Protein AF-0000000070704528 (afdb_homodimer)

Foldseek 3Di:
DDPCVVCVVPAPVRVVVVVVVVVVVCVVVVHDDPPPPPVPPPPVPDDPDCPVPVPPPPPPDPPPDPPDPPPDDLVPFFKAKKKWKKWFQLAQAQWADQDPPDDDSGHHVPVLLVVLQCVLSFDPPVDDCVVFVWAWADIAGRQAIAATTMIMGITGWDAWHCVCVLVVVVDHIGGRDDLLDFIDLPQQSSQVRGPLRMHTQWMWGFHNPDHSHPQFQKWKKKFKFKQFAFPLQQPDLQALAPQSTGFAQVQLFLLQLLQAFWFQLQQQADQDLLVVDDGRIWHWLDWGKAFDDDDDDPDDDDDDDDDRRDTTMIMIIIMTRDHHHLRVQSSVLVSLCRRSVVDGSCVSLLSRQQDQCRSLVRLVVVLVVLVVVVPPCPDQPDPPDVPPPPPDPPDDDPPPPPSSPPCSPDDPVSSVSSNPDDRDDNPRDHDNFHFDDDTADNNSMYRYYTDGDPVRTDIASTRNRHDVVPHPPPCVSHDCPSNVVSVVSVVVVVVVVVVVVVVVVVVQLQDQRDPQFDHDPDDDPVCVVDDDRTDRPDPPPPPSSNSQWRWRHRRPPDIDTHRDDDDRSPGDGDDHSVVSNVVCCVPVVVVVVVVVVVPPPPPD/DDPCVVCVPPFPVRVVVVVVVVVVVCVVVVHDDPPPPPVPPPPVPDDPPPPVPVPPPPPPDPPPDPPDPPPDDLVPFFKAKKKWKKWFQLAQAQWADQPPPDDDSGHHVPVLLVVLQCVLSFDPPVDDCVVFVWAWADIAGRQAIAATTMIMGITGWDAWHCVCVLVVVVDHIGGRDDLLDFIDLPQQSSQVRGPLRMHTQWMWGFDSPDHSHPQFQKWKKKFKFKQFAFPLQQPDLQALAPQSTGFAQVQLQLLQLLQAFWFQLQQQADQDLVVVDDGRIWHWLDWGKAFDDDDDDPDDDDDDDDDRRDTTMIMIIIMTRDHHHLRVQSSVLVSLCRRSVVDGSCVSLLSRQQDQCRSLVRLVVVLVVLVVVVPPCPDQQDPPDVPPPPPDPDDDDPPPPPSSDPCSPDDPVSSVSSNPDDRDDNPRDHDNFHFDDDTADNNSMYRYYTDGDPVRTDIASTRNRHDVVPHPPPCVSHDCPSNVVSVVSVVVVVVVVVVVVVVVVVVQLQDQRDPQFDHDPDDDPVCVVDDDRTDRPDPPPPPSSNSQWRWRHRRPPDIDTHRDDDDRSPGDGDDHSVVSNVVCCVPVVVVVVVVVVVPPPPPD

Radius of gyration: 34.32 Å; Cα contacts (8 Å, |Δi|>4): 2168; chains: 2; bounding box: 89×106×94 Å

Nearest PDB structures (foldseek):
  9enb-assembly1_B  TM=9.157E-01  e=6.368E-28  Homo sapiens
  9enc-assembly1_A  TM=9.397E-01  e=2.812E-25  Homo sapiens
  9enc-assembly1_B  TM=9.229E-01  e=1.360E-25  Homo sapiens
  9ene-assembly1_B  TM=8.701E-01  e=1.820E-26  Homo sapiens
  4iqm-assembly1_A  TM=8.172E-01  e=6.189E-16  Homo sapiens

Sequence (1208 aa):
MSAREKYGDWSRNQLLRRIAQLEGRAASLGVDVPPAEPADARAAGVASTNAESDTTVQPSICSPAKKQPRHYDVSAQPSRKIALRFCYDGGSYSGLAAQMGQMTPLPTVEETIWEALCTARLVDATKSMDDVDWSRCGRTDAGVSAAGQVVALWIRSRCVDERPLRYKTGEAAIPLTDTSDEELPYVATLNRLLPPTIRIQAWSPVRPTFSARFDCVYRHYKYFFTLGAPSTLVWQPESLSQFSGRLDLDRMRDAAARLVGEHDFRNMCKVDASKQITNFRRRIDGASIDPVCRGWSDRPIPAPDPHSTDEPMYVLNLRGSAFLYHQVRHIMAVLFMVGARLEDPSIVDELLNVHTGAAAADRLHVWQWLESMDSNHVQQPAIIDSADRAGALTESGSTMARVTAGSAAINAHDKNRILSLPMPPDDLPTIETKPAYEMAADRPLMLWECGFHPSHVQWRASTYAGPMSPIPQDDRLIDYSSSVRASSQLHALWTSEAIRTELMRHLVLATATGSGTSLPTCTSFEQARSPLVPQSTSEDSTAPVPARAHLVPLGNGTIRPTTRYKRLAARPRDVSADVKNEKWREGKGRRRAERRQSHTPADSMSAREKYGDWSRNQLLRRIAQLEGRAASLGVDVPPAEPADARAAGVASTNAESDTTVQPSICSPAKKQPRHYDVSAQPSRKIALRFCYDGGSYSGLAAQMGQMTPLPTVEETIWEALCTARLVDATKSMDDVDWSRCGRTDAGVSAAGQVVALWIRSRCVDERPLRYKTGEAAIPLTDTSDEELPYVATLNRLLPPTIRIQAWSPVRPTFSARFDCVYRHYKYFFTLGAPSTLVWQPESLSQFSGRLDLDRMRDAAARLVGEHDFRNMCKVDASKQITNFRRRIDGASIDPVCRGWSDRPIPAPDPHSTDEPMYVLNLRGSAFLYHQVRHIMAVLFMVGARLEDPSIVDELLNVHTGAAAADRLHVWQWLESMDSNHVQQPAIIDSADRAGALTESGSTMARVTAGSAAINAHDKNRILSLPMPPDDLPTIETKPAYEMAADRPLMLWECGFHPSHVQWRASTYAGPMSPIPQDDRLIDYSSSVRASSQLHALWTSEAIRTELMRHLVLATATGSGTSLPTCTSFEQARSPLVPQSTSEDSTAPVPARAHLVPLGNGTIRPTTRYKRLAARPRDVSADVKNEKWREGKGRRRAERRQSHTPADS

Solvent-accessible surface area (backbone atoms only — not comparable to full-atom values): 66405 Å² total; per-residue (Å²): 130,52,39,52,77,75,45,60,86,51,50,59,66,52,32,37,46,51,38,32,50,48,49,50,50,32,56,74,71,68,48,86,72,78,76,87,65,66,81,77,66,61,75,75,62,67,79,79,72,72,81,69,76,74,71,76,74,66,82,74,72,77,71,75,75,76,73,74,80,75,85,77,63,53,80,76,46,39,22,34,39,32,34,41,34,28,28,36,61,18,76,73,24,54,13,34,61,60,56,83,93,53,89,59,97,36,57,25,50,45,45,55,50,49,50,34,34,32,76,68,55,35,39,49,73,90,53,55,60,71,75,33,56,56,31,52,46,76,84,42,53,54,25,26,24,27,28,30,40,39,33,22,32,50,30,58,39,61,40,35,29,28,52,34,55,74,66,63,69,80,48,72,64,43,74,67,47,62,65,90,36,63,33,65,54,60,37,49,56,43,42,70,64,40,59,86,52,42,40,57,53,26,37,19,69,37,59,85,82,66,38,32,42,79,54,38,60,30,40,31,36,35,38,46,44,61,42,31,55,27,76,65,54,40,56,75,55,45,37,43,36,84,53,68,49,49,52,37,60,68,46,26,42,54,27,39,38,71,57,48,30,62,43,45,43,63,52,34,41,53,86,55,40,91,69,59,71,85,77,49,65,38,40,27,72,39,49,48,71,42,76,59,82,76,60,44,37,69,57,93,66,89,73,78,80,77,57,80,37,34,55,56,49,30,31,39,34,41,26,23,58,57,78,60,52,62,19,69,32,26,46,46,20,53,39,32,35,20,15,44,65,70,40,58,42,62,52,52,50,37,45,33,8,45,42,86,58,42,38,40,55,37,51,52,52,38,52,51,52,57,53,50,56,69,70,44,81,62,66,80,65,69,75,72,72,78,76,71,69,74,75,78,70,70,77,86,71,84,67,74,68,81,64,60,56,62,62,61,55,66,50,68,69,60,46,51,54,46,70,65,51,76,77,62,61,90,80,53,62,62,37,74,41,27,48,67,77,76,58,24,49,48,63,39,31,28,39,51,38,56,23,36,55,65,89,56,43,55,61,37,45,37,28,57,64,53,72,63,84,69,62,61,86,65,56,88,65,56,54,42,62,47,31,23,51,50,27,48,54,33,46,22,52,22,40,35,33,46,44,51,23,50,55,33,47,46,42,31,48,59,32,45,30,41,61,63,37,71,66,73,40,52,72,38,53,66,54,62,70,64,70,46,35,63,64,52,72,57,86,70,73,68,62,76,51,66,38,56,24,37,66,41,53,29,46,60,48,42,68,46,76,33,70,76,85,71,52,62,92,75,36,62,62,49,77,45,66,68,57,45,25,49,52,29,49,70,40,64,44,39,53,52,51,52,52,54,56,66,69,50,76,78,78,118,130,53,39,54,78,76,46,60,86,51,53,59,65,53,33,37,46,49,36,33,50,47,49,50,50,31,55,74,69,69,47,86,71,77,76,87,64,68,79,76,68,61,74,79,61,66,86,73,75,75,81,69,75,73,72,76,75,65,82,75,72,75,70,73,74,76,71,72,78,75,84,78,65,50,81,77,47,38,23,34,39,32,35,41,34,27,28,34,61,16,75,74,22,53,12,34,62,58,55,84,94,52,91,60,98,35,57,24,50,45,46,54,52,49,50,35,34,33,75,68,54,36,37,49,73,90,54,54,60,70,76,33,55,55,31,52,46,75,83,41,54,54,25,28,25,27,27,30,42,40,32,20,32,52,30,58,38,61,40,36,28,29,52,34,56,73,67,63,69,80,47,70,63,42,74,66,47,61,65,89,35,64,34,65,54,60,38,50,58,41,42,72,65,41,58,86,53,42,39,57,52,26,37,19,69,38,60,84,83,66,38,33,42,79,55,37,60,30,39,31,34,34,38,48,44,61,41,32,54,26,79,67,52,40,57,73,58,45,38,40,34,85,53,68,49,47,51,38,60,70,46,25,42,56,25,40,37,70,56,46,30,61,44,46,43,62,51,34,39,53,87,56,41,91,70,56,72,85,76,48,64,38,39,27,74,39,49,50,68,42,77,60,82,77,60,45,37,70,59,93,67,89,72,78,81,78,55,80,36,34,56,56,50,31,31,39,34,41,26,21,57,55,78,60,52,62,20,69,32,28,47,47,20,52,39,32,34,21,15,43,66,71,41,59,41,62,52,52,49,38,44,35,9,45,42,87,61,40,37,41,54,38,51,51,51,38,52,52,51,57,53,51,56,69,71,44,81,64,67,80,58,69,74,71,71,79,76,73,67,74,72,79,71,71,76,86,72,84,66,75,68,80,66,58,53,63,60,63,52,66,50,70,68,59,47,52,55,47,69,65,51,77,77,62,60,92,80,54,60,61,35,73,41,27,48,66,75,74,58,24,48,47,62,40,32,28,40,50,37,56,22,36,55,65,91,57,43,56,62,36,45,38,28,57,62,52,73,62,82,68,61,61,86,65,57,90,63,56,55,42,62,48,28,23,51,50,27,48,53,33,44,22,52,22,39,35,33,48,45,52,24,51,53,33,47,47,41,30,48,58,31,45,29,41,61,63,38,71,66,73,42,53,73,37,54,65,53,62,68,64,70,46,34,64,64,52,72,56,88,71,74,68,64,75,53,67,39,55,22,36,66,42,52,30,47,58,49,42,67,48,75,33,72,75,85,70,52,64,91,76,37,64,61,49,78,47,66,66,56,44,26,49,51,29,49,70,39,64,45,40,54,51,52,52,52,53,56,66,68,52,76,78,80,116

Organism: Malassezia globosa (strain ATCC MYA-4612 / CBS 7966) (NCBI:txid425265)

InterPro domains:
  IPR001406 Pseudouridine synthase I, TruA [MF_00171] (80-405)
  IPR001406 Pseudouridine synthase I, TruA [PTHR11142] (66-356)
  IPR020094 Pseudouridine synthase TruA/RsuA/RluB/E/F, N-terminal [G3DSA:3.30.70.580] (70-216)
  IPR020095 Pseudouridine synthase I, TruA, C-terminal [G3DSA:3.30.70.660] (218-368)
  IPR020097 Pseudouridine synthase I, TruA, alpha/beta domain [PF01416] (255-356)
  IPR020103 Pseudouridine synthase, catalytic domain superfamily [SSF55120] (79-355)

pLDDT: mean 80.84, std 22.39, range [20.8, 98.88]

Structure (mmCIF, N/CA/C/O backbone):
data_AF-0000000070704528-model_v1
#
loop_
_entity.id
_entity.type
_entity.pdbx_description
1 polymer 'Pseudouridine synthase I TruA alpha/beta domain-containing protein'
#
loop_
_atom_site.group_PDB
_atom_site.id
_atom_site.type_symbol
_atom_site.label_atom_id
_atom_site.label_alt_id
_atom_site.label_comp_id
_atom_site.label_asym_id
_atom_site.label_entity_id
_atom_site.label_seq_id
_atom_site.pdbx_PDB_ins_code
_atom_site.Cartn_x
_atom_site.Cartn_y
_atom_site.Cartn_z
_atom_site.occupancy
_atom_site.B_iso_or_equiv
_atom_site.auth_seq_id
_atom_site.auth_comp_id
_atom_site.auth_asym_id
_atom_site.auth_atom_id
_atom_site.pdbx_PDB_model_num
ATOM 1 N N . MET A 1 1 ? -20.062 20.422 -25.875 1 48.94 1 MET A N 1
ATOM 2 C CA . MET A 1 1 ? -19.531 19.422 -24.953 1 48.94 1 MET A CA 1
ATOM 3 C C . MET A 1 1 ? -18.016 19.438 -24.938 1 48.94 1 MET A C 1
ATOM 5 O O . MET A 1 1 ? -17.375 19.406 -25.984 1 48.94 1 MET A O 1
ATOM 9 N N . SER A 1 2 ? -17.484 19.828 -23.844 1 61.03 2 SER A N 1
ATOM 10 C CA . SER A 1 2 ? -16.047 20 -23.719 1 61.03 2 SER A CA 1
ATOM 11 C C . SER A 1 2 ? -15.32 18.672 -23.938 1 61.03 2 SER A C 1
ATOM 13 O O . SER A 1 2 ? -15.891 17.609 -23.734 1 61.03 2 SER A O 1
ATOM 15 N N . ALA A 1 3 ? -14.164 18.672 -24.438 1 65.88 3 ALA A N 1
ATOM 16 C CA . ALA A 1 3 ? -13.406 17.453 -24.672 1 65.88 3 ALA A CA 1
ATOM 17 C C . ALA A 1 3 ? -13.305 16.609 -23.391 1 65.88 3 ALA A C 1
ATOM 19 O O . ALA A 1 3 ? -13.312 15.383 -23.438 1 65.88 3 ALA A O 1
ATOM 20 N N . ARG A 1 4 ? -13.297 17.281 -22.312 1 64.69 4 ARG A N 1
ATOM 21 C CA . ARG A 1 4 ? -13.266 16.609 -21.016 1 64.69 4 ARG A CA 1
ATOM 22 C C . ARG A 1 4 ? -14.578 15.898 -20.734 1 64.69 4 ARG A C 1
ATOM 24 O O . ARG A 1 4 ? -14.586 14.82 -20.141 1 64.69 4 ARG A O 1
ATOM 31 N N . GLU A 1 5 ? -15.656 16.438 -20.938 1 65.06 5 GLU A N 1
ATOM 32 C CA . GLU A 1 5 ? -16.969 15.836 -20.781 1 65.06 5 GLU A CA 1
ATOM 33 C C . GLU A 1 5 ? -17.172 14.648 -21.719 1 65.06 5 GLU A C 1
ATOM 35 O O . GLU A 1 5 ? -17.781 13.648 -21.344 1 65.06 5 GLU A O 1
ATOM 40 N N . LYS A 1 6 ? -16.578 14.727 -22.891 1 70 6 LYS A N 1
ATOM 41 C CA . LYS A 1 6 ? -16.766 13.734 -23.938 1 70 6 LYS A CA 1
ATOM 42 C C . LYS A 1 6 ? -15.828 12.547 -23.766 1 70 6 LYS A C 1
ATOM 44 O O . LYS A 1 6 ? -16.203 11.406 -24.031 1 70 6 LYS A O 1
ATOM 49 N N . TYR A 1 7 ? -14.594 12.945 -23.219 1 68.69 7 TYR A N 1
ATOM 50 C CA . TYR A 1 7 ? -13.531 11.945 -23.234 1 68.69 7 TYR A CA 1
ATOM 51 C C . TYR A 1 7 ? -12.961 11.734 -21.828 1 68.69 7 TYR A C 1
ATOM 53 O O . TYR A 1 7 ? -11.922 11.094 -21.672 1 68.69 7 TYR A O 1
ATOM 61 N N . GLY A 1 8 ? -13.656 12.336 -20.812 1 64.94 8 GLY A N 1
ATOM 62 C CA . GLY A 1 8 ? -13.195 12.328 -19.422 1 64.94 8 GLY A CA 1
ATOM 63 C C . GLY A 1 8 ? -13 10.93 -18.875 1 64.94 8 GLY A C 1
ATOM 64 O O . GLY A 1 8 ? -12.125 10.703 -18.031 1 64.94 8 GLY A O 1
ATOM 65 N N . ASP A 1 9 ? -13.727 10.102 -19.391 1 59.31 9 ASP A N 1
ATOM 66 C CA . ASP A 1 9 ? -13.719 8.727 -18.891 1 59.31 9 ASP A CA 1
ATOM 67 C C . ASP A 1 9 ? -12.797 7.852 -19.734 1 59.31 9 ASP A C 1
ATOM 69 O O . ASP A 1 9 ? -12.734 6.637 -19.531 1 59.31 9 ASP A O 1
ATOM 73 N N . TRP A 1 10 ? -12.062 8.422 -20.609 1 64.31 10 TRP A N 1
ATOM 74 C CA . TRP A 1 10 ? -11.195 7.68 -21.516 1 64.31 10 TRP A CA 1
ATOM 75 C C . TRP A 1 10 ? -9.82 7.461 -20.906 1 64.31 10 TRP A C 1
ATOM 77 O O . TRP A 1 10 ? -9.336 8.297 -20.125 1 64.31 10 TRP A O 1
ATOM 87 N N . SER A 1 11 ? -9.242 6.395 -21.156 1 65.31 11 SER A N 1
ATOM 88 C CA . SER A 1 11 ? -7.863 6.105 -20.766 1 65.31 11 SER A CA 1
ATOM 89 C C . SER A 1 11 ? -6.875 6.961 -21.562 1 65.31 11 SER A C 1
ATOM 91 O O . SER A 1 11 ? -7.219 7.5 -22.609 1 65.31 11 SER A O 1
ATOM 93 N N . ARG A 1 12 ? -5.664 7.09 -21.062 1 66.75 12 ARG A N 1
ATOM 94 C CA . ARG A 1 12 ? -4.586 7.84 -21.688 1 66.75 12 ARG A CA 1
ATOM 95 C C . ARG A 1 12 ? -4.336 7.355 -23.125 1 66.75 12 ARG A C 1
ATOM 97 O O . ARG A 1 12 ? -4.141 8.156 -24.031 1 66.75 12 ARG A O 1
ATOM 104 N N . ASN A 1 13 ? -4.367 6.25 -23.25 1 65.19 13 ASN A N 1
ATOM 105 C CA . ASN A 1 13 ? -4.148 5.668 -24.562 1 65.19 13 ASN A CA 1
ATOM 106 C C . ASN A 1 13 ? -5.312 5.957 -25.516 1 65.19 13 ASN A C 1
ATOM 108 O O . ASN A 1 13 ? -5.109 6.195 -26.703 1 65.19 13 ASN A O 1
ATOM 112 N N . GLN A 1 14 ? -6.469 6.035 -24.984 1 69 14 GLN A N 1
ATOM 113 C CA . GLN A 1 14 ? -7.641 6.438 -25.766 1 69 14 GLN A CA 1
ATOM 114 C C . GLN A 1 14 ? -7.531 7.895 -26.203 1 69 14 GLN A C 1
ATOM 116 O O . GLN A 1 14 ? -7.867 8.227 -27.344 1 69 14 GLN A O 1
ATOM 121 N N . LEU A 1 15 ? -7.004 8.5 -25.328 1 74.56 15 LEU A N 1
ATOM 122 C CA . LEU A 1 15 ? -6.828 9.922 -25.625 1 74.56 15 LEU A CA 1
ATOM 123 C C . LEU A 1 15 ? -5.742 10.117 -26.672 1 74.56 15 LEU A C 1
ATOM 125 O O . LEU A 1 15 ? -5.91 10.922 -27.594 1 74.56 15 LEU A O 1
ATOM 129 N N . LEU A 1 16 ? -4.762 9.391 -26.594 1 74.56 16 LEU A N 1
ATOM 130 C CA . LEU A 1 16 ? -3.672 9.438 -27.562 1 74.56 16 LEU A CA 1
ATOM 131 C C . LEU A 1 16 ? -4.141 8.961 -28.938 1 74.56 16 LEU A C 1
ATOM 133 O O . LEU A 1 16 ? -3.773 9.539 -29.953 1 74.56 16 LEU A O 1
ATOM 137 N N . ARG A 1 17 ? -4.957 8.117 -28.922 1 73.38 17 ARG A N 1
ATOM 138 C CA . ARG A 1 17 ? -5.543 7.609 -30.156 1 73.38 17 ARG A CA 1
ATOM 139 C C . ARG A 1 17 ? -6.469 8.648 -30.781 1 73.38 17 ARG A C 1
ATOM 141 O O . ARG A 1 17 ? -6.484 8.812 -32 1 73.38 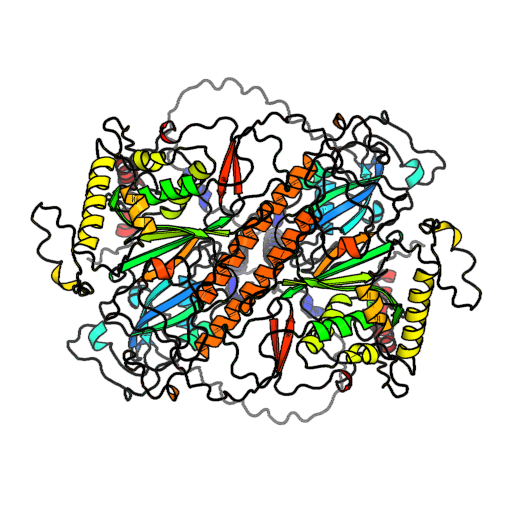17 ARG A O 1
ATOM 148 N N . ARG A 1 18 ? -7.199 9.18 -29.906 1 74.75 18 ARG A N 1
ATOM 149 C CA . ARG A 1 18 ? -8.094 10.242 -30.375 1 74.75 18 ARG A CA 1
ATOM 150 C C . ARG A 1 18 ? -7.301 11.391 -30.984 1 74.75 18 ARG A C 1
ATOM 152 O O . ARG A 1 18 ? -7.68 11.93 -32.031 1 74.75 18 ARG A O 1
ATOM 159 N N . ILE A 1 19 ? -6.215 11.57 -30.359 1 76 19 ILE A N 1
ATOM 160 C CA . ILE A 1 19 ? -5.332 12.617 -30.859 1 76 19 ILE A CA 1
ATOM 161 C C . ILE A 1 19 ? -4.742 12.203 -32.188 1 76 19 ILE A C 1
ATOM 163 O O . ILE A 1 19 ? -4.723 13 -33.156 1 76 19 ILE A O 1
ATOM 167 N N . ALA A 1 20 ? -4.355 11.031 -32.25 1 75.31 20 ALA A N 1
ATOM 168 C CA . ALA A 1 20 ? -3.811 10.492 -33.5 1 75.31 20 ALA A CA 1
ATOM 169 C C . ALA A 1 20 ? -4.852 10.523 -34.594 1 75.31 20 ALA A C 1
ATOM 171 O O . ALA A 1 20 ? -4.535 10.859 -35.75 1 75.31 20 ALA A O 1
ATOM 172 N N . GLN A 1 21 ? -6.066 10.234 -34.281 1 76.06 21 GLN A N 1
ATOM 173 C CA . GLN A 1 21 ? -7.188 10.258 -35.219 1 76.06 21 GLN A CA 1
ATOM 174 C C . GLN A 1 21 ? -7.469 11.68 -35.688 1 76.06 21 GLN A C 1
ATOM 176 O O . GLN A 1 21 ? -7.684 11.898 -36.875 1 76.06 21 GLN A O 1
ATOM 181 N N . LEU A 1 22 ? -7.402 12.492 -34.781 1 76.25 22 LEU A N 1
ATOM 182 C CA . LEU A 1 22 ? -7.703 13.891 -35.094 1 76.25 22 LEU A CA 1
ATOM 183 C C . LEU A 1 22 ? -6.594 14.523 -35.906 1 76.25 22 LEU A C 1
ATOM 185 O O . LEU A 1 22 ? -6.867 15.258 -36.875 1 76.25 22 LEU A O 1
ATOM 189 N N . GLU A 1 23 ? -5.441 14.117 -35.531 1 75.81 23 GLU A N 1
ATOM 190 C CA . GLU A 1 23 ? -4.297 14.633 -36.281 1 75.81 23 GLU A CA 1
ATOM 191 C C . GLU A 1 23 ? -4.223 14.023 -37.688 1 75.81 23 GLU A C 1
ATOM 193 O O . GLU A 1 23 ? -3.898 14.711 -38.656 1 75.81 23 GLU A O 1
ATOM 198 N N . GLY A 1 24 ? -4.457 12.82 -37.688 1 75.25 24 GLY A N 1
ATOM 199 C CA . GLY A 1 24 ? -4.516 12.133 -38.969 1 75.25 24 GLY A CA 1
ATOM 200 C C . GLY A 1 24 ? -5.566 12.703 -39.906 1 75.25 24 GLY A C 1
ATOM 201 O O . GLY A 1 24 ? -5.309 12.898 -41.094 1 75.25 24 GLY A O 1
ATOM 202 N N . ARG A 1 25 ? -6.676 12.945 -39.406 1 73.38 25 ARG A N 1
ATOM 203 C CA . ARG A 1 25 ? -7.758 13.531 -40.188 1 73.38 25 ARG A CA 1
ATOM 204 C C . ARG A 1 25 ? -7.406 14.938 -40.625 1 73.38 25 ARG A C 1
ATOM 206 O O . ARG A 1 25 ? -7.695 15.32 -41.781 1 73.38 25 ARG A O 1
ATOM 213 N N . ALA A 1 26 ? -6.844 15.625 -39.781 1 73.5 26 ALA A N 1
ATOM 214 C CA . ALA A 1 26 ? -6.402 16.969 -40.125 1 73.5 26 ALA A CA 1
ATOM 215 C C . ALA A 1 26 ? -5.379 16.953 -41.25 1 73.5 26 ALA A C 1
ATOM 217 O O . ALA A 1 26 ? -5.441 17.766 -42.188 1 73.5 26 ALA A O 1
ATOM 218 N N . ALA A 1 27 ? -4.539 16.031 -41.125 1 73.12 27 ALA A N 1
ATOM 219 C CA . ALA A 1 27 ? -3.512 15.867 -42.156 1 73.12 27 ALA A CA 1
ATOM 220 C C . ALA A 1 27 ? -4.133 15.492 -43.5 1 73.12 27 ALA A C 1
ATOM 222 O O . ALA A 1 27 ? -3.725 16 -44.562 1 73.12 27 ALA A O 1
ATOM 223 N N . SER A 1 28 ? -5.109 14.719 -43.438 1 73 28 SER A N 1
ATOM 224 C CA . SER A 1 28 ? -5.766 14.266 -44.656 1 73 28 SER A CA 1
ATOM 225 C C . SER A 1 28 ? -6.551 15.391 -45.344 1 73 28 SER A C 1
ATOM 227 O O . SER A 1 28 ? -6.727 15.398 -46.562 1 73 28 SER A O 1
ATOM 229 N N . LEU A 1 29 ? -6.984 16.297 -44.469 1 69.62 29 LEU A N 1
ATOM 230 C CA . LEU A 1 29 ? -7.777 17.406 -45 1 69.62 29 LEU A CA 1
ATOM 231 C C . LEU A 1 29 ? -6.891 18.609 -45.312 1 69.62 29 LEU A C 1
ATOM 233 O O . LEU A 1 29 ? -7.391 19.672 -45.719 1 69.62 29 LEU A O 1
ATOM 237 N N . GLY A 1 30 ? -5.535 18.438 -45.062 1 66.69 30 GLY A N 1
ATOM 238 C CA . GLY A 1 30 ? -4.559 19.453 -45.406 1 66.69 30 GLY A CA 1
ATOM 239 C C . GLY A 1 30 ? -4.586 20.641 -44.469 1 66.69 30 GLY A C 1
ATOM 240 O O . GLY A 1 30 ? -4.207 21.75 -44.844 1 66.69 30 GLY A O 1
ATOM 241 N N . VAL A 1 31 ? -5.25 20.594 -43.375 1 63.59 31 VAL A N 1
ATOM 242 C CA . VAL A 1 31 ? -5.363 21.672 -42.406 1 63.59 31 VAL A CA 1
ATOM 243 C C . VAL A 1 31 ? -4.117 21.719 -41.531 1 63.59 31 VAL A C 1
ATOM 245 O O . VAL A 1 31 ? -3.688 20.688 -41 1 63.59 31 VAL A O 1
ATOM 248 N N . ASP A 1 32 ? -3.355 22.656 -41.438 1 61.59 32 ASP A N 1
ATOM 249 C CA . ASP A 1 32 ? -2.178 22.859 -40.625 1 61.59 32 ASP A CA 1
ATOM 250 C C . ASP A 1 32 ? -2.535 22.766 -39.125 1 61.59 32 ASP A C 1
ATOM 252 O O . ASP A 1 32 ? -3.404 23.5 -38.656 1 61.59 32 ASP A O 1
ATOM 256 N N . VAL A 1 33 ? -2.256 21.672 -38.438 1 60.38 33 VAL A N 1
ATOM 257 C CA . VAL A 1 33 ? -2.432 21.547 -37 1 60.38 33 VAL A CA 1
ATOM 258 C C . VAL A 1 33 ? -1.329 22.312 -36.25 1 60.38 33 VAL A C 1
ATOM 260 O O . VAL A 1 33 ? -0.151 22.188 -36.594 1 60.38 33 VAL A O 1
ATOM 263 N N . PRO A 1 34 ? -1.562 23.344 -35.438 1 60.03 34 PRO A N 1
ATOM 264 C CA . PRO A 1 34 ? -0.495 24.078 -34.75 1 60.03 34 PRO A CA 1
ATOM 265 C C . PRO A 1 34 ? 0.474 23.156 -34.031 1 60.03 34 PRO A C 1
ATOM 267 O O . PRO A 1 34 ? 0.074 22.094 -33.531 1 60.03 34 PRO A O 1
ATOM 270 N N . PRO A 1 35 ? 1.776 23.344 -34.125 1 57.34 35 PRO A N 1
ATOM 271 C CA . PRO A 1 35 ? 2.756 22.5 -33.406 1 57.34 35 PRO A CA 1
ATOM 272 C C . PRO A 1 35 ? 2.443 22.359 -31.938 1 57.34 35 PRO A C 1
ATOM 274 O O . PRO A 1 35 ? 1.898 23.281 -31.312 1 57.34 35 PRO A O 1
ATOM 277 N N . ALA A 1 36 ? 2.371 21.078 -31.469 1 50.97 36 ALA A N 1
ATOM 278 C CA . ALA A 1 36 ? 2.178 20.797 -30.062 1 50.97 36 ALA A CA 1
ATOM 279 C C . ALA A 1 36 ? 3.182 21.562 -29.203 1 50.97 36 ALA A C 1
ATOM 281 O O . ALA A 1 36 ? 4.391 21.328 -29.297 1 50.97 36 ALA A O 1
ATOM 282 N N . GLU A 1 37 ? 3.26 22.875 -28.969 1 43.5 37 GLU A N 1
ATOM 283 C CA . GLU A 1 37 ? 4.227 23.609 -28.141 1 43.5 37 GLU A CA 1
ATOM 284 C C . GLU A 1 37 ? 4.188 23.141 -26.688 1 43.5 37 GLU A C 1
ATOM 286 O O . GLU A 1 37 ? 3.117 23.078 -26.078 1 43.5 37 GLU A O 1
ATOM 291 N N . PRO A 1 38 ? 5.094 22.422 -26.328 1 38.34 38 PRO A N 1
ATOM 292 C CA . PRO A 1 38 ? 5.145 22.297 -24.875 1 38.34 38 PRO A CA 1
ATOM 293 C C . PRO A 1 38 ? 5.051 23.641 -24.156 1 38.34 38 PRO A C 1
ATOM 295 O O . PRO A 1 38 ? 5.547 24.656 -24.672 1 38.34 38 PRO A O 1
ATOM 298 N N . ALA A 1 39 ? 4.023 24.047 -23.484 1 32.84 39 ALA A N 1
ATOM 299 C CA . ALA A 1 39 ? 3.873 25.391 -22.953 1 32.84 39 ALA A CA 1
ATOM 300 C C . ALA A 1 39 ? 5.207 25.938 -22.438 1 32.84 39 ALA A C 1
ATOM 302 O O . ALA A 1 39 ? 5.414 27.141 -22.375 1 32.84 39 ALA A O 1
ATOM 303 N N . ASP A 1 40 ? 6.145 25.156 -21.828 1 30.05 40 ASP A N 1
ATOM 304 C CA . ASP A 1 40 ? 7.148 25.906 -21.078 1 30.05 40 ASP A CA 1
ATOM 305 C C . ASP A 1 40 ? 8.211 26.469 -22.016 1 30.05 40 ASP A C 1
ATOM 307 O O . ASP A 1 40 ? 9.25 26.953 -21.578 1 30.05 40 ASP A O 1
ATOM 311 N N . ALA A 1 41 ? 8.211 26.125 -23.25 1 28.52 41 ALA A N 1
ATOM 312 C CA . ALA A 1 41 ? 9.484 26.453 -23.891 1 28.52 41 ALA A CA 1
ATOM 313 C C . ALA A 1 41 ? 9.641 27.953 -24.078 1 28.52 41 ALA A C 1
ATOM 315 O O . ALA A 1 41 ? 10.617 28.406 -24.672 1 28.52 41 ALA A O 1
ATOM 316 N N . ARG A 1 42 ? 8.531 28.688 -23.984 1 27.94 42 ARG A N 1
ATOM 317 C CA . ARG A 1 42 ? 8.758 30.031 -24.531 1 27.94 42 ARG A CA 1
ATOM 318 C C . ARG A 1 42 ? 9.695 30.828 -23.625 1 27.94 42 ARG A C 1
ATOM 320 O O . ARG A 1 42 ? 9.992 32 -23.922 1 27.94 42 ARG A O 1
ATOM 327 N N . ALA A 1 43 ? 9.68 30.516 -22.391 1 22.94 43 ALA A N 1
ATOM 328 C CA . ALA A 1 43 ? 10.133 31.719 -21.703 1 22.94 43 ALA A CA 1
ATOM 329 C C . ALA A 1 43 ? 11.602 32 -22 1 22.94 43 ALA A C 1
ATOM 331 O O . ALA A 1 43 ? 12.188 32.906 -21.406 1 22.94 43 ALA A O 1
ATOM 332 N N . ALA A 1 44 ? 12.344 30.953 -22.594 1 24.16 44 ALA A N 1
ATOM 333 C CA . ALA A 1 44 ? 13.773 31.266 -22.562 1 24.16 44 ALA A CA 1
ATOM 334 C C . ALA A 1 44 ? 14.133 32.281 -23.625 1 24.16 44 ALA A C 1
ATOM 336 O O . ALA A 1 44 ? 15.312 32.5 -23.922 1 24.16 44 ALA A O 1
ATOM 337 N N . GLY A 1 45 ? 13.148 32.812 -24.312 1 22.58 45 GLY A N 1
ATOM 338 C CA . GLY A 1 45 ? 13.617 33.469 -25.531 1 22.58 45 GLY A CA 1
ATOM 339 C C . GLY A 1 45 ? 14.57 34.625 -25.25 1 22.58 45 GLY A C 1
ATOM 340 O O . GLY A 1 45 ? 15.188 35.156 -26.172 1 22.58 45 GLY A O 1
ATOM 341 N N . VAL A 1 46 ? 14.234 35.375 -24.234 1 21.97 46 VAL A N 1
ATOM 342 C CA . VAL A 1 46 ? 14.43 36.781 -24.625 1 21.97 46 VAL A CA 1
ATOM 343 C C . VAL A 1 46 ? 15.914 37.062 -24.812 1 21.97 46 VAL A C 1
ATOM 345 O O . VAL A 1 46 ? 16.312 37.719 -25.781 1 21.97 46 VAL A O 1
ATOM 348 N N . ALA A 1 47 ? 16.703 37.062 -23.734 1 21.12 47 ALA A N 1
ATOM 349 C CA . ALA A 1 47 ? 17.594 38.219 -23.656 1 21.12 47 ALA A CA 1
ATOM 350 C C . ALA A 1 47 ? 18.844 38 -24.516 1 21.12 47 ALA A C 1
ATOM 352 O O . ALA A 1 47 ? 19.875 38.656 -24.312 1 21.12 47 ALA A O 1
ATOM 353 N N . SER A 1 48 ? 18.828 37.125 -25.562 1 21.89 48 SER A N 1
ATOM 354 C CA . SER A 1 48 ? 20.172 36.938 -26.109 1 21.89 48 SER A CA 1
ATOM 355 C C . SER A 1 48 ? 20.703 38.219 -26.734 1 21.89 48 SER A C 1
ATOM 357 O O . SER A 1 48 ? 20.078 38.781 -27.641 1 21.89 48 SER A O 1
ATOM 359 N N . THR A 1 49 ? 21.156 39.188 -25.938 1 21.8 49 THR A N 1
ATOM 360 C CA . THR A 1 49 ? 21.891 40.375 -26.406 1 21.8 49 THR A CA 1
ATOM 361 C C . THR A 1 49 ? 22.938 39.969 -27.438 1 21.8 49 THR A C 1
ATOM 363 O O . THR A 1 49 ? 23.484 38.875 -27.375 1 21.8 49 THR A O 1
ATOM 366 N N . ASN A 1 50 ? 23.031 40.719 -28.531 1 21.42 50 ASN A N 1
ATOM 367 C CA . ASN A 1 50 ? 23.672 40.781 -29.844 1 21.42 50 ASN A CA 1
ATOM 368 C C . ASN A 1 50 ? 25.188 40.812 -29.734 1 21.42 50 ASN A C 1
ATOM 370 O O . ASN A 1 50 ? 25.875 41.219 -30.672 1 21.42 50 ASN A O 1
ATOM 374 N N . ALA A 1 51 ? 25.906 40.531 -28.625 1 21.81 51 ALA A N 1
ATOM 375 C CA . ALA A 1 51 ? 27.297 40.938 -28.781 1 21.81 51 ALA A CA 1
ATOM 376 C C . ALA A 1 51 ? 27.906 40.344 -30.031 1 21.81 51 ALA A C 1
ATOM 378 O O . ALA A 1 51 ? 27.734 39.156 -30.328 1 21.81 51 ALA A O 1
ATOM 379 N N . GLU A 1 52 ? 28.141 41.094 -31.094 1 23.25 52 GLU A N 1
ATOM 380 C CA . GLU A 1 52 ? 28.703 41 -32.438 1 23.25 52 GLU A CA 1
ATOM 381 C C . GLU A 1 52 ? 30.047 40.281 -32.438 1 23.25 52 GLU A C 1
ATOM 383 O O . GLU A 1 52 ? 30.703 40.156 -33.469 1 23.25 52 GLU A O 1
ATOM 388 N N . SER A 1 53 ? 30.375 39.469 -31.359 1 23.47 53 SER A N 1
ATOM 389 C CA . SER A 1 53 ? 31.797 39.156 -31.469 1 23.47 53 SER A CA 1
ATOM 390 C C . SER A 1 53 ? 32.125 38.5 -32.812 1 23.47 53 SER A C 1
ATOM 392 O O . SER A 1 53 ? 31.312 37.75 -33.375 1 23.47 53 SER A O 1
ATOM 394 N N . ASP A 1 54 ? 32.875 39.188 -33.656 1 25.28 54 ASP A N 1
ATOM 395 C CA . ASP A 1 54 ? 33.469 39 -34.969 1 25.28 54 ASP A CA 1
ATOM 396 C C . ASP A 1 54 ? 34.094 37.625 -35.125 1 25.28 54 ASP A C 1
ATOM 398 O O . ASP A 1 54 ? 34.906 37.375 -36 1 25.28 54 ASP A O 1
ATOM 402 N N . THR A 1 55 ? 33.812 36.719 -34.125 1 26.53 55 THR A N 1
ATOM 403 C CA . THR A 1 55 ? 34.75 35.625 -34.219 1 26.53 55 THR A CA 1
ATOM 404 C C . THR A 1 55 ? 34.688 34.938 -35.562 1 26.53 55 THR A C 1
ATOM 406 O O . THR A 1 55 ? 33.594 34.625 -36.062 1 26.53 55 THR A O 1
ATOM 409 N N . THR A 1 56 ? 35.719 35.094 -36.375 1 26.25 56 THR A N 1
ATOM 410 C CA . THR A 1 56 ? 36.062 34.438 -37.656 1 26.25 56 THR A CA 1
ATOM 411 C C . THR A 1 56 ? 35.75 32.969 -37.594 1 26.25 56 THR A C 1
ATOM 413 O O . THR A 1 56 ? 36.219 32.219 -36.75 1 26.25 56 THR A O 1
ATOM 416 N N . VAL A 1 57 ? 34.531 32.625 -37.969 1 26.86 57 VAL A N 1
ATOM 417 C CA . VAL A 1 57 ? 33.906 31.312 -38.062 1 26.86 57 VAL A CA 1
ATOM 418 C C . VAL A 1 57 ? 34.781 30.391 -38.938 1 26.86 57 VAL A C 1
ATOM 420 O O . VAL A 1 57 ? 34.938 30.656 -40.125 1 26.86 57 VAL A O 1
ATOM 423 N N . GLN A 1 58 ? 35.969 30.062 -38.344 1 28.72 58 GLN A N 1
ATOM 424 C CA . GLN A 1 58 ? 36.719 29.141 -39.188 1 28.72 58 GLN A CA 1
ATOM 425 C C . GLN A 1 58 ? 35.844 28 -39.688 1 28.72 58 GLN A C 1
ATOM 427 O O . GLN A 1 58 ? 34.875 27.625 -39.031 1 28.72 58 GLN A O 1
ATOM 432 N N . PRO A 1 59 ? 35.906 27.641 -41 1 29.06 59 PRO A N 1
ATOM 433 C CA . PRO A 1 59 ? 35.031 26.672 -41.656 1 29.06 59 PRO A CA 1
ATOM 434 C C . PRO A 1 59 ? 34.844 25.391 -40.844 1 29.06 59 PRO A C 1
ATOM 436 O O . PRO A 1 59 ? 35.781 24.938 -40.188 1 29.06 59 PRO A O 1
ATOM 439 N N . SER A 1 60 ? 33.656 25.359 -40.156 1 29.86 60 SER A N 1
ATOM 440 C CA . SER A 1 60 ? 33.219 24.219 -39.375 1 29.86 60 SER A CA 1
ATOM 441 C C . SER A 1 60 ? 33.531 22.891 -40.094 1 29.86 60 SER A C 1
ATOM 443 O O . SER A 1 60 ? 33.188 22.734 -41.25 1 29.86 60 SER A O 1
ATOM 445 N N . ILE A 1 61 ? 34.688 22.328 -39.812 1 32.38 61 ILE A N 1
ATOM 446 C CA . ILE A 1 61 ? 35.062 20.984 -40.25 1 32.38 61 ILE A CA 1
ATOM 447 C C . ILE A 1 61 ? 33.812 20.078 -40.219 1 32.38 61 ILE A C 1
ATOM 449 O O . ILE A 1 61 ? 33.062 20.094 -39.25 1 32.38 61 ILE A O 1
ATOM 453 N N . CYS A 1 62 ? 33.312 19.75 -41.406 1 30.34 62 CYS A N 1
ATOM 454 C CA . CYS A 1 62 ? 32.219 18.828 -41.719 1 30.34 62 CYS A CA 1
ATOM 455 C C . CYS A 1 62 ? 32.219 17.641 -40.75 1 30.34 62 CYS A C 1
ATOM 457 O O . CYS A 1 62 ? 33.25 16.984 -40.562 1 30.34 62 CYS A O 1
ATOM 459 N N . SER A 1 63 ? 31.516 17.797 -39.594 1 34.66 63 SER A N 1
ATOM 460 C CA . SER A 1 63 ? 31.344 16.656 -38.688 1 34.66 63 SER A CA 1
ATOM 461 C C . SER A 1 63 ? 31.125 15.367 -39.469 1 34.66 63 SER A C 1
ATOM 463 O O . SER A 1 63 ? 30.422 15.352 -40.5 1 34.66 63 SER A O 1
ATOM 465 N N . PRO A 1 64 ? 32.062 14.422 -39.5 1 34.09 64 PRO A N 1
ATOM 466 C CA . PRO A 1 64 ? 31.875 13.195 -40.281 1 34.09 64 PRO A CA 1
ATOM 467 C C . PRO A 1 64 ? 30.438 12.664 -40.188 1 34.09 64 PRO A C 1
ATOM 469 O O . PRO A 1 64 ? 29.734 12.938 -39.219 1 34.09 64 PRO A O 1
ATOM 472 N N . ALA A 1 65 ? 29.797 12.367 -41.344 1 34.53 65 ALA A N 1
ATOM 473 C CA . ALA A 1 65 ? 28.5 11.742 -41.562 1 34.53 65 ALA A CA 1
ATOM 474 C C . ALA A 1 65 ? 28.219 10.688 -40.5 1 34.53 65 ALA A C 1
ATOM 476 O O . ALA A 1 65 ? 29.047 9.82 -40.219 1 34.53 65 ALA A O 1
ATOM 477 N N . LYS A 1 66 ? 27.422 11.016 -39.531 1 38.09 66 LYS A N 1
ATOM 478 C CA . LYS A 1 66 ? 26.938 10.023 -38.562 1 38.09 66 LYS A CA 1
ATOM 479 C C . LYS A 1 66 ? 26.656 8.688 -39.25 1 38.09 66 LYS A C 1
ATOM 481 O O . LYS A 1 66 ? 25.859 8.633 -40.188 1 38.09 66 LYS A O 1
ATOM 486 N N . LYS A 1 67 ? 27.594 7.773 -39.312 1 38.62 67 LYS A N 1
ATOM 487 C CA . LYS A 1 67 ? 27.453 6.449 -39.906 1 38.62 67 LYS A CA 1
ATOM 488 C C . LYS A 1 67 ? 26.078 5.863 -39.625 1 38.62 67 LYS A C 1
ATOM 490 O O . LYS A 1 67 ? 25.516 6.055 -38.531 1 38.62 67 LYS A O 1
ATOM 495 N N . GLN A 1 68 ? 25.219 5.559 -40.594 1 39.72 68 GLN A N 1
ATOM 496 C CA . GLN A 1 68 ? 23.922 4.879 -40.469 1 39.72 68 GLN A CA 1
ATOM 497 C C . GLN A 1 68 ? 24.016 3.691 -39.531 1 39.72 68 GLN A C 1
ATOM 499 O O . GLN A 1 68 ? 25 2.943 -39.531 1 39.72 68 GLN A O 1
ATOM 504 N N . PRO A 1 69 ? 23.328 3.619 -38.344 1 48.53 69 PRO A N 1
ATOM 505 C CA . PRO A 1 69 ? 23.422 2.453 -37.469 1 48.53 69 PRO A CA 1
ATOM 506 C C . PRO A 1 69 ? 23.406 1.132 -38.219 1 48.53 69 PRO A C 1
ATOM 508 O O . PRO A 1 69 ? 22.641 0.974 -39.188 1 48.53 69 PRO A O 1
ATOM 511 N N . ARG A 1 70 ? 24.469 0.407 -38.375 1 49.31 70 ARG A N 1
ATOM 512 C CA . ARG A 1 70 ? 24.531 -0.903 -39.031 1 49.31 70 ARG A CA 1
ATOM 513 C C . ARG A 1 70 ? 23.344 -1.764 -38.625 1 49.31 70 ARG A C 1
ATOM 515 O O . ARG A 1 70 ? 22.875 -1.712 -37.5 1 49.31 70 ARG A O 1
ATOM 522 N N . HIS A 1 71 ? 22.531 -2.184 -39.625 1 57.66 71 HIS A N 1
ATOM 523 C CA . HIS A 1 71 ? 21.391 -3.07 -39.469 1 57.66 71 HIS A CA 1
ATOM 524 C C . HIS A 1 71 ? 21.797 -4.352 -38.719 1 57.66 71 HIS A C 1
ATOM 526 O O . HIS A 1 71 ? 22.594 -5.133 -39.25 1 57.66 71 HIS A O 1
ATOM 532 N N . TYR A 1 72 ? 21.766 -4.426 -37.469 1 69.06 72 TYR A N 1
ATOM 533 C CA . TYR A 1 72 ? 22.031 -5.633 -36.688 1 69.06 72 TYR A CA 1
ATOM 534 C C . TYR A 1 72 ? 20.922 -6.648 -36.875 1 69.06 72 TYR A C 1
ATOM 536 O O . TYR A 1 72 ? 19.766 -6.395 -36.469 1 69.06 72 TYR A O 1
ATOM 544 N N . ASP A 1 73 ? 21.219 -7.758 -37.656 1 76.75 73 ASP A N 1
ATOM 545 C CA . ASP A 1 73 ? 20.25 -8.805 -37.906 1 76.75 73 ASP A CA 1
ATOM 546 C C . ASP A 1 73 ? 20.203 -9.82 -36.781 1 76.75 73 ASP A C 1
ATOM 548 O O . ASP A 1 73 ? 21 -10.758 -36.75 1 76.75 73 ASP A O 1
ATOM 552 N N . VAL A 1 74 ? 19.312 -9.773 -35.906 1 81.94 74 VAL A N 1
ATOM 553 C CA . VAL A 1 74 ? 19.172 -10.625 -34.75 1 81.94 74 VAL A CA 1
ATOM 554 C C . VAL A 1 74 ? 18.891 -12.062 -35.156 1 81.94 74 VAL A C 1
ATOM 556 O O . VAL A 1 74 ? 19.328 -13.016 -34.5 1 81.94 74 VAL A O 1
ATOM 559 N N . SER A 1 75 ? 18.281 -12.219 -36.25 1 79.19 75 SER A N 1
ATOM 560 C CA . SER A 1 75 ? 17.875 -13.539 -36.719 1 79.19 75 SER A CA 1
ATOM 561 C C . SER A 1 75 ? 19.062 -14.375 -37.156 1 79.19 75 SER A C 1
ATOM 563 O O . SER A 1 75 ? 19 -15.602 -37.156 1 79.19 75 SER A O 1
ATOM 565 N N . ALA A 1 76 ? 20.141 -13.695 -37.406 1 85.69 76 ALA A N 1
ATOM 566 C CA . ALA A 1 76 ? 21.344 -14.391 -37.875 1 85.69 76 ALA A CA 1
ATOM 567 C C . ALA A 1 76 ? 22.25 -14.773 -36.688 1 85.69 76 ALA A C 1
ATOM 569 O O . ALA A 1 76 ? 23.219 -15.5 -36.875 1 85.69 76 ALA A O 1
ATOM 570 N N . GLN A 1 77 ? 21.844 -14.398 -35.594 1 91.38 77 GLN A N 1
ATOM 571 C CA . GLN A 1 77 ? 22.672 -14.633 -34.438 1 91.38 77 GLN A CA 1
ATOM 572 C C . GLN A 1 77 ? 22.391 -16 -33.812 1 91.38 77 GLN A C 1
ATOM 574 O O . GLN A 1 77 ? 21.297 -16.531 -33.969 1 91.38 77 GLN A O 1
ATOM 579 N N . PRO A 1 78 ? 23.391 -16.516 -33.125 1 95.19 78 PRO A N 1
ATOM 580 C CA . PRO A 1 78 ? 23.141 -17.766 -32.406 1 95.19 78 PRO A CA 1
ATOM 581 C C . PRO A 1 78 ? 22.062 -17.641 -31.328 1 95.19 78 PRO A C 1
ATOM 583 O O . PRO A 1 78 ? 21.891 -16.562 -30.75 1 95.19 78 PRO A O 1
ATOM 586 N N . SER A 1 79 ? 21.328 -18.734 -31.203 1 96.25 79 SER A N 1
ATOM 587 C CA . SER A 1 79 ? 20.234 -18.703 -30.234 1 96.25 79 SER A CA 1
ATOM 588 C C . SER A 1 79 ? 20.188 -19.984 -29.406 1 96.25 79 SER A C 1
ATOM 590 O O . SER A 1 79 ? 20.75 -21.016 -29.812 1 96.25 79 SER A O 1
ATOM 592 N N . ARG A 1 80 ? 19.609 -19.953 -28.297 1 96.62 80 ARG A N 1
ATOM 593 C CA . ARG A 1 80 ? 19.344 -21.109 -27.438 1 96.62 80 ARG A CA 1
ATOM 594 C C . ARG A 1 80 ? 17.969 -21.016 -26.812 1 96.62 80 ARG A C 1
ATOM 596 O O . ARG A 1 80 ? 17.359 -19.938 -26.766 1 96.62 80 ARG A O 1
ATOM 603 N N . LYS A 1 81 ? 17.5 -22.156 -26.344 1 97.94 81 LYS A N 1
ATOM 604 C CA . LYS A 1 81 ? 16.25 -22.203 -25.594 1 97.94 81 LYS A CA 1
ATOM 605 C C . LYS A 1 81 ? 16.5 -21.953 -24.094 1 97.94 81 LYS A C 1
ATOM 607 O O . LYS A 1 81 ? 17.391 -22.578 -23.5 1 97.94 81 LYS A O 1
ATOM 612 N N . ILE A 1 82 ? 15.734 -20.984 -23.516 1 98.06 82 ILE A N 1
ATOM 613 C CA . ILE A 1 82 ? 15.875 -20.75 -22.078 1 98.06 82 ILE A CA 1
ATOM 614 C C . ILE A 1 82 ? 14.492 -20.609 -21.453 1 98.06 82 ILE A C 1
ATOM 616 O O . ILE A 1 82 ? 13.492 -20.422 -22.141 1 98.06 82 ILE A O 1
ATOM 620 N N . ALA A 1 83 ? 14.461 -20.797 -20.109 1 98.19 83 ALA A N 1
ATOM 621 C CA . ALA A 1 83 ? 13.352 -20.359 -19.266 1 98.19 83 ALA A CA 1
ATOM 622 C C . ALA A 1 83 ? 13.719 -19.109 -18.484 1 98.19 83 ALA A C 1
ATOM 624 O O . ALA A 1 83 ? 14.859 -18.969 -18.031 1 98.19 83 ALA A O 1
ATOM 625 N N . LEU A 1 84 ? 12.812 -18.188 -18.375 1 97.88 84 LEU A N 1
ATOM 626 C CA . LEU A 1 84 ? 12.953 -17 -17.547 1 97.88 84 LEU A CA 1
ATOM 627 C C . LEU A 1 84 ? 11.984 -17.047 -16.359 1 97.88 84 LEU A C 1
ATOM 629 O O . LEU A 1 84 ? 10.781 -17.266 -16.547 1 97.88 84 LEU A O 1
ATOM 633 N N . ARG A 1 85 ? 12.523 -16.906 -15.188 1 97.38 85 ARG A N 1
ATOM 634 C CA . ARG A 1 85 ? 11.703 -16.734 -13.992 1 97.38 85 ARG A CA 1
ATOM 635 C C . ARG A 1 85 ? 11.594 -15.266 -13.617 1 97.38 85 ARG A C 1
ATOM 637 O O . ARG A 1 85 ? 12.594 -14.547 -13.602 1 97.38 85 ARG A O 1
ATOM 644 N N . PHE A 1 86 ? 10.359 -14.82 -13.312 1 97.62 86 PHE A N 1
ATOM 645 C CA . PHE A 1 86 ? 10.195 -13.406 -13.023 1 97.62 86 PHE A CA 1
ATOM 646 C C . PHE A 1 86 ? 9.023 -13.18 -12.062 1 97.62 86 PHE A C 1
ATOM 648 O O . PHE A 1 86 ? 8.211 -14.086 -11.852 1 97.62 86 PHE A O 1
ATOM 655 N N . CYS A 1 87 ? 9.016 -12.031 -11.43 1 98 87 CYS A N 1
ATOM 656 C CA . CYS A 1 87 ? 7.922 -11.609 -10.57 1 98 87 CYS A CA 1
ATOM 657 C C . CYS A 1 87 ? 7.375 -10.25 -11 1 98 87 CYS A C 1
ATOM 659 O O . CYS A 1 87 ? 8.016 -9.539 -11.781 1 98 87 CYS A O 1
ATOM 661 N N . TYR A 1 88 ? 6.141 -9.977 -10.633 1 98.38 88 TYR A N 1
ATOM 662 C CA . TYR A 1 88 ? 5.551 -8.672 -10.93 1 98.38 88 TYR A CA 1
ATOM 663 C C . TYR A 1 88 ? 4.418 -8.359 -9.961 1 98.38 88 TYR A C 1
ATOM 665 O O . TYR A 1 88 ? 3.791 -9.266 -9.406 1 98.38 88 TYR A O 1
ATOM 673 N N . ASP A 1 89 ? 4.242 -7.094 -9.711 1 98.31 89 ASP A N 1
ATOM 674 C CA . ASP A 1 89 ? 3.027 -6.551 -9.117 1 98.31 89 ASP A CA 1
ATOM 675 C C . ASP A 1 89 ? 1.945 -6.332 -10.172 1 98.31 89 ASP A C 1
ATOM 677 O O . ASP A 1 89 ? 2.064 -5.438 -11.008 1 98.31 89 ASP A O 1
ATOM 681 N N . GLY A 1 90 ? 0.8 -7.027 -10.062 1 97.88 90 GLY A N 1
ATOM 682 C CA . GLY A 1 90 ? -0.205 -7.039 -11.109 1 97.88 90 GLY A CA 1
ATOM 683 C C . GLY A 1 90 ? -1.099 -5.816 -11.094 1 97.88 90 GLY A C 1
ATOM 684 O O . GLY A 1 90 ? -1.899 -5.613 -12.016 1 97.88 90 GLY A O 1
ATOM 685 N N . GLY A 1 91 ? -0.932 -4.961 -10.172 1 95 91 GLY A N 1
ATOM 686 C CA . GLY A 1 91 ? -1.847 -3.848 -9.977 1 95 91 GLY A CA 1
ATOM 687 C C . GLY A 1 91 ? -1.883 -2.891 -11.156 1 95 91 GLY A C 1
ATOM 688 O O . GLY A 1 91 ? -2.895 -2.227 -11.391 1 95 91 GLY A O 1
ATOM 689 N N . SER A 1 92 ? -0.847 -2.867 -11.922 1 92.81 92 SER A N 1
ATOM 690 C CA . SER A 1 92 ? -0.764 -1.888 -13 1 92.81 92 SER A CA 1
ATOM 691 C C . SER A 1 92 ? -0.814 -2.562 -14.367 1 92.81 92 SER A C 1
ATOM 693 O O . SER A 1 92 ? -0.32 -2.016 -15.352 1 92.81 92 SER A O 1
ATOM 695 N N . TYR A 1 93 ? -1.425 -3.766 -14.406 1 95.5 93 TYR A N 1
ATOM 696 C CA . TYR A 1 93 ? -1.404 -4.496 -15.672 1 95.5 93 TYR A CA 1
ATOM 697 C C . TYR A 1 93 ? -2.768 -5.109 -15.969 1 95.5 93 TYR A C 1
ATOM 699 O O . TYR A 1 93 ? -3.51 -5.461 -15.047 1 95.5 93 TYR A O 1
ATOM 707 N N . SER A 1 94 ? -3.074 -5.227 -17.25 1 94.62 94 SER A N 1
ATOM 708 C CA . SER A 1 94 ? -4.293 -5.871 -17.734 1 94.62 94 SER A CA 1
ATOM 709 C C . SER A 1 94 ? -4.125 -7.387 -17.797 1 94.62 94 SER A C 1
ATOM 711 O O . SER A 1 94 ? -4.625 -8.031 -18.719 1 94.62 94 SER A O 1
ATOM 713 N N . GLY A 1 95 ? -3.33 -7.895 -16.875 1 95.69 95 GLY A N 1
ATOM 714 C CA . GLY A 1 95 ? -3.082 -9.328 -16.844 1 95.69 95 GLY A CA 1
ATOM 715 C C . GLY A 1 95 ? -1.723 -9.711 -17.406 1 95.69 95 GLY A C 1
ATOM 716 O O . GLY A 1 95 ? -0.92 -8.844 -17.75 1 95.69 95 GLY A O 1
ATOM 717 N N . LEU A 1 96 ? -1.467 -10.969 -17.406 1 96.75 96 LEU A N 1
ATOM 718 C CA . LEU A 1 96 ? -0.184 -11.484 -17.875 1 96.75 96 LEU A CA 1
ATOM 719 C C . LEU A 1 96 ? -0.15 -11.562 -19.391 1 96.75 96 LEU A C 1
ATOM 721 O O . LEU A 1 96 ? 0.782 -11.062 -20.031 1 96.75 96 LEU A O 1
ATOM 725 N N . ALA A 1 97 ? -1.153 -12.188 -19.969 1 93.5 97 ALA A N 1
ATOM 726 C CA . ALA A 1 97 ? -1.133 -12.625 -21.359 1 93.5 97 ALA A CA 1
ATOM 727 C C . ALA A 1 97 ? -1.167 -11.422 -22.312 1 93.5 97 ALA A C 1
ATOM 729 O O . ALA A 1 97 ? -1.996 -10.523 -22.156 1 93.5 97 ALA A O 1
ATOM 730 N N . ALA A 1 98 ? -0.285 -11.523 -23.234 1 91.88 98 ALA A N 1
ATOM 731 C CA . ALA A 1 98 ? -0.24 -10.477 -24.25 1 91.88 98 ALA A CA 1
ATOM 732 C C . ALA A 1 98 ? -1.503 -10.492 -25.109 1 91.88 98 ALA A C 1
ATOM 734 O O . ALA A 1 98 ? -2.02 -11.562 -25.453 1 91.88 98 ALA A O 1
ATOM 735 N N . GLN A 1 99 ? -2.047 -9.414 -25.344 1 81.81 99 GLN A N 1
ATOM 736 C CA . GLN A 1 99 ? -3.139 -9.234 -26.297 1 81.81 99 GLN A CA 1
ATOM 737 C C . GLN A 1 99 ? -2.6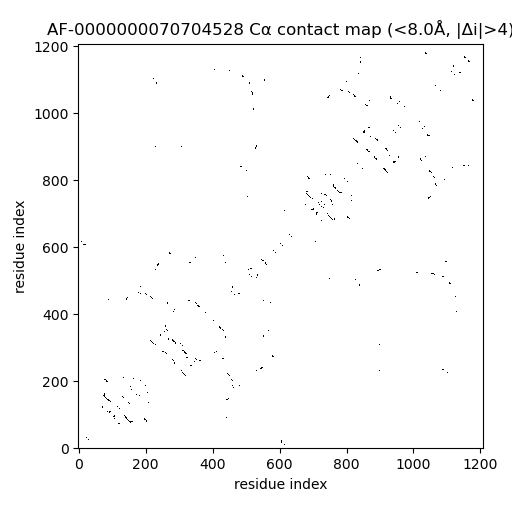84 -8.438 -27.516 1 81.81 99 GLN A C 1
ATOM 739 O O . GLN A 1 99 ? -3.025 -7.266 -27.672 1 81.81 99 GLN A O 1
ATOM 744 N N . MET A 1 100 ? -1.931 -9.164 -28.328 1 68 100 MET A N 1
ATOM 745 C CA . MET A 1 100 ? -1.289 -8.492 -29.453 1 68 100 MET A CA 1
ATOM 746 C C . MET A 1 100 ? -2.33 -7.914 -30.406 1 68 100 MET A C 1
ATOM 748 O O . MET A 1 100 ? -3.271 -8.609 -30.797 1 68 100 MET A O 1
ATOM 752 N N . GLY A 1 101 ? -2.148 -6.758 -30.656 1 63.25 101 GLY A N 1
ATOM 753 C CA . GLY A 1 101 ? -3.021 -6.098 -31.609 1 63.25 101 GLY A CA 1
ATOM 754 C C . GLY A 1 101 ? -4.281 -5.531 -30.984 1 63.25 101 GLY A C 1
ATOM 755 O O . GLY A 1 101 ? -5.039 -4.809 -31.641 1 63.25 101 GLY A O 1
ATOM 756 N N . GLN A 1 102 ? -4.504 -5.883 -29.734 1 69.62 102 GLN A N 1
ATOM 757 C CA . GLN A 1 102 ? -5.688 -5.375 -29.047 1 69.62 102 GLN A CA 1
ATOM 758 C C . GLN A 1 102 ? -5.312 -4.285 -28.047 1 69.62 102 GLN A C 1
ATOM 760 O O . GLN A 1 102 ? -4.242 -4.336 -27.438 1 69.62 102 GLN A O 1
ATOM 765 N N . MET A 1 103 ? -6.078 -3.305 -28.141 1 68.19 103 MET A N 1
ATOM 766 C CA . MET A 1 103 ? -5.852 -2.227 -27.188 1 68.19 103 MET A CA 1
ATOM 767 C C . MET A 1 103 ? -6.395 -2.6 -25.812 1 68.19 103 MET A C 1
ATOM 769 O O . MET A 1 103 ? -7.551 -2.998 -25.688 1 68.19 103 MET A O 1
ATOM 773 N N . THR A 1 104 ? -5.52 -2.664 -24.891 1 73.38 104 THR A N 1
ATOM 774 C CA . THR A 1 104 ? -5.918 -2.895 -23.5 1 73.38 104 THR A CA 1
ATOM 775 C C . THR A 1 104 ? -5.785 -1.613 -22.672 1 73.38 104 THR A C 1
ATOM 777 O O . THR A 1 104 ? -4.965 -0.749 -23 1 73.38 104 THR A O 1
ATOM 780 N N . PRO A 1 105 ? -6.629 -1.412 -21.625 1 74.94 105 PRO A N 1
ATOM 781 C CA . PRO A 1 105 ? -6.547 -0.207 -20.797 1 74.94 105 PRO A CA 1
ATOM 782 C C . PRO A 1 105 ? -5.16 0.005 -20.203 1 74.94 105 PRO A C 1
ATOM 784 O O . PRO A 1 105 ? -4.68 1.14 -20.125 1 74.94 105 PRO A O 1
ATOM 787 N N . LEU A 1 106 ? -4.547 -1.066 -19.734 1 84.19 106 LEU A N 1
ATOM 788 C CA . LEU A 1 106 ? -3.184 -1.121 -19.219 1 84.19 106 LEU A CA 1
ATOM 789 C C . LEU A 1 106 ? -2.342 -2.119 -20 1 84.19 106 LEU A C 1
ATOM 791 O O . LEU A 1 106 ? -2.885 -3.008 -20.672 1 84.19 106 LEU A O 1
ATOM 795 N N . PRO A 1 107 ? -1.087 -1.892 -19.984 1 91.81 107 PRO A N 1
ATOM 796 C CA . PRO A 1 107 ? -0.261 -2.902 -20.656 1 91.81 107 PRO A CA 1
ATOM 797 C C . PRO A 1 107 ? -0.351 -4.273 -19.984 1 91.81 107 PRO A C 1
ATOM 799 O O . PRO A 1 107 ? -0.798 -4.375 -18.844 1 91.81 107 PRO A O 1
ATOM 802 N N . THR A 1 108 ? -0.062 -5.297 -20.781 1 96.31 108 THR A N 1
ATOM 803 C CA . THR A 1 108 ? 0.059 -6.621 -20.188 1 96.31 108 THR A CA 1
ATOM 804 C C . THR A 1 108 ? 1.507 -6.91 -19.797 1 96.31 108 THR A C 1
ATOM 806 O O . THR A 1 108 ? 2.43 -6.27 -20.297 1 96.31 108 THR A O 1
ATOM 809 N N . VAL A 1 109 ? 1.755 -7.781 -18.891 1 97.75 109 VAL A N 1
ATOM 810 C CA . VAL A 1 109 ? 3.088 -8.117 -18.406 1 97.75 109 VAL A CA 1
ATOM 811 C C . VAL A 1 109 ? 3.924 -8.703 -19.531 1 97.75 109 VAL A C 1
ATOM 813 O O . VAL A 1 109 ? 5.059 -8.289 -19.766 1 97.75 109 VAL A O 1
ATOM 816 N N . GLU A 1 110 ? 3.324 -9.641 -20.297 1 97.69 110 GLU A N 1
ATOM 817 C CA . GLU A 1 110 ? 4.039 -10.297 -21.375 1 97.69 110 GLU A CA 1
ATOM 818 C C . GLU A 1 110 ? 4.465 -9.289 -22.453 1 97.69 110 GLU A C 1
ATOM 820 O O . GLU A 1 110 ? 5.582 -9.359 -22.969 1 97.69 110 GLU A O 1
ATOM 825 N N . GLU A 1 111 ? 3.617 -8.398 -22.75 1 95.75 111 GLU A N 1
ATOM 826 C CA . GLU A 1 111 ? 3.957 -7.398 -23.766 1 95.75 111 GLU A CA 1
ATOM 827 C C . GLU A 1 111 ? 5.105 -6.512 -23.281 1 95.75 111 GLU A C 1
ATOM 829 O O . GLU A 1 111 ? 5.98 -6.145 -24.078 1 95.75 111 GLU A O 1
ATOM 834 N N . THR A 1 112 ? 5.055 -6.199 -22.047 1 96.94 112 THR A N 1
ATOM 835 C CA . THR A 1 112 ? 6.105 -5.363 -21.469 1 96.94 112 THR A CA 1
ATOM 836 C C . THR A 1 112 ? 7.449 -6.086 -21.516 1 96.94 112 THR A C 1
ATOM 838 O O . THR A 1 112 ? 8.477 -5.488 -21.844 1 96.94 112 THR A O 1
ATOM 841 N N . ILE A 1 113 ? 7.449 -7.336 -21.219 1 98.19 113 ILE A N 1
ATOM 842 C CA . ILE A 1 113 ? 8.672 -8.133 -21.25 1 98.19 113 ILE A CA 1
ATOM 843 C C . ILE A 1 113 ? 9.133 -8.312 -22.703 1 98.19 113 ILE A C 1
ATOM 845 O O . ILE A 1 113 ? 10.32 -8.211 -23 1 98.19 113 ILE A O 1
ATOM 849 N N . TRP A 1 114 ? 8.211 -8.531 -23.594 1 97.19 114 TRP A N 1
ATOM 850 C CA . TRP A 1 114 ? 8.523 -8.695 -25.016 1 97.19 114 TRP A CA 1
ATOM 851 C C . TRP A 1 114 ? 9.203 -7.445 -25.562 1 97.19 114 TRP A C 1
ATOM 853 O O . TRP A 1 114 ? 10.219 -7.539 -26.266 1 97.19 114 TRP A O 1
ATOM 863 N N . GLU A 1 115 ? 8.656 -6.34 -25.203 1 96.38 115 GLU A N 1
ATOM 864 C CA . GLU A 1 115 ? 9.242 -5.078 -25.656 1 96.38 115 GLU A CA 1
ATOM 865 C C . GLU A 1 115 ? 10.672 -4.918 -25.156 1 96.38 115 GLU A C 1
ATOM 867 O O . GLU A 1 115 ? 11.547 -4.457 -25.875 1 96.38 115 GLU A O 1
ATOM 872 N N . ALA A 1 116 ? 10.898 -5.285 -23.938 1 98.31 116 ALA A N 1
ATOM 873 C CA . ALA A 1 116 ? 12.242 -5.223 -23.375 1 98.31 116 ALA A CA 1
ATOM 874 C C . ALA A 1 116 ? 13.195 -6.156 -24.109 1 98.31 116 ALA A C 1
ATOM 876 O O . ALA A 1 116 ? 14.336 -5.793 -24.391 1 98.31 116 ALA A O 1
ATOM 877 N N . LEU A 1 117 ? 12.742 -7.336 -24.453 1 98.38 117 LEU A N 1
ATOM 878 C CA . LEU A 1 117 ? 13.539 -8.312 -25.188 1 98.38 117 LEU A CA 1
ATOM 879 C C . LEU A 1 117 ? 13.93 -7.766 -26.562 1 98.38 117 LEU A C 1
ATOM 881 O O . LEU A 1 117 ? 15.078 -7.91 -26.984 1 98.38 117 LEU A O 1
ATOM 885 N N . CYS A 1 118 ? 13.016 -7.125 -27.203 1 97.12 118 CYS A N 1
ATOM 886 C CA . CYS A 1 118 ? 13.25 -6.539 -28.516 1 97.12 118 CYS A CA 1
ATOM 887 C C . CYS A 1 118 ? 14.234 -5.383 -28.422 1 97.12 118 CYS A C 1
ATOM 889 O O . CYS A 1 118 ? 15.188 -5.32 -29.203 1 97.12 118 CYS A O 1
ATOM 891 N N . THR A 1 119 ? 13.977 -4.562 -27.453 1 97.44 119 THR A N 1
ATOM 892 C CA . THR A 1 119 ? 14.844 -3.4 -27.281 1 97.44 119 THR A CA 1
ATOM 893 C C . THR A 1 119 ? 16.281 -3.832 -27 1 97.44 119 THR A C 1
ATOM 895 O O . THR A 1 119 ? 17.219 -3.213 -27.484 1 97.44 119 THR A O 1
ATOM 898 N N . ALA A 1 120 ? 16.438 -4.945 -26.297 1 97.75 120 ALA A N 1
ATOM 899 C CA . ALA A 1 120 ? 17.75 -5.469 -25.938 1 97.75 120 ALA A CA 1
ATOM 900 C C . ALA A 1 120 ? 18.328 -6.312 -27.062 1 97.75 120 ALA A C 1
ATOM 902 O O . ALA A 1 120 ? 19.438 -6.84 -26.953 1 97.75 120 ALA A O 1
ATOM 903 N N . ARG A 1 121 ? 17.594 -6.543 -28.109 1 96.94 121 ARG A N 1
ATOM 904 C CA . ARG A 1 121 ? 18 -7.332 -29.266 1 96.94 121 ARG A CA 1
ATOM 905 C C . ARG A 1 121 ? 18.297 -8.773 -28.875 1 96.94 121 ARG A C 1
ATOM 907 O O . ARG A 1 121 ? 19.25 -9.375 -29.391 1 96.94 121 ARG A O 1
ATOM 914 N N . LEU A 1 122 ? 17.562 -9.156 -27.953 1 97.88 122 LEU A N 1
ATOM 915 C CA . LEU A 1 122 ? 17.672 -10.555 -27.547 1 97.88 122 LEU A CA 1
ATOM 916 C C . LEU A 1 122 ? 16.766 -11.438 -28.406 1 97.88 122 LEU A C 1
ATOM 918 O O . LEU A 1 122 ? 16.969 -12.656 -28.469 1 97.88 122 LEU A O 1
ATOM 922 N N . VAL A 1 123 ? 15.781 -10.828 -28.922 1 97.25 123 VAL A N 1
ATOM 923 C CA . VAL A 1 123 ? 14.898 -11.445 -29.906 1 97.25 123 VAL A CA 1
ATOM 924 C C . VAL A 1 123 ? 14.688 -10.5 -31.078 1 97.25 123 VAL A C 1
ATOM 926 O O . VAL A 1 123 ? 14.953 -9.305 -30.984 1 97.25 123 VAL A O 1
ATOM 929 N N . ASP A 1 124 ? 14.258 -11.133 -32.188 1 94.06 124 ASP A N 1
ATOM 930 C CA . ASP A 1 124 ? 13.984 -10.359 -33.406 1 94.06 124 ASP A CA 1
ATOM 931 C C . ASP A 1 124 ? 12.625 -9.672 -33.312 1 94.06 124 ASP A C 1
ATOM 933 O O . ASP A 1 124 ? 11.586 -10.336 -33.281 1 94.06 124 ASP A O 1
ATOM 937 N N . ALA A 1 125 ? 12.609 -8.352 -33.375 1 91.69 125 ALA A N 1
ATOM 938 C CA . ALA A 1 125 ? 11.406 -7.547 -33.219 1 91.69 125 ALA A CA 1
ATOM 939 C C . ALA A 1 125 ? 10.438 -7.758 -34.375 1 91.69 125 ALA A C 1
ATOM 941 O O . ALA A 1 125 ? 9.25 -7.418 -34.281 1 91.69 125 ALA A O 1
ATOM 942 N N . THR A 1 126 ? 10.922 -8.266 -35.438 1 91.12 126 THR A N 1
ATOM 943 C CA . THR A 1 126 ? 10.07 -8.492 -36.594 1 91.12 126 THR A CA 1
ATOM 944 C C . THR A 1 126 ? 9.297 -9.797 -36.438 1 91.12 126 THR A C 1
ATOM 946 O O . THR A 1 126 ? 8.359 -10.055 -37.219 1 91.12 126 THR A O 1
ATOM 949 N N . LYS A 1 127 ? 9.672 -10.578 -35.5 1 90.31 127 LYS A N 1
ATOM 950 C CA . LYS A 1 127 ? 9.016 -11.859 -35.281 1 90.31 127 LYS A CA 1
ATOM 951 C C . LYS A 1 127 ? 7.98 -11.758 -34.156 1 90.31 127 LYS A C 1
ATOM 953 O O . LYS A 1 127 ? 7.938 -10.758 -33.438 1 90.31 127 LYS A O 1
ATOM 958 N N . SER A 1 128 ? 7.164 -12.734 -34.125 1 91.44 128 SER A N 1
ATOM 959 C CA . SER A 1 128 ? 6.145 -12.805 -33.062 1 91.44 128 SER A CA 1
ATOM 960 C C . SER A 1 128 ? 6.602 -13.688 -31.922 1 91.44 128 SER A C 1
ATOM 962 O O . SER A 1 128 ? 7.613 -14.383 -32.031 1 91.44 128 SER A O 1
ATOM 964 N N . MET A 1 129 ? 5.855 -13.656 -30.875 1 94.5 129 MET A N 1
ATOM 965 C CA . MET A 1 129 ? 6.105 -14.516 -29.719 1 94.5 129 MET A CA 1
ATOM 966 C C . MET A 1 129 ? 6.02 -15.992 -30.109 1 94.5 129 MET A C 1
ATOM 968 O O . MET A 1 129 ? 6.797 -16.812 -29.625 1 94.5 129 MET A O 1
ATOM 972 N N . ASP A 1 130 ? 5.141 -16.281 -31 1 93.12 130 ASP A N 1
ATOM 973 C CA . ASP A 1 130 ? 5 -17.656 -31.469 1 93.12 130 ASP A CA 1
ATOM 974 C C . ASP A 1 130 ? 6.246 -18.109 -32.25 1 93.12 130 ASP A C 1
ATOM 976 O O . ASP A 1 130 ? 6.648 -19.266 -32.156 1 93.12 130 ASP A O 1
ATOM 980 N N . ASP A 1 131 ? 6.848 -17.188 -32.938 1 93.88 131 ASP A N 1
ATOM 981 C CA . ASP A 1 131 ? 8.016 -17.5 -33.75 1 93.88 131 ASP A CA 1
ATOM 982 C C . ASP A 1 131 ? 9.195 -17.938 -32.875 1 93.88 131 ASP A C 1
ATOM 984 O O . ASP A 1 131 ? 10.094 -18.641 -33.312 1 93.88 131 ASP A O 1
ATOM 988 N N . VAL A 1 132 ? 9.148 -17.562 -31.688 1 96.25 132 VAL A N 1
ATOM 989 C CA . VAL A 1 132 ? 10.273 -17.891 -30.812 1 96.25 132 VAL A CA 1
ATOM 990 C C . VAL A 1 132 ? 9.852 -18.953 -29.797 1 96.25 132 VAL A C 1
ATOM 992 O O . VAL A 1 132 ? 10.508 -19.141 -28.781 1 96.25 132 VAL A O 1
ATOM 995 N N . ASP A 1 133 ? 8.703 -19.562 -29.953 1 96.75 133 ASP A N 1
ATOM 996 C CA . ASP A 1 133 ? 8.188 -20.641 -29.109 1 96.75 133 ASP A CA 1
ATOM 997 C C . ASP A 1 133 ? 7.922 -20.156 -27.688 1 96.75 133 ASP A C 1
ATOM 999 O O . ASP A 1 133 ? 8.312 -20.812 -26.719 1 96.75 133 ASP A O 1
ATOM 1003 N N . TRP A 1 134 ? 7.328 -18.969 -27.656 1 97.31 134 TRP A N 1
ATOM 1004 C CA . TRP A 1 134 ? 6.961 -18.406 -26.359 1 97.31 134 TRP A CA 1
ATOM 1005 C C . TRP A 1 134 ? 5.938 -19.281 -25.656 1 97.31 134 TRP A C 1
ATOM 1007 O O . TRP A 1 134 ? 4.875 -19.578 -26.203 1 97.31 134 TRP A O 1
ATOM 1017 N N . SER A 1 135 ? 6.258 -19.781 -24.453 1 97.25 135 SER A N 1
ATOM 1018 C CA . SER A 1 135 ? 5.312 -20.5 -23.609 1 97.25 135 SER A CA 1
ATOM 1019 C C . SER A 1 135 ? 5.285 -19.922 -22.203 1 97.25 135 SER A C 1
ATOM 1021 O O . SER A 1 135 ? 6.297 -19.422 -21.703 1 97.25 135 SER A O 1
ATOM 1023 N N . ARG A 1 136 ? 4.148 -19.906 -21.625 1 95.94 136 ARG A N 1
ATOM 1024 C CA . ARG A 1 136 ? 3.988 -19.406 -20.266 1 95.94 136 ARG A CA 1
ATOM 1025 C C . ARG A 1 136 ? 3.453 -20.5 -19.344 1 95.94 136 ARG A C 1
ATOM 1027 O O . ARG A 1 136 ? 2.803 -21.453 -19.812 1 95.94 136 ARG A O 1
ATOM 1034 N N . CYS A 1 137 ? 3.715 -20.375 -18.094 1 93.44 137 CYS A N 1
ATOM 1035 C CA . CYS A 1 137 ? 3.309 -21.422 -17.141 1 93.44 137 CYS A CA 1
ATOM 1036 C C . CYS A 1 137 ? 1.851 -21.234 -16.734 1 93.44 137 CYS A C 1
ATOM 1038 O O . CYS A 1 137 ? 1.131 -22.219 -16.562 1 93.44 137 CYS A O 1
ATOM 1040 N N . GLY A 1 138 ? 1.459 -20.047 -16.422 1 86.38 138 GLY A N 1
ATOM 1041 C CA . GLY A 1 138 ? 0.093 -19.75 -16.016 1 86.38 138 GLY A CA 1
ATOM 1042 C C . GLY A 1 138 ? -0.358 -18.359 -16.406 1 86.38 138 GLY A C 1
ATOM 1043 O O . GLY A 1 138 ? 0.464 -17.453 -16.562 1 86.38 138 GLY A O 1
ATOM 1044 N N . ARG A 1 139 ? -1.699 -18.266 -16.672 1 88.69 139 ARG A N 1
ATOM 1045 C CA . ARG A 1 139 ? -2.275 -16.953 -16.953 1 88.69 139 ARG A CA 1
ATOM 1046 C C . ARG A 1 139 ? -2.852 -16.312 -15.695 1 88.69 139 ARG A C 1
ATOM 1048 O O . ARG A 1 139 ? -3.506 -16.984 -14.898 1 88.69 139 ARG A O 1
ATOM 1055 N N . THR A 1 140 ? -2.424 -15.164 -15.398 1 95 140 THR A N 1
ATOM 1056 C CA . THR A 1 140 ? -3.021 -14.398 -14.305 1 95 140 THR A CA 1
ATOM 1057 C C . THR A 1 140 ? -3.895 -13.273 -14.852 1 95 140 THR A C 1
ATOM 1059 O O . THR A 1 140 ? -3.549 -12.641 -15.852 1 95 140 THR A O 1
ATOM 1062 N N . ASP A 1 141 ? -4.988 -13.055 -14.227 1 94.25 141 ASP A N 1
ATOM 1063 C CA . ASP A 1 141 ? -5.938 -12.023 -14.617 1 94.25 141 ASP A CA 1
ATOM 1064 C C . ASP A 1 141 ? -5.41 -10.633 -14.266 1 94.25 141 ASP A C 1
ATOM 1066 O O . ASP A 1 141 ? -4.375 -10.5 -13.609 1 94.25 141 ASP A O 1
ATOM 1070 N N . ALA A 1 142 ? -6.184 -9.672 -14.844 1 95.12 142 ALA A N 1
ATOM 1071 C CA . ALA A 1 142 ? -5.867 -8.281 -14.508 1 95.12 142 ALA A CA 1
ATOM 1072 C C . ALA A 1 142 ? -5.859 -8.07 -13 1 95.12 142 ALA A C 1
ATOM 1074 O O . ALA A 1 142 ? -6.754 -8.547 -12.297 1 95.12 142 ALA A O 1
ATOM 1075 N N . GLY A 1 143 ? -4.789 -7.453 -12.5 1 96.31 143 GLY A N 1
ATOM 1076 C CA . GLY A 1 143 ? -4.699 -7.129 -11.086 1 96.31 143 GLY A CA 1
ATOM 1077 C C . GLY A 1 143 ? -3.99 -8.195 -10.273 1 96.31 143 GLY A C 1
ATOM 1078 O O . GLY A 1 143 ? -3.562 -7.938 -9.141 1 96.31 143 GLY A O 1
ATOM 1079 N N . VAL A 1 144 ? -3.869 -9.422 -10.781 1 98.38 144 VAL A N 1
ATOM 1080 C CA . VAL A 1 144 ? -3.279 -10.539 -10.047 1 98.38 144 VAL A CA 1
ATOM 1081 C C . VAL A 1 144 ? -1.759 -10.5 -10.188 1 98.38 144 VAL A C 1
ATOM 1083 O O . VAL A 1 144 ? -1.236 -10.281 -11.281 1 98.38 144 VAL A O 1
ATOM 1086 N N . SER A 1 145 ? -1.046 -10.703 -9.062 1 98.62 145 SER A N 1
ATOM 1087 C CA . SER A 1 145 ? 0.412 -10.656 -9.031 1 98.62 145 SER A CA 1
ATOM 1088 C C . SER A 1 145 ? 1.015 -12.047 -9.164 1 98.62 145 SER A C 1
ATOM 1090 O O . SER A 1 145 ? 0.306 -13.055 -9.055 1 98.62 145 SER A O 1
ATOM 1092 N N . ALA A 1 146 ? 2.305 -12.039 -9.453 1 98.69 146 ALA A N 1
ATOM 1093 C CA . ALA A 1 146 ? 3.053 -13.297 -9.445 1 98.69 146 ALA A CA 1
ATOM 1094 C C . ALA A 1 146 ? 4.434 -13.109 -8.82 1 98.69 146 ALA A C 1
ATOM 1096 O O . ALA A 1 146 ? 5.137 -12.141 -9.133 1 98.69 146 ALA A O 1
ATOM 1097 N N . ALA A 1 147 ? 4.777 -14.055 -7.969 1 97.81 147 ALA A N 1
ATOM 1098 C CA . ALA A 1 147 ? 6.09 -14.039 -7.332 1 97.81 147 ALA A CA 1
ATOM 1099 C C . ALA A 1 147 ? 7.078 -14.93 -8.078 1 97.81 147 ALA A C 1
ATOM 1101 O O . ALA A 1 147 ? 8.289 -14.719 -8.016 1 97.81 147 ALA A O 1
ATOM 1102 N N . GLY A 1 148 ? 6.562 -15.914 -8.766 1 97.12 148 GLY A N 1
ATOM 1103 C CA . GLY A 1 148 ? 7.41 -16.828 -9.508 1 97.12 148 GLY A CA 1
ATOM 1104 C C . GLY A 1 148 ? 6.77 -17.328 -10.789 1 97.12 148 GLY A C 1
ATOM 1105 O O . GLY A 1 148 ? 6.516 -18.531 -10.93 1 97.12 148 GLY A O 1
ATOM 1106 N N . GLN A 1 149 ? 6.52 -16.453 -11.727 1 97.88 149 GLN A N 1
ATOM 1107 C CA . GLN A 1 149 ? 6.051 -16.828 -13.062 1 97.88 149 GLN A CA 1
ATOM 1108 C C . GLN A 1 149 ? 7.211 -17.266 -13.953 1 97.88 149 GLN A C 1
ATOM 1110 O O . GLN A 1 149 ? 8.367 -16.938 -13.68 1 97.88 149 GLN A O 1
ATOM 1115 N N . VAL A 1 150 ? 6.879 -18.109 -14.977 1 98.38 150 VAL A N 1
ATOM 1116 C CA . VAL A 1 150 ? 7.938 -18.625 -15.836 1 98.38 150 VAL A CA 1
ATOM 1117 C C . VAL A 1 150 ? 7.477 -18.578 -17.297 1 98.38 150 VAL A C 1
ATOM 1119 O O . VAL A 1 150 ? 6.336 -18.922 -17.609 1 98.38 150 VAL A O 1
ATOM 1122 N N . VAL A 1 151 ? 8.352 -18.125 -18.125 1 98.44 151 VAL A N 1
ATOM 1123 C CA . VAL A 1 151 ? 8.164 -18.25 -19.578 1 98.44 151 VAL A CA 1
ATOM 1124 C C . VAL A 1 151 ? 9.375 -18.938 -20.188 1 98.44 151 VAL A C 1
ATOM 1126 O O . VAL A 1 151 ? 10.445 -18.984 -19.578 1 98.44 151 VAL A O 1
ATOM 1129 N N . ALA A 1 152 ? 9.195 -19.516 -21.359 1 98.62 152 ALA A N 1
ATOM 1130 C CA . ALA A 1 152 ? 10.289 -20.094 -22.125 1 98.62 152 ALA A CA 1
ATOM 1131 C C . ALA A 1 152 ? 10.289 -19.578 -23.562 1 98.62 152 ALA A C 1
ATOM 1133 O O . ALA A 1 152 ? 9.234 -19.266 -24.125 1 98.62 152 ALA A O 1
ATOM 1134 N N . LEU A 1 153 ? 11.477 -19.438 -24.109 1 98.44 153 LEU A N 1
ATOM 1135 C CA . LEU A 1 153 ? 11.602 -18.906 -25.453 1 98.44 153 LEU A CA 1
ATOM 1136 C C . LEU A 1 153 ? 12.992 -19.188 -26.016 1 98.44 153 LEU A C 1
ATOM 1138 O O . LEU A 1 153 ? 13.93 -19.469 -25.266 1 98.44 153 LEU A O 1
ATOM 1142 N N . TRP A 1 154 ? 13.117 -19.172 -27.344 1 98 154 TRP A N 1
ATOM 1143 C CA . TRP A 1 154 ? 14.414 -19.094 -28 1 98 154 TRP A CA 1
ATOM 1144 C C . TRP A 1 154 ? 14.961 -17.672 -27.984 1 98 154 TRP A C 1
ATOM 1146 O O . TRP A 1 154 ? 14.25 -16.719 -28.328 1 98 154 TRP A O 1
ATOM 1156 N N . ILE A 1 155 ? 16.188 -17.547 -27.547 1 98 155 ILE A N 1
ATOM 1157 C CA . ILE A 1 155 ? 16.766 -16.219 -27.344 1 98 155 ILE A CA 1
ATOM 1158 C C . ILE A 1 155 ? 18.203 -16.188 -27.875 1 98 155 ILE A C 1
ATOM 1160 O O . ILE A 1 155 ? 18.844 -17.234 -27.984 1 98 155 ILE A O 1
ATOM 1164 N N . ARG A 1 156 ? 18.672 -15.008 -28.172 1 97.31 156 ARG A N 1
ATOM 1165 C CA . ARG A 1 156 ? 20.062 -14.852 -28.594 1 97.31 156 ARG A CA 1
ATOM 1166 C C . ARG A 1 156 ? 21.016 -15.391 -27.531 1 97.31 156 ARG A C 1
ATOM 1168 O O . ARG A 1 156 ? 20.797 -15.188 -26.328 1 97.31 156 ARG A O 1
ATOM 1175 N N . SER A 1 157 ? 22.109 -16.047 -28 1 96.06 157 SER A N 1
ATOM 1176 C CA . SER A 1 157 ? 23.062 -16.672 -27.094 1 96.06 157 SER A CA 1
ATOM 1177 C C . SER A 1 157 ? 24.5 -16.375 -27.5 1 96.06 157 SER A C 1
ATOM 1179 O O . SER A 1 157 ? 24.797 -16.281 -28.688 1 96.06 157 SER A O 1
ATOM 1181 N N . ARG A 1 158 ? 25.297 -16.203 -26.531 1 94.06 158 ARG A N 1
ATOM 1182 C CA . ARG A 1 158 ? 26.719 -16 -26.75 1 94.06 158 ARG A CA 1
ATOM 1183 C C . ARG A 1 158 ? 27.484 -17.312 -26.656 1 94.06 158 ARG A C 1
ATOM 1185 O O . ARG A 1 158 ? 28.484 -17.516 -27.344 1 94.06 158 ARG A O 1
ATOM 1192 N N . CYS A 1 159 ? 27 -18.219 -25.938 1 92.94 159 CYS A N 1
ATOM 1193 C CA . CYS A 1 159 ? 27.797 -19.375 -25.547 1 92.94 159 CYS A CA 1
ATOM 1194 C C . CYS A 1 159 ? 27.531 -20.562 -26.469 1 92.94 159 CYS A C 1
ATOM 1196 O O . CYS A 1 159 ? 28.391 -21.438 -26.625 1 92.94 159 CYS A O 1
ATOM 1198 N N . VAL A 1 160 ? 26.344 -20.625 -27.016 1 94.06 160 VAL A N 1
ATOM 1199 C CA . VAL A 1 160 ? 26 -21.812 -27.781 1 94.06 160 VAL A CA 1
ATOM 1200 C C . VAL A 1 160 ? 25 -21.438 -28.875 1 94.06 160 VAL A C 1
ATOM 1202 O O . VAL A 1 160 ? 24.188 -20.531 -28.703 1 94.06 160 VAL A O 1
ATOM 1205 N N . ASP A 1 161 ? 25.125 -22.062 -29.984 1 95.38 161 ASP A N 1
ATOM 1206 C CA . ASP A 1 161 ? 24.141 -21.969 -31.047 1 95.38 161 ASP A CA 1
ATOM 1207 C C . ASP A 1 161 ? 23.297 -23.234 -31.156 1 95.38 161 ASP A C 1
ATOM 1209 O O . ASP A 1 161 ? 23.766 -24.266 -31.641 1 95.38 161 ASP A O 1
ATOM 1213 N N . GLU A 1 162 ? 22.078 -23.141 -30.812 1 96.31 162 GLU A N 1
ATOM 1214 C CA . GLU A 1 162 ? 21.188 -24.297 -30.797 1 96.31 162 GLU A CA 1
ATOM 1215 C C . GLU A 1 162 ? 20.188 -24.25 -31.953 1 96.31 162 GLU A C 1
ATOM 1217 O O . GLU A 1 162 ? 19.203 -24.984 -31.953 1 96.31 162 GLU A O 1
ATOM 1222 N N . ARG A 1 163 ? 20.391 -23.484 -32.906 1 94.25 163 ARG A N 1
ATOM 1223 C CA . ARG A 1 163 ? 19.5 -23.359 -34.062 1 94.25 163 ARG A CA 1
ATOM 1224 C C . ARG A 1 163 ? 19.359 -24.703 -34.781 1 94.25 163 ARG A C 1
ATOM 1226 O O . ARG A 1 163 ? 18.266 -25.047 -35.25 1 94.25 163 ARG A O 1
ATOM 1233 N N . PRO A 1 164 ? 20.438 -25.438 -34.812 1 93.81 164 PRO A N 1
ATOM 1234 C CA . PRO A 1 164 ? 20.266 -26.75 -35.438 1 93.81 164 PRO A CA 1
ATOM 1235 C C . PRO A 1 164 ? 19.219 -27.609 -34.719 1 93.81 164 PRO A C 1
ATOM 1237 O O . PRO A 1 164 ? 18.516 -28.391 -35.344 1 93.81 164 PRO A O 1
ATOM 1240 N N . LEU A 1 165 ? 19.172 -27.531 -33.469 1 94.5 165 LEU A N 1
ATOM 1241 C CA . LEU A 1 165 ? 18.188 -28.266 -32.688 1 94.5 165 LEU A CA 1
ATOM 1242 C C . LEU A 1 165 ? 16.797 -27.656 -32.875 1 94.5 165 LEU A C 1
ATOM 1244 O O . LEU A 1 165 ? 15.812 -28.375 -32.969 1 94.5 165 LEU A O 1
ATOM 1248 N N . ARG A 1 166 ? 16.766 -26.344 -32.844 1 93.19 166 ARG A N 1
ATOM 1249 C CA . ARG A 1 166 ? 15.516 -25.609 -33.031 1 93.19 166 ARG A CA 1
ATOM 1250 C C . ARG A 1 166 ? 14.828 -25.984 -34.344 1 93.19 166 ARG A C 1
ATOM 1252 O O . ARG A 1 166 ? 13.617 -26.203 -34.375 1 93.19 166 ARG A O 1
ATOM 1259 N N . TYR A 1 167 ? 15.625 -26.094 -35.281 1 91.5 167 TYR A N 1
ATOM 1260 C CA . TYR A 1 167 ? 15.086 -26.328 -36.625 1 91.5 167 TYR A CA 1
ATOM 1261 C C . TYR A 1 167 ? 15.188 -27.797 -37 1 91.5 167 TYR A C 1
ATOM 1263 O O . TYR A 1 167 ? 14.922 -28.172 -38.156 1 91.5 167 TYR A O 1
ATOM 1271 N N . LYS A 1 168 ? 15.656 -28.672 -36.188 1 91.19 168 LYS A N 1
ATOM 1272 C CA . LYS A 1 168 ? 15.727 -30.125 -36.344 1 91.19 168 LYS A CA 1
ATOM 1273 C C . LYS A 1 168 ? 16.5 -30.5 -37.594 1 91.19 168 LYS A C 1
ATOM 1275 O O . LYS A 1 168 ? 16.031 -31.297 -38.406 1 91.19 168 LYS A O 1
ATOM 1280 N N . THR A 1 169 ? 17.703 -29.875 -37.75 1 89.5 169 THR A N 1
ATOM 1281 C CA . THR A 1 169 ? 18.516 -30.141 -38.938 1 89.5 169 THR A CA 1
ATOM 1282 C C . THR A 1 169 ? 19.297 -31.453 -38.75 1 89.5 169 THR A C 1
ATOM 1284 O O . THR A 1 169 ? 19.922 -31.922 -39.719 1 89.5 169 THR A O 1
ATOM 1287 N N . GLY A 1 170 ? 19.234 -32.031 -37.625 1 89.94 170 GLY A N 1
ATOM 1288 C CA . GLY A 1 170 ? 19.953 -33.281 -37.344 1 89.94 170 GLY A CA 1
ATOM 1289 C C . GLY A 1 170 ? 21.344 -33.031 -36.781 1 89.94 170 GLY A C 1
ATOM 1290 O O . GLY A 1 170 ? 22 -34 -36.375 1 89.94 170 GLY A O 1
ATOM 1291 N N . GLU A 1 171 ? 21.75 -31.812 -36.75 1 90.81 171 GLU A N 1
ATOM 1292 C CA . GLU A 1 171 ? 23.062 -31.469 -36.219 1 90.81 171 GLU A CA 1
ATOM 1293 C C . GLU A 1 171 ? 22.984 -31.141 -34.75 1 90.81 171 GLU A C 1
ATOM 1295 O O . GLU A 1 171 ? 21.922 -30.812 -34.219 1 90.81 171 GLU A O 1
ATOM 1300 N N . ALA A 1 172 ? 24.094 -31.297 -34.094 1 92.31 172 ALA A N 1
ATOM 1301 C CA . ALA A 1 172 ? 24.188 -30.969 -32.688 1 92.31 172 ALA A CA 1
ATOM 1302 C C . ALA A 1 172 ? 24.359 -29.469 -32.469 1 92.31 172 ALA A C 1
ATOM 1304 O O . ALA A 1 172 ? 24.641 -28.734 -33.406 1 92.31 172 ALA A O 1
ATOM 1305 N N . ALA A 1 173 ? 24.062 -29.062 -31.219 1 93.62 173 ALA A N 1
ATOM 1306 C CA . ALA A 1 173 ? 24.328 -27.688 -30.844 1 93.62 173 ALA A CA 1
ATOM 1307 C C . ALA A 1 173 ? 25.812 -27.344 -31.031 1 93.62 173 ALA A C 1
ATOM 1309 O O . ALA A 1 173 ? 26.688 -28.172 -30.797 1 93.62 173 ALA A O 1
ATOM 1310 N N . ILE A 1 174 ? 26.141 -26.125 -31.375 1 93.12 174 ILE A N 1
ATOM 1311 C CA . ILE A 1 174 ? 27.5 -25.672 -31.641 1 93.12 174 ILE A CA 1
ATOM 1312 C C . ILE A 1 174 ? 28 -24.828 -30.469 1 93.12 174 ILE A C 1
ATOM 1314 O O . ILE A 1 174 ? 27.531 -23.703 -30.266 1 93.12 174 ILE A O 1
ATOM 1318 N N . PRO A 1 175 ? 28.875 -25.359 -29.703 1 91.69 175 PRO A N 1
ATOM 1319 C CA . PRO A 1 175 ? 29.469 -24.5 -28.672 1 91.69 175 PRO A CA 1
ATOM 1320 C C . PRO A 1 175 ? 30.281 -23.359 -29.266 1 91.69 175 PRO A C 1
ATOM 1322 O O . PRO A 1 175 ? 31.078 -23.562 -30.188 1 91.69 175 PRO A O 1
ATOM 1325 N N . LEU A 1 176 ? 30.062 -22.219 -28.812 1 91 176 LEU A N 1
ATOM 1326 C CA . LEU A 1 176 ? 30.734 -21.047 -29.359 1 91 176 LEU A CA 1
ATOM 1327 C C . LEU A 1 176 ? 31.844 -20.578 -28.422 1 91 176 LEU A C 1
ATOM 1329 O O . LEU A 1 176 ? 32.781 -19.906 -28.859 1 91 176 LEU A O 1
ATOM 1333 N N . THR A 1 177 ? 31.625 -20.703 -27.172 1 85.88 177 THR A N 1
ATOM 1334 C CA . THR A 1 177 ? 32.625 -20.328 -26.188 1 85.88 177 THR A CA 1
ATOM 1335 C C . THR A 1 177 ? 32.938 -21.484 -25.234 1 85.88 177 THR A C 1
ATOM 1337 O O . THR A 1 177 ? 32.25 -22.531 -25.312 1 85.88 177 THR A O 1
ATOM 1340 N N . ASP A 1 178 ? 34 -21.219 -24.438 1 73.62 178 ASP A N 1
ATOM 1341 C CA . ASP A 1 178 ? 34.281 -22.219 -23.422 1 73.62 178 ASP A CA 1
ATOM 1342 C C . ASP A 1 178 ? 33.219 -22.203 -22.328 1 73.62 178 ASP A C 1
ATOM 1344 O O . ASP A 1 178 ? 32.531 -21.203 -22.141 1 73.62 178 ASP A O 1
ATOM 1348 N N . THR A 1 179 ? 33.031 -23.375 -21.828 1 58.03 179 THR A N 1
ATOM 1349 C CA . THR A 1 179 ? 31.953 -23.594 -20.875 1 58.03 179 THR A CA 1
ATOM 1350 C C . THR A 1 179 ? 32.062 -22.609 -19.703 1 58.03 179 THR A C 1
ATOM 1352 O O . THR A 1 179 ? 31.078 -22.375 -19 1 58.03 179 THR A O 1
ATOM 1355 N N . SER A 1 180 ? 33.25 -22.234 -19.438 1 58.78 180 SER A N 1
ATOM 1356 C CA . SER A 1 180 ? 33.469 -21.359 -18.297 1 58.78 180 SER A CA 1
ATOM 1357 C C . SER A 1 180 ? 33.062 -19.922 -18.625 1 58.78 180 SER A C 1
ATOM 1359 O O . SER A 1 180 ? 33.031 -19.062 -17.75 1 58.78 180 SER A O 1
ATOM 1361 N N . ASP A 1 181 ? 32.469 -19.875 -19.828 1 67.69 181 ASP A N 1
ATOM 1362 C CA . ASP A 1 181 ? 32.281 -18.516 -20.312 1 67.69 181 ASP A CA 1
ATOM 1363 C C . ASP A 1 181 ? 30.938 -17.953 -19.875 1 67.69 181 ASP A C 1
ATOM 1365 O O . ASP A 1 181 ? 30.078 -18.703 -19.406 1 67.69 181 ASP A O 1
ATOM 1369 N N . GLU A 1 182 ? 30.859 -16.688 -19.906 1 86.25 182 GLU A N 1
ATOM 1370 C CA . GLU A 1 182 ? 29.766 -15.828 -19.484 1 86.25 182 GLU A CA 1
ATOM 1371 C C . GLU A 1 182 ? 28.734 -15.648 -20.609 1 86.25 182 GLU A C 1
ATOM 1373 O O . GLU A 1 182 ? 29.109 -15.367 -21.75 1 86.25 182 GLU A O 1
ATOM 1378 N N . GLU A 1 183 ? 27.531 -16.109 -20.312 1 92.69 183 GLU A N 1
ATOM 1379 C CA . GLU A 1 183 ? 26.406 -15.789 -21.203 1 92.69 183 GLU A CA 1
ATOM 1380 C C . GLU A 1 183 ? 26.078 -14.305 -21.156 1 92.69 183 GLU A C 1
ATOM 1382 O O . GLU A 1 183 ? 26.594 -13.57 -20.328 1 92.69 183 GLU A O 1
ATOM 1387 N N . LEU A 1 184 ? 25.219 -13.93 -22.125 1 94.88 184 LEU A N 1
ATOM 1388 C CA . LEU A 1 184 ? 24.719 -12.555 -22.078 1 94.88 184 LEU A CA 1
ATOM 1389 C C . LEU A 1 184 ? 24.047 -12.258 -20.75 1 94.88 184 LEU A C 1
ATOM 1391 O O . LEU A 1 184 ? 23.422 -13.141 -20.156 1 94.88 184 LEU A O 1
ATOM 1395 N N . PRO A 1 185 ? 24.172 -11.086 -20.234 1 94.75 185 PRO A N 1
ATOM 1396 C CA . PRO A 1 185 ? 23.562 -10.734 -18.953 1 94.75 185 PRO A CA 1
ATOM 1397 C C . PRO A 1 185 ? 22.047 -10.539 -19.047 1 94.75 185 PRO A C 1
ATOM 1399 O O . PRO A 1 185 ? 21.562 -9.43 -18.844 1 94.75 185 PRO A O 1
ATOM 1402 N N . TYR A 1 186 ? 21.359 -11.594 -19.312 1 96.69 186 TYR A N 1
ATOM 1403 C CA . TYR A 1 186 ? 19.922 -11.547 -19.547 1 96.69 186 TYR A CA 1
ATOM 1404 C C . TYR A 1 186 ? 19.203 -10.797 -18.438 1 96.69 186 TYR A C 1
ATOM 1406 O O . TYR A 1 186 ? 18.453 -9.852 -18.688 1 96.69 186 TYR A O 1
ATOM 1414 N N . VAL A 1 187 ? 19.469 -11.164 -17.188 1 95.44 187 VAL A N 1
ATOM 1415 C CA . VAL A 1 187 ? 18.766 -10.648 -16.016 1 95.44 187 VAL A CA 1
ATOM 1416 C C . VAL A 1 187 ? 19.047 -9.156 -15.852 1 95.44 187 VAL A C 1
ATOM 1418 O O . VAL A 1 187 ? 18.109 -8.344 -15.781 1 95.44 187 VAL A O 1
ATOM 1421 N N . ALA A 1 188 ? 20.266 -8.797 -15.883 1 94.19 188 ALA A N 1
ATOM 1422 C CA . ALA A 1 188 ? 20.641 -7.406 -15.695 1 94.19 188 ALA A CA 1
ATOM 1423 C C . ALA A 1 188 ? 20.094 -6.527 -16.812 1 94.19 188 ALA A C 1
ATOM 1425 O O . ALA A 1 188 ? 19.562 -5.449 -16.562 1 94.19 188 ALA A O 1
ATOM 1426 N N . THR A 1 189 ? 20.234 -7.027 -18.047 1 96.94 189 THR A N 1
ATOM 1427 C CA . THR A 1 189 ? 19.828 -6.258 -19.219 1 96.94 189 THR A CA 1
ATOM 1428 C C . THR A 1 189 ? 18.328 -6.016 -19.203 1 96.94 189 THR A C 1
ATOM 1430 O O . THR A 1 189 ? 17.875 -4.883 -19.406 1 96.94 189 THR A O 1
ATOM 1433 N N . LEU A 1 190 ? 17.578 -7.027 -18.953 1 98.19 190 LEU A N 1
ATOM 1434 C CA . LEU A 1 190 ? 16.125 -6.891 -18.953 1 98.19 190 LEU A CA 1
ATOM 1435 C C . LEU A 1 190 ? 15.656 -6.023 -17.781 1 98.19 190 LEU A C 1
ATOM 1437 O O . LEU A 1 190 ? 14.773 -5.176 -17.953 1 98.19 190 LEU A O 1
ATOM 1441 N N . ASN A 1 191 ? 16.234 -6.16 -16.672 1 96.81 191 ASN A N 1
ATOM 1442 C CA . ASN A 1 191 ? 15.828 -5.402 -15.492 1 96.81 191 ASN A CA 1
ATOM 1443 C C . ASN A 1 191 ? 16.156 -3.918 -15.641 1 96.81 191 ASN A C 1
ATOM 1445 O O . ASN A 1 191 ? 15.523 -3.072 -15 1 96.81 191 ASN A O 1
ATOM 1449 N N . ARG A 1 192 ? 17.062 -3.613 -16.438 1 96.25 192 ARG A N 1
ATOM 1450 C CA . ARG A 1 192 ? 17.359 -2.213 -16.703 1 96.25 192 ARG A CA 1
ATOM 1451 C C . ARG A 1 192 ? 16.266 -1.572 -17.547 1 96.25 192 ARG A C 1
ATOM 1453 O O . ARG A 1 192 ? 15.992 -0.376 -17.422 1 96.25 192 ARG A O 1
ATOM 1460 N N . LEU A 1 193 ? 15.648 -2.377 -18.328 1 97.56 193 LEU A N 1
ATOM 1461 C CA . LEU A 1 193 ? 14.664 -1.872 -19.281 1 97.56 193 LEU A CA 1
ATOM 1462 C C . LEU A 1 193 ? 13.258 -1.956 -18.688 1 97.56 193 LEU A C 1
ATOM 1464 O O . LEU A 1 193 ? 12.367 -1.208 -19.109 1 97.56 193 LEU A O 1
ATOM 1468 N N . LEU A 1 194 ? 13.023 -2.812 -17.766 1 98 194 LEU A N 1
ATOM 1469 C CA . LEU A 1 194 ? 11.688 -3.084 -17.234 1 98 194 LEU A CA 1
ATOM 1470 C C . LEU A 1 194 ? 11.336 -2.102 -16.125 1 98 194 LEU A C 1
ATOM 1472 O O . LEU A 1 194 ? 12.219 -1.627 -15.406 1 98 194 LEU A O 1
ATOM 1476 N N . PRO A 1 195 ? 10.016 -1.777 -15.984 1 96.19 195 PRO A N 1
ATOM 1477 C CA . PRO A 1 195 ? 9.617 -1.003 -14.812 1 96.19 195 PRO A CA 1
ATOM 1478 C C . PRO A 1 195 ? 9.898 -1.733 -13.5 1 96.19 195 PRO A C 1
ATOM 1480 O O . PRO A 1 195 ? 10.031 -2.959 -13.484 1 96.19 195 PRO A O 1
ATOM 1483 N N . PRO A 1 196 ? 9.938 -1.004 -12.406 1 93.81 196 PRO A N 1
ATOM 1484 C CA . PRO A 1 196 ? 10.289 -1.62 -11.125 1 93.81 196 PRO A CA 1
ATOM 1485 C C . PRO A 1 196 ? 9.266 -2.658 -10.664 1 93.81 196 PRO A C 1
ATOM 1487 O O . PRO A 1 196 ? 9.57 -3.484 -9.805 1 93.81 196 PRO A O 1
ATOM 1490 N N . THR A 1 197 ? 8.109 -2.66 -11.234 1 96.75 197 THR A N 1
ATOM 1491 C CA . THR A 1 197 ? 7.039 -3.555 -10.812 1 96.75 197 THR A CA 1
ATOM 1492 C C . THR A 1 197 ? 7.188 -4.926 -11.461 1 96.75 197 THR A C 1
ATOM 1494 O O . THR A 1 197 ? 6.43 -5.848 -11.156 1 96.75 197 THR A O 1
ATOM 1497 N N . ILE A 1 198 ? 8.109 -5.109 -12.438 1 98.38 198 ILE A N 1
ATOM 1498 C CA . ILE A 1 198 ? 8.461 -6.387 -13.047 1 98.38 198 ILE A CA 1
ATOM 1499 C C . ILE A 1 198 ? 9.961 -6.645 -12.867 1 98.38 198 ILE A C 1
ATOM 1501 O O . ILE A 1 198 ? 10.789 -5.805 -13.219 1 98.38 198 ILE A O 1
ATOM 1505 N N . ARG A 1 199 ? 10.281 -7.781 -12.328 1 97.44 199 ARG A N 1
ATOM 1506 C CA . ARG A 1 199 ? 11.688 -8.133 -12.18 1 97.44 199 ARG A CA 1
ATOM 1507 C C . ARG A 1 199 ? 11.961 -9.547 -12.703 1 97.44 199 ARG A C 1
ATOM 1509 O O . ARG A 1 199 ? 11.234 -10.484 -12.367 1 97.44 199 ARG A O 1
ATOM 1516 N N . ILE A 1 200 ? 13.008 -9.617 -13.531 1 97.56 200 ILE A N 1
ATOM 1517 C CA . ILE A 1 200 ? 13.555 -10.93 -13.875 1 97.56 200 ILE A CA 1
ATOM 1518 C C . ILE A 1 200 ? 14.43 -11.438 -12.734 1 97.56 200 ILE A C 1
ATOM 1520 O O . ILE A 1 200 ? 15.32 -10.727 -12.266 1 97.56 200 ILE A O 1
ATOM 1524 N N . GLN A 1 201 ? 14.18 -12.633 -12.32 1 95.44 201 GLN A N 1
ATOM 1525 C CA . GLN A 1 201 ? 14.867 -13.188 -11.164 1 95.44 201 GLN A CA 1
ATOM 1526 C C . GLN A 1 201 ? 15.992 -14.117 -11.586 1 95.44 201 GLN A C 1
ATOM 1528 O O . GLN A 1 201 ? 17.047 -14.156 -10.945 1 95.44 201 GLN A O 1
ATOM 1533 N N . ALA A 1 202 ? 15.695 -14.844 -12.672 1 95.06 202 ALA A N 1
ATOM 1534 C CA . ALA A 1 202 ? 16.672 -15.859 -13.078 1 95.06 202 ALA A CA 1
ATOM 1535 C C . ALA A 1 202 ? 16.359 -16.391 -14.477 1 95.06 202 ALA A C 1
ATOM 1537 O O . ALA A 1 202 ? 15.281 -16.125 -15.023 1 95.06 202 ALA A O 1
ATOM 1538 N N . TRP A 1 203 ? 17.375 -17.062 -15.023 1 95.62 203 TRP A N 1
ATOM 1539 C CA . TRP A 1 203 ? 17.219 -17.781 -16.281 1 95.62 203 TRP A CA 1
ATOM 1540 C C . TRP A 1 203 ? 17.812 -19.188 -16.172 1 95.62 203 TRP A C 1
ATOM 1542 O O . TRP A 1 203 ? 18.547 -19.484 -15.234 1 95.62 203 TRP A O 1
ATOM 1552 N N . SER A 1 204 ? 17.422 -20.047 -17.031 1 95.94 204 SER A N 1
ATOM 1553 C CA . SER A 1 204 ? 17.922 -21.422 -17.125 1 95.94 204 SER A CA 1
ATOM 1554 C C . SER A 1 204 ? 17.922 -21.922 -18.562 1 95.94 204 SER A C 1
ATOM 1556 O O . SER A 1 204 ? 16.922 -21.766 -19.281 1 95.94 204 SER A O 1
ATOM 1558 N N . PRO A 1 205 ? 19.109 -22.484 -18.938 1 95.5 205 PRO A N 1
ATOM 1559 C CA . PRO A 1 205 ? 19 -23.266 -20.172 1 95.5 205 PRO A CA 1
ATOM 1560 C C . PRO A 1 205 ? 18.031 -24.453 -20.031 1 95.5 205 PRO A C 1
ATOM 1562 O O . PRO A 1 205 ? 17.969 -25.078 -18.984 1 95.5 205 PRO A O 1
ATOM 1565 N N . VAL A 1 206 ? 17.312 -24.688 -21.031 1 97.19 206 VAL A N 1
ATOM 1566 C CA . VAL A 1 206 ? 16.375 -25.812 -21.031 1 97.19 206 VAL A CA 1
ATOM 1567 C C . VAL A 1 206 ? 16.484 -26.562 -22.359 1 97.19 206 VAL A C 1
ATOM 1569 O O . VAL A 1 206 ? 17.078 -26.078 -23.312 1 97.19 206 VAL A O 1
ATOM 1572 N N . ARG A 1 207 ? 15.961 -27.781 -22.391 1 95.75 207 ARG A N 1
ATOM 1573 C CA . ARG A 1 2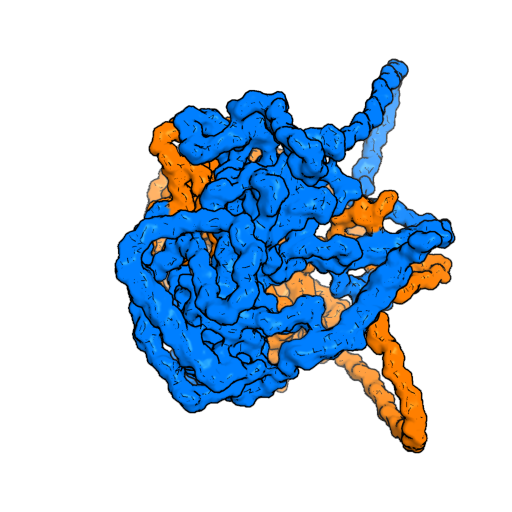07 ? 15.977 -28.562 -23.625 1 95.75 207 ARG A CA 1
ATOM 1574 C C . ARG A 1 207 ? 15.109 -27.906 -24.688 1 95.75 207 ARG A C 1
ATOM 1576 O O . ARG A 1 207 ? 14.164 -27.188 -24.375 1 95.75 207 ARG A O 1
ATOM 1583 N N . PRO A 1 208 ? 15.32 -28.188 -25.922 1 96.44 208 PRO A N 1
ATOM 1584 C CA . PRO A 1 208 ? 14.602 -27.562 -27.031 1 96.44 208 PRO A CA 1
ATOM 1585 C C . PRO A 1 208 ? 13.094 -27.781 -26.953 1 96.44 208 PRO A C 1
ATOM 1587 O O . PRO A 1 208 ? 12.32 -26.953 -27.422 1 96.44 208 PRO A O 1
ATOM 1590 N N . THR A 1 209 ? 12.617 -28.859 -26.344 1 96 209 THR A N 1
ATOM 1591 C CA . THR A 1 209 ? 11.203 -29.203 -26.328 1 96 209 THR A CA 1
ATOM 1592 C C . THR A 1 209 ? 10.539 -28.719 -25.047 1 96 209 THR A C 1
ATOM 1594 O O . THR A 1 209 ? 9.352 -28.984 -24.812 1 96 209 THR A O 1
ATOM 1597 N N . PHE A 1 210 ? 11.266 -28.078 -24.203 1 97.06 210 PHE A N 1
ATOM 1598 C CA . PHE A 1 210 ? 10.75 -27.609 -22.922 1 97.06 210 PHE A CA 1
ATOM 1599 C C . PHE A 1 210 ? 9.594 -26.641 -23.125 1 97.06 210 PHE A C 1
ATOM 1601 O O . PHE A 1 210 ? 9.672 -25.75 -23.984 1 97.06 210 PHE A O 1
ATOM 1608 N N . SER A 1 211 ? 8.523 -26.875 -22.406 1 97.31 211 SER A N 1
ATOM 1609 C CA . SER A 1 211 ? 7.383 -25.969 -22.344 1 97.31 211 SER A CA 1
ATOM 1610 C C . SER A 1 211 ? 7.113 -25.516 -20.906 1 97.31 211 SER A C 1
ATOM 1612 O O . SER A 1 211 ? 6.879 -26.344 -20.016 1 97.31 211 SER A O 1
ATOM 1614 N N . ALA A 1 212 ? 7.094 -24.188 -20.734 1 97.56 212 ALA A N 1
ATOM 1615 C CA . ALA A 1 212 ? 6.801 -23.672 -19.391 1 97.56 212 ALA A CA 1
ATOM 1616 C C . ALA A 1 212 ? 5.434 -24.156 -18.906 1 97.56 212 ALA A C 1
ATOM 1618 O O . ALA A 1 212 ? 5.215 -24.328 -17.703 1 97.56 212 ALA A O 1
ATOM 1619 N N . ARG A 1 213 ? 4.531 -24.344 -19.766 1 95.56 213 ARG A N 1
ATOM 1620 C CA . ARG A 1 213 ? 3.174 -24.75 -19.422 1 95.56 213 ARG A CA 1
ATOM 1621 C C . ARG A 1 213 ? 3.113 -26.25 -19.125 1 95.56 213 ARG A C 1
ATOM 1623 O O . ARG A 1 213 ? 2.67 -26.656 -18.047 1 95.56 213 ARG A O 1
ATOM 1630 N N . PHE A 1 214 ? 3.682 -27.078 -20.016 1 94.94 214 PHE A N 1
ATOM 1631 C CA . PHE A 1 214 ? 3.416 -28.5 -19.984 1 94.94 214 PHE A CA 1
ATOM 1632 C C . PHE A 1 214 ? 4.434 -29.219 -19.094 1 94.94 214 PHE A C 1
ATOM 1634 O O . PHE A 1 214 ? 4.184 -30.328 -18.625 1 94.94 214 PHE A O 1
ATOM 1641 N N . ASP A 1 215 ? 5.562 -28.594 -18.891 1 96.44 215 ASP A N 1
ATOM 1642 C CA . ASP A 1 215 ? 6.57 -29.203 -18.047 1 96.44 215 ASP A CA 1
ATOM 1643 C C . ASP A 1 215 ? 6.395 -28.781 -16.594 1 96.44 215 ASP A C 1
ATOM 1645 O O . ASP A 1 215 ? 7.102 -29.266 -15.703 1 96.44 215 ASP A O 1
ATOM 1649 N N . CYS A 1 216 ? 5.426 -27.859 -16.375 1 96.44 216 CYS A N 1
ATOM 1650 C CA . CYS A 1 216 ? 5.137 -27.438 -15.008 1 96.44 216 CYS A CA 1
ATOM 1651 C C . CYS A 1 216 ? 4.438 -28.562 -14.234 1 96.44 216 CYS A C 1
ATOM 1653 O O . CYS A 1 216 ? 3.451 -29.125 -14.711 1 96.44 216 CYS A O 1
ATOM 1655 N N . VAL A 1 217 ? 4.906 -28.797 -13.039 1 95.25 217 VAL A N 1
ATOM 1656 C CA . VAL A 1 217 ? 4.398 -29.938 -12.281 1 95.25 217 VAL A CA 1
ATOM 1657 C C . VAL A 1 217 ? 3.322 -29.469 -11.305 1 95.25 217 VAL A C 1
ATOM 1659 O O . VAL A 1 217 ? 2.418 -30.234 -10.953 1 95.25 217 VAL A O 1
ATOM 1662 N N . TYR A 1 218 ? 3.43 -28.344 -10.766 1 95.81 218 TYR A N 1
ATOM 1663 C CA . TYR A 1 218 ? 2.404 -27.766 -9.906 1 95.81 218 TYR A CA 1
ATOM 1664 C C . TYR A 1 218 ? 2.428 -26.234 -9.969 1 95.81 218 TYR A C 1
ATOM 1666 O O . TYR A 1 218 ? 3.426 -25.641 -10.391 1 95.81 218 TYR A O 1
ATOM 1674 N N . ARG A 1 219 ? 1.307 -25.672 -9.695 1 97 219 ARG A N 1
ATOM 1675 C CA . ARG A 1 219 ? 1.166 -24.234 -9.445 1 97 219 ARG A CA 1
ATOM 1676 C C . ARG A 1 219 ? 0.703 -23.969 -8.016 1 97 219 ARG A C 1
ATOM 1678 O O . ARG A 1 219 ? -0.186 -24.656 -7.512 1 97 219 ARG A O 1
ATOM 1685 N N . HIS A 1 220 ? 1.398 -23.125 -7.332 1 97.5 220 HIS A N 1
ATOM 1686 C CA . HIS A 1 220 ? 1.062 -22.734 -5.969 1 97.5 220 HIS A CA 1
ATOM 1687 C C . HIS A 1 220 ? 0.538 -21.297 -5.922 1 97.5 220 HIS A C 1
ATOM 1689 O O . HIS A 1 220 ? 1.24 -20.359 -6.309 1 97.5 220 HIS A O 1
ATOM 1695 N N . TYR A 1 221 ? -0.712 -21.172 -5.469 1 98.19 221 TYR A N 1
ATOM 1696 C CA . TYR A 1 221 ? -1.32 -19.859 -5.332 1 98.19 221 TYR A CA 1
ATOM 1697 C C . TYR A 1 221 ? -1.431 -19.453 -3.867 1 98.19 221 TYR A C 1
ATOM 1699 O O . TYR A 1 221 ? -1.616 -20.312 -2.994 1 98.19 221 TYR A O 1
ATOM 1707 N N . LYS A 1 222 ? -1.319 -18.188 -3.656 1 98.75 222 LYS A N 1
ATOM 1708 C CA . LYS A 1 222 ? -1.562 -17.547 -2.365 1 98.75 222 LYS A CA 1
ATOM 1709 C C . LYS A 1 222 ? -2.68 -16.516 -2.461 1 98.75 222 LYS A C 1
ATOM 1711 O O . LYS A 1 222 ? -2.756 -15.766 -3.436 1 98.75 222 LYS A O 1
ATOM 1716 N N . TYR A 1 223 ? -3.576 -16.531 -1.539 1 98.88 223 TYR A N 1
ATOM 1717 C CA . TYR A 1 223 ? -4.586 -15.484 -1.403 1 98.88 223 TYR A CA 1
ATOM 1718 C C . TYR A 1 223 ? -4.539 -14.852 -0.016 1 98.88 223 TYR A C 1
ATOM 1720 O O . TYR A 1 223 ? -4.859 -15.508 0.98 1 98.88 223 TYR A O 1
ATOM 1728 N N . PHE A 1 224 ? -4.219 -13.562 0.053 1 98.81 224 PHE A N 1
ATOM 1729 C CA . PHE A 1 224 ? -4.008 -12.875 1.322 1 98.81 224 PHE A CA 1
ATOM 1730 C C . PHE A 1 224 ? -5.289 -12.203 1.793 1 98.81 224 PHE A C 1
ATOM 1732 O O . PHE A 1 224 ? -6.027 -11.625 0.988 1 98.81 224 PHE A O 1
ATOM 1739 N N . PHE A 1 225 ? -5.535 -12.258 3.111 1 98.38 225 PHE A N 1
ATOM 1740 C CA . PHE A 1 225 ? -6.691 -11.602 3.705 1 98.38 225 PHE A CA 1
ATOM 1741 C C . PHE A 1 225 ? -6.445 -11.289 5.176 1 98.38 225 PHE A C 1
ATOM 1743 O O . PHE A 1 225 ? -5.617 -11.938 5.82 1 98.38 225 PHE A O 1
ATOM 1750 N N . THR A 1 226 ? -7.086 -10.297 5.695 1 96.44 226 THR A N 1
ATOM 1751 C CA . THR A 1 226 ? -7.008 -10.008 7.125 1 96.44 226 THR A CA 1
ATOM 1752 C C . THR A 1 226 ? -8.086 -10.766 7.891 1 96.44 226 THR A C 1
ATOM 1754 O O . THR A 1 226 ? -9.117 -11.133 7.324 1 96.44 226 THR A O 1
ATOM 1757 N N . LEU A 1 227 ? -7.859 -10.945 9.125 1 94.75 227 LEU A N 1
ATOM 1758 C CA . LEU A 1 227 ? -8.828 -11.625 9.984 1 94.75 227 LEU A CA 1
ATOM 1759 C C . LEU A 1 227 ? -10.125 -10.828 10.078 1 94.75 227 LEU A C 1
ATOM 1761 O O . LEU A 1 227 ? -11.188 -11.398 10.32 1 94.75 227 LEU A O 1
ATOM 1765 N N . GLY A 1 228 ? -10 -9.539 9.891 1 91.19 228 GLY A N 1
ATOM 1766 C CA . GLY A 1 228 ? -11.148 -8.672 10.047 1 91.19 228 GLY A CA 1
ATOM 1767 C C . GLY A 1 228 ? -11.016 -7.707 11.211 1 91.19 228 GLY A C 1
ATOM 1768 O O . GLY A 1 228 ? -10.219 -7.938 12.125 1 91.19 228 GLY A O 1
ATOM 1769 N N . ALA A 1 229 ? -11.797 -6.691 11.219 1 88.31 229 ALA A N 1
ATOM 1770 C CA . ALA A 1 229 ? -11.719 -5.625 12.211 1 88.31 229 ALA A CA 1
ATOM 1771 C C . ALA A 1 229 ? -12.07 -6.141 13.602 1 88.31 229 ALA A C 1
ATOM 1773 O O . ALA A 1 229 ? -13.016 -6.918 13.758 1 88.31 229 ALA A O 1
ATOM 1774 N N . PRO A 1 230 ? -11.328 -5.684 14.609 1 87.75 230 PRO A N 1
ATOM 1775 C CA . PRO A 1 230 ? -11.688 -6.031 15.984 1 87.75 230 PRO A CA 1
ATOM 1776 C C . PRO A 1 230 ? -12.875 -5.223 16.5 1 87.75 230 PRO A C 1
ATOM 1778 O O . PRO A 1 230 ? -13.383 -4.34 15.805 1 87.75 230 PRO A O 1
ATOM 1781 N N . SER A 1 231 ? -13.234 -5.469 17.688 1 81.44 231 SER A N 1
ATOM 1782 C CA . SER A 1 231 ? -14.422 -4.859 18.281 1 81.44 231 SER A CA 1
ATOM 1783 C C . SER A 1 231 ? -14.188 -3.385 18.594 1 81.44 231 SER A C 1
ATOM 1785 O O . SER A 1 231 ? -15.141 -2.623 18.766 1 81.44 231 SER A O 1
ATOM 1787 N N . THR A 1 232 ? -12.961 -3.002 18.672 1 82.44 232 THR A N 1
ATOM 1788 C CA . THR A 1 232 ? -12.648 -1.607 18.969 1 82.44 232 THR A CA 1
ATOM 1789 C C . THR A 1 232 ? -13.031 -0.71 17.797 1 82.44 232 THR A C 1
ATOM 1791 O O . THR A 1 232 ? -13.172 0.504 17.953 1 82.44 232 THR A O 1
ATOM 1794 N N . LEU A 1 233 ? -13.055 -1.317 16.625 1 80.44 233 LEU A N 1
ATOM 1795 C CA . LEU A 1 233 ? -13.484 -0.557 15.453 1 80.44 233 LEU A CA 1
ATOM 1796 C C . LEU A 1 233 ? -14.977 -0.764 15.188 1 80.44 233 LEU A C 1
ATOM 1798 O O . LEU A 1 233 ? -15.445 -1.901 15.117 1 80.44 233 LEU A O 1
ATOM 1802 N N . VAL A 1 234 ? -15.875 0.138 15.758 1 63.47 234 VAL A N 1
ATOM 1803 C CA . VAL A 1 234 ? -17.312 -0.024 15.617 1 63.47 234 VAL A CA 1
ATOM 1804 C C . VAL A 1 234 ? -17.719 0.14 14.148 1 63.47 234 VAL A C 1
ATOM 1806 O O . VAL A 1 234 ? -17.438 1.175 13.539 1 63.47 234 VAL A O 1
ATOM 1809 N N . TRP A 1 235 ? -17.828 -0.995 13.578 1 54.81 235 TRP A N 1
ATOM 1810 C CA . TRP A 1 235 ? -18.266 -0.984 12.18 1 54.81 235 TRP A CA 1
ATOM 1811 C C . TRP A 1 235 ? -19.766 -0.697 12.086 1 54.81 235 TRP A C 1
ATOM 1813 O O . TRP A 1 235 ? -20.438 -0.555 13.102 1 54.81 235 TRP A O 1
ATOM 1823 N N . GLN A 1 236 ? -20.359 -1.195 10.906 1 50.28 236 GLN A N 1
ATOM 1824 C CA . GLN A 1 236 ? -21.719 -0.915 10.438 1 50.28 236 GLN A CA 1
ATOM 1825 C C . GLN A 1 236 ? -22.75 -1.474 11.406 1 50.28 236 GLN A C 1
ATOM 1827 O O . GLN A 1 236 ? -22.938 -2.689 11.492 1 50.28 236 GLN A O 1
ATOM 1832 N N . PRO A 1 237 ? -23.047 -0.663 12.398 1 45.62 237 PRO A N 1
ATOM 1833 C CA . PRO A 1 237 ? -24.078 -1.074 13.352 1 45.62 237 PRO A CA 1
ATOM 1834 C C . PRO A 1 237 ? -25.25 -1.79 12.68 1 45.62 237 PRO A C 1
ATOM 1836 O O . PRO A 1 237 ? -25.969 -2.545 13.328 1 45.62 237 PRO A O 1
ATOM 1839 N N . GLU A 1 238 ? -25.594 -1.371 11.453 1 42.66 238 GLU A N 1
ATOM 1840 C CA . GLU A 1 238 ? -26.875 -1.913 11.047 1 42.66 238 GLU A CA 1
ATOM 1841 C C . GLU A 1 238 ? -26.781 -3.404 10.742 1 42.66 238 GLU A C 1
ATOM 1843 O O . GLU A 1 238 ? -27.734 -4.008 10.25 1 42.66 238 GLU A O 1
ATOM 1848 N N . SER A 1 239 ? -25.578 -3.959 10.859 1 39.34 239 SER A N 1
ATOM 1849 C CA . SER A 1 239 ? -25.578 -5.312 10.305 1 39.34 239 SER A CA 1
ATOM 1850 C C . SER A 1 239 ? -26.125 -6.32 11.312 1 39.34 239 SER A C 1
ATOM 1852 O O . SER A 1 239 ? -25.75 -6.293 12.484 1 39.34 239 SER A O 1
ATOM 1854 N N . LEU A 1 240 ? -27.328 -6.848 11.078 1 38.62 240 LEU A N 1
ATOM 1855 C CA . LEU A 1 240 ? -27.891 -8.008 11.766 1 38.62 240 LEU A CA 1
ATOM 1856 C C . LEU A 1 240 ? -26.828 -9.086 11.977 1 38.62 240 LEU A C 1
ATOM 1858 O O . LEU A 1 240 ? -27.047 -10.031 12.734 1 38.62 240 LEU A O 1
ATOM 1862 N N . SER A 1 241 ? -25.891 -9.211 11.117 1 39.62 241 SER A N 1
ATOM 1863 C CA . SER A 1 241 ? -25.172 -10.484 11.102 1 39.62 241 SER A CA 1
ATOM 1864 C C . SER A 1 241 ? -24.203 -10.586 12.281 1 39.62 241 SER A C 1
ATOM 1866 O O . SER A 1 241 ? -23.75 -9.57 12.805 1 39.62 241 SER A O 1
ATOM 1868 N N . GLN A 1 242 ? -24.312 -11.68 12.984 1 42.22 242 GLN A N 1
ATOM 1869 C CA . GLN A 1 242 ? -23.344 -12.18 13.945 1 42.22 242 GLN A CA 1
ATOM 1870 C C . GLN A 1 242 ? -21.922 -11.844 13.523 1 42.22 242 GLN A C 1
ATOM 1872 O O . GLN A 1 242 ? -20.984 -11.914 14.328 1 42.22 242 GLN A O 1
ATOM 1877 N N . PHE A 1 243 ? -21.812 -11.703 12.234 1 47 243 PHE A N 1
ATOM 1878 C CA . PHE A 1 243 ? -20.453 -11.453 11.797 1 47 243 PHE A CA 1
ATOM 1879 C C . PHE A 1 243 ? -20 -10.062 12.227 1 47 243 PHE A C 1
ATOM 1881 O O . PHE A 1 243 ? -20.516 -9.055 11.75 1 47 243 PHE A O 1
ATOM 1888 N N . SER A 1 244 ? -19.359 -10.102 13.375 1 58.31 244 SER A N 1
ATOM 1889 C CA . SER A 1 244 ? -18.859 -8.891 14.023 1 58.31 244 SER A CA 1
ATOM 1890 C C . SER A 1 244 ? -17.562 -8.414 13.383 1 58.31 244 SER A C 1
ATOM 1892 O O . SER A 1 244 ? -16.828 -7.625 13.984 1 58.31 244 SER A O 1
ATOM 1894 N N . GLY A 1 245 ? -17.312 -8.984 12.109 1 65.94 245 GLY A N 1
ATOM 1895 C CA . GLY A 1 245 ? -16.188 -8.406 11.391 1 65.94 245 GLY A CA 1
ATOM 1896 C C . GLY A 1 245 ? -14.984 -9.32 11.32 1 65.94 245 GLY A C 1
ATOM 1897 O O . GLY A 1 245 ? -14.172 -9.227 10.391 1 65.94 245 GLY A O 1
ATOM 1898 N N . ARG A 1 246 ? -14.992 -10.438 12.211 1 85.88 246 ARG A N 1
ATOM 1899 C CA . ARG A 1 246 ? -13.82 -11.305 12.211 1 85.88 246 ARG A CA 1
ATOM 1900 C C . ARG A 1 246 ? -14.156 -12.672 11.617 1 85.88 246 ARG A C 1
ATOM 1902 O O . ARG A 1 246 ? -15.211 -13.234 11.914 1 85.88 246 ARG A O 1
ATOM 1909 N N . LEU A 1 247 ? -13.375 -13.18 10.852 1 94.75 247 LEU A N 1
ATOM 1910 C CA . LEU A 1 247 ? -13.562 -14.453 10.172 1 94.75 247 LEU A CA 1
ATOM 1911 C C . LEU A 1 247 ? -13.273 -15.617 11.109 1 94.75 247 LEU A C 1
ATOM 1913 O O . LEU A 1 247 ? -12.375 -15.531 11.953 1 94.75 247 LEU A O 1
ATOM 1917 N N . ASP A 1 248 ? -14.07 -16.688 10.992 1 96.31 248 ASP A N 1
ATOM 1918 C CA . ASP A 1 248 ? -13.836 -17.922 11.734 1 96.31 248 ASP A CA 1
ATOM 1919 C C . ASP A 1 248 ? -12.828 -18.812 11.016 1 96.31 248 ASP A C 1
ATOM 1921 O O . ASP A 1 248 ? -13.195 -19.562 10.109 1 96.31 248 ASP A O 1
ATOM 1925 N N . LEU A 1 249 ? -11.602 -18.812 11.492 1 96.69 249 LEU A N 1
ATOM 1926 C CA . LEU A 1 249 ? -10.508 -19.484 10.797 1 96.69 249 LEU A CA 1
ATOM 1927 C C . LEU A 1 249 ? -10.672 -21 10.867 1 96.69 249 LEU A C 1
ATOM 1929 O O . LEU A 1 249 ? -10.336 -21.703 9.914 1 96.69 249 LEU A O 1
ATOM 1933 N N . ASP A 1 250 ? -11.133 -21.469 12 1 96.94 250 ASP A N 1
ATOM 1934 C CA . ASP A 1 250 ? -11.281 -22.906 12.141 1 96.94 250 ASP A CA 1
ATOM 1935 C C . ASP A 1 250 ? -12.281 -23.469 11.125 1 96.94 250 ASP A C 1
ATOM 1937 O O . ASP A 1 250 ? -12.047 -24.516 10.523 1 96.94 250 ASP A O 1
ATOM 1941 N N . ARG A 1 251 ? -13.383 -22.781 10.953 1 98 251 ARG A N 1
ATOM 1942 C CA . ARG A 1 251 ? -14.367 -23.188 9.945 1 98 251 ARG A CA 1
ATOM 1943 C C . ARG A 1 251 ? -13.773 -23.109 8.539 1 98 251 ARG A C 1
ATOM 1945 O O . ARG A 1 251 ? -14.008 -23.984 7.715 1 98 251 ARG A O 1
ATOM 1952 N N . MET A 1 252 ? -13.031 -22.047 8.281 1 98.56 252 MET A N 1
ATOM 1953 C CA . MET A 1 252 ? -12.398 -21.891 6.973 1 98.56 252 MET A CA 1
ATOM 1954 C C . MET A 1 252 ? -11.391 -23 6.711 1 98.56 252 MET A C 1
ATOM 1956 O O . MET A 1 252 ? -11.312 -23.516 5.594 1 98.56 252 MET A O 1
ATOM 1960 N N . ARG A 1 253 ? -10.648 -23.312 7.746 1 98.38 253 ARG A N 1
ATOM 1961 C CA . ARG A 1 253 ? -9.656 -24.375 7.617 1 98.38 253 ARG A CA 1
ATOM 1962 C C . ARG A 1 253 ? -10.32 -25.719 7.363 1 98.38 253 ARG A C 1
ATOM 1964 O O . ARG A 1 253 ? -9.82 -26.531 6.574 1 98.38 253 ARG A O 1
ATOM 1971 N N . ASP A 1 254 ? -11.414 -25.969 8.039 1 98.19 254 ASP A N 1
ATOM 1972 C CA . ASP A 1 254 ? -12.195 -27.172 7.785 1 98.19 254 ASP A CA 1
ATOM 1973 C C . ASP A 1 254 ? -12.672 -27.219 6.336 1 98.19 254 ASP A C 1
ATOM 1975 O O . ASP A 1 254 ? -12.523 -28.234 5.66 1 98.19 254 ASP A O 1
ATOM 1979 N N . ALA A 1 255 ? -13.164 -26.156 5.832 1 98.75 255 ALA A N 1
ATOM 1980 C CA . ALA A 1 255 ? -13.633 -26.062 4.453 1 98.75 255 ALA A CA 1
ATOM 1981 C C . ALA A 1 255 ? -12.484 -26.25 3.471 1 98.75 255 ALA A C 1
ATOM 1983 O O . ALA A 1 255 ? -12.617 -26.984 2.48 1 98.75 255 ALA A O 1
ATOM 1984 N N . ALA A 1 256 ? -11.367 -25.641 3.73 1 98.69 256 ALA A N 1
ATOM 1985 C CA . ALA A 1 256 ? -10.195 -25.734 2.859 1 98.69 256 ALA A CA 1
ATOM 1986 C C . ALA A 1 256 ? -9.695 -27.172 2.77 1 98.69 256 ALA A C 1
ATOM 1988 O O . ALA A 1 256 ? -9.281 -27.625 1.698 1 98.69 256 ALA A O 1
ATOM 1989 N N . ALA A 1 257 ? -9.734 -27.875 3.885 1 97.94 257 ALA A N 1
ATOM 1990 C CA . ALA A 1 257 ? -9.273 -29.266 3.922 1 97.94 257 ALA A CA 1
ATOM 1991 C C . ALA A 1 257 ? -10.078 -30.125 2.957 1 97.94 257 ALA A C 1
ATOM 1993 O O . ALA A 1 257 ? -9.555 -31.109 2.414 1 97.94 257 ALA A O 1
ATOM 1994 N N . ARG A 1 258 ? -11.281 -29.812 2.705 1 98.06 258 ARG A N 1
ATOM 1995 C CA . ARG A 1 258 ? -12.188 -30.594 1.864 1 98.06 258 ARG A CA 1
ATOM 1996 C C . ARG A 1 258 ? -11.836 -30.438 0.389 1 98.06 258 ARG A C 1
ATOM 1998 O O . ARG A 1 258 ? -12.312 -31.188 -0.454 1 98.06 258 ARG A O 1
ATOM 2005 N N . LEU A 1 259 ? -10.969 -29.453 0.073 1 98.31 259 LEU A N 1
ATOM 2006 C CA . LEU A 1 259 ? -10.586 -29.172 -1.303 1 98.31 259 LEU A CA 1
ATOM 2007 C C . LEU A 1 259 ? -9.492 -30.125 -1.771 1 98.31 259 LEU A C 1
ATOM 2009 O O . LEU A 1 259 ? -9.25 -30.25 -2.973 1 98.31 259 LEU A O 1
ATOM 2013 N N . VAL A 1 260 ? -8.773 -30.719 -0.833 1 97.38 260 VAL A N 1
ATOM 2014 C CA . VAL A 1 260 ? -7.609 -31.531 -1.162 1 97.38 260 VAL A CA 1
ATOM 2015 C C . VAL A 1 260 ? -8.055 -32.812 -1.862 1 97.38 260 VAL A C 1
ATOM 2017 O O . VAL A 1 260 ? -9.008 -33.469 -1.431 1 97.38 260 VAL A O 1
ATOM 2020 N N . GLY A 1 261 ? -7.367 -33.188 -2.947 1 96 261 GLY A N 1
ATOM 2021 C CA . GLY A 1 261 ? -7.699 -34.344 -3.773 1 96 261 GLY A CA 1
ATOM 2022 C C . GLY A 1 261 ? -8.141 -33.938 -5.172 1 96 261 GLY A C 1
ATOM 2023 O O . GLY A 1 261 ? -8.047 -32.781 -5.566 1 96 261 GLY A O 1
ATOM 2024 N N . GLU A 1 262 ? -8.477 -34.938 -5.945 1 97 262 GLU A N 1
ATOM 2025 C CA . GLU A 1 262 ? -9.016 -34.719 -7.277 1 97 262 GLU A CA 1
ATOM 2026 C C . GLU A 1 262 ? -10.539 -34.594 -7.242 1 97 262 GLU A C 1
ATOM 2028 O O . GLU A 1 262 ? -11.219 -35.5 -6.738 1 97 262 GLU A O 1
ATOM 2033 N N . HIS A 1 263 ? -11.102 -33.469 -7.691 1 97.94 263 HIS A N 1
ATOM 2034 C CA . HIS A 1 263 ? -12.531 -33.219 -7.668 1 97.94 263 HIS A CA 1
ATOM 2035 C C . HIS A 1 263 ? -12.984 -32.5 -8.938 1 97.94 263 HIS A C 1
ATOM 2037 O O . HIS A 1 263 ? -12.156 -32.062 -9.734 1 97.94 263 HIS A O 1
ATOM 2043 N N . ASP A 1 264 ? -14.266 -32.594 -9.188 1 97.88 264 ASP A N 1
ATOM 2044 C CA . ASP A 1 264 ? -14.891 -31.75 -10.211 1 97.88 264 ASP A CA 1
ATOM 2045 C C . ASP A 1 264 ? -15.219 -30.359 -9.656 1 97.88 264 ASP A C 1
ATOM 2047 O O . ASP A 1 264 ? -16.094 -30.219 -8.812 1 97.88 264 ASP A O 1
ATOM 2051 N N . PHE A 1 265 ? -14.555 -29.312 -10.148 1 98.19 265 PHE A N 1
ATOM 2052 C CA . PHE A 1 265 ? -14.648 -27.984 -9.578 1 98.19 265 PHE A CA 1
ATOM 2053 C C . PHE A 1 265 ? -15.547 -27.094 -10.438 1 98.19 265 PHE A C 1
ATOM 2055 O O . PHE A 1 265 ? -15.422 -25.875 -10.414 1 98.19 265 PHE A O 1
ATOM 2062 N N . ARG A 1 266 ? -16.484 -27.625 -11.211 1 96.88 266 ARG A N 1
ATOM 2063 C CA . ARG A 1 266 ? -17.328 -26.875 -12.148 1 96.88 266 ARG A CA 1
ATOM 2064 C C . ARG A 1 266 ? -18.141 -25.812 -11.422 1 96.88 266 ARG A C 1
ATOM 2066 O O . ARG A 1 266 ? -18.5 -24.781 -12 1 96.88 266 ARG A O 1
ATOM 2073 N N . ASN A 1 267 ? -18.438 -26.047 -10.102 1 98.06 267 ASN A N 1
ATOM 2074 C CA . ASN A 1 267 ? -19.25 -25.125 -9.32 1 98.06 267 ASN A CA 1
ATOM 2075 C C . ASN A 1 267 ? -18.391 -24.062 -8.633 1 98.06 267 ASN A C 1
ATOM 2077 O O . ASN A 1 267 ? -18.906 -23.188 -7.934 1 98.06 267 ASN A O 1
ATOM 2081 N N . MET A 1 268 ? -17.062 -24.141 -8.766 1 98.19 268 MET A N 1
ATOM 2082 C CA . MET A 1 268 ? -16.109 -23.188 -8.18 1 98.19 268 MET A CA 1
ATOM 2083 C C . MET A 1 268 ? -15.148 -22.656 -9.234 1 98.19 268 MET A C 1
ATOM 2085 O O . MET A 1 268 ? -13.945 -22.562 -8.992 1 98.19 268 MET A O 1
ATOM 2089 N N . CYS A 1 269 ? -15.648 -22.375 -10.406 1 97.31 269 CYS A N 1
ATOM 2090 C CA . CYS A 1 269 ? -14.891 -21.75 -11.484 1 97.31 269 CYS A CA 1
ATOM 2091 C C . CYS A 1 269 ? -15.812 -20.969 -12.422 1 97.31 269 CYS A C 1
ATOM 2093 O O . CYS A 1 269 ? -17.016 -20.891 -12.18 1 97.31 269 CYS A O 1
ATOM 2095 N N . LYS A 1 270 ? -15.234 -20.297 -13.336 1 94.5 270 LYS A N 1
ATOM 2096 C CA . LYS A 1 270 ? -15.977 -19.703 -14.445 1 94.5 270 LYS A CA 1
ATOM 2097 C C . LYS A 1 270 ? -15.82 -20.531 -15.711 1 94.5 270 LYS A C 1
ATOM 2099 O O . LYS A 1 270 ? -14.719 -21.016 -16.016 1 94.5 270 LYS A O 1
ATOM 2104 N N . VAL A 1 271 ? -16.906 -20.781 -16.406 1 90.81 271 VAL A N 1
ATOM 2105 C CA . VAL A 1 271 ? -16.859 -21.516 -17.656 1 90.81 271 VAL A CA 1
ATOM 2106 C C . VAL A 1 271 ? -16.547 -20.562 -18.797 1 90.81 271 VAL A C 1
ATOM 2108 O O . VAL A 1 271 ? -17.266 -19.594 -19.016 1 90.81 271 VAL A O 1
ATOM 2111 N N . ASP A 1 272 ? -15.492 -20.781 -19.391 1 86.06 272 ASP A N 1
ATOM 2112 C CA . ASP A 1 272 ? -15.148 -20.062 -20.609 1 86.06 272 ASP A CA 1
ATOM 2113 C C . ASP A 1 272 ? -15.547 -20.875 -21.844 1 86.06 272 ASP A C 1
ATOM 2115 O O . ASP A 1 272 ? -14.773 -21.703 -22.328 1 86.06 272 ASP A O 1
ATOM 2119 N N . ALA A 1 273 ? -16.562 -20.5 -22.469 1 87.44 273 ALA A N 1
ATOM 2120 C CA . ALA A 1 273 ? -17.141 -21.281 -23.562 1 87.44 273 ALA A CA 1
ATOM 2121 C C . ALA A 1 273 ? -16.219 -21.266 -24.781 1 87.44 273 ALA A C 1
ATOM 2123 O O . ALA A 1 273 ? -16.281 -22.172 -25.609 1 87.44 273 ALA A O 1
ATOM 2124 N N . SER A 1 274 ? -15.406 -20.266 -24.859 1 85.44 274 SER A N 1
ATOM 2125 C CA . SER A 1 274 ? -14.516 -20.172 -26.016 1 85.44 274 SER A CA 1
ATOM 2126 C C . SER A 1 274 ? -13.469 -21.281 -26 1 85.44 274 SER A C 1
ATOM 2128 O O . SER A 1 274 ? -12.906 -21.641 -27.031 1 85.44 274 SER A O 1
ATOM 2130 N N . LYS A 1 275 ? -13.25 -21.859 -24.875 1 86.88 275 LYS A N 1
ATOM 2131 C CA . LYS A 1 275 ? -12.219 -22.891 -24.719 1 86.88 275 LYS A CA 1
ATOM 2132 C C . LYS A 1 275 ? -12.82 -24.281 -24.859 1 86.88 275 LYS A C 1
ATOM 2134 O O . LYS A 1 275 ? -12.086 -25.266 -25.016 1 86.88 275 LYS A O 1
ATOM 2139 N N . GLN A 1 276 ? -14.117 -24.344 -24.797 1 88.62 276 GLN A N 1
ATOM 2140 C CA . GLN A 1 276 ? -14.844 -25.594 -25.031 1 88.62 276 GLN A CA 1
ATOM 2141 C C . GLN A 1 276 ? -14.359 -26.703 -24.094 1 88.62 276 GLN A C 1
ATOM 2143 O O . GLN A 1 276 ? -14.148 -27.828 -24.531 1 88.62 276 GLN A O 1
ATOM 2148 N N . ILE A 1 277 ? -14.117 -26.312 -22.891 1 89.75 277 ILE A N 1
ATOM 2149 C CA . ILE A 1 277 ? -13.641 -27.297 -21.938 1 89.75 277 ILE A CA 1
ATOM 2150 C C . ILE A 1 277 ? -14.797 -28.188 -21.484 1 89.75 277 ILE A C 1
ATOM 2152 O O . ILE A 1 277 ? -15.922 -27.719 -21.312 1 89.75 277 ILE A O 1
ATOM 2156 N N . THR A 1 278 ? -14.453 -29.5 -21.312 1 91.56 278 THR A N 1
ATOM 2157 C CA . THR A 1 278 ? -15.484 -30.453 -20.906 1 91.56 278 THR A CA 1
ATOM 2158 C C . THR A 1 278 ? -15.055 -31.188 -19.656 1 91.56 278 THR A C 1
ATOM 2160 O O . THR A 1 278 ? -15.844 -31.953 -19.078 1 91.56 278 THR A O 1
ATOM 2163 N N . ASN A 1 279 ? -13.828 -31.031 -19.312 1 94.69 279 ASN A N 1
ATOM 2164 C CA . ASN A 1 279 ? -13.305 -31.656 -18.109 1 94.69 279 ASN A CA 1
ATOM 2165 C C . ASN A 1 279 ? -13.039 -30.625 -17.016 1 94.69 279 ASN A C 1
ATOM 2167 O O . ASN A 1 279 ? -12.227 -29.719 -17.203 1 94.69 279 ASN A O 1
ATOM 2171 N N . PHE A 1 280 ? -13.68 -30.797 -15.922 1 96.56 280 PHE A N 1
ATOM 2172 C CA . PHE A 1 280 ? -13.578 -29.828 -14.836 1 96.56 280 PHE A CA 1
ATOM 2173 C C . PHE A 1 280 ? -12.883 -30.438 -13.625 1 96.56 280 PHE A C 1
ATOM 2175 O O . PHE A 1 280 ? -12.883 -29.844 -12.539 1 96.56 280 PHE A O 1
ATOM 2182 N N . ARG A 1 281 ? -12.367 -31.625 -13.766 1 97.12 281 ARG A N 1
ATOM 2183 C CA . ARG A 1 281 ? -11.641 -32.281 -12.68 1 97.12 281 ARG A CA 1
ATOM 2184 C C . ARG A 1 281 ? -10.219 -31.719 -12.562 1 97.12 281 ARG A C 1
ATOM 2186 O O . ARG A 1 281 ? -9.539 -31.531 -13.57 1 97.12 281 ARG A O 1
ATOM 2193 N N . ARG A 1 282 ? -9.859 -31.297 -11.438 1 97.25 282 ARG A N 1
ATOM 2194 C CA . ARG A 1 282 ? -8.523 -30.828 -11.086 1 97.25 282 ARG A CA 1
ATOM 2195 C C . ARG A 1 282 ? -8.062 -31.406 -9.758 1 97.25 282 ARG A C 1
ATOM 2197 O O . ARG A 1 282 ? -8.891 -31.797 -8.93 1 97.25 282 ARG A O 1
ATOM 2204 N N . ARG A 1 283 ? -6.797 -31.469 -9.586 1 96.81 283 ARG A N 1
ATOM 2205 C CA . ARG A 1 283 ? -6.227 -32.031 -8.359 1 96.81 283 ARG A CA 1
ATOM 2206 C C . ARG A 1 283 ? -5.582 -30.922 -7.52 1 96.81 283 ARG A C 1
ATOM 2208 O O . ARG A 1 283 ? -4.762 -30.156 -8.016 1 96.81 283 ARG A O 1
ATOM 2215 N N . ILE A 1 284 ? -5.961 -30.844 -6.281 1 96.88 284 ILE A N 1
ATOM 2216 C CA . ILE A 1 284 ? -5.324 -29.984 -5.285 1 96.88 284 ILE A CA 1
ATOM 2217 C C . ILE A 1 284 ? -4.496 -30.844 -4.324 1 96.88 284 ILE A C 1
ATOM 2219 O O . ILE A 1 284 ? -5.027 -31.734 -3.658 1 96.88 284 ILE A O 1
ATOM 2223 N N . ASP A 1 285 ? -3.199 -30.547 -4.242 1 92.44 285 ASP A N 1
ATOM 2224 C CA . ASP A 1 285 ? -2.283 -31.359 -3.445 1 92.44 285 ASP A CA 1
ATOM 2225 C C . ASP A 1 285 ? -2.031 -30.719 -2.082 1 92.44 285 ASP A C 1
ATOM 2227 O O . ASP A 1 285 ? -1.527 -31.375 -1.166 1 92.44 285 ASP A O 1
ATOM 2231 N N . GLY A 1 286 ? -2.361 -29.516 -1.972 1 95.19 286 GLY A N 1
ATOM 2232 C CA . GLY A 1 286 ? -2.189 -28.812 -0.708 1 95.19 286 GLY A CA 1
ATOM 2233 C C . GLY A 1 286 ? -3.107 -27.625 -0.559 1 95.19 286 GLY A C 1
ATOM 2234 O O . GLY A 1 286 ? -3.25 -26.812 -1.485 1 95.19 286 GLY A O 1
ATOM 2235 N N . ALA A 1 287 ? -3.744 -27.516 0.581 1 97.69 287 ALA A N 1
ATOM 2236 C CA . ALA A 1 287 ? -4.594 -26.391 0.943 1 97.69 287 ALA A CA 1
ATOM 2237 C C . ALA A 1 287 ? -4.48 -26.062 2.432 1 97.69 287 ALA A C 1
ATOM 2239 O O . ALA A 1 287 ? -4.727 -26.938 3.277 1 97.69 287 ALA A O 1
ATOM 2240 N N . SER A 1 288 ? -4.047 -24.891 2.766 1 97.44 288 SER A N 1
ATOM 2241 C CA . SER A 1 288 ? -3.92 -24.5 4.164 1 97.44 288 SER A CA 1
ATOM 2242 C C . SER A 1 288 ? -4.168 -23 4.348 1 97.44 288 SER A C 1
ATOM 2244 O O . SER A 1 288 ? -4.031 -22.219 3.398 1 97.44 288 SER A O 1
ATOM 2246 N N . ILE A 1 289 ? -4.66 -22.609 5.422 1 97.75 289 ILE A N 1
ATOM 2247 C CA . ILE A 1 289 ? -4.777 -21.219 5.84 1 97.75 289 ILE A CA 1
ATOM 2248 C C . ILE A 1 289 ? -3.838 -20.953 7.012 1 97.75 289 ILE A C 1
ATOM 2250 O O . ILE A 1 289 ? -3.98 -21.547 8.078 1 97.75 289 ILE A O 1
ATOM 2254 N N . ASP A 1 290 ? -2.926 -20.062 6.812 1 96.06 290 ASP A N 1
ATOM 2255 C CA . ASP A 1 290 ? -1.843 -19.859 7.773 1 96.06 290 ASP A CA 1
ATOM 2256 C C . ASP A 1 290 ? -1.659 -18.375 8.102 1 96.06 290 ASP A C 1
ATOM 2258 O O . ASP A 1 290 ? -1.969 -17.516 7.273 1 96.06 290 ASP A O 1
ATOM 2262 N N . PRO A 1 291 ? -1.194 -18.078 9.383 1 95.25 291 PRO A N 1
ATOM 2263 C CA . PRO A 1 291 ? -0.789 -16.703 9.633 1 95.25 291 PRO A CA 1
ATOM 2264 C C . PRO A 1 291 ? 0.432 -16.281 8.812 1 95.25 291 PRO A C 1
ATOM 2266 O O . PRO A 1 291 ? 1.339 -17.094 8.602 1 95.25 291 PRO A O 1
ATOM 2269 N N . VAL A 1 292 ? 0.411 -15.094 8.336 1 94.94 292 VAL A N 1
ATOM 2270 C CA . VAL A 1 292 ? 1.566 -14.578 7.602 1 94.94 292 VAL A CA 1
ATOM 2271 C C . VAL A 1 292 ? 2.646 -14.141 8.586 1 94.94 292 VAL A C 1
ATOM 2273 O O . VAL A 1 292 ? 2.369 -13.383 9.523 1 94.94 292 VAL A O 1
ATOM 2276 N N . CYS A 1 293 ? 3.828 -14.602 8.391 1 88.19 293 CYS A N 1
ATOM 2277 C CA . CYS A 1 293 ? 4.945 -14.195 9.234 1 88.19 293 CYS A CA 1
ATOM 2278 C C . CYS A 1 293 ? 5.336 -12.75 8.961 1 88.19 293 CYS A C 1
ATOM 2280 O O . CYS A 1 293 ? 5.113 -12.234 7.863 1 88.19 293 CYS A O 1
ATOM 2282 N N . ARG A 1 294 ? 5.906 -12.18 10.008 1 85.25 294 ARG A N 1
ATOM 2283 C CA . ARG A 1 294 ? 6.371 -10.797 9.875 1 85.25 294 ARG A CA 1
ATOM 2284 C C . ARG A 1 294 ? 7.895 -10.742 9.82 1 85.25 294 ARG A C 1
ATOM 2286 O O . ARG A 1 294 ? 8.57 -11.68 10.25 1 85.25 294 ARG A O 1
ATOM 2293 N N . GLY A 1 295 ? 8.406 -9.711 9.266 1 88.75 295 GLY A N 1
ATOM 2294 C CA . GLY A 1 295 ? 9.844 -9.492 9.242 1 88.75 295 GLY A CA 1
ATOM 2295 C C . GLY A 1 295 ? 10.547 -10.242 8.125 1 88.75 295 GLY A C 1
ATOM 2296 O O . GLY A 1 295 ? 9.906 -10.648 7.148 1 88.75 295 GLY A O 1
ATOM 2297 N N . TRP A 1 296 ? 11.812 -10.32 8.234 1 92.12 296 TRP A N 1
ATOM 2298 C CA . TRP A 1 296 ? 12.688 -10.875 7.211 1 92.12 296 TRP A CA 1
ATOM 2299 C C . TRP A 1 296 ? 13.547 -12 7.781 1 92.12 296 TRP A C 1
ATOM 2301 O O . TRP A 1 296 ? 14.766 -12.008 7.598 1 92.12 296 TRP A O 1
ATOM 2311 N N . SER A 1 297 ? 12.898 -12.977 8.398 1 90.38 297 SER A N 1
ATOM 2312 C CA . SER A 1 297 ? 13.656 -14.023 9.07 1 90.38 297 SER A CA 1
ATOM 2313 C C . SER A 1 297 ? 14.094 -15.109 8.094 1 90.38 297 SER A C 1
ATOM 2315 O O . SER A 1 297 ? 13.344 -15.461 7.18 1 90.38 297 SER A O 1
ATOM 2317 N N . ASP A 1 298 ? 15.297 -15.656 8.328 1 87.5 298 ASP A N 1
ATOM 2318 C CA . ASP A 1 298 ? 15.805 -16.781 7.547 1 87.5 298 ASP A CA 1
ATOM 2319 C C . ASP A 1 298 ? 15.578 -18.109 8.273 1 87.5 298 ASP A C 1
ATOM 2321 O O . ASP A 1 298 ? 16.047 -19.156 7.828 1 87.5 298 ASP A O 1
ATOM 2325 N N . ARG A 1 299 ? 14.883 -18.016 9.43 1 88.94 299 ARG A N 1
ATOM 2326 C CA . ARG A 1 299 ? 14.508 -19.203 10.195 1 88.94 299 ARG A CA 1
ATOM 2327 C C . ARG A 1 299 ? 13.117 -19.047 10.797 1 88.94 299 ARG A C 1
ATOM 2329 O O . ARG A 1 299 ? 12.633 -17.922 10.969 1 88.94 299 ARG A O 1
ATOM 2336 N N . PRO A 1 300 ? 12.492 -20.109 11 1 87.44 300 PRO A N 1
ATOM 2337 C CA . PRO A 1 300 ? 11.172 -20 11.617 1 87.44 300 PRO A CA 1
ATOM 2338 C C . PRO A 1 300 ? 11.219 -19.359 13 1 87.44 300 PRO A C 1
ATOM 2340 O O . PRO A 1 300 ? 12.047 -19.734 13.828 1 87.44 300 PRO A O 1
ATOM 2343 N N . ILE A 1 301 ? 10.469 -18.391 13.203 1 84.81 301 ILE A N 1
ATOM 2344 C CA . ILE A 1 301 ? 10.336 -17.734 14.5 1 84.81 301 ILE A CA 1
ATOM 2345 C C . ILE A 1 301 ? 8.898 -17.875 14.992 1 84.81 301 ILE A C 1
ATOM 2347 O O . ILE A 1 301 ? 7.953 -17.531 14.281 1 84.81 301 ILE A O 1
ATOM 2351 N N . PRO A 1 302 ? 8.758 -18.453 16.141 1 80 302 PRO A N 1
ATOM 2352 C CA . PRO A 1 302 ? 7.387 -18.516 16.656 1 80 302 PRO A CA 1
ATOM 2353 C C . PRO A 1 302 ? 6.746 -17.125 16.781 1 80 302 PRO A C 1
ATOM 2355 O O . PRO A 1 302 ? 7.367 -16.203 17.297 1 80 302 PRO A O 1
ATOM 2358 N N . ALA A 1 303 ? 5.652 -17.016 16.172 1 74 303 ALA A N 1
ATOM 2359 C CA . ALA A 1 303 ? 4.941 -15.734 16.281 1 74 303 ALA A CA 1
ATOM 2360 C C . ALA A 1 303 ? 4.105 -15.68 17.547 1 74 303 ALA A C 1
ATOM 2362 O O . ALA A 1 303 ? 3.477 -16.672 17.938 1 74 303 ALA A O 1
ATOM 2363 N N . PRO A 1 304 ? 4.184 -14.5 18.203 1 77.38 304 PRO A N 1
ATOM 2364 C CA . PRO A 1 304 ? 3.279 -14.383 19.344 1 77.38 304 PRO A CA 1
ATOM 2365 C C . PRO A 1 304 ? 1.808 -14.398 18.938 1 77.38 304 PRO A C 1
ATOM 2367 O O . PRO A 1 304 ? 1.473 -14.062 17.812 1 77.38 304 PRO A O 1
ATOM 2370 N N . ASP A 1 305 ? 0.956 -14.844 19.875 1 83.56 305 ASP A N 1
ATOM 2371 C CA . ASP A 1 305 ? -0.483 -14.773 19.641 1 83.56 305 ASP A CA 1
ATOM 2372 C C . ASP A 1 305 ? -0.935 -13.328 19.438 1 83.56 305 ASP A C 1
ATOM 2374 O O . ASP A 1 305 ? -0.537 -12.438 20.203 1 83.56 305 ASP A O 1
ATOM 2378 N N . PRO A 1 306 ? -1.682 -13.188 18.438 1 85.94 306 PRO A N 1
ATOM 2379 C CA . PRO A 1 306 ? -2.164 -11.82 18.25 1 85.94 306 PRO A CA 1
ATOM 2380 C C . PRO A 1 306 ? -3.061 -11.344 19.375 1 85.94 306 PRO A C 1
ATOM 2382 O O . PRO A 1 306 ? -3.818 -12.133 19.953 1 85.94 306 PRO A O 1
ATOM 2385 N N . HIS A 1 307 ? -2.938 -10.07 19.703 1 88.69 307 HIS A N 1
ATOM 2386 C CA . HIS A 1 307 ? -3.848 -9.445 20.656 1 88.69 307 HIS A CA 1
ATOM 2387 C C . HIS A 1 307 ? -5.262 -9.352 20.094 1 88.69 307 HIS A C 1
ATOM 2389 O O . HIS A 1 307 ? -5.445 -9.352 18.875 1 88.69 307 HIS A O 1
ATOM 2395 N N . SER A 1 308 ? -6.242 -9.188 20.984 1 89.44 308 SER A N 1
ATOM 2396 C CA . SER A 1 308 ? -7.641 -9.141 20.562 1 89.44 308 SER A CA 1
ATOM 2397 C C . SER A 1 308 ? -7.922 -7.918 19.703 1 89.44 308 SER A C 1
ATOM 2399 O O . SER A 1 308 ? -8.867 -7.914 18.906 1 89.44 308 SER A O 1
ATOM 2401 N N . THR A 1 309 ? -7.074 -6.902 19.828 1 90.56 309 THR A N 1
ATOM 2402 C CA . THR A 1 309 ? -7.305 -5.672 19.078 1 90.56 309 THR A CA 1
ATOM 2403 C C . THR A 1 309 ? -6.484 -5.66 17.797 1 90.56 309 THR A C 1
ATOM 2405 O O . THR A 1 309 ? -6.547 -4.703 17.016 1 90.56 309 THR A O 1
ATOM 2408 N N . ASP A 1 310 ? -5.738 -6.773 17.594 1 91.56 310 ASP A N 1
ATOM 2409 C CA . ASP A 1 310 ? -4.941 -6.867 16.359 1 91.56 310 ASP A CA 1
ATOM 2410 C C . ASP A 1 310 ? -5.801 -7.312 15.188 1 91.56 310 ASP A C 1
ATOM 2412 O O . ASP A 1 310 ? -6.906 -7.824 15.375 1 91.56 310 ASP A O 1
ATOM 2416 N N . GLU A 1 311 ? -5.379 -7.016 14.07 1 93.31 311 GLU A N 1
ATOM 2417 C CA . GLU A 1 311 ? -5.953 -7.508 12.82 1 93.31 311 GLU A CA 1
ATOM 2418 C C . GLU A 1 311 ? -4.887 -8.156 11.938 1 93.31 311 GLU A C 1
ATOM 2420 O O . GLU A 1 311 ? -4.461 -7.566 10.938 1 93.31 311 GLU A O 1
ATOM 2425 N N . PRO A 1 312 ? -4.551 -9.398 12.297 1 94.44 312 PRO A N 1
ATOM 2426 C CA . PRO A 1 312 ? -3.445 -10.07 11.602 1 94.44 312 PRO A CA 1
ATOM 2427 C C . PRO A 1 312 ? -3.795 -10.453 10.164 1 94.44 312 PRO A C 1
ATOM 2429 O O . PRO A 1 312 ? -4.973 -10.586 9.828 1 94.44 312 PRO A O 1
ATOM 2432 N N . MET A 1 313 ? -2.754 -10.625 9.359 1 96.31 313 MET A N 1
ATOM 2433 C CA . MET A 1 313 ? -2.842 -11.094 7.98 1 96.31 313 MET A CA 1
ATOM 2434 C C . MET A 1 313 ? -2.732 -12.617 7.922 1 96.31 313 MET A C 1
ATOM 2436 O O . MET A 1 313 ? -1.891 -13.211 8.594 1 96.31 313 MET A O 1
ATOM 2440 N N . TYR A 1 314 ? -3.59 -13.203 7.125 1 97.56 314 TYR A N 1
ATOM 2441 C CA . TYR A 1 314 ? -3.557 -14.633 6.852 1 97.56 314 TYR A CA 1
ATOM 2442 C C . TYR A 1 314 ? -3.443 -14.898 5.355 1 97.56 314 TYR A C 1
ATOM 2444 O O . TYR A 1 314 ? -3.578 -13.984 4.543 1 97.56 314 TYR A O 1
ATOM 2452 N N . VAL A 1 315 ? -3.123 -16.156 5.023 1 98.56 315 VAL A N 1
ATOM 2453 C CA . VAL A 1 315 ? -2.938 -16.531 3.621 1 98.56 315 VAL A CA 1
ATOM 2454 C C . VAL A 1 315 ? -3.521 -17.906 3.367 1 98.56 315 VAL A C 1
ATOM 2456 O O . VAL A 1 315 ? -3.324 -18.828 4.164 1 98.56 315 VAL A O 1
ATOM 2459 N N . LEU A 1 316 ? -4.367 -18 2.336 1 98.75 316 LEU A N 1
ATOM 2460 C CA . LEU A 1 316 ? -4.688 -19.312 1.772 1 98.75 316 LEU A CA 1
ATOM 2461 C C . LEU A 1 316 ? -3.574 -19.797 0.854 1 98.75 316 LEU A C 1
ATOM 2463 O O . LEU A 1 316 ? -3.211 -19.109 -0.106 1 98.75 316 LEU A O 1
ATOM 2467 N N . ASN A 1 317 ? -2.992 -20.891 1.192 1 98.38 317 ASN A N 1
ATOM 2468 C CA . ASN A 1 317 ? -2.094 -21.609 0.298 1 98.38 317 ASN A CA 1
ATOM 2469 C C . ASN A 1 317 ? -2.828 -22.703 -0.474 1 98.38 317 ASN A C 1
ATOM 2471 O O . ASN A 1 317 ? -3.428 -23.594 0.127 1 98.38 317 ASN A O 1
ATOM 2475 N N . LEU A 1 318 ? -2.801 -22.578 -1.765 1 98 318 LEU A N 1
ATOM 2476 C CA . LEU A 1 318 ? -3.457 -23.562 -2.637 1 98 318 LEU A CA 1
ATOM 2477 C C . LEU A 1 318 ? -2.502 -24.047 -3.719 1 98 318 LEU A C 1
ATOM 2479 O O . LEU A 1 318 ? -2.045 -23.266 -4.551 1 98 318 LEU A O 1
ATOM 2483 N N . ARG A 1 319 ? -2.191 -25.297 -3.658 1 97.5 319 ARG A N 1
ATOM 2484 C CA . ARG A 1 319 ? -1.286 -25.891 -4.637 1 97.5 319 ARG A CA 1
ATOM 2485 C C . ARG A 1 319 ? -1.967 -27.031 -5.398 1 97.5 319 ARG A C 1
ATOM 2487 O O . ARG A 1 319 ? -2.646 -27.859 -4.801 1 97.5 319 ARG A O 1
ATOM 2494 N N . GLY A 1 320 ? -1.881 -27 -6.695 1 96.5 320 GLY A N 1
ATOM 2495 C CA . GLY A 1 320 ? -2.461 -28.016 -7.555 1 96.5 320 GLY A CA 1
ATOM 2496 C C . GLY A 1 320 ? -1.746 -28.156 -8.891 1 96.5 320 GLY A C 1
ATOM 2497 O O . GLY A 1 320 ? -0.86 -27.359 -9.203 1 96.5 320 GLY A O 1
ATOM 2498 N N . SER A 1 321 ? -2.076 -29.172 -9.648 1 92.38 321 SER A N 1
ATOM 2499 C CA . SER A 1 321 ? -1.438 -29.422 -10.938 1 92.38 321 SER A CA 1
ATOM 2500 C C . SER A 1 321 ? -1.878 -28.406 -11.984 1 92.38 321 SER A C 1
ATOM 2502 O O . SER A 1 321 ? -1.066 -27.953 -12.797 1 92.38 321 SER A O 1
ATOM 2504 N N . ALA A 1 322 ? -3.133 -28.094 -11.953 1 94.12 322 ALA A N 1
ATOM 2505 C CA . ALA A 1 322 ? -3.75 -27.109 -12.844 1 94.12 322 ALA A CA 1
ATOM 2506 C C . ALA A 1 322 ? -5 -26.516 -12.219 1 94.12 322 ALA A C 1
ATOM 2508 O O . ALA A 1 322 ? -5.625 -27.125 -11.344 1 94.12 322 ALA A O 1
ATOM 2509 N N . PHE A 1 323 ? -5.34 -25.359 -12.664 1 96.06 323 PHE A N 1
ATOM 2510 C CA . PHE A 1 323 ? -6.523 -24.688 -12.156 1 96.06 323 PHE A CA 1
ATOM 2511 C C . PHE A 1 323 ? -7.422 -24.234 -13.297 1 96.06 323 PHE A C 1
ATOM 2513 O O . PHE A 1 323 ? -6.938 -23.891 -14.383 1 96.06 323 PHE A O 1
ATOM 2520 N N . LEU A 1 324 ? -8.695 -24.234 -13.031 1 96.38 324 LEU A N 1
ATOM 2521 C CA . LEU A 1 324 ? -9.68 -23.719 -13.969 1 96.38 324 LEU A CA 1
ATOM 2522 C C . LEU A 1 324 ? -9.742 -22.188 -13.906 1 96.38 324 LEU A C 1
ATOM 2524 O O . LEU A 1 324 ? -9.117 -21.578 -13.039 1 96.38 324 LEU A O 1
ATOM 2528 N N . TYR A 1 325 ? -10.5 -21.625 -14.906 1 95.12 325 TYR A N 1
ATOM 2529 C CA . TYR A 1 325 ? -10.641 -20.188 -15 1 95.12 325 TYR A CA 1
ATOM 2530 C C . TYR A 1 325 ? -11.281 -19.609 -13.742 1 95.12 325 TYR A C 1
ATOM 2532 O O . TYR A 1 325 ? -12.383 -20.016 -13.359 1 95.12 325 TYR A O 1
ATOM 2540 N N . HIS A 1 326 ? -10.555 -18.719 -13.039 1 97.38 326 HIS A N 1
ATOM 2541 C CA . HIS A 1 326 ? -10.992 -18 -11.844 1 97.38 326 HIS A CA 1
ATOM 2542 C C . HIS A 1 326 ? -11.219 -18.953 -10.68 1 97.38 326 HIS A C 1
ATOM 2544 O O . HIS A 1 326 ? -11.875 -18.594 -9.695 1 97.38 326 HIS A O 1
ATOM 2550 N N . GLN A 1 327 ? -10.766 -20.109 -10.719 1 98.12 327 GLN A N 1
ATOM 2551 C CA . GLN A 1 327 ? -11.055 -21.156 -9.734 1 98.12 327 GLN A CA 1
ATOM 2552 C C . GLN A 1 327 ? -10.641 -20.703 -8.328 1 98.12 327 GLN A C 1
ATOM 2554 O O . GLN A 1 327 ? -11.414 -20.844 -7.379 1 98.12 327 GLN A O 1
ATOM 2559 N N . VAL A 1 328 ? -9.43 -20.125 -8.109 1 98.62 328 VAL A N 1
ATOM 2560 C CA . VAL A 1 328 ? -8.922 -19.766 -6.785 1 98.62 328 VAL A CA 1
ATOM 2561 C C . VAL A 1 328 ? -9.812 -18.688 -6.164 1 98.62 328 VAL A C 1
ATOM 2563 O O . VAL A 1 328 ? -10.125 -18.75 -4.977 1 98.62 328 VAL A O 1
ATOM 2566 N N . ARG A 1 329 ? -10.234 -17.75 -6.934 1 98.69 329 ARG A N 1
ATOM 2567 C CA . ARG A 1 329 ? -11.062 -16.656 -6.426 1 98.69 329 ARG A CA 1
ATOM 2568 C C . ARG A 1 329 ? -12.461 -17.156 -6.066 1 98.69 329 ARG A C 1
ATOM 2570 O O . ARG A 1 329 ? -13.078 -16.656 -5.125 1 98.69 329 ARG A O 1
ATOM 2577 N N . HIS A 1 330 ? -13 -18.109 -6.836 1 98.75 330 HIS A N 1
ATOM 2578 C CA . HIS A 1 330 ? -14.273 -18.719 -6.469 1 98.75 330 HIS A CA 1
ATOM 2579 C C . HIS A 1 330 ? -14.141 -19.531 -5.184 1 98.75 330 HIS A C 1
ATOM 2581 O O . HIS A 1 330 ? -15.031 -19.484 -4.328 1 98.75 330 HIS A O 1
ATOM 2587 N N . ILE A 1 331 ? -13.078 -20.266 -5.078 1 98.88 331 ILE A N 1
ATOM 2588 C CA . ILE A 1 331 ? -12.812 -21 -3.852 1 98.88 331 ILE A CA 1
ATOM 2589 C C . ILE A 1 331 ? -12.758 -20.047 -2.664 1 98.88 331 ILE A C 1
ATOM 2591 O O . ILE A 1 331 ? -13.391 -20.297 -1.633 1 98.88 331 ILE A O 1
ATOM 2595 N N . MET A 1 332 ? -12.07 -18.922 -2.85 1 98.88 332 MET A N 1
ATOM 2596 C CA . MET A 1 332 ? -11.922 -17.969 -1.755 1 98.88 332 MET A CA 1
ATOM 2597 C C . MET A 1 332 ? -13.273 -17.375 -1.377 1 98.88 332 MET A C 1
ATOM 2599 O O . MET A 1 332 ? -13.539 -17.109 -0.2 1 98.88 332 MET A O 1
ATOM 2603 N N . ALA A 1 333 ? -14.07 -17.078 -2.348 1 98.69 333 ALA A N 1
ATOM 2604 C CA . ALA A 1 333 ? -15.406 -16.562 -2.066 1 98.69 333 ALA A CA 1
ATOM 2605 C C . ALA A 1 333 ? -16.188 -17.516 -1.163 1 98.69 333 ALA A C 1
ATOM 2607 O O . ALA A 1 333 ? -16.828 -17.078 -0.205 1 98.69 333 ALA A O 1
ATOM 2608 N N . VAL A 1 334 ? -16.141 -18.797 -1.472 1 98.75 334 VAL A N 1
ATOM 2609 C CA . VAL A 1 334 ? -16.828 -19.812 -0.674 1 98.75 334 VAL A CA 1
ATOM 2610 C C . VAL A 1 334 ? -16.234 -19.844 0.732 1 98.75 334 VAL A C 1
ATOM 2612 O O . VAL A 1 334 ? -16.969 -19.859 1.723 1 98.75 334 VAL A O 1
ATOM 2615 N N . LEU A 1 335 ? -14.93 -19.828 0.827 1 98.81 335 LEU A N 1
ATOM 2616 C CA . LEU A 1 335 ? -14.258 -19.844 2.123 1 98.81 335 LEU A CA 1
ATOM 2617 C C . LEU A 1 335 ? -14.633 -18.625 2.949 1 98.81 335 LEU A C 1
ATOM 2619 O O . LEU A 1 335 ? -14.789 -18.719 4.168 1 98.81 335 LEU A O 1
ATOM 2623 N N . PHE A 1 336 ? -14.773 -17.484 2.307 1 98.06 336 PHE A N 1
ATOM 2624 C CA . PHE A 1 336 ? -15.188 -16.266 2.992 1 98.06 336 PHE A CA 1
ATOM 2625 C C . PHE A 1 336 ? -16.594 -16.422 3.562 1 98.06 336 PHE A C 1
ATOM 2627 O O . PHE A 1 336 ? -16.859 -16 4.695 1 98.06 336 PHE A O 1
ATOM 2634 N N . MET A 1 337 ? -17.5 -16.984 2.801 1 97.25 337 MET A N 1
ATOM 2635 C CA . MET A 1 337 ? -18.859 -17.188 3.293 1 97.25 337 MET A CA 1
ATOM 2636 C C . MET A 1 337 ? -18.875 -18.141 4.488 1 97.25 337 MET A C 1
ATOM 2638 O O . MET A 1 337 ? -19.641 -17.953 5.426 1 97.25 337 MET A O 1
ATOM 2642 N N . VAL A 1 338 ? -18 -19.141 4.434 1 97.94 338 VAL A N 1
ATOM 2643 C CA . VAL A 1 338 ? -17.859 -20.078 5.555 1 97.94 338 VAL A CA 1
ATOM 2644 C C . VAL A 1 338 ? -17.281 -19.344 6.762 1 97.94 338 VAL A C 1
ATOM 2646 O O . VAL A 1 338 ? -17.797 -19.453 7.875 1 97.94 338 VAL A O 1
ATOM 2649 N N . GLY A 1 339 ? -16.203 -18.562 6.543 1 97.25 339 GLY A N 1
ATOM 2650 C CA . GLY A 1 339 ? -15.586 -17.812 7.621 1 97.25 339 GLY A CA 1
ATOM 2651 C C . GLY A 1 339 ? -16.516 -16.797 8.25 1 97.25 339 GLY A C 1
ATOM 2652 O O . GLY A 1 339 ? -16.406 -16.5 9.445 1 97.25 339 GLY A O 1
ATOM 2653 N N . ALA A 1 340 ? -17.391 -16.281 7.434 1 94.12 340 ALA A N 1
ATOM 2654 C CA . ALA A 1 340 ? -18.375 -15.297 7.91 1 94.12 340 ALA A CA 1
ATOM 2655 C C . ALA A 1 340 ? -19.562 -15.992 8.562 1 94.12 340 ALA A C 1
ATOM 2657 O O . ALA A 1 340 ? -20.547 -15.336 8.922 1 94.12 340 ALA A O 1
ATOM 2658 N N . ARG A 1 341 ? -19.547 -17.328 8.617 1 93.69 341 ARG A N 1
ATOM 2659 C CA . ARG A 1 341 ? -20.562 -18.172 9.242 1 93.69 341 ARG A CA 1
ATOM 2660 C C . ARG A 1 341 ? -21.891 -18.094 8.5 1 93.69 341 ARG A C 1
ATOM 2662 O O . ARG A 1 341 ? -22.953 -18.219 9.109 1 93.69 341 ARG A O 1
ATOM 2669 N N . LEU A 1 342 ? -21.812 -17.734 7.277 1 93.94 342 LEU A N 1
ATOM 2670 C CA . LEU A 1 342 ? -22.984 -17.719 6.422 1 93.94 342 LEU A CA 1
ATOM 2671 C C . LEU A 1 342 ? -23.25 -19.109 5.844 1 93.94 342 LEU A C 1
ATOM 2673 O O . LEU A 1 342 ? -24.391 -19.438 5.516 1 93.94 342 LEU A O 1
ATOM 2677 N N . GLU A 1 343 ? -22.203 -19.922 5.648 1 96.88 343 GLU A N 1
ATOM 2678 C CA . GLU A 1 343 ? -22.25 -21.297 5.172 1 96.88 343 GLU A CA 1
ATOM 2679 C C . GLU A 1 343 ? -21.531 -22.234 6.133 1 96.88 343 GLU A C 1
ATOM 2681 O O . GLU A 1 343 ? -20.625 -21.812 6.855 1 96.88 343 GLU A O 1
ATOM 2686 N N . ASP A 1 344 ? -21.953 -23.453 6.137 1 97 344 ASP A N 1
ATOM 2687 C CA . ASP A 1 344 ? -21.203 -24.484 6.836 1 97 344 ASP A CA 1
ATOM 2688 C C . ASP A 1 344 ? -20.016 -24.969 6 1 97 344 ASP A C 1
ATOM 2690 O O . ASP A 1 344 ? -20.078 -24.969 4.766 1 97 344 ASP A O 1
ATOM 2694 N N . PRO A 1 345 ? -18.953 -25.438 6.68 1 98.19 345 PRO A N 1
ATOM 2695 C CA . PRO A 1 345 ? -17.812 -25.953 5.922 1 98.19 345 PRO A CA 1
ATOM 2696 C C . PRO A 1 345 ? -18.219 -27.047 4.934 1 98.19 345 PRO A C 1
ATOM 2698 O O . PRO A 1 345 ? -17.594 -27.203 3.879 1 98.19 345 PRO A O 1
ATOM 2701 N N . SER A 1 346 ? -19.297 -27.781 5.18 1 97.56 346 SER A N 1
ATOM 2702 C CA . SER A 1 346 ? -19.75 -28.891 4.34 1 97.56 346 SER A CA 1
ATOM 2703 C C . SER A 1 346 ? -20.266 -28.375 3 1 97.56 346 SER A C 1
ATOM 2705 O O . SER A 1 346 ? -20.5 -29.172 2.08 1 97.56 346 SER A O 1
ATOM 2707 N N . ILE A 1 347 ? -20.375 -27.062 2.893 1 98.12 347 ILE A N 1
ATOM 2708 C CA . ILE A 1 347 ? -20.812 -26.484 1.624 1 98.12 347 ILE A CA 1
ATOM 2709 C C . ILE A 1 347 ? -19.812 -26.859 0.524 1 98.12 347 ILE A C 1
ATOM 2711 O O . ILE A 1 347 ? -20.203 -27.031 -0.636 1 98.12 347 ILE A O 1
ATOM 2715 N N . VAL A 1 348 ? -18.594 -27.062 0.877 1 98.62 348 VAL A N 1
ATOM 2716 C CA . VAL A 1 348 ? -17.578 -27.453 -0.096 1 98.62 348 VAL A CA 1
ATOM 2717 C C . VAL A 1 348 ? -17.891 -28.828 -0.651 1 98.62 348 VAL A C 1
ATOM 2719 O O . VAL A 1 348 ? -17.859 -29.047 -1.866 1 98.62 348 VAL A O 1
ATOM 2722 N N . ASP A 1 349 ? -18.266 -29.75 0.229 1 98.19 349 ASP A N 1
ATOM 2723 C CA . ASP A 1 349 ? -18.672 -31.094 -0.208 1 98.19 349 ASP A CA 1
ATOM 2724 C C . ASP A 1 349 ? -19.891 -31.016 -1.136 1 98.19 349 ASP A C 1
ATOM 2726 O O . ASP A 1 349 ? -19.953 -31.719 -2.141 1 98.19 349 ASP A O 1
ATOM 2730 N N . GLU A 1 350 ? -20.766 -30.188 -0.764 1 98 350 GLU A N 1
ATOM 2731 C CA . GLU A 1 350 ? -21.969 -30.031 -1.568 1 98 350 GLU A CA 1
ATOM 2732 C C . GLU A 1 350 ? -21.641 -29.547 -2.975 1 98 350 GLU A C 1
ATOM 2734 O O . GLU A 1 350 ? -22.156 -30.078 -3.961 1 98 350 GLU A O 1
ATOM 2739 N N . LEU A 1 351 ? -20.797 -28.578 -3.072 1 98.31 351 LEU A N 1
ATOM 2740 C CA . LEU A 1 351 ? -20.453 -27.969 -4.352 1 98.31 351 LEU A CA 1
ATOM 2741 C C . LEU A 1 351 ? -19.641 -28.938 -5.207 1 98.31 351 LEU A C 1
ATOM 2743 O O . LEU A 1 351 ? -19.625 -28.828 -6.434 1 98.31 351 LEU A O 1
ATOM 2747 N N . LEU A 1 352 ? -18.953 -29.891 -4.574 1 98.19 352 LEU A N 1
ATOM 2748 C CA . LEU A 1 352 ? -18.141 -30.875 -5.277 1 98.19 352 LEU A CA 1
ATOM 2749 C C . LEU A 1 352 ? -18.969 -32.094 -5.68 1 98.19 352 LEU A C 1
ATOM 2751 O O . LEU A 1 352 ? -18.516 -32.906 -6.48 1 98.19 352 LEU A O 1
ATOM 2755 N N . ASN A 1 353 ? -20.156 -32.219 -5.09 1 97.94 353 ASN A N 1
ATOM 2756 C CA . ASN A 1 353 ? -21.031 -33.344 -5.387 1 97.94 353 ASN A CA 1
ATOM 2757 C C . ASN A 1 353 ? -21.844 -33.094 -6.652 1 97.94 353 ASN A C 1
ATOM 2759 O O . ASN A 1 353 ? -23.078 -33.031 -6.602 1 97.94 353 ASN A O 1
ATOM 2763 N N . VAL A 1 354 ? -21.25 -33.125 -7.742 1 96.81 354 VAL A N 1
ATOM 2764 C CA . VAL A 1 354 ? -21.828 -32.75 -9.023 1 96.81 354 VAL A CA 1
ATOM 2765 C C . VAL A 1 354 ? -22.734 -33.875 -9.539 1 96.81 354 VAL A C 1
ATOM 2767 O O . VAL A 1 354 ? -23.609 -33.625 -10.383 1 96.81 354 VAL A O 1
ATOM 2770 N N . HIS A 1 355 ? -22.562 -35.094 -9.18 1 95.69 355 HIS A N 1
ATOM 2771 C CA . HIS A 1 355 ? -23.438 -36.219 -9.367 1 95.69 355 HIS A CA 1
ATOM 2772 C C . HIS A 1 355 ? -23.531 -37.062 -8.102 1 95.69 355 HIS A C 1
ATOM 2774 O O . HIS A 1 355 ? -22.703 -36.906 -7.191 1 95.69 355 HIS A O 1
ATOM 2780 N N . THR A 1 356 ? -24.484 -37.906 -8.102 1 95.44 356 THR A N 1
ATOM 2781 C CA . THR A 1 356 ? -24.75 -38.656 -6.883 1 95.44 356 THR A CA 1
ATOM 2782 C C . THR A 1 356 ? -23.531 -39.438 -6.434 1 95.44 356 THR A C 1
ATOM 2784 O O . THR A 1 356 ? -22.969 -40.25 -7.195 1 95.44 356 THR A O 1
ATOM 2787 N N . GLY A 1 357 ? -23 -39.125 -5.281 1 95.44 357 GLY A N 1
ATOM 2788 C CA . GLY A 1 357 ? -21.922 -39.875 -4.66 1 95.44 357 GLY A CA 1
ATOM 2789 C C . GLY A 1 357 ? -20.531 -39.375 -5.055 1 95.44 357 GLY A C 1
ATOM 2790 O O . GLY A 1 357 ? -19.531 -39.938 -4.617 1 95.44 357 GLY A O 1
ATOM 2791 N N . ALA A 1 358 ? -20.453 -38.406 -5.816 1 96.38 358 ALA A N 1
ATOM 2792 C CA . ALA A 1 358 ? -19.172 -37.938 -6.328 1 96.38 358 ALA A CA 1
ATOM 2793 C C . ALA A 1 358 ? -18.25 -37.5 -5.188 1 96.38 358 ALA A C 1
ATOM 2795 O O . ALA A 1 358 ? -17.094 -37.906 -5.125 1 96.38 358 ALA A O 1
ATOM 2796 N N . ALA A 1 359 ? -18.766 -36.719 -4.281 1 96.75 359 ALA A N 1
ATOM 2797 C CA . ALA A 1 359 ? -17.969 -36.188 -3.172 1 96.75 359 ALA A CA 1
ATOM 2798 C C . ALA A 1 359 ? -17.469 -37.312 -2.279 1 96.75 359 ALA A C 1
ATOM 2800 O O . ALA A 1 359 ? -16.312 -37.312 -1.843 1 96.75 359 ALA A O 1
ATOM 2801 N N . ALA A 1 360 ? -18.312 -38.25 -2.041 1 96.75 360 ALA A N 1
ATOM 2802 C CA . ALA A 1 360 ? -17.953 -39.375 -1.192 1 96.75 360 ALA A CA 1
ATOM 2803 C C . ALA A 1 360 ? -16.859 -40.219 -1.847 1 96.75 360 ALA A C 1
ATOM 2805 O O . ALA A 1 360 ? -15.914 -40.656 -1.185 1 96.75 360 ALA A O 1
ATOM 2806 N N . ALA A 1 361 ? -17.062 -40.562 -3.107 1 96.81 361 ALA A N 1
ATOM 2807 C CA . ALA A 1 361 ? -16.078 -41.344 -3.848 1 96.81 361 ALA A CA 1
ATOM 2808 C C . ALA A 1 361 ? -14.711 -40.656 -3.838 1 96.81 361 ALA A C 1
ATOM 2810 O O . ALA A 1 361 ? -13.688 -41.281 -3.604 1 96.81 361 ALA A O 1
ATOM 2811 N N . ASP A 1 362 ? -14.742 -39.375 -4.082 1 96.62 362 ASP A N 1
ATOM 2812 C CA . ASP A 1 362 ? -13.492 -38.625 -4.082 1 96.62 362 ASP A CA 1
ATOM 2813 C C . ASP A 1 362 ? -12.836 -38.625 -2.705 1 96.62 362 ASP A C 1
ATOM 2815 O O . ASP A 1 362 ? -11.617 -38.75 -2.596 1 96.62 362 ASP A O 1
ATOM 2819 N N . ARG A 1 363 ? -13.617 -38.5 -1.621 1 95.56 363 ARG A N 1
ATOM 2820 C CA . ARG A 1 363 ? -13.109 -38.562 -0.255 1 95.56 363 ARG A CA 1
ATOM 2821 C C . ARG A 1 363 ? -12.383 -39.875 0.011 1 95.56 363 ARG A C 1
ATOM 2823 O O . ARG A 1 363 ? -11.305 -39.875 0.617 1 95.56 363 ARG A O 1
ATOM 2830 N N . LEU A 1 364 ? -12.961 -40.906 -0.459 1 95.12 364 LEU A N 1
ATOM 2831 C CA . LEU A 1 364 ? -12.352 -42.219 -0.283 1 95.12 364 LEU A CA 1
ATOM 2832 C C . LEU A 1 364 ? -11.016 -42.312 -1.003 1 95.12 364 LEU A C 1
ATOM 2834 O O . LEU A 1 364 ? -10.047 -42.875 -0.47 1 95.12 364 LEU A O 1
ATOM 2838 N N . HIS A 1 365 ? -11.008 -41.781 -2.156 1 94.94 365 HIS A N 1
ATOM 2839 C CA . HIS A 1 365 ? -9.773 -41.781 -2.924 1 94.94 365 HIS A CA 1
ATOM 2840 C C . HIS A 1 365 ? -8.68 -40.969 -2.211 1 94.94 365 HIS A C 1
ATOM 2842 O O . HIS A 1 365 ? -7.512 -41.375 -2.229 1 94.94 365 HIS A O 1
ATOM 2848 N N . VAL A 1 366 ? -9.008 -39.875 -1.595 1 94.06 366 VAL A N 1
ATOM 2849 C CA . VAL A 1 366 ? -8.055 -39.031 -0.879 1 94.06 366 VAL A CA 1
ATOM 2850 C C . VAL A 1 366 ? -7.512 -39.781 0.337 1 94.06 366 VAL A C 1
ATOM 2852 O O . VAL A 1 366 ? -6.309 -39.75 0.608 1 94.06 366 VAL A O 1
ATOM 2855 N N . TRP A 1 367 ? -8.406 -40.438 1.006 1 92.5 367 TRP A N 1
ATOM 2856 C CA . TRP A 1 367 ? -8 -41.219 2.182 1 92.5 367 TRP A CA 1
ATOM 2857 C C . TRP A 1 367 ? -7.02 -42.312 1.8 1 92.5 367 TRP A C 1
ATOM 2859 O O . TRP A 1 367 ? -6.012 -42.531 2.479 1 92.5 367 TRP A O 1
ATOM 2869 N N . GLN A 1 368 ? -7.301 -42.938 0.701 1 91.5 368 GLN A N 1
ATOM 2870 C CA . GLN A 1 368 ? -6.418 -44 0.21 1 91.5 368 GLN A CA 1
ATOM 2871 C C . GLN A 1 368 ? -5.051 -43.438 -0.177 1 91.5 368 GLN A C 1
ATOM 2873 O O . GLN A 1 368 ? -4.02 -44.031 0.118 1 91.5 368 GLN A O 1
ATOM 2878 N N . TRP A 1 369 ? -5.164 -42.344 -0.774 1 89.31 369 TRP A N 1
ATOM 2879 C CA . TRP A 1 369 ? -3.934 -41.656 -1.178 1 89.31 369 TRP A CA 1
ATOM 2880 C C . TRP A 1 369 ? -3.09 -41.312 0.039 1 89.31 369 TRP A C 1
ATOM 2882 O O . TRP A 1 369 ? -1.884 -41.562 0.067 1 89.31 369 TRP A O 1
ATOM 2892 N N . LEU A 1 370 ? -3.637 -40.75 1.067 1 88 370 LEU A N 1
ATOM 2893 C CA . LEU A 1 370 ? -2.934 -40.344 2.273 1 88 370 LEU A CA 1
ATOM 2894 C C . LEU A 1 370 ? -2.371 -41.531 3.023 1 88 370 LEU A C 1
ATOM 2896 O O . LEU A 1 370 ? -1.267 -41.469 3.57 1 88 370 LEU A O 1
ATOM 2900 N N . GLU A 1 371 ? -3.029 -42.625 3.029 1 84.88 371 GLU A N 1
ATOM 2901 C CA . GLU A 1 371 ? -2.58 -43.844 3.682 1 84.88 371 GLU A CA 1
ATOM 2902 C C . GLU A 1 371 ? -1.399 -44.469 2.938 1 84.88 371 GLU A C 1
ATOM 2904 O O . GLU A 1 371 ? -0.49 -45 3.557 1 84.88 371 GLU A O 1
ATOM 2909 N N . SER A 1 372 ? -1.481 -44.344 1.734 1 83.94 372 SER A N 1
ATOM 2910 C CA . SER A 1 372 ? -0.406 -44.906 0.926 1 83.94 372 SER A CA 1
ATOM 2911 C C . SER A 1 372 ? 0.895 -44.125 1.119 1 83.94 372 SER A C 1
ATOM 2913 O O . SER A 1 372 ? 1.983 -44.688 0.948 1 83.94 372 SER A O 1
ATOM 2915 N N . MET A 1 373 ? 0.783 -42.906 1.432 1 78.5 373 MET A N 1
ATOM 2916 C CA . MET A 1 373 ? 1.963 -42.094 1.677 1 78.5 373 MET A CA 1
ATOM 2917 C C . MET A 1 373 ? 2.688 -42.531 2.941 1 78.5 373 MET A C 1
ATOM 2919 O O . MET A 1 373 ? 3.906 -42.406 3.047 1 78.5 373 MET A O 1
ATOM 2923 N N . ASP A 1 374 ? 2.043 -42.969 4.047 1 67.88 374 ASP A N 1
ATOM 2924 C CA . ASP A 1 374 ? 2.643 -43.438 5.289 1 67.88 374 ASP A CA 1
ATOM 2925 C C . ASP A 1 374 ? 3.377 -44.781 5.066 1 67.88 374 ASP A C 1
ATOM 2927 O O . ASP A 1 374 ? 4.422 -45 5.668 1 67.88 374 ASP A O 1
ATOM 2931 N N . SER A 1 375 ? 2.801 -45.75 4.43 1 58.75 375 SER A N 1
ATOM 2932 C CA . SER A 1 375 ? 3.404 -47.062 4.23 1 58.75 375 SER A CA 1
ATOM 2933 C C . SER A 1 375 ? 4.672 -46.969 3.387 1 58.75 375 SER A C 1
ATOM 2935 O O . SER A 1 375 ? 5.566 -47.781 3.504 1 58.75 375 SER A O 1
ATOM 2937 N N . ASN A 1 376 ? 4.617 -46.281 2.346 1 49.34 376 ASN A N 1
ATOM 2938 C CA . ASN A 1 376 ? 5.793 -46.219 1.483 1 49.34 376 ASN A CA 1
ATOM 2939 C C . ASN A 1 376 ? 6.863 -45.281 2.074 1 49.34 376 ASN A C 1
ATOM 2941 O O . ASN A 1 376 ? 6.648 -44.094 2.227 1 49.34 376 ASN A O 1
ATOM 2945 N N . HIS A 1 377 ? 7.68 -45.875 3.137 1 41.66 377 HIS A N 1
ATOM 2946 C CA . HIS A 1 377 ? 9 -45.25 3.209 1 41.66 377 HIS A CA 1
ATOM 2947 C C . HIS A 1 377 ? 9.453 -44.781 1.836 1 41.66 377 HIS A C 1
ATOM 2949 O O . HIS A 1 377 ? 10.469 -45.25 1.316 1 41.66 377 HIS A O 1
ATOM 2955 N N . VAL A 1 378 ? 8.688 -44.812 0.844 1 36.59 378 VAL A N 1
ATOM 2956 C CA . VAL A 1 378 ? 9.008 -44.625 -0.571 1 36.59 378 VAL A CA 1
ATOM 2957 C C . VAL A 1 378 ? 9.93 -43.438 -0.762 1 36.59 378 VAL A C 1
ATOM 2959 O O . VAL A 1 378 ? 9.656 -42.344 -0.25 1 36.59 378 VAL A O 1
ATOM 2962 N N . GLN A 1 379 ? 11.203 -43.812 -1.108 1 34.38 379 GLN A N 1
ATOM 2963 C CA . GLN A 1 379 ? 12.242 -43 -1.745 1 34.38 379 GLN A CA 1
ATOM 2964 C C . GLN A 1 379 ? 11.625 -41.906 -2.619 1 34.38 379 GLN A C 1
ATOM 2966 O O . GLN A 1 379 ? 10.477 -42.031 -3.061 1 34.38 379 GLN A O 1
ATOM 2971 N N . GLN A 1 380 ? 12.352 -40.844 -2.836 1 34.47 380 GLN A N 1
ATOM 2972 C CA . GLN A 1 380 ? 12.094 -39.688 -3.705 1 34.47 380 GLN A CA 1
ATOM 2973 C C . GLN A 1 380 ? 11.5 -40.156 -5.035 1 34.47 380 GLN A C 1
ATOM 2975 O O . GLN A 1 380 ? 12.078 -40.969 -5.738 1 34.47 380 GLN A O 1
ATOM 2980 N N . PRO A 1 381 ? 10.258 -40.281 -5.289 1 32.09 381 PRO A N 1
ATOM 2981 C CA . PRO A 1 381 ? 9.828 -40.75 -6.613 1 32.09 381 PRO A CA 1
ATOM 2982 C C . PRO A 1 381 ? 10.68 -40.156 -7.738 1 32.09 381 PRO A C 1
ATOM 2984 O O . PRO A 1 381 ? 11.102 -39 -7.676 1 32.09 381 PRO A O 1
ATOM 2987 N N . ALA A 1 382 ? 11.453 -41.031 -8.43 1 30.38 382 ALA A N 1
ATOM 2988 C CA . ALA A 1 382 ? 12.172 -40.688 -9.656 1 30.38 382 ALA A CA 1
ATOM 2989 C C . ALA A 1 382 ? 11.273 -39.906 -10.625 1 30.38 382 ALA A C 1
ATOM 2991 O O . ALA A 1 382 ? 10.102 -40.25 -10.797 1 30.38 382 ALA A O 1
ATOM 2992 N N . ILE A 1 383 ? 11.461 -38.625 -10.805 1 33.94 383 ILE A N 1
ATOM 2993 C CA . ILE A 1 383 ? 10.891 -37.781 -11.852 1 33.94 383 ILE A CA 1
ATOM 2994 C C . ILE A 1 383 ? 10.688 -38.625 -13.125 1 33.94 383 ILE A C 1
ATOM 2996 O O . ILE A 1 383 ? 11.656 -39.094 -13.727 1 33.94 383 ILE A O 1
ATOM 3000 N N . ILE A 1 384 ? 9.695 -39.562 -13.32 1 30.03 384 ILE A N 1
ATOM 3001 C CA . ILE A 1 384 ? 9.523 -40.281 -14.57 1 30.03 384 ILE A CA 1
ATOM 3002 C C . ILE A 1 384 ? 9.445 -39.312 -15.734 1 30.03 384 ILE A C 1
ATOM 3004 O O . ILE A 1 384 ? 8.734 -38.281 -15.656 1 30.03 384 ILE A O 1
ATOM 3008 N N . ASP A 1 385 ? 10.32 -39.312 -16.688 1 28.64 385 ASP A N 1
ATOM 3009 C CA . ASP A 1 385 ? 10.492 -38.594 -17.953 1 28.64 385 ASP A CA 1
ATOM 3010 C C . ASP A 1 385 ? 9.227 -38.688 -18.797 1 28.64 385 ASP A C 1
ATOM 3012 O O . ASP A 1 385 ? 8.609 -39.75 -18.906 1 28.64 385 ASP A O 1
ATOM 3016 N N . SER A 1 386 ? 8.445 -37.625 -18.984 1 33.66 386 SER A N 1
ATOM 3017 C CA . SER A 1 386 ? 7.242 -37.438 -19.797 1 33.66 386 SER A CA 1
ATOM 3018 C C . SER A 1 386 ? 7.348 -38.156 -21.125 1 33.66 386 SER A C 1
ATOM 3020 O O . SER A 1 386 ? 6.402 -38.156 -21.922 1 33.66 386 SER A O 1
ATOM 3022 N N . ALA A 1 387 ? 8.43 -38.75 -21.656 1 30.2 387 ALA A N 1
ATOM 3023 C CA . ALA A 1 387 ? 8.422 -39.281 -23.016 1 30.2 387 ALA A CA 1
ATOM 3024 C C . ALA A 1 387 ? 7.434 -40.438 -23.156 1 30.2 387 ALA A C 1
ATOM 3026 O O . ALA A 1 387 ? 6.957 -40.719 -24.25 1 30.2 387 ALA A O 1
ATOM 3027 N N . ASP A 1 388 ? 7.285 -41.312 -22.156 1 30.48 388 ASP A N 1
ATOM 3028 C CA . ASP A 1 388 ? 6.699 -42.594 -22.516 1 30.48 388 ASP A CA 1
ATOM 3029 C C . ASP A 1 388 ? 5.176 -42.531 -22.516 1 30.48 388 ASP A C 1
ATOM 3031 O O . ASP A 1 388 ? 4.5 -43.562 -22.594 1 30.48 388 ASP A O 1
ATOM 3035 N N . ARG A 1 389 ? 4.496 -41.406 -22.188 1 32.38 389 ARG A N 1
ATOM 3036 C CA . ARG A 1 389 ? 3.045 -41.531 -22.094 1 32.38 389 ARG A CA 1
ATOM 3037 C C . ARG A 1 389 ? 2.398 -41.5 -23.469 1 32.38 389 ARG A C 1
ATOM 3039 O O . ARG A 1 389 ? 1.174 -41.438 -23.594 1 32.38 389 ARG A O 1
ATOM 3046 N N . ALA A 1 390 ? 3.061 -41.5 -24.594 1 29.05 390 ALA A N 1
ATOM 3047 C CA . ALA A 1 390 ? 2.225 -41.469 -25.797 1 29.05 390 ALA A CA 1
ATOM 3048 C C . ALA A 1 390 ? 1.326 -42.688 -25.859 1 29.05 390 ALA A C 1
ATOM 3050 O O . ALA A 1 390 ? 0.178 -42.625 -26.297 1 29.05 390 ALA A O 1
ATOM 3051 N N . GLY A 1 391 ? 1.906 -43.969 -25.75 1 27.78 391 GLY A N 1
ATOM 3052 C CA . GLY A 1 391 ? 1.2 -45.094 -26.328 1 27.78 391 GLY A CA 1
ATOM 3053 C C . GLY A 1 391 ? 0.01 -45.531 -25.5 1 27.78 391 GLY A C 1
ATOM 3054 O O . GLY A 1 391 ? -0.874 -46.219 -26 1 27.78 391 GLY A O 1
ATOM 3055 N N . ALA A 1 392 ? 0.127 -45.719 -24.156 1 27.72 392 ALA A N 1
ATOM 3056 C CA . ALA A 1 392 ? -0.814 -46.625 -23.5 1 27.72 392 ALA A CA 1
ATOM 3057 C C . ALA A 1 392 ? -2.121 -45.906 -23.172 1 27.72 392 ALA A C 1
ATOM 3059 O O . ALA A 1 392 ? -2.426 -45.656 -22 1 27.72 392 ALA A O 1
ATOM 3060 N N . LEU A 1 393 ? -2.604 -44.906 -23.828 1 29.2 393 LEU A N 1
ATOM 3061 C CA . LEU A 1 393 ? -3.869 -44.281 -23.438 1 29.2 393 LEU A CA 1
ATOM 3062 C C . LEU A 1 393 ? -5.027 -45.25 -23.641 1 29.2 393 LEU A C 1
ATOM 3064 O O . LEU A 1 393 ? -6.191 -44.875 -23.516 1 29.2 393 LEU A O 1
ATOM 3068 N N . THR A 1 394 ? -4.82 -46.438 -24.297 1 25.48 394 THR A N 1
ATOM 3069 C CA . THR A 1 394 ? -6.094 -47.062 -24.625 1 25.48 394 THR A CA 1
ATOM 3070 C C . THR A 1 394 ? -6.844 -47.469 -23.359 1 25.48 394 THR A C 1
ATOM 3072 O O . THR A 1 394 ? -8.07 -47.375 -23.312 1 25.48 394 THR A O 1
ATOM 3075 N N . GLU A 1 395 ? -6.387 -48.594 -22.672 1 25.44 395 GLU A N 1
ATOM 3076 C CA . GLU A 1 395 ? -7.34 -49.375 -21.906 1 25.44 395 GLU A CA 1
ATOM 3077 C C . GLU A 1 395 ? -7.848 -48.594 -20.688 1 25.44 395 GLU A C 1
ATOM 3079 O O . GLU A 1 395 ? -7.188 -47.688 -20.219 1 25.44 395 GLU A O 1
ATOM 3084 N N . SER A 1 396 ? -9.188 -48.938 -20.094 1 26.97 396 SER A N 1
ATOM 3085 C CA . SER A 1 396 ? -10.195 -48.406 -19.188 1 26.97 396 SER A CA 1
ATOM 3086 C C . SER A 1 396 ? -9.578 -48.031 -17.844 1 26.97 396 SER A C 1
ATOM 3088 O O . SER A 1 396 ? -10.227 -47.375 -17.031 1 26.97 396 SER A O 1
ATOM 3090 N N . GLY A 1 397 ? -8.648 -48.875 -17.266 1 25.09 397 GLY A N 1
ATOM 3091 C CA . GLY A 1 397 ? -8.469 -48.781 -15.828 1 25.09 397 GLY A CA 1
ATOM 3092 C C . GLY A 1 397 ? -7.852 -47.469 -15.383 1 25.09 397 GLY A C 1
ATOM 3093 O O . GLY A 1 397 ? -7.223 -46.781 -16.172 1 25.09 397 GLY A O 1
ATOM 3094 N N . SER A 1 398 ? -8.43 -46.781 -14.305 1 28 398 SER A N 1
ATOM 3095 C CA . SER A 1 398 ? -8.148 -45.562 -13.539 1 28 398 SER A CA 1
ATOM 3096 C C . SER A 1 398 ? -6.668 -45.469 -13.195 1 28 398 SER A C 1
ATOM 3098 O O . SER A 1 398 ? -6.219 -46.031 -12.18 1 28 398 SER A O 1
ATOM 3100 N N . THR A 1 399 ? -5.75 -45.719 -14.156 1 26.16 399 THR A N 1
ATOM 3101 C CA . THR A 1 399 ? -4.352 -45.625 -13.758 1 26.16 399 THR A CA 1
ATOM 3102 C C . THR A 1 399 ? -4.062 -44.219 -13.203 1 26.16 399 THR A C 1
ATOM 3104 O O . THR A 1 399 ? -4.219 -43.219 -13.906 1 26.16 399 THR A O 1
ATOM 3107 N N . MET A 1 400 ? -4.434 -43.938 -11.945 1 29.05 400 MET A N 1
ATOM 3108 C CA . MET A 1 400 ? -3.844 -42.812 -11.242 1 29.05 400 MET A CA 1
ATOM 3109 C C . MET A 1 400 ? -2.385 -42.594 -11.648 1 29.05 400 MET A C 1
ATOM 3111 O O . MET A 1 400 ? -1.548 -43.469 -11.391 1 29.05 400 MET A O 1
ATOM 3115 N N . ALA A 1 401 ? -2.162 -42.188 -12.859 1 30.56 401 ALA A N 1
ATOM 3116 C CA . ALA A 1 401 ? -0.809 -41.844 -13.289 1 30.56 401 ALA A CA 1
ATOM 3117 C C . ALA A 1 401 ? 0.027 -41.344 -12.109 1 30.56 401 ALA A C 1
ATOM 3119 O O . ALA A 1 401 ? -0.466 -40.594 -11.266 1 30.56 401 ALA A O 1
ATOM 3120 N N . ARG A 1 402 ? 0.987 -42.094 -11.734 1 29.2 402 ARG A N 1
ATOM 3121 C CA . ARG A 1 402 ? 2 -41.812 -10.727 1 29.2 402 ARG A CA 1
ATOM 3122 C C . ARG A 1 402 ? 2.512 -40.375 -10.844 1 29.2 402 ARG A C 1
ATOM 3124 O O . ARG A 1 402 ? 3.146 -40.031 -11.836 1 29.2 402 ARG A O 1
ATOM 3131 N N . VAL A 1 403 ? 1.683 -39.406 -10.562 1 31.7 403 VAL A N 1
ATOM 3132 C CA . VAL A 1 403 ? 2.104 -38.031 -10.328 1 31.7 403 VAL A CA 1
ATOM 3133 C C . VAL A 1 403 ? 3.484 -38 -9.68 1 31.7 403 VAL A C 1
ATOM 3135 O O . VAL A 1 403 ? 3.715 -38.688 -8.68 1 31.7 403 VAL A O 1
ATOM 3138 N N . THR A 1 404 ? 4.488 -37.875 -10.477 1 33.31 404 THR A N 1
ATOM 3139 C CA . THR A 1 404 ? 5.789 -37.5 -9.945 1 33.31 404 THR A CA 1
ATOM 3140 C C . THR A 1 404 ? 5.633 -36.531 -8.781 1 33.31 404 THR A C 1
ATOM 3142 O O . THR A 1 404 ? 5.125 -35.406 -8.953 1 33.31 404 THR A O 1
ATOM 3145 N N . ALA A 1 405 ? 5.176 -37 -7.668 1 33.94 405 ALA A N 1
ATOM 3146 C CA . ALA A 1 405 ? 4.859 -36.281 -6.438 1 33.94 405 ALA A CA 1
ATOM 3147 C C . ALA A 1 405 ? 6.023 -35.406 -6.008 1 33.94 405 ALA A C 1
ATOM 3149 O O . ALA A 1 405 ? 7.086 -35.906 -5.621 1 33.94 405 ALA A O 1
ATOM 3150 N N . GLY A 1 406 ? 6.5 -34.469 -6.652 1 37.53 406 GLY A N 1
ATOM 3151 C CA . GLY A 1 406 ? 7.188 -33.531 -5.773 1 37.53 406 GLY A CA 1
ATOM 3152 C C . GLY A 1 406 ? 6.699 -33.594 -4.336 1 37.53 406 GLY A C 1
ATOM 3153 O O . GLY A 1 406 ? 5.598 -34.094 -4.07 1 37.53 406 GLY A O 1
ATOM 3154 N N . SER A 1 407 ? 7.633 -33.812 -3.307 1 43.69 407 SER A N 1
ATOM 3155 C CA . SER A 1 407 ? 7.391 -34.094 -1.891 1 43.69 407 SER A CA 1
ATOM 3156 C C . SER A 1 407 ? 6.172 -33.312 -1.392 1 43.69 407 SER A C 1
ATOM 3158 O O . SER A 1 407 ? 6.25 -32.094 -1.133 1 43.69 407 SER A O 1
ATOM 3160 N N . ALA A 1 408 ? 5.07 -33.5 -1.958 1 52.03 408 ALA A N 1
ATOM 3161 C CA . ALA A 1 408 ? 3.795 -33.062 -1.398 1 52.03 408 ALA A CA 1
ATOM 3162 C C . ALA A 1 408 ? 3.682 -33.438 0.076 1 52.03 408 ALA A C 1
ATOM 3164 O O . ALA A 1 408 ? 2.979 -34.375 0.427 1 52.03 408 ALA A O 1
ATOM 3165 N N . ALA A 1 409 ? 4.742 -33.406 0.776 1 59.81 409 ALA A N 1
ATOM 3166 C CA . ALA A 1 409 ? 4.59 -33.812 2.164 1 59.81 409 ALA A CA 1
ATOM 3167 C C . ALA A 1 409 ? 3.617 -32.906 2.912 1 59.81 409 ALA A C 1
ATOM 3169 O O . ALA A 1 409 ? 3.844 -31.703 3.021 1 59.81 409 ALA A O 1
ATOM 3170 N N . ILE A 1 410 ? 2.328 -33.344 2.822 1 74.62 410 ILE A N 1
ATOM 3171 C CA . ILE A 1 410 ? 1.386 -32.75 3.77 1 74.62 410 ILE A CA 1
ATOM 3172 C C . ILE A 1 410 ? 1.852 -33.031 5.199 1 74.62 410 ILE A C 1
ATOM 3174 O O . ILE A 1 410 ? 2.229 -34.156 5.527 1 74.62 410 ILE A O 1
ATOM 3178 N N . ASN A 1 411 ? 1.974 -32 5.887 1 82.75 411 ASN A N 1
ATOM 3179 C CA . ASN A 1 411 ? 2.418 -32.219 7.262 1 82.75 411 ASN A CA 1
ATOM 3180 C C . ASN A 1 411 ? 1.381 -32.969 8.078 1 82.75 411 ASN A C 1
ATOM 3182 O O . ASN A 1 411 ? 0.252 -33.188 7.629 1 82.75 411 ASN A O 1
ATOM 3186 N N . ALA A 1 412 ? 1.822 -33.406 9.195 1 84.94 412 ALA A N 1
ATOM 3187 C CA . ALA A 1 412 ? 1.004 -34.281 10.039 1 84.94 412 ALA A CA 1
ATOM 3188 C C . ALA A 1 412 ? -0.286 -33.562 10.453 1 84.94 412 ALA A C 1
ATOM 3190 O O . ALA A 1 412 ? -1.353 -34.188 10.484 1 84.94 412 ALA A O 1
ATOM 3191 N N . HIS A 1 413 ? -0.19 -32.375 10.719 1 89.12 413 HIS A N 1
ATOM 3192 C CA . HIS A 1 413 ? -1.355 -31.641 11.188 1 89.12 413 HIS A CA 1
ATOM 3193 C C . HIS A 1 413 ? -2.42 -31.547 10.094 1 89.12 413 HIS A C 1
ATOM 3195 O O . HIS A 1 413 ? -3.596 -31.828 10.352 1 89.12 413 HIS A O 1
ATOM 3201 N N . ASP A 1 414 ? -2.027 -31.203 8.945 1 89.75 414 ASP A N 1
ATOM 3202 C CA . ASP A 1 414 ? -2.955 -31.094 7.82 1 89.75 414 ASP A CA 1
ATOM 3203 C C . ASP A 1 414 ? -3.512 -32.469 7.434 1 89.75 414 ASP A C 1
ATOM 3205 O O . ASP A 1 414 ? -4.699 -32.594 7.129 1 89.75 414 ASP A O 1
ATOM 3209 N N . LYS A 1 415 ? -2.641 -33.438 7.453 1 90.94 415 LYS A N 1
ATOM 3210 C CA . LYS A 1 415 ? -3.061 -34.812 7.16 1 90.94 415 LYS A CA 1
ATOM 3211 C C . LYS A 1 415 ? -4.145 -35.281 8.125 1 90.94 415 LYS A C 1
ATOM 3213 O O . LYS A 1 415 ? -5.168 -35.812 7.707 1 90.94 415 LYS A O 1
ATOM 3218 N N . ASN A 1 416 ? -3.91 -35.031 9.406 1 92.25 416 ASN A N 1
ATOM 3219 C CA . ASN A 1 416 ? -4.875 -35.406 10.43 1 92.25 416 ASN A CA 1
ATOM 3220 C C . ASN A 1 416 ? -6.211 -34.719 10.242 1 92.25 416 ASN A C 1
ATOM 3222 O O . ASN A 1 416 ? -7.27 -35.281 10.453 1 92.25 416 ASN A O 1
ATOM 3226 N N . ARG A 1 417 ? -6.156 -33.5 9.859 1 94 417 ARG A N 1
ATOM 3227 C CA . ARG A 1 417 ? -7.387 -32.75 9.625 1 94 417 ARG A CA 1
ATOM 3228 C C . ARG A 1 417 ? -8.195 -33.344 8.492 1 94 417 ARG A C 1
ATOM 3230 O O . ARG A 1 417 ? -9.414 -33.5 8.594 1 94 417 ARG A O 1
ATOM 3237 N N . ILE A 1 418 ? -7.574 -33.688 7.391 1 94.38 418 ILE A N 1
ATOM 3238 C CA . ILE A 1 418 ? -8.242 -34.25 6.227 1 94.38 418 ILE A CA 1
ATOM 3239 C C . ILE A 1 418 ? -8.82 -35.625 6.578 1 94.38 418 ILE A C 1
ATOM 3241 O O . ILE A 1 418 ? -9.961 -35.938 6.234 1 94.38 418 ILE A O 1
ATOM 3245 N N . LEU A 1 419 ? -8.039 -36.406 7.332 1 93.5 419 LEU A N 1
ATOM 3246 C CA . LEU A 1 419 ? -8.461 -37.75 7.699 1 93.5 419 LEU A CA 1
ATOM 3247 C C . LEU A 1 419 ? -9.625 -37.688 8.68 1 93.5 419 LEU A C 1
ATOM 3249 O O . LEU A 1 419 ? -10.406 -38.656 8.773 1 93.5 419 LEU A O 1
ATOM 3253 N N . SER A 1 420 ? -9.688 -36.594 9.406 1 94.94 420 SER A N 1
ATOM 3254 C CA . SER A 1 420 ? -10.727 -36.469 10.422 1 94.94 420 SER A CA 1
ATOM 3255 C C . SER A 1 420 ? -12.031 -35.969 9.828 1 94.94 420 SER A C 1
ATOM 3257 O O . SER A 1 420 ? -13.055 -35.906 10.508 1 94.94 420 SER A O 1
ATOM 3259 N N . LEU A 1 421 ? -12.039 -35.562 8.562 1 96.06 421 LEU A N 1
ATOM 3260 C CA . LEU A 1 421 ? -13.258 -35.094 7.922 1 96.06 421 LEU A CA 1
ATOM 3261 C C . LEU A 1 421 ? -14.305 -36.188 7.832 1 96.06 421 LEU A C 1
ATOM 3263 O O . LEU A 1 421 ? -13.992 -37.312 7.449 1 96.06 421 LEU A O 1
ATOM 3267 N N . PRO A 1 422 ? -15.516 -35.875 8.164 1 95.19 422 PRO A N 1
ATOM 3268 C CA . PRO A 1 422 ? -16.547 -36.906 8.023 1 95.19 422 PRO A CA 1
ATOM 3269 C C . PRO A 1 422 ? -16.859 -37.25 6.566 1 95.19 422 PRO A C 1
ATOM 3271 O O . PRO A 1 422 ? -16.703 -36.406 5.688 1 95.19 422 PRO A O 1
ATOM 3274 N N . MET A 1 423 ? -17.281 -38.469 6.344 1 95.62 423 MET A N 1
ATOM 3275 C CA . MET A 1 423 ? -17.766 -38.844 5.02 1 95.62 423 MET A CA 1
ATOM 3276 C C . MET A 1 423 ? -19.031 -38.062 4.652 1 95.62 423 MET A C 1
ATOM 3278 O O . MET A 1 423 ? -19.922 -37.906 5.488 1 95.62 423 MET A O 1
ATOM 3282 N N . PRO A 1 424 ? -19.016 -37.531 3.424 1 95.25 424 PRO A N 1
ATOM 3283 C CA . PRO A 1 424 ? -20.281 -36.938 2.992 1 95.25 424 PRO A CA 1
ATOM 3284 C C . PRO A 1 424 ? -21.453 -37.906 3.1 1 95.25 424 PRO A C 1
ATOM 3286 O O . PRO A 1 424 ? -21.297 -39.094 2.795 1 95.25 424 PRO A O 1
ATOM 3289 N N . PRO A 1 425 ? -22.531 -37.406 3.551 1 93.44 425 PRO A N 1
ATOM 3290 C CA . PRO A 1 425 ? -23.672 -38.312 3.684 1 93.44 425 PRO A CA 1
ATOM 3291 C C . PRO A 1 425 ? -24.188 -38.812 2.338 1 93.44 425 PRO A C 1
ATOM 3293 O O . PRO A 1 425 ? -24.016 -38.125 1.315 1 93.44 425 PRO A O 1
ATOM 3296 N N . ASP A 1 426 ? -24.922 -39.875 2.363 1 90.75 426 ASP A N 1
ATOM 3297 C CA . ASP A 1 426 ? -25.422 -40.5 1.152 1 90.75 426 ASP A CA 1
ATOM 3298 C C . ASP A 1 426 ? -26.484 -39.656 0.472 1 90.75 426 ASP A C 1
ATOM 3300 O O . ASP A 1 426 ? -26.625 -39.688 -0.75 1 90.75 426 ASP A O 1
ATOM 3304 N N . ASP A 1 427 ? -27.125 -38.875 1.305 1 91.69 427 ASP A N 1
ATOM 3305 C CA . ASP A 1 427 ? -28.219 -38.062 0.758 1 91.69 427 ASP A CA 1
ATOM 3306 C C . ASP A 1 427 ? -27.766 -36.656 0.449 1 91.69 427 ASP A C 1
ATOM 3308 O O . ASP A 1 427 ? -28.578 -35.719 0.369 1 91.69 427 ASP A O 1
ATOM 3312 N N . LEU A 1 428 ? -26.469 -36.562 0.311 1 94.12 428 LEU A N 1
ATOM 3313 C CA . LEU A 1 428 ? -25.953 -35.25 -0.053 1 94.12 428 LEU A CA 1
ATOM 3314 C C . LEU A 1 428 ? -26.531 -34.781 -1.384 1 94.12 428 LEU A C 1
ATOM 3316 O O . LEU A 1 428 ? -26.484 -35.5 -2.377 1 94.12 428 LEU A O 1
ATOM 3320 N N . PRO A 1 429 ? -27.094 -33.594 -1.392 1 91.81 429 PRO A N 1
ATOM 3321 C CA . PRO A 1 429 ? -27.703 -33.094 -2.635 1 91.81 429 PRO A CA 1
ATOM 3322 C C . PRO A 1 429 ? -26.688 -32.938 -3.768 1 91.81 429 PRO A C 1
ATOM 3324 O O . PRO A 1 429 ? -25.547 -32.594 -3.523 1 91.81 429 PRO A O 1
ATOM 3327 N N . THR A 1 430 ? -27.203 -33.312 -4.953 1 95.44 430 THR A N 1
ATOM 3328 C CA . THR A 1 430 ? -26.391 -33.125 -6.145 1 95.44 430 THR A CA 1
ATOM 3329 C C . THR A 1 430 ? -26.516 -31.703 -6.676 1 95.44 430 THR A C 1
ATOM 3331 O O . THR A 1 430 ? -27.625 -31.172 -6.809 1 95.44 430 THR A O 1
ATOM 3334 N N . ILE A 1 431 ? -25.359 -31.031 -6.906 1 96.88 431 ILE A N 1
ATOM 3335 C CA . ILE A 1 431 ? -25.328 -29.719 -7.531 1 96.88 431 ILE A CA 1
ATOM 3336 C C . ILE A 1 431 ? -24.656 -29.812 -8.898 1 96.88 431 ILE A C 1
ATOM 3338 O O . ILE A 1 431 ? -23.438 -29.688 -9.008 1 96.88 431 ILE A O 1
ATOM 3342 N N . GLU A 1 432 ? -25.422 -29.938 -9.906 1 95.06 432 GLU A N 1
ATOM 3343 C CA . GLU A 1 432 ? -24.938 -30.234 -11.25 1 95.06 432 GLU A CA 1
ATOM 3344 C C . GLU A 1 432 ? -24.391 -28.984 -11.938 1 95.06 432 GLU A C 1
ATOM 3346 O O . GLU A 1 432 ? -23.578 -29.078 -12.852 1 95.06 432 GLU A O 1
ATOM 3351 N N . THR A 1 433 ? -25.047 -27.859 -11.531 1 95.75 433 THR A N 1
ATOM 3352 C CA . THR A 1 433 ? -24.641 -26.609 -12.141 1 95.75 433 THR A CA 1
ATOM 3353 C C . THR A 1 433 ? -24.375 -25.547 -11.07 1 95.75 433 THR A C 1
ATOM 3355 O O . THR A 1 433 ? -24.938 -25.609 -9.977 1 95.75 433 THR A O 1
ATOM 3358 N N . LYS A 1 434 ? -23.594 -24.609 -11.422 1 96.81 434 LYS A N 1
ATOM 3359 C CA . LYS A 1 434 ? -23.031 -23.656 -10.469 1 96.81 434 LYS A CA 1
ATOM 3360 C C . LYS A 1 434 ? -24.094 -22.719 -9.922 1 96.81 434 LYS A C 1
ATOM 3362 O O . LYS A 1 434 ? -24.844 -22.109 -10.688 1 96.81 434 LYS A O 1
ATOM 3367 N N . PRO A 1 435 ? -24.203 -22.594 -8.609 1 97.56 435 PRO A N 1
ATOM 3368 C CA . PRO A 1 435 ? -25.078 -21.562 -8.031 1 97.56 435 PRO A CA 1
ATOM 3369 C C . PRO A 1 435 ? -24.562 -20.141 -8.266 1 97.56 435 PRO A C 1
ATOM 3371 O O . PRO A 1 435 ? -23.359 -19.953 -8.477 1 97.56 435 PRO A O 1
ATOM 3374 N N . ALA A 1 436 ? -25.484 -19.203 -8.172 1 96.5 436 ALA A N 1
ATOM 3375 C CA . ALA A 1 436 ? -25.109 -17.812 -8.383 1 96.5 436 ALA A CA 1
ATOM 3376 C C . ALA A 1 436 ? -24.406 -17.234 -7.164 1 96.5 436 ALA A C 1
ATOM 3378 O O . ALA A 1 436 ? -24.953 -17.266 -6.055 1 96.5 436 ALA A O 1
ATOM 3379 N N . TYR A 1 437 ? -23.219 -16.766 -7.297 1 96.5 437 TYR A N 1
ATOM 3380 C CA . TYR A 1 437 ? -22.5 -16 -6.281 1 96.5 437 TYR A CA 1
ATOM 3381 C C . TYR A 1 437 ? -21.344 -15.211 -6.902 1 96.5 437 TYR A C 1
ATOM 3383 O O . TYR A 1 437 ? -20.953 -15.477 -8.039 1 96.5 437 TYR A O 1
ATOM 3391 N N . GLU A 1 438 ? -20.844 -14.188 -6.215 1 96.19 438 GLU A N 1
ATOM 3392 C CA . GLU A 1 438 ? -19.75 -13.328 -6.672 1 96.19 438 GLU A CA 1
ATOM 3393 C C . GLU A 1 438 ? -18.406 -13.875 -6.219 1 96.19 438 GLU A C 1
ATOM 3395 O O . GLU A 1 438 ? -18.25 -14.297 -5.066 1 96.19 438 GLU A O 1
ATOM 3400 N N . MET A 1 439 ? -17.406 -13.93 -7.125 1 97.38 439 MET A N 1
ATOM 3401 C CA . MET A 1 439 ? -16.094 -14.422 -6.75 1 97.38 439 MET A CA 1
ATOM 3402 C C . MET A 1 439 ? -15.328 -13.375 -5.941 1 97.38 439 MET A C 1
ATOM 3404 O O . MET A 1 439 ? -15.703 -12.203 -5.926 1 97.38 439 MET A O 1
ATOM 3408 N N . ALA A 1 440 ? -14.273 -13.812 -5.266 1 98.38 440 ALA A N 1
ATOM 3409 C CA . ALA A 1 440 ? -13.461 -12.945 -4.422 1 98.38 440 ALA A CA 1
ATOM 3410 C C . ALA A 1 440 ? -12.633 -11.977 -5.266 1 98.38 440 ALA A C 1
ATOM 3412 O O . ALA A 1 440 ? -12.461 -12.18 -6.469 1 98.38 440 ALA A O 1
ATOM 3413 N N . ALA A 1 441 ? -12.156 -10.984 -4.633 1 98.19 441 ALA A N 1
ATOM 3414 C CA . ALA A 1 441 ? -11.375 -9.938 -5.281 1 98.19 441 ALA A CA 1
ATOM 3415 C C . ALA A 1 441 ? -10.109 -10.508 -5.914 1 98.19 441 ALA A C 1
ATOM 3417 O O . ALA A 1 441 ? -9.562 -11.508 -5.441 1 98.19 441 ALA A O 1
ATOM 3418 N N . ASP A 1 442 ? -9.578 -9.852 -6.914 1 97.62 442 ASP A N 1
ATOM 3419 C CA . ASP A 1 442 ? -8.438 -10.32 -7.691 1 97.62 442 ASP A CA 1
ATOM 3420 C C . ASP A 1 442 ? -7.121 -9.898 -7.047 1 97.62 442 ASP A C 1
ATOM 3422 O O . ASP A 1 442 ? -6.195 -10.711 -6.926 1 97.62 442 ASP A O 1
ATOM 3426 N N . ARG A 1 443 ? -7.02 -8.75 -6.422 1 97.75 443 ARG A N 1
ATOM 3427 C CA . ARG A 1 443 ? -5.766 -8.117 -6.035 1 97.75 443 ARG A CA 1
ATOM 3428 C C . ARG A 1 443 ? -5.016 -8.961 -5.008 1 97.75 443 ARG A C 1
ATOM 3430 O O . ARG A 1 443 ? -3.789 -9.055 -5.055 1 97.75 443 ARG A O 1
ATOM 3437 N N . PRO A 1 444 ? -5.73 -9.641 -4.109 1 98.62 444 PRO A N 1
ATOM 3438 C CA . PRO A 1 444 ? -5.012 -10.398 -3.08 1 98.62 444 PRO A CA 1
ATOM 3439 C C . PRO A 1 444 ? -4.398 -11.688 -3.613 1 98.62 444 PRO A C 1
ATOM 3441 O O . PRO A 1 444 ? -3.658 -12.367 -2.896 1 98.62 444 PRO A O 1
ATOM 3444 N N . LEU A 1 445 ? -4.746 -12.047 -4.793 1 98.75 445 LEU A N 1
ATOM 3445 C CA . LEU A 1 445 ? -4.312 -13.312 -5.371 1 98.75 445 LEU A CA 1
ATOM 3446 C C . LEU A 1 445 ? -2.916 -13.188 -5.977 1 98.75 445 LEU A C 1
ATOM 3448 O O . LEU A 1 445 ? -2.615 -12.195 -6.648 1 98.75 445 LEU A O 1
ATOM 3452 N N . MET A 1 446 ? -2.047 -14.219 -5.695 1 98.62 446 MET A N 1
ATOM 3453 C CA . MET A 1 446 ? -0.678 -14.258 -6.203 1 98.62 446 MET A CA 1
ATOM 3454 C C . MET A 1 446 ? -0.297 -15.664 -6.648 1 98.62 446 MET A C 1
ATOM 3456 O O . MET A 1 446 ? -0.524 -16.625 -5.922 1 98.62 446 MET A O 1
ATOM 3460 N N . LEU A 1 447 ? 0.212 -15.742 -7.852 1 98.31 447 LEU A N 1
ATOM 3461 C CA . LEU A 1 447 ? 0.936 -16.953 -8.211 1 98.31 447 LEU A CA 1
ATOM 3462 C C . LEU A 1 447 ? 2.299 -17 -7.531 1 98.31 447 LEU A C 1
ATOM 3464 O O . LEU A 1 447 ? 3.223 -16.297 -7.938 1 98.31 447 LEU A O 1
ATOM 3468 N N . TRP A 1 448 ? 2.436 -17.828 -6.566 1 97.62 448 TRP A N 1
ATOM 3469 C CA . TRP A 1 448 ? 3.639 -17.859 -5.738 1 97.62 448 TRP A CA 1
ATOM 3470 C C . TRP A 1 448 ? 4.773 -18.578 -6.457 1 97.62 448 TRP A C 1
ATOM 3472 O O . TRP A 1 448 ? 5.902 -18.094 -6.492 1 97.62 448 TRP A O 1
ATOM 3482 N N . GLU A 1 449 ? 4.383 -19.734 -7.031 1 95.25 449 GLU A N 1
ATOM 3483 C CA . GLU A 1 449 ? 5.457 -20.547 -7.602 1 95.25 449 GLU A CA 1
ATOM 3484 C C . GLU A 1 449 ? 4.914 -21.531 -8.633 1 95.25 449 GLU A C 1
ATOM 3486 O O . GLU A 1 449 ? 3.793 -22.031 -8.492 1 95.25 449 GLU A O 1
ATOM 3491 N N . CYS A 1 450 ? 5.715 -21.719 -9.625 1 96.5 450 CYS A N 1
ATOM 3492 C CA . CYS A 1 450 ? 5.562 -22.812 -10.57 1 96.5 450 CYS A CA 1
ATOM 3493 C C . CYS A 1 450 ? 6.664 -23.859 -10.383 1 96.5 450 CYS A C 1
ATOM 3495 O O . CYS A 1 450 ? 7.848 -23.531 -10.43 1 96.5 450 CYS A O 1
ATOM 3497 N N . GLY A 1 451 ? 6.25 -25.109 -10.188 1 95.62 451 GLY A N 1
ATOM 3498 C CA . GLY A 1 451 ? 7.234 -26.141 -9.938 1 95.62 451 GLY A CA 1
ATOM 3499 C C . GLY A 1 451 ? 7.625 -26.906 -11.195 1 95.62 451 GLY A C 1
ATOM 3500 O O . GLY A 1 451 ? 6.785 -27.188 -12.047 1 95.62 451 GLY A O 1
ATOM 3501 N N . PHE A 1 452 ? 8.922 -27.203 -11.281 1 96.5 452 PHE A N 1
ATOM 3502 C CA . PHE A 1 452 ? 9.484 -28 -12.367 1 96.5 452 PHE A CA 1
ATOM 3503 C C . PHE A 1 452 ? 10.383 -29.109 -11.82 1 96.5 452 PHE A C 1
ATOM 3505 O O . PHE A 1 452 ? 10.883 -29.016 -10.695 1 96.5 452 PHE A O 1
ATOM 3512 N N . HIS A 1 453 ? 10.555 -30.094 -12.617 1 94 453 HIS A N 1
ATOM 3513 C CA . HIS A 1 453 ? 11.523 -31.109 -12.25 1 94 453 HIS A CA 1
ATOM 3514 C C . HIS A 1 453 ? 12.938 -30.547 -12.18 1 94 453 HIS A C 1
ATOM 3516 O O . HIS A 1 453 ? 13.352 -29.781 -13.062 1 94 453 HIS A O 1
ATOM 3522 N N . PRO A 1 454 ? 13.672 -30.891 -11.148 1 90.19 454 PRO A N 1
ATOM 3523 C CA . PRO A 1 454 ? 15 -30.312 -10.953 1 90.19 454 PRO A CA 1
ATOM 3524 C C . PRO A 1 454 ? 15.945 -30.594 -12.117 1 90.19 454 PRO A C 1
ATOM 3526 O O . PRO A 1 454 ? 16.891 -29.844 -12.352 1 90.19 454 PRO A O 1
ATOM 3529 N N . SER A 1 455 ? 15.734 -31.609 -12.828 1 90.94 455 SER A N 1
ATOM 3530 C CA . SER A 1 455 ? 16.609 -31.953 -13.953 1 90.94 455 SER A CA 1
ATOM 3531 C C . SER A 1 455 ? 16.281 -31.094 -15.18 1 90.94 455 SER A C 1
ATOM 3533 O O . SER A 1 455 ? 17.062 -31.062 -16.125 1 90.94 455 SER A O 1
ATOM 3535 N N . HIS A 1 456 ? 15.172 -30.438 -15.141 1 94.06 456 HIS A N 1
ATOM 3536 C CA . HIS A 1 456 ? 14.734 -29.703 -16.328 1 94.06 456 HIS A CA 1
ATOM 3537 C C . HIS A 1 456 ? 15.164 -28.234 -16.25 1 94.06 456 HIS A C 1
ATOM 3539 O O . HIS A 1 456 ? 15.312 -27.578 -17.281 1 94.06 456 HIS A O 1
ATOM 3545 N N . VAL A 1 457 ? 15.289 -27.812 -15.062 1 94.56 457 VAL A N 1
ATOM 3546 C CA . VAL A 1 457 ? 15.555 -26.375 -14.883 1 94.56 457 VAL A CA 1
ATOM 3547 C C . VAL A 1 457 ? 16.641 -26.188 -13.828 1 94.56 457 VAL A C 1
ATOM 3549 O O . VAL A 1 457 ? 16.672 -26.875 -12.812 1 94.56 457 VAL A O 1
ATOM 3552 N N . GLN A 1 458 ? 17.562 -25.312 -14.125 1 91.12 458 GLN A N 1
ATOM 3553 C CA . GLN A 1 458 ? 18.578 -24.844 -13.195 1 91.12 458 GLN A CA 1
ATOM 3554 C C . GLN A 1 458 ? 18.672 -23.328 -13.188 1 91.12 458 GLN A C 1
ATOM 3556 O O . GLN A 1 458 ? 19.375 -22.734 -14 1 91.12 458 GLN A O 1
ATOM 3561 N N . TRP A 1 459 ? 18.109 -22.75 -12.156 1 92.06 459 TRP A N 1
ATOM 3562 C CA . TRP A 1 459 ? 17.969 -21.297 -12.125 1 92.06 459 TRP A CA 1
ATOM 3563 C C . TRP A 1 459 ? 19.312 -20.641 -11.836 1 92.06 459 TRP A C 1
ATOM 3565 O O . TRP A 1 459 ? 20.078 -21.109 -11 1 92.06 459 TRP A O 1
ATOM 3575 N N . ARG A 1 460 ? 19.578 -19.516 -12.523 1 88.5 460 ARG A N 1
ATOM 3576 C CA . ARG A 1 460 ? 20.75 -18.703 -12.266 1 88.5 460 ARG A CA 1
ATOM 3577 C C . ARG A 1 460 ? 20.453 -17.219 -12.539 1 88.5 460 ARG A C 1
ATOM 3579 O O . ARG A 1 460 ? 19.688 -16.891 -13.453 1 88.5 460 ARG A O 1
ATOM 3586 N N . ALA A 1 461 ? 21.031 -16.391 -11.758 1 87.75 461 ALA A N 1
ATOM 3587 C CA . ALA A 1 461 ? 20.859 -14.961 -11.953 1 87.75 461 ALA A CA 1
ATOM 3588 C C . ALA A 1 461 ? 22.094 -14.352 -12.625 1 87.75 461 ALA A C 1
ATOM 3590 O O . ALA A 1 461 ? 22.031 -13.227 -13.141 1 87.75 461 ALA A O 1
ATOM 3591 N N . SER A 1 462 ? 23.141 -15.125 -12.688 1 85.69 462 SER A N 1
ATOM 3592 C CA . SER A 1 462 ? 24.406 -14.656 -13.242 1 85.69 462 SER A CA 1
ATOM 3593 C C . SER A 1 462 ? 24.531 -15.016 -14.719 1 85.69 462 SER A C 1
ATOM 3595 O O . SER A 1 462 ? 23.641 -15.625 -15.289 1 85.69 462 SER A O 1
ATOM 3597 N N . THR A 1 463 ? 25.688 -14.641 -15.242 1 89.44 463 THR A N 1
ATOM 3598 C CA . THR A 1 463 ? 25.984 -14.93 -16.641 1 89.44 463 THR A CA 1
ATOM 3599 C C . THR A 1 463 ? 26.641 -16.297 -16.781 1 89.44 463 THR A C 1
ATOM 3601 O O . THR A 1 463 ? 26.875 -16.781 -17.891 1 89.44 463 THR A O 1
ATOM 3604 N N . TYR A 1 464 ? 26.828 -16.859 -15.664 1 85.69 464 TYR A N 1
ATOM 3605 C CA . TYR A 1 464 ? 27.438 -18.188 -15.719 1 85.69 464 TYR A CA 1
ATOM 3606 C C . TYR A 1 464 ? 26.531 -19.172 -16.453 1 85.69 464 TYR A C 1
ATOM 3608 O O . TYR A 1 464 ? 25.375 -19.344 -16.094 1 85.69 464 TYR A O 1
ATOM 3616 N N . ALA A 1 465 ? 27.094 -19.828 -17.391 1 86.44 465 ALA A N 1
ATOM 3617 C CA . ALA A 1 465 ? 26.281 -20.656 -18.266 1 86.44 465 ALA A CA 1
ATOM 3618 C C . ALA A 1 465 ? 26.531 -22.141 -18.016 1 86.44 465 ALA A C 1
ATOM 3620 O O . ALA A 1 465 ? 25.922 -23 -18.672 1 86.44 465 ALA A O 1
ATOM 3621 N N . GLY A 1 466 ? 27.406 -22.438 -17.094 1 81.25 466 GLY A N 1
ATOM 3622 C CA . GLY A 1 466 ? 27.734 -23.828 -16.812 1 81.25 466 GLY A CA 1
ATOM 3623 C C . GLY A 1 466 ? 26.734 -24.516 -15.906 1 81.25 466 GLY A C 1
ATOM 3624 O O . GLY A 1 466 ? 25.672 -23.938 -15.609 1 81.25 466 GLY A O 1
ATOM 3625 N N . PRO A 1 467 ? 27.047 -25.75 -15.609 1 79 467 PRO A N 1
ATOM 3626 C CA . PRO A 1 467 ? 26.141 -26.5 -14.734 1 79 467 PRO A CA 1
ATOM 3627 C C . PRO A 1 467 ? 26.078 -25.906 -13.328 1 79 467 PRO A C 1
ATOM 3629 O O . PRO A 1 467 ? 27.078 -25.422 -12.797 1 79 467 PRO A O 1
ATOM 3632 N N . MET A 1 468 ? 24.922 -25.906 -12.812 1 75.94 468 MET A N 1
ATOM 3633 C CA . MET A 1 468 ? 24.719 -25.328 -11.484 1 75.94 468 MET A CA 1
ATOM 3634 C C . MET A 1 468 ? 24.641 -26.438 -10.43 1 75.94 468 MET A C 1
ATOM 3636 O O . MET A 1 468 ? 24.562 -26.141 -9.227 1 75.94 468 MET A O 1
ATOM 3640 N N . SER A 1 469 ? 24.531 -27.562 -10.703 1 66.38 469 SER A N 1
ATOM 3641 C CA . SER A 1 469 ? 24.531 -28.672 -9.758 1 66.38 469 SER A CA 1
ATOM 3642 C C . SER A 1 469 ? 25.641 -29.672 -10.062 1 66.38 469 SER A C 1
ATOM 3644 O O . SER A 1 469 ? 25.562 -30.422 -11.039 1 66.38 469 SER A O 1
ATOM 3646 N N . PRO A 1 470 ? 26.859 -29.625 -9.227 1 63 470 PRO A N 1
ATOM 3647 C CA . PRO A 1 470 ? 27.062 -28.812 -8.031 1 63 470 PRO A CA 1
ATOM 3648 C C . PRO A 1 470 ? 27.469 -27.375 -8.367 1 63 470 PRO A C 1
ATOM 3650 O O . PRO A 1 470 ? 27.969 -27.109 -9.469 1 63 470 PRO A O 1
ATOM 3653 N N . ILE A 1 471 ? 27.094 -26.516 -7.512 1 62.94 471 ILE A N 1
ATOM 3654 C CA . ILE A 1 471 ? 27.531 -25.125 -7.691 1 62.94 471 ILE A CA 1
ATOM 3655 C C . ILE A 1 471 ? 29.047 -25.078 -7.801 1 62.94 471 ILE A C 1
ATOM 3657 O O . ILE A 1 471 ? 29.766 -25.703 -7.012 1 62.94 471 ILE A O 1
ATOM 3661 N N . PRO A 1 472 ? 29.531 -24.469 -8.922 1 61.16 472 PRO A N 1
ATOM 3662 C CA . PRO A 1 472 ? 31 -24.391 -9.062 1 61.16 472 PRO A CA 1
ATOM 3663 C C . PRO A 1 472 ? 31.672 -23.875 -7.797 1 61.16 472 PRO A C 1
ATOM 3665 O O . PRO A 1 472 ? 31.141 -23.031 -7.098 1 61.16 472 PRO A O 1
ATOM 3668 N N . GLN A 1 473 ? 32.625 -24.719 -7.195 1 54.81 473 GLN A N 1
ATOM 3669 C CA . GLN A 1 473 ? 33.375 -24.422 -5.988 1 54.81 473 GLN A CA 1
ATOM 3670 C C . GLN A 1 473 ? 33.938 -23 -6.023 1 54.81 473 GLN A C 1
ATOM 3672 O O . GLN A 1 473 ? 34.094 -22.359 -4.98 1 54.81 473 GLN A O 1
ATOM 3677 N N . ASP A 1 474 ? 34.375 -22.453 -7.148 1 53.34 474 ASP A N 1
ATOM 3678 C CA . ASP A 1 474 ? 34.906 -21.109 -7.215 1 53.34 474 ASP A CA 1
ATOM 3679 C C . ASP A 1 474 ? 33.812 -20.078 -7.441 1 53.34 474 ASP A C 1
ATOM 3681 O O . ASP A 1 474 ? 33.438 -19.797 -8.586 1 53.34 474 ASP A O 1
ATOM 3685 N N . ASP A 1 475 ? 33.156 -19.828 -6.371 1 55.81 475 ASP A N 1
ATOM 3686 C CA . ASP A 1 475 ? 31.984 -18.969 -6.27 1 55.81 475 ASP A CA 1
ATOM 3687 C C . ASP A 1 475 ? 32.25 -17.594 -6.863 1 55.81 475 ASP A C 1
ATOM 3689 O O . ASP A 1 475 ? 31.328 -16.781 -7.023 1 55.81 475 ASP A O 1
ATOM 3693 N N . ARG A 1 476 ? 33.562 -17.359 -7.035 1 53.38 476 ARG A N 1
ATOM 3694 C CA . ARG A 1 476 ? 34.031 -16.078 -7.594 1 53.38 476 ARG A CA 1
ATOM 3695 C C . ARG A 1 476 ? 33.531 -15.922 -9.031 1 53.38 476 ARG A C 1
ATOM 3697 O O . ARG A 1 476 ? 33.562 -14.82 -9.586 1 53.38 476 ARG A O 1
ATOM 3704 N N . LEU A 1 477 ? 32.938 -17 -9.492 1 57.44 477 LEU A N 1
ATOM 3705 C CA . LEU A 1 477 ? 32.562 -16.969 -10.891 1 57.44 477 LEU A CA 1
ATOM 3706 C C . LEU A 1 477 ? 31.109 -16.5 -11.039 1 57.44 477 LEU A C 1
ATOM 3708 O O . LEU A 1 477 ? 30.688 -16.094 -12.133 1 57.44 477 LEU A O 1
ATOM 3712 N N . ILE A 1 478 ? 30.422 -16.375 -9.844 1 69.5 478 ILE A N 1
ATOM 3713 C CA . ILE A 1 478 ? 29 -16.078 -10.008 1 69.5 478 ILE A CA 1
ATOM 3714 C C . ILE A 1 478 ? 28.703 -14.664 -9.5 1 69.5 478 ILE A C 1
ATOM 3716 O O . ILE A 1 478 ? 28.891 -14.375 -8.32 1 69.5 478 ILE A O 1
ATOM 3720 N N . ASP A 1 479 ? 28.406 -13.758 -10.445 1 75.56 479 ASP A N 1
ATOM 3721 C CA . ASP A 1 479 ? 28.031 -12.375 -10.141 1 75.56 479 ASP A CA 1
ATOM 3722 C C . ASP A 1 479 ? 26.578 -12.297 -9.672 1 75.56 479 ASP A C 1
ATOM 3724 O O . ASP A 1 479 ? 25.656 -12.562 -10.445 1 75.56 479 ASP A O 1
ATOM 3728 N N . TYR A 1 480 ? 26.438 -11.969 -8.469 1 77.31 480 TYR A N 1
ATOM 3729 C CA . TYR A 1 480 ? 25.109 -11.922 -7.887 1 77.31 480 TYR A CA 1
ATOM 3730 C C . TYR A 1 480 ? 24.578 -10.492 -7.84 1 77.31 480 TYR A C 1
ATOM 3732 O O . TYR A 1 480 ? 23.516 -10.234 -7.27 1 77.31 480 TYR A O 1
ATOM 3740 N N . SER A 1 481 ? 25.188 -9.578 -8.469 1 80 481 SER A N 1
ATOM 3741 C CA . SER A 1 481 ? 24.859 -8.164 -8.383 1 80 481 SER A CA 1
ATOM 3742 C C . SER A 1 481 ? 23.453 -7.895 -8.93 1 80 481 SER A C 1
ATOM 3744 O O . SER A 1 481 ? 22.719 -7.082 -8.375 1 80 481 SER A O 1
ATOM 3746 N N . SER A 1 482 ? 23.094 -8.648 -9.961 1 83.38 482 SER A N 1
ATOM 3747 C CA . SER A 1 482 ? 21.797 -8.43 -10.578 1 83.38 482 SER A CA 1
ATOM 3748 C C . SER A 1 482 ? 20.656 -8.852 -9.648 1 83.38 482 SER A C 1
ATOM 3750 O O . SER A 1 482 ? 19.641 -8.172 -9.555 1 83.38 482 SER A O 1
ATOM 3752 N N . SER A 1 483 ? 20.875 -9.945 -8.984 1 83.94 483 SER A N 1
ATOM 3753 C CA . SER A 1 483 ? 19.859 -10.438 -8.047 1 83.94 483 SER A CA 1
ATOM 3754 C C . SER A 1 483 ? 19.734 -9.516 -6.844 1 83.94 483 SER A C 1
ATOM 3756 O O . SER A 1 483 ? 18.625 -9.242 -6.375 1 83.94 483 SER A O 1
ATOM 3758 N N . VAL A 1 484 ? 20.781 -9.039 -6.422 1 82.19 484 VAL A N 1
ATOM 3759 C CA . VAL A 1 484 ? 20.812 -8.148 -5.266 1 82.19 484 VAL A CA 1
ATOM 3760 C C . VAL A 1 484 ? 20.109 -6.836 -5.609 1 82.19 484 VAL A C 1
ATOM 3762 O O . VAL A 1 484 ? 19.328 -6.316 -4.812 1 82.19 484 VAL A O 1
ATOM 3765 N N . ARG A 1 485 ? 20.406 -6.34 -6.754 1 84.94 485 ARG A N 1
ATOM 3766 C CA . ARG A 1 485 ? 19.781 -5.102 -7.203 1 84.94 485 ARG A CA 1
ATOM 3767 C C . ARG A 1 485 ? 18.266 -5.262 -7.332 1 84.94 485 ARG A C 1
ATOM 3769 O O . ARG A 1 485 ? 17.516 -4.375 -6.934 1 84.94 485 ARG A O 1
ATOM 3776 N N . ALA A 1 486 ? 17.875 -6.371 -7.871 1 88.88 486 ALA A N 1
ATOM 3777 C CA . ALA A 1 486 ? 16.453 -6.637 -8.016 1 88.88 486 ALA A CA 1
ATOM 3778 C C . ALA A 1 486 ? 15.758 -6.707 -6.656 1 88.88 486 ALA A C 1
ATOM 3780 O O . ALA A 1 486 ? 14.695 -6.113 -6.457 1 88.88 486 ALA A O 1
ATOM 3781 N N . SER A 1 487 ? 16.359 -7.355 -5.754 1 89.31 487 SER A N 1
ATOM 3782 C CA . SER A 1 487 ? 15.82 -7.492 -4.406 1 89.31 487 SER A CA 1
ATOM 3783 C C . SER A 1 487 ? 15.727 -6.141 -3.705 1 89.31 487 SER A C 1
ATOM 3785 O O . SER A 1 487 ? 14.734 -5.852 -3.033 1 89.31 487 SER A O 1
ATOM 3787 N N . SER A 1 488 ? 16.719 -5.316 -3.867 1 87.56 488 SER A N 1
ATOM 3788 C CA . SER A 1 488 ? 16.75 -3.994 -3.248 1 87.56 488 SER A CA 1
ATOM 3789 C C . SER A 1 488 ? 15.633 -3.109 -3.799 1 87.56 488 SER A C 1
ATOM 3791 O O . SER A 1 488 ? 15.016 -2.346 -3.055 1 87.56 488 SER A O 1
ATOM 3793 N N . GLN A 1 489 ? 15.438 -3.246 -5.07 1 90.88 489 GLN A N 1
ATOM 3794 C CA . GLN A 1 489 ? 14.391 -2.457 -5.703 1 90.88 489 GLN A CA 1
ATOM 3795 C C . GLN A 1 489 ? 13.008 -2.895 -5.215 1 90.88 489 GLN A C 1
ATOM 3797 O O . GLN A 1 489 ? 12.141 -2.057 -4.969 1 90.88 489 GLN A O 1
ATOM 3802 N N . LEU A 1 490 ? 12.828 -4.16 -5.074 1 94.19 490 LEU A N 1
ATOM 3803 C CA . LEU A 1 490 ? 11.57 -4.68 -4.559 1 94.19 490 LEU A CA 1
ATOM 3804 C C . LEU A 1 490 ? 11.375 -4.281 -3.098 1 94.19 490 LEU A C 1
ATOM 3806 O O . LEU A 1 490 ? 10.266 -3.951 -2.68 1 94.19 490 LEU A O 1
ATOM 3810 N N . HIS A 1 491 ? 12.438 -4.309 -2.338 1 93.62 491 HIS A N 1
ATOM 3811 C CA . HIS A 1 491 ? 12.375 -3.883 -0.944 1 93.62 491 HIS A CA 1
ATOM 3812 C C . HIS A 1 491 ? 11.977 -2.414 -0.835 1 93.62 491 HIS A C 1
ATOM 3814 O O . HIS A 1 491 ? 11.234 -2.035 0.071 1 93.62 491 HIS A O 1
ATOM 3820 N N . ALA A 1 492 ? 12.531 -1.608 -1.737 1 93.88 492 ALA A N 1
ATOM 3821 C CA . ALA A 1 492 ? 12.148 -0.199 -1.771 1 93.88 492 ALA A CA 1
ATOM 3822 C C . ALA A 1 492 ? 10.648 -0.044 -2.02 1 93.88 492 ALA A C 1
ATOM 3824 O O . ALA A 1 492 ? 9.992 0.784 -1.385 1 93.88 492 ALA A O 1
ATOM 3825 N N . LEU A 1 493 ? 10.117 -0.859 -2.928 1 95.31 493 LEU A N 1
ATOM 3826 C CA . LEU A 1 493 ? 8.68 -0.836 -3.191 1 95.31 493 LEU A CA 1
ATOM 3827 C C . LEU A 1 493 ? 7.898 -1.268 -1.958 1 95.31 493 LEU A C 1
ATOM 3829 O O . LEU A 1 493 ? 6.871 -0.666 -1.627 1 95.31 493 LEU A O 1
ATOM 3833 N N . TRP A 1 494 ? 8.391 -2.305 -1.291 1 97.25 494 TRP A N 1
ATOM 3834 C CA . TRP A 1 494 ? 7.75 -2.738 -0.051 1 97.25 494 TRP A CA 1
ATOM 3835 C C . TRP A 1 494 ? 7.727 -1.606 0.971 1 97.25 494 TRP A C 1
ATOM 3837 O O . TRP A 1 494 ? 6.707 -1.38 1.629 1 97.25 494 TRP A O 1
ATOM 3847 N N . THR A 1 495 ? 8.828 -0.893 1.136 1 96.81 495 THR A N 1
ATOM 3848 C CA . THR A 1 495 ? 8.938 0.198 2.1 1 96.81 495 THR A CA 1
ATOM 3849 C C . THR A 1 495 ? 7.895 1.274 1.812 1 96.81 495 THR A C 1
ATOM 3851 O O . THR A 1 495 ? 7.215 1.747 2.727 1 96.81 495 THR A O 1
ATOM 3854 N N . SER A 1 496 ? 7.793 1.609 0.58 1 97.31 496 SER A N 1
ATOM 3855 C CA . SER A 1 496 ? 6.816 2.615 0.174 1 97.31 496 SER A CA 1
ATOM 3856 C C . SER A 1 496 ? 5.395 2.174 0.51 1 97.31 496 SER A C 1
ATOM 3858 O O . SER A 1 496 ? 4.602 2.961 1.028 1 97.31 496 SER A O 1
ATOM 3860 N N . GLU A 1 497 ? 5.07 0.894 0.215 1 97.44 497 GLU A N 1
ATOM 3861 C CA . GLU A 1 497 ? 3.736 0.376 0.501 1 97.44 497 GLU A CA 1
ATOM 3862 C C . GLU A 1 497 ? 3.49 0.288 2.006 1 97.44 497 GLU A C 1
ATOM 3864 O O . GLU A 1 497 ? 2.371 0.515 2.471 1 97.44 497 GLU A O 1
ATOM 3869 N N . ALA A 1 498 ? 4.52 -0.101 2.744 1 97.88 498 ALA A N 1
ATOM 3870 C CA . ALA A 1 498 ? 4.402 -0.164 4.199 1 97.88 498 ALA A CA 1
ATOM 3871 C C . ALA A 1 498 ? 4.074 1.208 4.781 1 97.88 498 ALA A C 1
ATOM 3873 O O . ALA A 1 498 ? 3.234 1.323 5.676 1 97.88 498 ALA A O 1
ATOM 3874 N N . ILE A 1 499 ? 4.723 2.193 4.297 1 98.38 499 ILE A N 1
ATOM 3875 C CA . ILE A 1 499 ? 4.488 3.559 4.754 1 98.38 499 ILE A CA 1
ATOM 3876 C C . ILE A 1 499 ? 3.07 3.988 4.383 1 98.38 499 ILE A C 1
ATOM 3878 O O . ILE A 1 499 ? 2.352 4.559 5.207 1 98.38 499 ILE A O 1
ATOM 3882 N N . ARG A 1 500 ? 2.629 3.699 3.145 1 98 500 ARG A N 1
ATOM 3883 C CA . ARG A 1 500 ? 1.269 4.023 2.727 1 98 500 ARG A CA 1
ATOM 3884 C C . ARG A 1 500 ? 0.242 3.35 3.629 1 98 500 ARG A C 1
ATOM 3886 O O . ARG A 1 500 ? -0.776 3.949 3.979 1 98 500 ARG A O 1
ATOM 3893 N N . THR A 1 501 ? 0.499 2.109 3.961 1 97.94 501 THR A N 1
ATOM 3894 C CA . THR A 1 501 ? -0.39 1.368 4.848 1 97.94 501 THR A CA 1
ATOM 3895 C C . THR A 1 501 ? -0.52 2.07 6.195 1 97.94 501 THR A C 1
ATOM 3897 O O . THR A 1 501 ? -1.621 2.195 6.734 1 97.94 501 THR A O 1
ATOM 3900 N N . GLU A 1 502 ? 0.598 2.553 6.691 1 98 502 GLU A N 1
ATOM 3901 C CA . GLU A 1 502 ? 0.585 3.246 7.977 1 98 502 GLU A CA 1
ATOM 3902 C C . GLU A 1 502 ? -0.149 4.578 7.879 1 98 502 GLU A C 1
ATOM 3904 O O . GLU A 1 502 ? -0.844 4.984 8.812 1 98 502 GLU A O 1
ATOM 3909 N N . LEU A 1 503 ? 0.06 5.293 6.777 1 98.38 503 LEU A N 1
ATOM 3910 C CA . LEU A 1 503 ? -0.681 6.531 6.555 1 98.38 503 LEU A CA 1
ATOM 3911 C C . LEU A 1 503 ? -2.184 6.277 6.598 1 98.38 503 LEU A C 1
ATOM 3913 O O . LEU A 1 503 ? -2.924 7.012 7.254 1 98.38 503 LEU A O 1
ATOM 3917 N N . MET A 1 504 ? -2.668 5.195 5.914 1 97.5 504 MET A N 1
ATOM 3918 C CA . MET A 1 504 ? -4.094 4.867 5.91 1 97.5 504 MET A CA 1
ATOM 3919 C C . MET A 1 504 ? -4.578 4.539 7.316 1 97.5 504 MET A C 1
ATOM 3921 O O . MET A 1 504 ? -5.68 4.934 7.703 1 97.5 504 MET A O 1
ATOM 3925 N N . ARG A 1 505 ? -3.779 3.814 8.062 1 97.19 505 ARG A N 1
ATOM 3926 C CA . ARG A 1 505 ? -4.156 3.486 9.438 1 97.19 505 ARG A CA 1
ATOM 3927 C C . ARG A 1 505 ? -4.371 4.75 10.258 1 97.19 505 ARG A C 1
ATOM 3929 O O . ARG A 1 505 ? -5.32 4.832 11.039 1 97.19 505 ARG A O 1
ATOM 3936 N N . HIS A 1 506 ? -3.549 5.703 10.078 1 97.5 506 HIS A N 1
ATOM 3937 C CA . HIS A 1 506 ? -3.652 6.941 10.844 1 97.5 506 HIS A CA 1
ATOM 3938 C C . HIS A 1 506 ? -4.863 7.758 10.406 1 97.5 506 HIS A C 1
ATOM 3940 O O . HIS A 1 506 ? -5.418 8.523 11.203 1 97.5 506 HIS A O 1
ATOM 3946 N N . LEU A 1 507 ? -5.285 7.664 9.125 1 96.94 507 LEU A N 1
ATOM 3947 C CA . LEU A 1 507 ? -6.543 8.289 8.727 1 96.94 507 LEU A CA 1
ATOM 3948 C C . LEU A 1 507 ? -7.715 7.688 9.5 1 96.94 507 LEU A C 1
ATOM 3950 O O . LEU A 1 507 ? -8.625 8.406 9.914 1 96.94 507 LEU A O 1
ATOM 3954 N N . VAL A 1 508 ? -7.668 6.367 9.688 1 94.25 508 VAL A N 1
ATOM 3955 C CA . VAL A 1 508 ? -8.711 5.703 10.469 1 94.25 508 VAL A CA 1
ATOM 3956 C C . VAL A 1 508 ? -8.664 6.188 11.914 1 94.25 508 VAL A C 1
ATOM 3958 O O . VAL A 1 508 ? -9.695 6.543 12.484 1 94.25 508 VAL A O 1
ATOM 3961 N N . LEU A 1 509 ? -7.5 6.25 12.492 1 93.94 509 LEU A N 1
ATOM 3962 C CA . LEU A 1 509 ? -7.316 6.641 13.891 1 93.94 509 LEU A CA 1
ATOM 3963 C C . LEU A 1 509 ? -7.785 8.078 14.117 1 93.94 509 LEU A C 1
ATOM 3965 O O . LEU A 1 509 ? -8.18 8.438 15.227 1 93.94 509 LEU A O 1
ATOM 3969 N N . ALA A 1 510 ? -7.75 8.867 13.055 1 94.38 510 ALA A N 1
ATOM 3970 C CA . ALA A 1 510 ? -8.117 10.281 13.164 1 94.38 510 ALA A CA 1
ATOM 3971 C C . ALA A 1 510 ? -9.617 10.477 12.969 1 94.38 510 ALA A C 1
ATOM 3973 O O . ALA A 1 510 ? -10.117 11.602 13.023 1 94.38 510 ALA A O 1
ATOM 3974 N N . THR A 1 511 ? -10.328 9.406 12.688 1 90.94 511 THR A N 1
ATOM 3975 C CA . THR A 1 511 ? -11.75 9.477 12.398 1 90.94 511 THR A CA 1
ATOM 3976 C C . THR A 1 511 ? -12.562 8.82 13.508 1 90.94 511 THR A C 1
ATOM 3978 O O . THR A 1 511 ? -12.156 7.793 14.055 1 90.94 511 THR A O 1
ATOM 3981 N N . ALA A 1 512 ? -13.648 9.375 13.781 1 80 512 ALA A N 1
ATOM 3982 C CA . ALA A 1 512 ? -14.5 8.859 14.844 1 80 512 ALA A CA 1
ATOM 3983 C C . ALA A 1 512 ? -15.07 7.492 14.469 1 80 512 ALA A C 1
ATOM 3985 O O . ALA A 1 512 ? -15.484 7.273 13.328 1 80 512 ALA A O 1
ATOM 3986 N N . THR A 1 513 ? -14.945 6.406 15.352 1 68.69 513 THR A N 1
ATOM 3987 C CA . THR A 1 513 ? -15.289 5.023 15.031 1 68.69 513 THR A CA 1
ATOM 3988 C C . THR A 1 513 ? -16.562 4.605 15.75 1 68.69 513 THR A C 1
ATOM 3990 O O . THR A 1 513 ? -17.047 3.49 15.562 1 68.69 513 THR A O 1
ATOM 3993 N N . GLY A 1 514 ? -17.219 5.516 16.406 1 62.69 514 GLY A N 1
ATOM 3994 C CA . GLY A 1 514 ? -18.359 5.004 17.156 1 62.69 514 GLY A CA 1
ATOM 3995 C C . GLY A 1 514 ? -19.297 6.094 17.641 1 62.69 514 GLY A C 1
ATOM 3996 O O . GLY A 1 514 ? -19.016 7.281 17.484 1 62.69 514 GLY A O 1
ATOM 3997 N N . SER A 1 515 ? -20.312 5.496 18.141 1 61.34 515 SER A N 1
ATOM 3998 C CA . SER A 1 515 ? -21.328 6.375 18.719 1 61.34 515 SER A CA 1
ATOM 3999 C C . SER A 1 515 ? -20.75 7.172 19.891 1 61.34 515 SER A C 1
ATOM 4001 O O . SER A 1 515 ? -20.016 6.625 20.719 1 61.34 515 SER A O 1
ATOM 4003 N N . GLY A 1 516 ? -20.875 8.336 19.766 1 61.09 516 GLY A N 1
ATOM 4004 C CA . GLY A 1 516 ? -20.516 9.172 20.906 1 61.09 516 GLY A CA 1
ATOM 4005 C C . GLY A 1 516 ? -19.047 9.586 20.906 1 61.09 516 GLY A C 1
ATOM 4006 O O . GLY A 1 516 ? -18.562 10.141 21.891 1 61.09 516 GLY A O 1
ATOM 4007 N N . THR A 1 517 ? -18.406 9.18 19.859 1 64.81 517 THR A N 1
ATOM 4008 C CA . THR A 1 517 ? -17 9.594 19.812 1 64.81 517 THR A CA 1
ATOM 4009 C C . THR A 1 517 ? -16.875 11.055 19.422 1 64.81 517 THR A C 1
ATOM 4011 O O . THR A 1 517 ? -17.5 11.492 18.453 1 64.81 517 THR A O 1
ATOM 4014 N N . SER A 1 518 ? -16.25 11.852 20.344 1 72.81 518 SER A N 1
ATOM 4015 C CA . SER A 1 518 ? -15.977 13.25 20.031 1 72.81 518 SER A CA 1
ATOM 4016 C C . SER A 1 518 ? -14.531 13.445 19.594 1 72.81 518 SER A C 1
ATOM 4018 O O . SER A 1 518 ? -13.617 12.891 20.203 1 72.81 518 SER A O 1
ATOM 4020 N N . LEU A 1 519 ? -14.383 14.086 18.516 1 85.44 519 LEU A N 1
ATOM 4021 C CA . LEU A 1 519 ? -13.039 14.43 18.078 1 85.44 519 LEU A CA 1
ATOM 4022 C C . LEU A 1 519 ? -12.484 15.602 18.875 1 85.44 519 LEU A C 1
ATOM 4024 O O . LEU A 1 519 ? -13.203 16.578 19.141 1 85.44 519 LEU A O 1
ATOM 4028 N N . PRO A 1 520 ? -11.289 15.523 19.266 1 84.69 520 PRO A N 1
ATOM 4029 C CA . PRO A 1 520 ? -10.711 16.625 20.031 1 84.69 520 PRO A CA 1
ATOM 4030 C C . PRO A 1 520 ? -10.406 17.844 19.172 1 84.69 520 PRO A C 1
ATOM 4032 O O . PRO A 1 520 ? -10.07 17.703 18 1 84.69 520 PRO A O 1
ATOM 4035 N N . THR A 1 521 ? -10.57 19 19.812 1 89.69 521 THR A N 1
ATOM 4036 C CA . THR A 1 521 ? -10.188 20.234 19.156 1 89.69 521 THR A CA 1
ATOM 4037 C C . THR A 1 521 ? -8.688 20.469 19.266 1 89.69 521 THR A C 1
ATOM 4039 O O . THR A 1 521 ? -8.102 21.203 18.469 1 89.69 521 THR A O 1
ATOM 4042 N N . CYS A 1 522 ? -8.195 19.875 20.266 1 90.06 522 CYS A N 1
ATOM 4043 C CA . CYS A 1 522 ? -6.762 19.906 20.547 1 90.06 522 CYS A CA 1
ATOM 4044 C C . CYS A 1 522 ? -6.34 18.688 21.359 1 90.06 522 CYS A C 1
ATOM 4046 O O . CYS A 1 522 ? -7.152 18.109 22.078 1 90.06 522 CYS A O 1
ATOM 4048 N N . THR A 1 523 ? -5.117 18.297 21.203 1 90.62 523 THR A N 1
ATOM 4049 C CA . THR A 1 523 ? -4.555 17.203 21.984 1 90.62 523 THR A CA 1
ATOM 4050 C C . THR A 1 523 ? -3.227 17.609 22.609 1 90.62 523 THR A C 1
ATOM 4052 O O . THR A 1 523 ? -2.607 18.578 22.188 1 90.62 523 THR A O 1
ATOM 4055 N N . SER A 1 524 ? -2.896 16.875 23.75 1 91.69 524 SER A N 1
ATOM 4056 C CA . SER A 1 524 ? -1.521 17 24.219 1 91.69 524 SER A CA 1
ATOM 4057 C C . SER A 1 524 ? -0.545 16.312 23.266 1 91.69 524 SER A C 1
ATOM 4059 O O . SER A 1 524 ? -0.934 15.445 22.484 1 91.69 524 SER A O 1
ATOM 4061 N N . PHE A 1 525 ? 0.699 16.797 23.328 1 93 525 PHE A N 1
ATOM 4062 C CA . PHE A 1 525 ? 1.728 16.188 22.5 1 93 525 PHE A CA 1
ATOM 4063 C C . PHE A 1 525 ? 1.837 14.688 22.781 1 93 525 PHE A C 1
ATOM 4065 O O . PHE A 1 525 ? 1.982 13.891 21.859 1 93 525 PHE A O 1
ATOM 4072 N N . GLU A 1 526 ? 1.684 14.266 24.031 1 90.25 526 GLU A N 1
ATOM 4073 C CA . GLU A 1 526 ? 1.802 12.867 24.453 1 90.25 526 GLU A CA 1
ATOM 4074 C C . GLU A 1 526 ? 0.679 12.016 23.859 1 90.25 526 GLU A C 1
ATOM 4076 O O . GLU A 1 526 ? 0.915 10.898 23.406 1 90.25 526 GLU A O 1
ATOM 4081 N N . GLN A 1 527 ? -0.421 12.555 23.797 1 88.5 527 GLN A N 1
ATOM 4082 C CA . GLN A 1 527 ? -1.565 11.828 23.25 1 88.5 527 GLN A CA 1
ATOM 4083 C C . GLN A 1 527 ? -1.453 11.688 21.734 1 88.5 527 GLN A C 1
ATOM 4085 O O . GLN A 1 527 ? -1.793 10.648 21.172 1 88.5 527 GLN A O 1
ATOM 4090 N N . ALA A 1 528 ? -0.919 12.75 21.156 1 92.25 528 ALA A N 1
ATOM 4091 C CA . ALA A 1 528 ? -0.901 12.812 19.703 1 92.25 528 ALA A CA 1
ATOM 4092 C C . ALA A 1 528 ? 0.234 11.969 19.125 1 92.25 528 ALA A C 1
ATOM 4094 O O . ALA A 1 528 ? 0.167 11.523 17.984 1 92.25 528 ALA A O 1
ATOM 4095 N N . ARG A 1 529 ? 1.303 11.742 19.891 1 93.44 529 ARG A N 1
ATOM 4096 C CA . ARG A 1 529 ? 2.463 11.039 19.359 1 93.44 529 ARG A CA 1
ATOM 4097 C C . ARG A 1 529 ? 2.172 9.555 19.172 1 93.44 529 ARG A C 1
ATOM 4099 O O . ARG A 1 529 ? 2.771 8.898 18.328 1 93.44 529 ARG A O 1
ATOM 4106 N N . SER A 1 530 ? 1.273 8.93 19.969 1 92.06 530 SER A N 1
ATOM 4107 C CA . SER A 1 530 ? 0.84 7.539 19.875 1 92.06 530 SER A CA 1
ATOM 4108 C C . SER A 1 530 ? -0.679 7.426 19.953 1 92.06 530 SER A C 1
ATOM 4110 O O . SER A 1 530 ? -1.221 6.988 20.969 1 92.06 530 SER A O 1
ATOM 4112 N N . PRO A 1 531 ? -1.271 7.762 18.875 1 92.62 531 PRO A N 1
ATOM 4113 C CA . PRO A 1 531 ? -2.734 7.801 18.906 1 92.62 531 PRO A CA 1
ATOM 4114 C C . PRO A 1 531 ? -3.357 6.418 19.062 1 92.62 531 PRO A C 1
ATOM 4116 O O . PRO A 1 531 ? -2.826 5.434 18.547 1 92.62 531 PRO A O 1
ATOM 4119 N N . LEU A 1 532 ? -4.484 6.375 19.766 1 91.19 532 LEU A N 1
ATOM 4120 C CA . LEU A 1 532 ? -5.293 5.184 20 1 91.19 532 LEU A CA 1
ATOM 4121 C C . LEU A 1 532 ? -6.652 5.305 19.328 1 91.19 532 LEU A C 1
ATOM 4123 O O . LEU A 1 532 ? -7.031 6.391 18.875 1 91.19 532 LEU A O 1
ATOM 4127 N N . VAL A 1 533 ? -7.316 4.184 19.203 1 89.31 533 VAL A N 1
ATOM 4128 C CA . VAL A 1 533 ? -8.695 4.23 18.719 1 89.31 533 VAL A CA 1
ATOM 4129 C C . VAL A 1 533 ? -9.555 5.047 19.688 1 89.31 533 VAL A C 1
ATOM 4131 O O . VAL A 1 533 ? -9.516 4.828 20.891 1 89.31 533 VAL A O 1
ATOM 4134 N N . PRO A 1 534 ? -10.234 6.043 19.109 1 80.06 534 PRO A N 1
ATOM 4135 C CA . PRO A 1 534 ? -11.078 6.867 19.984 1 80.06 534 PRO A CA 1
ATOM 4136 C C . PRO A 1 534 ? -12.164 6.059 20.688 1 80.06 534 PRO A C 1
ATOM 4138 O O . PRO A 1 534 ? -12.805 5.203 20.062 1 80.06 534 PRO A O 1
ATOM 4141 N N . GLN A 1 535 ? -12.281 6.25 22.031 1 73.44 535 GLN A N 1
ATOM 4142 C CA . GLN A 1 535 ? -13.266 5.516 22.828 1 73.44 535 GLN A CA 1
ATOM 4143 C C . GLN A 1 535 ? -14.602 6.242 22.859 1 73.44 535 GLN A C 1
ATOM 4145 O O . GLN A 1 535 ? -14.648 7.477 22.828 1 73.44 535 GLN A O 1
ATOM 4150 N N . SER A 1 536 ? -15.648 5.367 22.781 1 64.81 536 SER A N 1
ATOM 4151 C CA . SER A 1 536 ? -16.969 5.938 22.984 1 64.81 536 SER A CA 1
ATOM 4152 C C . SER A 1 536 ? -17.156 6.402 24.422 1 64.81 536 SER A C 1
ATOM 4154 O O . SER A 1 536 ? -16.672 5.766 25.359 1 64.81 536 SER A O 1
ATOM 4156 N N . THR A 1 537 ? -17.469 7.652 24.609 1 56.53 537 THR A N 1
ATOM 4157 C CA . THR A 1 537 ? -17.75 8.164 25.953 1 56.53 537 THR A CA 1
ATOM 4158 C C . THR A 1 537 ? -19.047 7.551 26.5 1 56.53 537 THR A C 1
ATOM 4160 O O . THR A 1 537 ? -19.359 7.703 27.672 1 56.53 537 THR A O 1
ATOM 4163 N N . SER A 1 538 ? -19.953 7.098 25.625 1 51.88 538 SER A N 1
ATOM 4164 C CA . SER A 1 538 ? -21.234 6.633 26.141 1 51.88 538 SER A CA 1
ATOM 4165 C C . SER A 1 538 ? -21.172 5.148 26.484 1 51.88 538 SER A C 1
ATOM 4167 O O . SER A 1 538 ? -20.734 4.332 25.672 1 51.88 538 SER A O 1
ATOM 4169 N N . GLU A 1 539 ? -21 4.863 27.75 1 47.31 539 GLU A N 1
ATOM 4170 C CA . GLU A 1 539 ? -21.078 3.51 28.281 1 47.31 539 GLU A CA 1
ATOM 4171 C C . GLU A 1 539 ? -22.172 2.701 27.594 1 47.31 539 GLU A C 1
ATOM 4173 O O . GLU A 1 539 ? -22.016 1.492 27.406 1 47.31 539 GLU A O 1
ATOM 4178 N N . ASP A 1 540 ? -23.531 3.139 27.703 1 42.31 540 ASP A N 1
ATOM 4179 C CA . ASP A 1 540 ? -24.797 2.414 27.641 1 42.31 540 ASP A CA 1
ATOM 4180 C C . ASP A 1 540 ? -25.281 2.297 26.188 1 42.31 540 ASP A C 1
ATOM 4182 O O . ASP A 1 540 ? -26.359 1.773 25.938 1 42.31 540 ASP A O 1
ATOM 4186 N N . SER A 1 541 ? -24.969 3.113 25.406 1 43.84 541 SER A N 1
ATOM 4187 C CA . SER A 1 541 ? -25.906 3.18 24.297 1 43.84 541 SER A CA 1
ATOM 4188 C C . SER A 1 541 ? -25.75 1.979 23.375 1 43.84 541 SER A C 1
ATOM 4190 O O . SER A 1 541 ? -25.141 2.088 22.297 1 43.84 541 SER A O 1
ATOM 4192 N N . THR A 1 542 ? -25.484 1.002 23.906 1 43.78 542 THR A N 1
ATOM 4193 C CA . THR A 1 542 ? -25.609 -0.211 23.109 1 43.78 542 THR A CA 1
ATOM 4194 C C . THR A 1 542 ? -27.016 -0.317 22.531 1 43.78 542 THR A C 1
ATOM 4196 O O . THR A 1 542 ? -27.812 -1.176 22.938 1 43.78 542 THR A O 1
ATOM 4199 N N . ALA A 1 543 ? -27.812 0.778 22.438 1 40.72 543 ALA A N 1
ATOM 4200 C CA . ALA A 1 543 ? -29.047 0.357 21.812 1 40.72 543 ALA A CA 1
ATOM 4201 C C . ALA A 1 543 ? -28.781 -0.527 20.594 1 40.72 543 ALA A C 1
ATOM 4203 O O . ALA A 1 543 ? -27.875 -0.247 19.797 1 40.72 543 ALA A O 1
ATOM 4204 N N . PRO A 1 544 ? -29.281 -1.708 20.734 1 41.84 544 PRO A N 1
ATOM 4205 C CA . PRO A 1 544 ? -29.109 -2.678 19.656 1 41.84 544 PRO A CA 1
ATOM 4206 C C . PRO A 1 544 ? -29.422 -2.086 18.281 1 41.84 544 PRO A C 1
ATOM 4208 O O . PRO A 1 544 ? -30.516 -1.554 18.062 1 41.84 544 PRO A O 1
ATOM 4211 N N . VAL A 1 545 ? -28.688 -1.301 17.719 1 45.19 545 VAL A N 1
ATOM 4212 C CA . VAL A 1 545 ? -29 -0.975 16.344 1 45.19 545 VAL A CA 1
ATOM 4213 C C . VAL A 1 545 ? -29.484 -2.227 15.609 1 45.19 545 VAL A C 1
ATOM 4215 O O . VAL A 1 545 ? -28.859 -3.289 15.711 1 45.19 545 VAL A O 1
ATOM 4218 N N . PRO A 1 546 ? -30.734 -2.414 15.297 1 45.62 546 PRO A N 1
ATOM 4219 C CA . PRO A 1 546 ? -31.25 -3.596 14.609 1 45.62 546 PRO A CA 1
ATOM 4220 C C . PRO A 1 546 ? -30.344 -4.074 13.484 1 45.62 546 PRO A C 1
ATOM 4222 O O . PRO A 1 546 ? -29.859 -3.262 12.688 1 45.62 546 PRO A O 1
ATOM 4225 N N . ALA A 1 547 ? -29.719 -5.113 13.742 1 51.47 547 ALA A N 1
ATOM 4226 C CA . ALA A 1 547 ? -28.812 -5.809 12.844 1 51.47 547 ALA A CA 1
ATOM 4227 C C . ALA A 1 547 ? -29.438 -6.008 11.469 1 51.47 547 ALA A C 1
ATOM 4229 O O . ALA A 1 547 ? -30.422 -6.742 11.328 1 51.47 547 ALA A O 1
ATOM 4230 N N . ARG A 1 548 ? -29.469 -5.109 10.492 1 58.38 548 ARG A N 1
ATOM 4231 C CA . ARG A 1 548 ? -30.359 -5.238 9.336 1 58.38 548 ARG A CA 1
ATOM 4232 C C . ARG A 1 548 ? -29.688 -6.039 8.227 1 58.38 548 ARG A C 1
ATOM 4234 O O . ARG A 1 548 ? -30.359 -6.559 7.332 1 58.38 548 ARG A O 1
ATOM 4241 N N . ALA A 1 549 ? -28.203 -6.062 8.023 1 73.38 549 ALA A N 1
ATOM 4242 C CA . ALA A 1 549 ? -27.75 -6.699 6.785 1 73.38 549 ALA A CA 1
ATOM 4243 C C . ALA A 1 549 ? -26.656 -7.719 7.059 1 73.38 549 ALA A C 1
ATOM 4245 O O . ALA A 1 549 ? -25.922 -7.598 8.039 1 73.38 549 ALA A O 1
ATOM 4246 N N . HIS A 1 550 ? -26.703 -8.977 6.434 1 81.31 550 HIS A N 1
ATOM 4247 C CA . HIS A 1 550 ? -25.594 -9.906 6.367 1 81.31 550 HIS A CA 1
ATOM 4248 C C . HIS A 1 550 ? -24.438 -9.328 5.551 1 81.31 550 HIS A C 1
ATOM 4250 O O . HIS A 1 550 ? -24.656 -8.695 4.516 1 81.31 550 HIS A O 1
ATOM 4256 N N . LEU A 1 551 ? -23.234 -9.477 6.16 1 85.25 551 LEU A N 1
ATOM 4257 C CA . LEU A 1 551 ? -22.062 -8.961 5.453 1 85.25 551 LEU A CA 1
ATOM 4258 C C . LEU A 1 551 ? -21.297 -10.102 4.785 1 85.25 551 LEU A C 1
ATOM 4260 O O . LEU A 1 551 ? -20.875 -11.047 5.449 1 85.25 551 LEU A O 1
ATOM 4264 N N . VAL A 1 552 ? -21.141 -10.016 3.48 1 90.88 552 VAL A N 1
ATOM 4265 C CA . VAL A 1 552 ? -20.391 -11.008 2.717 1 90.88 552 VAL A CA 1
ATOM 4266 C C . VAL A 1 552 ? -19.016 -10.461 2.35 1 90.88 552 VAL A C 1
ATOM 4268 O O . VAL A 1 552 ? -18.906 -9.578 1.5 1 90.88 552 VAL A O 1
ATOM 4271 N N . PRO A 1 553 ? -17.938 -11 2.973 1 93.62 553 PRO A N 1
ATOM 4272 C CA . PRO A 1 553 ? -16.594 -10.562 2.574 1 93.62 553 PRO A CA 1
ATOM 4273 C C . PRO A 1 553 ? -16.219 -11.039 1.177 1 93.62 553 PRO A C 1
ATOM 4275 O O . PRO A 1 553 ? -16.469 -12.195 0.824 1 93.62 553 PRO A O 1
ATOM 4278 N N . LEU A 1 554 ? -15.633 -10.195 0.382 1 95.81 554 LEU A N 1
ATOM 4279 C CA . LEU A 1 554 ? -15.211 -10.531 -0.971 1 95.81 554 LEU A CA 1
ATOM 4280 C C . LEU A 1 554 ? -13.695 -10.398 -1.116 1 95.81 554 LEU A C 1
ATOM 4282 O O . LEU A 1 554 ? -13.141 -10.688 -2.182 1 95.81 554 LEU A O 1
ATOM 4286 N N . GLY A 1 555 ? -13.047 -9.961 -0.107 1 96.38 555 GLY A N 1
ATOM 4287 C CA . GLY A 1 555 ? -11.602 -9.812 -0.145 1 96.38 555 GLY A CA 1
ATOM 4288 C C . GLY A 1 555 ? -11.156 -8.414 -0.516 1 96.38 555 GLY A C 1
ATOM 4289 O O . GLY A 1 555 ? -11.938 -7.633 -1.066 1 96.38 555 GLY A O 1
ATOM 4290 N N . ASN A 1 556 ? -9.93 -8.031 -0.082 1 96.94 556 ASN A N 1
ATOM 4291 C CA . ASN A 1 556 ? -9.289 -6.758 -0.403 1 96.94 556 ASN A CA 1
ATOM 4292 C C . ASN A 1 556 ? -10.031 -5.582 0.227 1 96.94 556 ASN A C 1
ATOM 4294 O O . ASN A 1 556 ? -10.109 -4.5 -0.361 1 96.94 556 ASN A O 1
ATOM 4298 N N . GLY A 1 557 ? -10.688 -5.805 1.259 1 92.5 557 GLY A N 1
ATOM 4299 C CA . GLY A 1 557 ? -11.398 -4.758 1.979 1 92.5 557 GLY A CA 1
ATOM 4300 C C . GLY A 1 557 ? -12.828 -4.574 1.509 1 92.5 557 GLY A C 1
ATOM 4301 O O . GLY A 1 557 ? -13.57 -3.766 2.066 1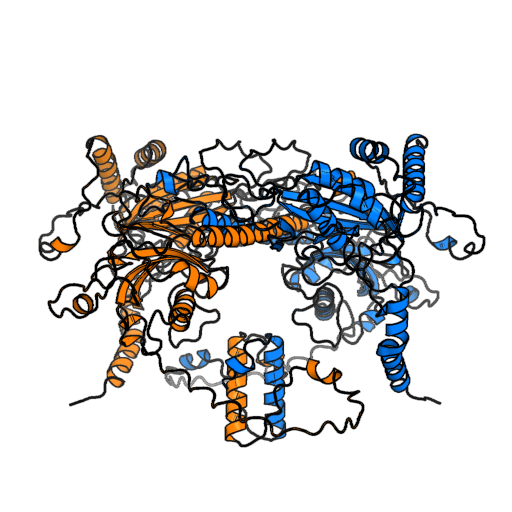 92.5 557 GLY A O 1
ATOM 4302 N N . THR A 1 558 ? -13.289 -5.324 0.579 1 92.06 558 THR A N 1
ATOM 4303 C CA . THR A 1 558 ? -14.625 -5.184 0.021 1 92.06 558 THR A CA 1
ATOM 4304 C C . THR A 1 558 ? -15.617 -6.082 0.76 1 92.06 558 THR A C 1
ATOM 4306 O O . THR A 1 558 ? -15.352 -7.266 0.979 1 92.06 558 THR A O 1
ATOM 4309 N N . ILE A 1 559 ? -16.719 -5.484 1.147 1 88.88 559 ILE A N 1
ATOM 4310 C CA . ILE A 1 559 ? -17.797 -6.188 1.819 1 88.88 559 ILE A CA 1
ATOM 4311 C C . ILE A 1 559 ? -19.125 -5.855 1.142 1 88.88 559 ILE A C 1
ATOM 4313 O O . ILE A 1 559 ? -19.406 -4.691 0.833 1 88.88 559 ILE A O 1
ATOM 4317 N N . ARG A 1 560 ? -19.922 -6.855 0.886 1 87.94 560 ARG A N 1
ATOM 4318 C CA . ARG A 1 560 ? -21.234 -6.672 0.297 1 87.94 560 ARG A CA 1
ATOM 4319 C C . ARG A 1 560 ? -22.344 -6.949 1.318 1 87.94 560 ARG A C 1
ATOM 4321 O O . ARG A 1 560 ? -22.469 -8.07 1.815 1 87.94 560 ARG A O 1
ATOM 4328 N N . PRO A 1 561 ? -23.109 -5.953 1.604 1 82.94 561 PRO A N 1
ATOM 4329 C CA . PRO A 1 561 ? -24.234 -6.184 2.508 1 82.94 561 PRO A CA 1
ATOM 4330 C C . PRO A 1 561 ? -25.438 -6.824 1.809 1 82.94 561 PRO A C 1
ATOM 4332 O O . PRO A 1 561 ? -25.688 -6.555 0.632 1 82.94 561 PRO A O 1
ATOM 4335 N N . THR A 1 562 ? -26.047 -7.77 2.486 1 84.56 562 THR A N 1
ATOM 4336 C CA . THR A 1 562 ? -27.266 -8.383 1.981 1 84.56 562 THR A CA 1
ATOM 4337 C C . THR A 1 562 ? -28.281 -8.547 3.102 1 84.56 562 THR A C 1
ATOM 4339 O O . THR A 1 562 ? -27.953 -8.992 4.199 1 84.56 562 THR A O 1
ATOM 4342 N N . THR A 1 563 ? -29.516 -8.109 2.85 1 80.62 563 THR A N 1
ATOM 4343 C CA . THR A 1 563 ? -30.562 -8.195 3.85 1 80.62 563 THR A CA 1
ATOM 4344 C C . THR A 1 563 ? -31.078 -9.625 3.98 1 80.62 563 THR A C 1
ATOM 4346 O O . THR A 1 563 ? -31.375 -10.086 5.082 1 80.62 563 THR A O 1
ATOM 4349 N N . ARG A 1 564 ? -31.172 -10.297 2.908 1 85.75 564 ARG A N 1
ATOM 4350 C CA . ARG A 1 564 ? -31.625 -11.688 2.904 1 85.75 564 ARG A CA 1
ATOM 4351 C C . ARG A 1 564 ? -30.547 -12.602 2.34 1 85.75 564 ARG A C 1
ATOM 4353 O O . ARG A 1 564 ? -30.266 -12.578 1.141 1 85.75 564 ARG A O 1
ATOM 4360 N N . TYR A 1 565 ? -29.984 -13.398 3.266 1 90.12 565 TYR A N 1
ATOM 4361 C CA . TYR A 1 565 ? -28.969 -14.336 2.799 1 90.12 565 TYR A CA 1
ATOM 4362 C C . TYR A 1 565 ? -29.609 -15.672 2.406 1 90.12 565 TYR A C 1
ATOM 4364 O O . TYR A 1 565 ? -30.328 -16.281 3.193 1 90.12 565 TYR A O 1
ATOM 4372 N N . LYS A 1 566 ? -29.391 -16.062 1.22 1 94 566 LYS A N 1
ATOM 4373 C CA . LYS A 1 566 ? -29.797 -17.375 0.732 1 94 566 LYS A CA 1
ATOM 4374 C C . LYS A 1 566 ? -28.578 -18.312 0.632 1 94 566 LYS A C 1
ATOM 4376 O O . LYS A 1 566 ? -27.562 -17.938 0.059 1 94 566 LYS A O 1
ATOM 4381 N N . ARG A 1 567 ? -28.781 -19.531 1.179 1 95.12 567 ARG A N 1
ATOM 4382 C CA . ARG A 1 567 ? -27.688 -20.5 1.103 1 95.12 567 ARG A CA 1
ATOM 4383 C C . ARG A 1 567 ? -27.312 -20.781 -0.346 1 95.12 567 ARG A C 1
ATOM 4385 O O . ARG A 1 567 ? -28.156 -20.781 -1.232 1 95.12 567 ARG A O 1
ATOM 4392 N N . LEU A 1 568 ? -26.016 -21.078 -0.501 1 96 568 LEU A N 1
ATOM 4393 C CA . LEU A 1 568 ? -25.484 -21.281 -1.847 1 96 568 LEU A CA 1
ATOM 4394 C C . LEU A 1 568 ? -26.25 -22.375 -2.568 1 96 568 LEU A C 1
ATOM 4396 O O . LEU A 1 568 ? -26.641 -22.219 -3.727 1 96 568 LEU A O 1
ATOM 4400 N N . ALA A 1 569 ? -26.516 -23.484 -1.876 1 94.62 569 ALA A N 1
ATOM 4401 C CA . ALA A 1 569 ? -27.156 -24.656 -2.475 1 94.62 569 ALA A CA 1
ATOM 4402 C C . ALA A 1 569 ? -28.562 -24.328 -2.943 1 94.62 569 ALA A C 1
ATOM 4404 O O . ALA A 1 569 ? -29.125 -25.047 -3.791 1 94.62 569 ALA A O 1
ATOM 4405 N N . ALA A 1 570 ? -29.141 -23.312 -2.426 1 94.94 570 ALA A N 1
ATOM 4406 C CA . ALA A 1 570 ? -30.531 -22.984 -2.721 1 94.94 570 ALA A CA 1
ATOM 4407 C C . ALA A 1 570 ? -30.625 -21.844 -3.721 1 94.94 570 ALA A C 1
ATOM 4409 O O . ALA A 1 570 ? -31.719 -21.422 -4.105 1 94.94 570 ALA A O 1
ATOM 4410 N N . ARG A 1 571 ? -29.516 -21.328 -4.148 1 96.44 571 ARG A N 1
ATOM 4411 C CA . ARG A 1 571 ? -29.516 -20.172 -5.043 1 96.44 571 ARG A CA 1
ATOM 4412 C C . ARG A 1 571 ? -29.797 -20.594 -6.48 1 96.44 571 ARG A C 1
ATOM 4414 O O . ARG A 1 571 ? -29.719 -21.781 -6.816 1 96.44 571 ARG A O 1
ATOM 4421 N N . PRO A 1 572 ? -30.188 -19.594 -7.285 1 95.56 572 PRO A N 1
ATOM 4422 C CA . PRO A 1 572 ? -30.375 -19.906 -8.703 1 95.56 572 PRO A CA 1
ATOM 4423 C C . PRO A 1 572 ? -29.125 -20.469 -9.359 1 95.56 572 PRO A C 1
ATOM 4425 O O . PRO A 1 572 ? -28.016 -20.062 -9.008 1 95.56 572 PRO A O 1
ATOM 4428 N N . ARG A 1 573 ? -29.406 -21.422 -10.328 1 95.62 573 ARG A N 1
ATOM 4429 C CA . ARG A 1 573 ? -28.312 -22.141 -10.969 1 95.62 573 ARG A CA 1
ATOM 4430 C C . ARG A 1 573 ? -28 -21.562 -12.344 1 95.62 573 ARG A C 1
ATOM 4432 O O . ARG A 1 573 ? -28.906 -21.078 -13.031 1 95.62 573 ARG A O 1
ATOM 4439 N N . ASP A 1 574 ? -26.812 -21.531 -12.609 1 93.12 574 ASP A N 1
ATOM 4440 C CA . ASP A 1 574 ? -26.375 -21.188 -13.953 1 93.12 574 ASP A CA 1
ATOM 4441 C C . ASP A 1 574 ? -26.734 -22.281 -14.953 1 93.12 574 ASP A C 1
ATOM 4443 O O . ASP A 1 574 ? -27.125 -23.375 -14.562 1 93.12 574 ASP A O 1
ATOM 4447 N N . VAL A 1 575 ? -26.656 -21.984 -16.281 1 92.75 575 VAL A N 1
ATOM 4448 C CA . VAL A 1 575 ? -26.812 -23 -17.312 1 92.75 575 VAL A CA 1
ATOM 4449 C C . VAL A 1 575 ? -25.609 -23.938 -17.312 1 92.75 575 VAL A C 1
ATOM 4451 O O . VAL A 1 575 ? -24.531 -23.578 -16.828 1 92.75 575 VAL A O 1
ATOM 4454 N N . SER A 1 576 ? -25.828 -25.141 -17.812 1 92.75 576 SER A N 1
ATOM 4455 C CA . SER A 1 576 ? -24.75 -26.141 -17.812 1 92.75 576 SER A CA 1
ATOM 4456 C C . SER A 1 576 ? -23.609 -25.719 -18.734 1 92.75 576 SER A C 1
ATOM 4458 O O . SER A 1 576 ? -23.812 -24.938 -19.672 1 92.75 576 SER A O 1
ATOM 4460 N N . ALA A 1 577 ? -22.438 -26.266 -18.438 1 91.94 577 ALA A N 1
ATOM 4461 C CA . ALA A 1 577 ? -21.281 -26.016 -19.266 1 91.94 577 ALA A CA 1
ATOM 4462 C C . ALA A 1 577 ? -21.516 -26.484 -20.703 1 91.94 577 ALA A C 1
ATOM 4464 O O . ALA A 1 577 ? -21.094 -25.828 -21.656 1 91.94 577 ALA A O 1
ATOM 4465 N N . ASP A 1 578 ? -22.203 -27.594 -20.844 1 91.69 578 ASP A N 1
ATOM 4466 C CA . ASP A 1 578 ? -22.5 -28.141 -22.172 1 91.69 578 ASP A CA 1
ATOM 4467 C C . ASP A 1 578 ? -23.344 -27.172 -22.984 1 91.69 578 ASP A C 1
ATOM 4469 O O . ASP A 1 578 ? -23.094 -26.984 -24.172 1 91.69 578 ASP A O 1
ATOM 4473 N N . VAL A 1 579 ? -24.297 -26.672 -22.312 1 92.5 579 VAL A N 1
ATOM 4474 C CA . VAL A 1 579 ? -25.188 -25.734 -22.984 1 92.5 579 VAL A CA 1
ATOM 4475 C C . VAL A 1 579 ? -24.422 -24.469 -23.359 1 92.5 579 VAL A C 1
ATOM 4477 O O . VAL A 1 579 ? -24.594 -23.953 -24.469 1 92.5 579 VAL A O 1
ATOM 4480 N N . LYS A 1 580 ? -23.594 -24 -22.484 1 91.94 580 LYS A N 1
ATOM 4481 C CA . LYS A 1 580 ? -22.766 -22.828 -22.781 1 91.94 580 LYS A CA 1
ATOM 4482 C C . LYS A 1 580 ? -21.844 -23.078 -23.969 1 91.94 580 LYS A C 1
ATOM 4484 O O . LYS A 1 580 ? -21.719 -22.234 -24.859 1 91.94 580 LYS A O 1
ATOM 4489 N N . ASN A 1 581 ? -21.234 -24.172 -23.953 1 91.25 581 ASN A N 1
ATOM 4490 C CA . ASN A 1 581 ? -20.328 -24.562 -25.031 1 91.25 581 ASN A CA 1
ATOM 4491 C C . ASN A 1 581 ? -21.047 -24.625 -26.375 1 91.25 581 ASN A C 1
ATOM 4493 O O . ASN A 1 581 ? -20.547 -24.125 -27.375 1 91.25 581 ASN A O 1
ATOM 4497 N N . GLU A 1 582 ? -22.188 -25.234 -26.328 1 92.06 582 GLU A N 1
ATOM 4498 C CA . GLU A 1 582 ? -23 -25.375 -27.531 1 92.06 582 GLU A CA 1
ATOM 4499 C C . GLU A 1 582 ? -23.422 -24 -28.078 1 92.06 582 GLU A C 1
ATOM 4501 O O . GLU A 1 582 ? -23.312 -23.75 -29.281 1 92.06 582 GLU A O 1
ATOM 4506 N N . LYS A 1 583 ? -23.906 -23.234 -27.203 1 91.44 583 LYS A N 1
ATOM 4507 C CA . LYS A 1 583 ? -24.359 -21.906 -27.594 1 91.44 583 LYS A CA 1
ATOM 4508 C C . LYS A 1 583 ? -23.203 -21.109 -28.219 1 91.44 583 LYS A C 1
ATOM 4510 O O . LYS A 1 583 ? -23.406 -20.406 -29.203 1 91.44 583 LYS A O 1
ATOM 4515 N N . TRP A 1 584 ? -22.094 -21.25 -27.609 1 89.81 584 TRP A N 1
ATOM 4516 C CA . TRP A 1 584 ? -20.922 -20.547 -28.141 1 89.81 584 TRP A CA 1
ATOM 4517 C C . TRP A 1 584 ? -20.547 -21.078 -29.5 1 89.81 584 TRP A C 1
ATOM 4519 O O . TRP A 1 584 ? -20.25 -20.312 -30.422 1 89.81 584 TRP A O 1
ATOM 4529 N N . ARG A 1 585 ? -20.516 -22.375 -29.688 1 88.81 585 ARG A N 1
ATOM 4530 C CA . ARG A 1 585 ? -20.141 -23.016 -30.953 1 88.81 585 ARG A CA 1
ATOM 4531 C C . ARG A 1 585 ? -21.078 -22.594 -32.062 1 88.81 585 ARG A C 1
ATOM 4533 O O . ARG A 1 585 ? -20.641 -22.375 -33.188 1 88.81 585 ARG A O 1
ATOM 4540 N N . GLU A 1 586 ? -22.234 -22.453 -31.672 1 88.62 586 GLU A N 1
ATOM 4541 C CA . GLU A 1 586 ? -23.25 -22.125 -32.656 1 88.62 586 GLU A CA 1
ATOM 4542 C C . GLU A 1 586 ? -23.312 -20.625 -32.906 1 88.62 586 GLU A C 1
ATOM 4544 O O . GLU A 1 586 ? -23.828 -20.172 -33.938 1 88.62 586 GLU A O 1
ATOM 4549 N N . GLY A 1 587 ? -22.812 -19.938 -32 1 89.06 587 GLY A N 1
ATOM 4550 C CA . GLY A 1 587 ? -22.844 -18.484 -32.125 1 89.06 587 GLY A CA 1
ATOM 4551 C C . GLY A 1 587 ? -21.5 -17.875 -32.5 1 89.06 587 GLY A C 1
ATOM 4552 O O . GLY A 1 587 ? -21.062 -17.953 -33.625 1 89.06 587 GLY A O 1
ATOM 4553 N N . LYS A 1 588 ? -20.859 -17.328 -31.484 1 83.81 588 LYS A N 1
ATOM 4554 C CA . LYS A 1 588 ? -19.594 -16.625 -31.641 1 83.81 588 LYS A CA 1
ATOM 4555 C C . LYS A 1 588 ? -18.531 -17.531 -32.25 1 83.81 588 LYS A C 1
ATOM 4557 O O . LYS A 1 588 ? -17.703 -17.078 -33.031 1 83.81 588 LYS A O 1
ATOM 4562 N N . GLY A 1 589 ? -18.531 -18.766 -31.859 1 82.19 589 GLY A N 1
ATOM 4563 C CA . GLY A 1 589 ? -17.562 -19.719 -32.375 1 82.19 589 GLY A CA 1
ATOM 4564 C C . GLY A 1 589 ? -17.688 -19.922 -33.875 1 82.19 589 GLY A C 1
ATOM 4565 O O . GLY A 1 589 ? -16.672 -19.984 -34.594 1 82.19 589 GLY A O 1
ATOM 4566 N N . ARG A 1 590 ? -18.828 -20 -34.281 1 80.69 590 ARG A N 1
ATOM 4567 C CA . ARG A 1 590 ? -19.078 -20.156 -35.688 1 80.69 590 ARG A CA 1
ATOM 4568 C C . ARG A 1 590 ? -18.656 -18.906 -36.469 1 80.69 590 ARG A C 1
ATOM 4570 O O . ARG A 1 590 ? -18.016 -19.016 -37.531 1 80.69 590 ARG A O 1
ATOM 4577 N N . ARG A 1 591 ? -18.984 -17.797 -35.938 1 82.69 591 ARG A N 1
ATOM 4578 C CA . ARG A 1 591 ? -18.625 -16.547 -36.594 1 82.69 591 ARG A CA 1
ATOM 4579 C C . ARG A 1 591 ? -17.109 -16.391 -36.688 1 82.69 591 ARG A C 1
ATOM 4581 O O . ARG A 1 591 ? -16.594 -15.914 -37.688 1 82.69 591 ARG A O 1
ATOM 4588 N N . ARG A 1 592 ? -16.484 -16.766 -35.625 1 80.31 592 ARG A N 1
ATOM 4589 C CA . ARG A 1 592 ? -15.023 -16.688 -35.594 1 80.31 592 ARG A CA 1
ATOM 4590 C C . ARG A 1 592 ? -14.406 -17.672 -36.594 1 80.31 592 ARG A C 1
ATOM 4592 O O . ARG A 1 592 ? -13.43 -17.328 -37.281 1 80.31 592 ARG A O 1
ATOM 4599 N N . ALA A 1 593 ? -14.938 -18.859 -36.719 1 76.88 593 ALA A N 1
ATOM 4600 C CA . ALA A 1 593 ? -14.469 -19.859 -37.656 1 76.88 593 ALA A CA 1
ATOM 4601 C C . ALA A 1 593 ? -14.695 -19.406 -39.094 1 76.88 593 ALA A C 1
ATOM 4603 O O . ALA A 1 593 ? -13.836 -19.594 -39.969 1 76.88 593 ALA A O 1
ATOM 4604 N N . GLU A 1 594 ? -15.758 -18.734 -39.312 1 75.94 594 GLU A N 1
ATOM 4605 C CA . GLU A 1 594 ? -16.078 -18.203 -40.656 1 75.94 594 GLU A CA 1
ATOM 4606 C C . GLU A 1 594 ? -15.141 -17.062 -41.031 1 75.94 594 GLU A C 1
ATOM 4608 O O . GLU A 1 594 ? -14.703 -16.969 -42.188 1 75.94 594 GLU A O 1
ATOM 4613 N N . ARG A 1 595 ? -14.836 -16.281 -40.062 1 73.75 595 ARG A N 1
ATOM 4614 C CA . ARG A 1 595 ? -13.914 -15.18 -40.312 1 73.75 595 ARG A CA 1
ATOM 4615 C C . ARG A 1 595 ? -12.508 -15.688 -40.594 1 73.75 595 ARG A C 1
ATOM 4617 O O . ARG A 1 595 ? -11.797 -15.141 -41.438 1 73.75 595 ARG A O 1
ATOM 4624 N N . ARG A 1 596 ? -12.086 -16.656 -39.906 1 71.44 596 ARG A N 1
ATOM 4625 C CA . ARG A 1 596 ? -10.773 -17.25 -40.094 1 71.44 596 ARG A CA 1
ATOM 4626 C C . ARG A 1 596 ? -10.68 -17.938 -41.469 1 71.44 596 ARG A C 1
ATOM 4628 O O . ARG A 1 596 ? -9.641 -17.891 -42.125 1 71.44 596 ARG A O 1
ATOM 4635 N N . GLN A 1 597 ? -11.703 -18.594 -41.938 1 69.06 597 GLN A N 1
ATOM 4636 C CA . GLN A 1 597 ? -11.75 -19.25 -43.219 1 69.06 597 GLN A CA 1
ATOM 4637 C C . GLN A 1 597 ? -11.742 -18.219 -44.344 1 69.06 597 GLN A C 1
ATOM 4639 O O . GLN A 1 597 ? -11.156 -18.453 -45.406 1 69.06 597 GLN A O 1
ATOM 4644 N N . SER A 1 598 ? -12.328 -17.125 -44.062 1 66.5 598 SER A N 1
ATOM 4645 C CA . SER A 1 598 ? -12.367 -16.094 -45.094 1 66.5 598 SER A CA 1
ATOM 4646 C C . SER A 1 598 ? -11.008 -15.414 -45.25 1 66.5 598 SER A C 1
ATOM 4648 O O . SER A 1 598 ? -10.695 -14.883 -46.312 1 66.5 598 SER A O 1
ATOM 4650 N N . HIS A 1 599 ? -10.242 -15.336 -44.219 1 60.25 599 HIS A N 1
ATOM 4651 C CA . HIS A 1 599 ? -8.922 -14.719 -44.281 1 60.25 599 HIS A CA 1
ATOM 4652 C C . HIS A 1 599 ? -7.887 -15.695 -44.844 1 60.25 599 HIS A C 1
ATOM 4654 O O . HIS A 1 599 ? -6.738 -15.32 -45.094 1 60.25 599 HIS A O 1
ATOM 4660 N N . THR A 1 600 ? -8.078 -16.984 -44.938 1 51.53 600 THR A N 1
ATOM 4661 C CA . THR A 1 600 ? -7.172 -17.891 -45.625 1 51.53 600 THR A CA 1
ATOM 4662 C C . THR A 1 600 ? -7.355 -17.797 -47.156 1 51.53 600 THR A C 1
ATOM 4664 O O . THR A 1 600 ? -8.43 -18.125 -47.656 1 51.53 600 THR A O 1
ATOM 4667 N N . PRO A 1 601 ? -6.566 -17.016 -47.906 1 45.88 601 PRO A N 1
ATOM 4668 C CA . PRO A 1 601 ? -6.668 -16.984 -49.375 1 45.88 601 PRO A CA 1
ATOM 4669 C C . PRO A 1 601 ? -6.652 -18.375 -50 1 45.88 601 PRO A C 1
ATOM 4671 O O . PRO A 1 601 ? -6.012 -19.281 -49.469 1 45.88 601 PRO A O 1
ATOM 4674 N N . ALA A 1 602 ? -7.711 -18.766 -50.875 1 42.25 602 ALA A N 1
ATOM 4675 C CA . ALA A 1 602 ? -7.73 -19.891 -51.812 1 42.25 602 ALA A CA 1
ATOM 4676 C C . ALA A 1 602 ? -6.449 -19.938 -52.656 1 42.25 602 ALA A C 1
ATOM 4678 O O . ALA A 1 602 ? -6.27 -19.125 -53.562 1 42.25 602 ALA A O 1
ATOM 4679 N N . ASP A 1 603 ? -5.316 -19.891 -52.094 1 34.16 603 ASP A N 1
ATOM 4680 C CA . ASP A 1 603 ? -4.234 -20.266 -53 1 34.16 603 ASP A CA 1
ATOM 4681 C C . ASP A 1 603 ? -4.477 -21.641 -53.594 1 34.16 603 ASP A C 1
ATOM 4683 O O . ASP A 1 603 ? -4.391 -22.656 -52.906 1 34.16 603 ASP A O 1
ATOM 4687 N N . SER A 1 604 ? -5.676 -21.984 -54.125 1 25.45 604 SER A N 1
ATOM 4688 C CA . SER A 1 604 ? -5.449 -22.812 -55.312 1 25.45 604 SER A CA 1
ATOM 4689 C C . SER A 1 604 ? -4.848 -21.984 -56.438 1 25.45 604 SER A C 1
ATOM 4691 O O . SER A 1 604 ? -5.227 -20.844 -56.656 1 25.45 604 SER A O 1
ATOM 4693 N N . MET B 1 1 ? 5.551 10.969 -37.406 1 49.56 1 MET B N 1
ATOM 4694 C CA . MET B 1 1 ? 5.656 10.805 -35.969 1 49.56 1 MET B CA 1
ATOM 4695 C C . MET B 1 1 ? 4.301 10.461 -35.344 1 49.56 1 MET B C 1
ATOM 4697 O O . MET B 1 1 ? 3.309 11.141 -35.594 1 49.56 1 MET B O 1
ATOM 4701 N N . SER B 1 2 ? 4.191 9.266 -34.875 1 61.19 2 SER B N 1
ATOM 4702 C CA . SER B 1 2 ? 2.918 8.789 -34.344 1 61.19 2 SER B CA 1
ATOM 4703 C C . SER B 1 2 ? 2.449 9.641 -33.156 1 61.19 2 SER B C 1
ATOM 4705 O O . SER B 1 2 ? 3.262 10.281 -32.5 1 61.19 2 SER B O 1
ATOM 4707 N N . ALA B 1 3 ? 1.225 9.75 -32.938 1 65.94 3 ALA B N 1
ATOM 4708 C CA . ALA B 1 3 ? 0.7 10.555 -31.844 1 65.94 3 ALA B CA 1
ATOM 4709 C C . ALA B 1 3 ? 1.296 10.102 -30.516 1 65.94 3 ALA B C 1
ATOM 4711 O O . ALA B 1 3 ? 1.524 10.93 -29.625 1 65.94 3 ALA B O 1
ATOM 4712 N N . ARG B 1 4 ? 1.6 8.852 -30.438 1 64.81 4 ARG B N 1
ATOM 4713 C CA . ARG B 1 4 ? 2.234 8.305 -29.234 1 64.81 4 ARG B CA 1
ATOM 4714 C C . ARG B 1 4 ? 3.67 8.805 -29.094 1 64.81 4 ARG B C 1
ATOM 4716 O O . ARG B 1 4 ? 4.141 9.055 -27.984 1 64.81 4 ARG B O 1
ATOM 4723 N N . GLU B 1 5 ? 4.441 8.844 -30.047 1 66.81 5 GLU B N 1
ATOM 4724 C CA . GLU B 1 5 ? 5.805 9.359 -30.047 1 66.81 5 GLU B CA 1
ATOM 4725 C C . GLU B 1 5 ? 5.828 10.852 -29.734 1 66.81 5 GLU B C 1
ATOM 4727 O O . GLU B 1 5 ? 6.73 11.328 -29.047 1 66.81 5 GLU B O 1
ATOM 4732 N N . LYS B 1 6 ? 4.812 11.609 -30.219 1 71.44 6 LYS B N 1
ATOM 4733 C CA . LYS B 1 6 ? 4.742 13.062 -30.109 1 71.44 6 LYS B CA 1
ATOM 4734 C C . LYS B 1 6 ? 4.215 13.484 -28.734 1 71.44 6 LYS B C 1
ATOM 4736 O O . LYS B 1 6 ? 4.668 14.484 -28.172 1 71.44 6 LYS B O 1
ATOM 4741 N N . TYR B 1 7 ? 3.248 12.57 -28.203 1 70.31 7 TYR B N 1
ATOM 4742 C CA . TYR B 1 7 ? 2.51 13.016 -27.031 1 70.31 7 TYR B CA 1
ATOM 4743 C C . TYR B 1 7 ? 2.625 11.992 -25.906 1 70.31 7 TYR B C 1
ATOM 4745 O O . TYR B 1 7 ? 1.903 12.078 -24.906 1 70.31 7 TYR B O 1
ATOM 4753 N N . GLY B 1 8 ? 3.541 10.977 -26.109 1 65.31 8 GLY B N 1
ATOM 4754 C CA . GLY B 1 8 ? 3.703 9.859 -25.188 1 65.31 8 GLY B CA 1
ATOM 4755 C C . GLY B 1 8 ? 4.031 10.305 -23.766 1 65.31 8 GLY B C 1
ATOM 4756 O O . GLY B 1 8 ? 3.639 9.641 -22.797 1 65.31 8 GLY B O 1
ATOM 4757 N N . ASP B 1 9 ? 4.629 11.359 -23.719 1 60.22 9 ASP B N 1
ATOM 4758 C CA . ASP B 1 9 ? 5.086 11.859 -22.422 1 60.22 9 ASP B CA 1
ATOM 4759 C C . ASP B 1 9 ? 4.094 12.867 -21.844 1 60.22 9 ASP B C 1
ATOM 4761 O O . ASP B 1 9 ? 4.359 13.484 -20.812 1 60.22 9 ASP B O 1
ATOM 4765 N N . TRP B 1 10 ? 2.98 13.008 -22.422 1 64.5 10 TRP B N 1
ATOM 4766 C CA . TRP B 1 10 ? 1.991 13.984 -21.984 1 64.5 10 TRP B CA 1
ATOM 4767 C C . TRP B 1 10 ? 1.061 13.391 -20.938 1 64.5 10 TRP B C 1
ATOM 4769 O O . TRP B 1 10 ? 0.778 12.195 -20.953 1 64.5 10 TRP B O 1
ATOM 4779 N N . SER B 1 11 ? 0.669 14.133 -20.047 1 65.75 11 SER B N 1
ATOM 4780 C CA . SER B 1 11 ? -0.34 13.758 -19.062 1 65.75 11 SER B CA 1
ATOM 4781 C C . SER B 1 11 ? -1.713 13.609 -19.703 1 65.75 11 SER B C 1
ATOM 4783 O O . SER B 1 11 ? -1.948 14.125 -20.812 1 65.75 11 SER B O 1
ATOM 4785 N N . ARG B 1 12 ? -2.621 12.922 -19.078 1 66.75 12 ARG B N 1
ATOM 4786 C CA . ARG B 1 12 ? -3.992 12.695 -19.531 1 66.75 12 ARG B CA 1
ATOM 4787 C C . ARG B 1 12 ? -4.695 14.016 -19.812 1 66.75 12 ARG B C 1
ATOM 4789 O O . ARG B 1 12 ? -5.406 14.148 -20.812 1 66.75 12 ARG B O 1
ATOM 4796 N N . ASN B 1 13 ? -4.504 14.844 -19.031 1 65.25 13 ASN B N 1
ATOM 4797 C CA . ASN B 1 13 ? -5.117 16.156 -19.203 1 65.25 13 ASN B CA 1
ATOM 4798 C C . ASN B 1 13 ? -4.523 16.906 -20.391 1 65.25 13 ASN B C 1
ATOM 4800 O O . ASN B 1 13 ? -5.238 17.609 -21.109 1 65.25 13 ASN B O 1
ATOM 4804 N N . GLN B 1 14 ? -3.281 16.688 -20.641 1 69.19 14 GLN B N 1
ATOM 4805 C CA . GLN B 1 14 ? -2.639 17.25 -21.828 1 69.19 14 GLN B CA 1
ATOM 4806 C C . GLN B 1 14 ? -3.209 16.625 -23.109 1 69.19 14 GLN B C 1
ATOM 4808 O O . GLN B 1 14 ? -3.443 17.328 -24.094 1 69.19 14 GLN B O 1
ATOM 4813 N N . LEU B 1 15 ? -3.463 15.469 -22.891 1 74.44 15 LEU B N 1
ATOM 4814 C CA . LEU B 1 15 ? -4.027 14.758 -24.031 1 74.44 15 LEU B CA 1
ATOM 4815 C C . LEU B 1 15 ? -5.465 15.195 -24.281 1 74.44 15 LEU B C 1
ATOM 4817 O O . LEU B 1 15 ? -5.855 15.414 -25.438 1 74.44 15 LEU B O 1
ATOM 4821 N N . LEU B 1 16 ? -6.164 15.406 -23.297 1 74.44 16 LEU B N 1
ATOM 4822 C CA . LEU B 1 16 ? -7.539 15.875 -23.391 1 74.44 16 LEU B CA 1
ATOM 4823 C C . LEU B 1 16 ? -7.59 17.297 -23.938 1 74.44 16 LEU B C 1
ATOM 4825 O O . LEU B 1 16 ? -8.453 17.625 -24.766 1 74.44 16 LEU B O 1
ATOM 4829 N N . ARG B 1 17 ? -6.672 18 -23.625 1 73.62 17 ARG B N 1
ATOM 4830 C CA . ARG B 1 17 ? -6.547 19.359 -24.141 1 73.62 17 ARG B CA 1
ATOM 4831 C C . ARG B 1 17 ? -6.191 19.359 -25.625 1 73.62 17 ARG B C 1
ATOM 4833 O O . ARG B 1 17 ? -6.711 20.172 -26.391 1 73.62 17 ARG B O 1
ATOM 4840 N N . ARG B 1 18 ? -5.309 18.5 -25.859 1 75 18 ARG B N 1
ATOM 4841 C CA . ARG B 1 18 ? -4.914 18.359 -27.266 1 75 18 ARG B CA 1
ATOM 4842 C C . ARG B 1 18 ? -6.098 17.922 -28.125 1 75 18 ARG B C 1
ATOM 4844 O O . ARG B 1 18 ? -6.293 18.438 -29.234 1 75 18 ARG B O 1
ATOM 4851 N N . ILE B 1 19 ? -6.852 17.125 -27.484 1 75.62 19 ILE B N 1
ATOM 4852 C CA . ILE B 1 19 ? -8.047 16.656 -28.172 1 75.62 19 ILE B CA 1
ATOM 4853 C C . ILE B 1 19 ? -9.047 17.797 -28.328 1 75.62 19 ILE B C 1
ATOM 4855 O O . ILE B 1 19 ? -9.609 18 -29.406 1 75.62 19 ILE B O 1
ATOM 4859 N N . ALA B 1 20 ? -9.18 18.516 -27.328 1 75.38 20 ALA B N 1
ATOM 4860 C CA . ALA B 1 20 ? -10.062 19.672 -27.359 1 75.38 20 ALA B CA 1
ATOM 4861 C C . ALA B 1 20 ? -9.594 20.688 -28.391 1 75.38 20 ALA B C 1
ATOM 4863 O O . ALA B 1 20 ? -10.414 21.266 -29.109 1 75.38 20 ALA B O 1
ATOM 4864 N N . GLN B 1 21 ? -8.312 20.875 -28.484 1 76.06 21 GLN B N 1
ATOM 4865 C CA . GLN B 1 21 ? -7.695 21.781 -29.438 1 76.06 21 GLN B CA 1
ATOM 4866 C C . GLN B 1 21 ? -7.93 21.297 -30.875 1 76.06 21 GLN B C 1
ATOM 4868 O O . GLN B 1 21 ? -8.266 22.094 -31.75 1 76.06 21 GLN B O 1
ATOM 4873 N N . LEU B 1 22 ? -7.785 20.094 -30.984 1 76.25 22 LEU B N 1
ATOM 4874 C CA . LEU B 1 22 ? -7.914 19.5 -32.312 1 76.25 22 LEU B CA 1
ATOM 4875 C C . LEU B 1 22 ? -9.367 19.484 -32.75 1 76.25 22 LEU B C 1
ATOM 4877 O O . LEU B 1 22 ? -9.656 19.781 -33.938 1 76.25 22 LEU B O 1
ATOM 4881 N N . GLU B 1 23 ? -10.164 19.234 -31.797 1 75.69 23 GLU B N 1
ATOM 4882 C CA . GLU B 1 23 ? -11.594 19.219 -32.094 1 75.69 23 GLU B CA 1
ATOM 4883 C C . GLU B 1 23 ? -12.109 20.641 -32.344 1 75.69 23 GLU B C 1
ATOM 4885 O O . GLU B 1 23 ? -12.93 20.859 -33.25 1 75.69 23 GLU B O 1
ATOM 4890 N N . GLY B 1 24 ? -11.664 21.453 -31.531 1 75.38 24 GLY B N 1
ATOM 4891 C CA . GLY B 1 24 ? -12 22.844 -31.719 1 75.38 24 GLY B CA 1
ATOM 4892 C C . GLY B 1 24 ? -11.555 23.391 -33.062 1 75.38 24 GLY B C 1
ATOM 4893 O O . GLY B 1 24 ? -12.312 24.109 -33.719 1 75.38 24 GLY B O 1
ATOM 4894 N N . ARG B 1 25 ? -10.398 23.094 -33.438 1 73.44 25 ARG B N 1
ATOM 4895 C CA . ARG B 1 25 ? -9.875 23.531 -34.719 1 73.44 25 ARG B CA 1
ATOM 4896 C C . ARG B 1 25 ? -10.656 22.906 -35.875 1 73.44 25 ARG B C 1
ATOM 4898 O O . ARG B 1 25 ? -10.938 23.578 -36.875 1 73.44 25 ARG B O 1
ATOM 4905 N N . ALA B 1 26 ? -10.945 21.719 -35.719 1 73.19 26 ALA B N 1
ATOM 4906 C CA . ALA B 1 26 ? -11.75 21.031 -36.719 1 73.19 26 ALA B CA 1
ATOM 4907 C C . ALA B 1 26 ? -13.117 21.688 -36.875 1 73.19 26 ALA B C 1
ATOM 4909 O O . ALA B 1 26 ? -13.602 21.875 -38 1 73.19 26 ALA B O 1
ATOM 4910 N N . ALA B 1 27 ? -13.641 22 -35.781 1 73.19 27 ALA B N 1
ATOM 4911 C CA . ALA B 1 27 ? -14.938 22.672 -35.781 1 73.19 27 ALA B CA 1
ATOM 4912 C C . ALA B 1 27 ? -14.859 24.031 -36.438 1 73.19 27 ALA B C 1
ATOM 4914 O O . ALA B 1 27 ? -15.75 24.406 -37.219 1 73.19 27 ALA B O 1
ATOM 4915 N N . SER B 1 28 ? -13.797 24.688 -36.25 1 73.12 28 SER B N 1
ATOM 4916 C CA . SER B 1 28 ? -13.625 26.016 -36.812 1 73.12 28 SER B CA 1
ATOM 4917 C C . SER B 1 28 ? -13.422 25.953 -38.312 1 73.12 28 SER B C 1
ATOM 4919 O O . SER B 1 28 ? -13.766 26.906 -39.031 1 73.12 28 SER B O 1
ATOM 4921 N N . LEU B 1 29 ? -12.859 24.812 -38.75 1 69.62 29 LEU B N 1
ATOM 4922 C CA . LEU B 1 29 ? -12.586 24.672 -40.156 1 69.62 29 LEU B CA 1
ATOM 4923 C C . LEU B 1 29 ? -13.742 23.953 -40.875 1 69.62 29 LEU B C 1
ATOM 4925 O O . LEU B 1 29 ? -13.672 23.688 -42.062 1 69.62 29 LEU B O 1
ATOM 4929 N N . GLY B 1 30 ? -14.82 23.641 -40.062 1 66.5 30 GLY B N 1
ATOM 4930 C CA . GLY B 1 30 ? -16.031 23.062 -40.625 1 66.5 30 GLY B CA 1
ATOM 4931 C C . GLY B 1 30 ? -15.875 21.609 -41 1 66.5 30 GLY B C 1
ATOM 4932 O O . GLY B 1 30 ? -16.594 21.109 -41.875 1 66.5 30 GLY B O 1
ATOM 4933 N N . VAL B 1 31 ? -14.812 20.969 -40.656 1 63.22 31 VAL B N 1
ATOM 4934 C CA . VAL B 1 31 ? -14.531 19.578 -41 1 63.22 31 VAL B CA 1
ATOM 4935 C C . VAL B 1 31 ? -15.297 18.641 -40.062 1 63.22 31 VAL B C 1
ATOM 4937 O O . VAL B 1 31 ? -15.258 18.828 -38.844 1 63.22 31 VAL B O 1
ATOM 4940 N N . ASP B 1 32 ? -16.141 17.859 -40.438 1 61.09 32 ASP B N 1
ATOM 4941 C CA . ASP B 1 32 ? -16.891 16.875 -39.656 1 61.09 32 ASP B CA 1
ATOM 4942 C C . ASP B 1 32 ? -15.945 15.883 -38.969 1 61.09 32 ASP B C 1
ATOM 4944 O O . ASP B 1 32 ? -15.141 15.219 -39.594 1 61.09 32 ASP B O 1
ATOM 4948 N N . VAL B 1 33 ? -15.68 16 -37.656 1 60 33 VAL B N 1
ATOM 4949 C CA . VAL B 1 33 ? -14.906 15.047 -36.875 1 60 33 VAL B CA 1
ATOM 4950 C C . VAL B 1 33 ? -15.75 13.805 -36.594 1 60 33 VAL B C 1
ATOM 4952 O O . VAL B 1 33 ? -16.906 13.914 -36.188 1 60 33 VAL B O 1
ATOM 4955 N N . PRO B 1 34 ? -15.445 12.602 -37.031 1 59.12 34 PRO B N 1
ATOM 4956 C CA . PRO B 1 34 ? -16.266 11.422 -36.781 1 59.12 34 PRO B CA 1
ATOM 4957 C C . PRO B 1 34 ? -16.641 11.266 -35.312 1 59.12 34 PRO B C 1
ATOM 4959 O O . PRO B 1 34 ? -15.852 11.641 -34.438 1 59.12 34 PRO B O 1
ATOM 4962 N N . PRO B 1 35 ? -17.844 11 -34.938 1 56.62 35 PRO B N 1
ATOM 4963 C CA . PRO B 1 35 ? -18.25 10.82 -33.531 1 56.62 35 PRO B CA 1
ATOM 4964 C C . PRO B 1 35 ? -17.344 9.852 -32.781 1 56.62 35 PRO B C 1
ATOM 4966 O O . PRO B 1 35 ? -16.797 8.914 -33.375 1 56.62 35 PRO B O 1
ATOM 4969 N N . ALA B 1 36 ? -16.781 10.336 -31.656 1 51.25 36 ALA B N 1
ATOM 4970 C CA . ALA B 1 36 ? -15.969 9.484 -30.797 1 51.25 36 ALA B CA 1
ATOM 4971 C C . ALA B 1 36 ? -16.688 8.164 -30.5 1 51.25 36 ALA B C 1
ATOM 4973 O O . ALA B 1 36 ? -17.734 8.148 -29.859 1 51.25 36 ALA B O 1
ATOM 4974 N N . GLU B 1 37 ? -16.969 7.188 -31.312 1 42.62 37 GLU B N 1
ATOM 4975 C CA . GLU B 1 37 ? -17.672 5.938 -31.047 1 42.62 37 GLU B CA 1
ATOM 4976 C C . GLU B 1 37 ? -16.922 5.098 -30.016 1 42.62 37 GLU B C 1
ATOM 4978 O O . GLU B 1 37 ? -15.719 4.863 -30.156 1 42.62 37 GLU B O 1
ATOM 4983 N N . PRO B 1 38 ? -17.391 5.074 -28.891 1 38.78 38 PRO B N 1
ATOM 4984 C CA . PRO B 1 38 ? -16.797 4.008 -28.078 1 38.78 38 PRO B CA 1
ATOM 4985 C C . PRO B 1 38 ? -16.719 2.674 -28.812 1 38.78 38 PRO B C 1
ATOM 4987 O O . PRO B 1 38 ? -17.578 2.383 -29.656 1 38.78 38 PRO B O 1
ATOM 4990 N N . ALA B 1 39 ? -15.641 2.09 -29.188 1 33.5 39 ALA B N 1
ATOM 4991 C CA . ALA B 1 39 ? -15.555 0.926 -30.062 1 33.5 39 ALA B CA 1
ATOM 4992 C C . ALA B 1 39 ? -16.656 -0.077 -29.766 1 33.5 39 ALA B C 1
ATOM 4994 O O . ALA B 1 39 ? -17.062 -0.856 -30.625 1 33.5 39 ALA B O 1
ATOM 4995 N N . ASP B 1 40 ? -17.062 -0.292 -28.484 1 31.61 40 ASP B N 1
ATOM 4996 C CA . ASP B 1 40 ? -17.766 -1.559 -28.328 1 31.61 40 ASP B CA 1
ATOM 4997 C C . ASP B 1 40 ? -19.188 -1.476 -28.906 1 31.61 40 ASP B C 1
ATOM 4999 O O . ASP B 1 40 ? -20.016 -2.361 -28.672 1 31.61 40 ASP B O 1
ATOM 5003 N N . ALA B 1 41 ? -19.703 -0.358 -29.297 1 28.44 41 ALA B N 1
ATOM 5004 C CA . ALA B 1 41 ? -21.141 -0.436 -29.469 1 28.44 41 ALA B CA 1
ATOM 5005 C C . ALA B 1 41 ? -21.516 -1.272 -30.688 1 28.44 41 ALA B C 1
ATOM 5007 O O . ALA B 1 41 ? -22.672 -1.329 -31.094 1 28.44 41 ALA B O 1
ATOM 5008 N N . ARG B 1 42 ? -20.609 -1.577 -31.562 1 27.2 42 ARG B N 1
ATOM 5009 C CA . ARG B 1 42 ? -21.203 -2.07 -32.812 1 27.2 42 ARG B CA 1
ATOM 5010 C C . ARG B 1 42 ? -21.969 -3.371 -32.562 1 27.2 42 ARG B C 1
ATOM 5012 O O . ARG B 1 42 ? -22.703 -3.838 -33.438 1 27.2 42 ARG B O 1
ATOM 5019 N N . ALA B 1 43 ? -21.359 -4.211 -31.719 1 25.05 43 ALA B N 1
ATOM 5020 C CA . ALA B 1 43 ? -21.766 -5.539 -32.156 1 25.05 43 ALA B CA 1
ATOM 5021 C C . ALA B 1 43 ? -23.266 -5.738 -32.031 1 25.05 43 ALA B C 1
ATOM 5023 O O . ALA B 1 43 ? -23.797 -6.785 -32.406 1 25.05 43 ALA B O 1
ATOM 5024 N N . ALA B 1 44 ? -23.922 -4.934 -31.109 1 23.7 44 ALA B N 1
ATOM 5025 C CA . ALA B 1 44 ? -25.234 -5.504 -30.844 1 23.7 44 ALA B CA 1
ATOM 5026 C C . ALA B 1 44 ? -26.219 -5.199 -31.969 1 23.7 44 ALA B C 1
ATOM 5028 O O . ALA B 1 44 ? -27.438 -5.152 -31.75 1 23.7 44 ALA B O 1
ATOM 5029 N N . GLY B 1 45 ? -25.688 -4.773 -33.094 1 22.34 45 GLY B N 1
ATOM 5030 C CA . GLY B 1 45 ? -26.656 -4.219 -34 1 22.34 45 GLY B CA 1
ATOM 5031 C C . GLY B 1 45 ? -27.719 -5.211 -34.438 1 22.34 45 GLY B C 1
ATOM 5032 O O . GLY B 1 45 ? -28.703 -4.848 -35.094 1 22.34 45 GLY B O 1
ATOM 5033 N N . VAL B 1 46 ? -27.281 -6.43 -34.688 1 21.89 46 VAL B N 1
ATOM 5034 C CA . VAL B 1 46 ? -27.906 -6.949 -35.875 1 21.89 46 VAL B CA 1
ATOM 5035 C C . VAL B 1 46 ? -29.391 -7.18 -35.656 1 21.89 46 VAL B C 1
ATOM 5037 O O . VAL B 1 46 ? -30.219 -6.871 -36.5 1 21.89 46 VAL B O 1
ATOM 5040 N N . ALA B 1 47 ? -29.781 -8.242 -34.875 1 20.8 47 ALA B N 1
ATOM 5041 C CA . ALA B 1 47 ? -30.828 -9.117 -35.406 1 20.8 47 ALA B CA 1
ATOM 5042 C C . ALA B 1 47 ? -32.219 -8.516 -35.156 1 20.8 47 ALA B C 1
ATOM 5044 O O . ALA B 1 47 ? -32.781 -8.672 -34.094 1 20.8 47 ALA B O 1
ATOM 5045 N N . SER B 1 48 ? -32.406 -7.164 -35.312 1 22.14 48 SER B N 1
ATOM 5046 C CA . SER B 1 48 ? -33.75 -6.656 -35.062 1 22.14 48 SER B CA 1
ATOM 5047 C C . SER B 1 48 ? -34.75 -7.266 -36.031 1 22.14 48 SER B C 1
ATOM 5049 O O . SER B 1 48 ? -34.656 -7.035 -37.25 1 22.14 48 SER B O 1
ATOM 5051 N N . THR B 1 49 ? -35.062 -8.602 -35.969 1 22.73 49 THR B N 1
ATOM 5052 C CA . THR B 1 49 ? -36.125 -9.156 -36.781 1 22.73 49 THR B CA 1
ATOM 5053 C C . THR B 1 49 ? -37.375 -8.297 -36.688 1 22.73 49 THR B C 1
ATOM 5055 O O . THR B 1 49 ? -37.625 -7.664 -35.656 1 22.73 49 THR B O 1
ATOM 5058 N N . ASN B 1 50 ? -38.062 -8.047 -37.812 1 21.86 50 ASN B N 1
ATOM 5059 C CA . ASN B 1 50 ? -39.156 -7.223 -38.375 1 21.86 50 ASN B CA 1
ATOM 5060 C C . ASN B 1 50 ? -40.469 -7.555 -37.688 1 21.86 50 ASN B C 1
ATOM 5062 O O . ASN B 1 50 ? -41.531 -7.301 -38.281 1 21.86 50 ASN B O 1
ATOM 5066 N N . ALA B 1 51 ? -40.594 -8.266 -36.531 1 21.75 51 ALA B N 1
ATOM 5067 C CA . ALA B 1 51 ? -42 -8.648 -36.344 1 21.75 51 ALA B CA 1
ATOM 5068 C C . ALA B 1 51 ? -42.906 -7.43 -36.344 1 21.75 51 ALA B C 1
ATOM 5070 O O . ALA B 1 51 ? -42.625 -6.441 -35.688 1 21.75 51 ALA B O 1
ATOM 5071 N N . GLU B 1 52 ? -43.688 -7.16 -37.406 1 23.47 52 GLU B N 1
ATOM 5072 C CA . GLU B 1 52 ? -44.719 -6.203 -37.844 1 23.47 52 GLU B CA 1
ATOM 5073 C C . GLU B 1 52 ? -45.781 -6.031 -36.75 1 23.47 52 GLU B C 1
ATOM 5075 O O . GLU B 1 52 ? -46.781 -5.316 -36.969 1 23.47 52 GLU B O 1
ATOM 5080 N N . SER B 1 53 ? -45.5 -6.34 -35.438 1 23.78 53 SER B N 1
ATOM 5081 C CA . SER B 1 53 ? -46.75 -6.312 -34.719 1 23.78 53 SER B CA 1
ATOM 5082 C C . SER B 1 53 ? -47.469 -4.965 -34.844 1 23.78 53 SER B C 1
ATOM 5084 O O . SER B 1 53 ? -46.812 -3.922 -34.875 1 23.78 53 SER B O 1
ATOM 5086 N N . ASP B 1 54 ? -48.594 -4.91 -35.469 1 25.25 54 ASP B N 1
ATOM 5087 C CA . ASP B 1 54 ? -49.625 -3.945 -35.844 1 25.25 54 ASP B CA 1
ATOM 5088 C C . ASP B 1 54 ? -50 -3.07 -34.656 1 25.25 54 ASP B C 1
ATOM 5090 O O . ASP B 1 54 ? -51.031 -2.389 -34.688 1 25.25 54 ASP B O 1
ATOM 5094 N N . THR B 1 55 ? -49.219 -3.15 -33.562 1 27.34 55 THR B N 1
ATOM 5095 C CA . THR B 1 55 ? -49.906 -2.57 -32.406 1 27.34 55 THR B CA 1
ATOM 5096 C C . THR B 1 55 ? -50.25 -1.104 -32.688 1 27.34 55 THR B C 1
ATOM 5098 O O . THR B 1 55 ? -49.375 -0.336 -33.125 1 27.34 55 THR B O 1
ATOM 5101 N N . THR B 1 56 ? -51.5 -0.771 -32.844 1 26.3 56 THR B N 1
ATOM 5102 C CA . THR B 1 56 ? -52.219 0.491 -32.906 1 26.3 56 THR B CA 1
ATOM 5103 C C . THR B 1 56 ? -51.688 1.496 -31.906 1 26.3 56 THR B C 1
ATOM 5105 O O . THR B 1 56 ? -51.656 1.221 -30.703 1 26.3 56 THR B O 1
ATOM 5108 N N . VAL B 1 57 ? -50.688 2.268 -32.312 1 26.95 57 VAL B N 1
ATOM 5109 C CA . VAL B 1 57 ? -49.938 3.307 -31.625 1 26.95 57 VAL B CA 1
ATOM 5110 C C . VAL B 1 57 ? -50.906 4.363 -31.078 1 26.95 57 VAL B C 1
ATOM 5112 O O . VAL B 1 57 ? -51.594 5.043 -31.844 1 26.95 57 VAL B O 1
ATOM 5115 N N . GLN B 1 58 ? -51.688 3.896 -30.031 1 28.92 58 GLN B N 1
ATOM 5116 C CA . GLN B 1 58 ? -52.562 4.93 -29.484 1 28.92 58 GLN B CA 1
ATOM 5117 C C . GLN B 1 58 ? -51.781 6.223 -29.234 1 28.92 58 GLN B C 1
ATOM 5119 O O . GLN B 1 58 ? -50.594 6.199 -28.969 1 28.92 58 GLN B O 1
ATOM 5124 N N . PRO B 1 59 ? -52.344 7.391 -29.625 1 29.72 59 PRO B N 1
ATOM 5125 C CA . PRO B 1 59 ? -51.719 8.719 -29.594 1 29.72 59 PRO B CA 1
ATOM 5126 C C . PRO B 1 59 ? -51 9 -28.266 1 29.72 59 PRO B C 1
ATOM 5128 O O . PRO B 1 59 ? -51.5 8.602 -27.203 1 29.72 59 PRO B O 1
ATOM 5131 N N . SER B 1 60 ? -49.656 8.844 -28.312 1 30.08 60 SER B N 1
ATOM 5132 C C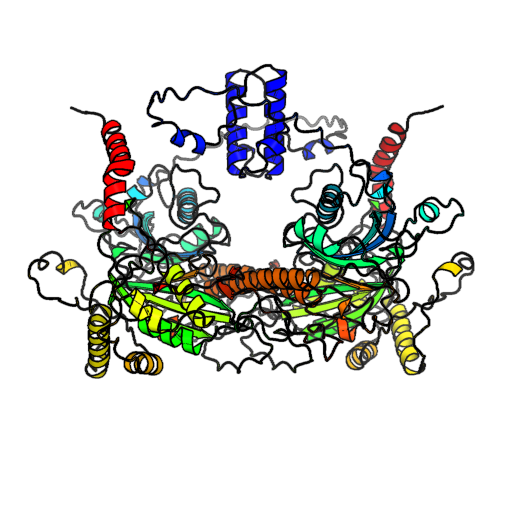A . SER B 1 60 ? -48.719 9.086 -27.219 1 30.08 60 SER B CA 1
ATOM 5133 C C . SER B 1 60 ? -49.062 10.383 -26.484 1 30.08 60 SER B C 1
ATOM 5135 O O . SER B 1 60 ? -49.219 11.43 -27.109 1 30.08 60 SER B O 1
ATOM 5137 N N . ILE B 1 61 ? -49.844 10.258 -25.438 1 32.88 61 ILE B N 1
ATOM 5138 C CA . ILE B 1 61 ? -50.125 11.328 -24.484 1 32.88 61 ILE B CA 1
ATOM 5139 C C . ILE B 1 61 ? -48.875 12.156 -24.266 1 32.88 61 ILE B C 1
ATOM 5141 O O . ILE B 1 61 ? -47.781 11.609 -24.062 1 32.88 61 ILE B O 1
ATOM 5145 N N . CYS B 1 62 ? -48.875 13.383 -24.797 1 31.47 62 CYS B N 1
ATOM 5146 C CA . CYS B 1 62 ? -47.906 14.461 -24.641 1 31.47 62 CYS B CA 1
ATOM 5147 C C . CYS B 1 62 ? -47.312 14.477 -23.234 1 31.47 62 CYS B C 1
ATOM 5149 O O . CYS B 1 62 ? -48.031 14.516 -22.25 1 31.47 62 CYS B O 1
ATOM 5151 N N . SER B 1 63 ? -46.219 13.695 -23 1 33.97 63 SER B N 1
ATOM 5152 C CA . SER B 1 63 ? -45.5 13.758 -21.734 1 33.97 63 SER B CA 1
ATOM 5153 C C . SER B 1 63 ? -45.375 15.195 -21.234 1 33.97 63 SER B C 1
ATOM 5155 O O . SER B 1 63 ? -45.094 16.109 -22.016 1 33.97 63 SER B O 1
ATOM 5157 N N . PRO B 1 64 ? -46.125 15.602 -20.188 1 34.53 64 PRO B N 1
ATOM 5158 C CA . PRO B 1 64 ? -46.031 17 -19.75 1 34.53 64 PRO B CA 1
ATOM 5159 C C . PRO B 1 64 ? -44.594 17.547 -19.828 1 34.53 64 PRO B C 1
ATOM 5161 O O . PRO B 1 64 ? -43.625 16.766 -19.781 1 34.53 64 PRO B O 1
ATOM 5164 N N . ALA B 1 65 ? -44.406 18.719 -20.375 1 34.16 65 ALA B N 1
ATOM 5165 C CA . ALA B 1 65 ? -43.156 19.469 -20.5 1 34.16 65 ALA B CA 1
ATOM 5166 C C . ALA B 1 65 ? -42.281 19.297 -19.266 1 34.16 65 ALA B C 1
ATOM 5168 O O . ALA B 1 65 ? -42.781 19.406 -18.125 1 34.16 65 ALA B O 1
ATOM 5169 N N . LYS B 1 66 ? -41.25 18.484 -19.375 1 36.97 66 LYS B N 1
ATOM 5170 C CA . LYS B 1 66 ? -40.281 18.438 -18.281 1 36.97 66 LYS B CA 1
ATOM 5171 C C . LYS B 1 66 ? -40.125 19.797 -17.609 1 36.97 66 LYS B C 1
ATOM 5173 O O . LYS B 1 66 ? -39.844 20.797 -18.266 1 36.97 66 LYS B O 1
ATOM 5178 N N . LYS B 1 67 ? -40.844 20.125 -16.656 1 38.06 67 LYS B N 1
ATOM 5179 C CA . LYS B 1 67 ? -40.656 21.359 -15.898 1 38.06 67 LYS B CA 1
ATOM 5180 C C . LYS B 1 67 ? -39.188 21.781 -15.859 1 38.06 67 LYS B C 1
ATOM 5182 O O . LYS B 1 67 ? -38.312 20.938 -15.688 1 38.06 67 LYS B O 1
ATOM 5187 N N . GLN B 1 68 ? -38.781 22.891 -16.5 1 39.66 68 GLN B N 1
ATOM 5188 C CA . GLN B 1 68 ? -37.438 23.453 -16.406 1 39.66 68 GLN B CA 1
ATOM 5189 C C . GLN B 1 68 ? -36.906 23.406 -14.969 1 39.66 68 GLN B C 1
ATOM 5191 O O . GLN B 1 68 ? -37.656 23.688 -14.023 1 39.66 68 GLN B O 1
ATOM 5196 N N . PRO B 1 69 ? -35.906 22.672 -14.586 1 49.78 69 PRO B N 1
ATOM 5197 C CA . PRO B 1 69 ? -35.375 22.656 -13.219 1 49.78 69 PRO B CA 1
ATOM 5198 C C . PRO B 1 69 ? -35.406 24.047 -12.562 1 49.78 69 PRO B C 1
ATOM 5200 O O . PRO B 1 69 ? -35.062 25.047 -13.203 1 49.78 69 PRO B O 1
ATOM 5203 N N . ARG B 1 70 ? -36.312 24.359 -11.68 1 48.81 70 ARG B N 1
ATOM 5204 C CA . ARG B 1 70 ? -36.375 25.625 -10.945 1 48.81 70 ARG B CA 1
ATOM 5205 C C . ARG B 1 70 ? -34.969 26.078 -10.562 1 48.81 70 ARG B C 1
ATOM 5207 O O . ARG B 1 70 ? -34.125 25.266 -10.172 1 48.81 70 ARG B O 1
ATOM 5214 N N . HIS B 1 71 ? -34.594 27.266 -11.109 1 59.25 71 HIS B N 1
ATOM 5215 C CA . HIS B 1 71 ? -33.344 27.906 -10.789 1 59.25 71 HIS B CA 1
ATOM 5216 C C . HIS B 1 71 ? -33.156 28.062 -9.281 1 59.25 71 HIS B C 1
ATOM 5218 O O . HIS B 1 71 ? -33.938 28.781 -8.641 1 59.25 71 HIS B O 1
ATOM 5224 N N . TYR B 1 72 ? -32.688 27.172 -8.578 1 69.62 72 TYR B N 1
ATOM 5225 C CA . TYR B 1 72 ? -32.375 27.281 -7.152 1 69.62 72 TYR B CA 1
ATOM 5226 C C . TYR B 1 72 ? -31.234 28.25 -6.906 1 69.62 72 TYR B C 1
ATOM 5228 O O . TYR B 1 72 ? -30.109 27.984 -7.316 1 69.62 72 TYR B O 1
ATOM 5236 N N . ASP B 1 73 ? -31.578 29.469 -6.336 1 77.06 73 ASP B N 1
ATOM 5237 C CA . ASP B 1 73 ? -30.594 30.5 -6.047 1 77.06 73 ASP B CA 1
ATOM 5238 C C . ASP B 1 73 ? -29.938 30.281 -4.684 1 77.06 73 ASP B C 1
ATOM 5240 O O . ASP B 1 73 ? -30.484 30.688 -3.656 1 77.06 73 ASP B O 1
ATOM 5244 N N . VAL B 1 74 ? -28.828 29.781 -4.594 1 82.12 74 VAL B N 1
ATOM 5245 C CA . VAL B 1 74 ? -28.109 29.438 -3.377 1 82.12 74 VAL B CA 1
ATOM 5246 C C . VAL B 1 74 ? -27.734 30.719 -2.625 1 82.12 74 VAL B C 1
ATOM 5248 O O . VAL B 1 74 ? -27.703 30.734 -1.392 1 82.12 74 VAL B O 1
ATOM 5251 N N . SER B 1 75 ? -27.594 31.766 -3.303 1 79.12 75 SER B N 1
ATOM 5252 C CA . SER B 1 75 ? -27.141 33 -2.703 1 79.12 75 SER B CA 1
ATOM 5253 C C . SER B 1 75 ? -28.234 33.625 -1.843 1 79.12 75 SER B C 1
ATOM 5255 O O . SER B 1 75 ? -27.953 34.438 -0.946 1 79.12 75 SER B O 1
ATOM 5257 N N . ALA B 1 76 ? -29.422 33.219 -2.09 1 85.69 76 ALA B N 1
ATOM 5258 C CA . ALA B 1 76 ? -30.547 33.781 -1.358 1 85.69 76 ALA B CA 1
ATOM 5259 C C . ALA B 1 76 ? -30.859 32.969 -0.107 1 85.69 76 ALA B C 1
ATOM 5261 O O . ALA B 1 76 ? -31.672 33.375 0.727 1 85.69 76 ALA B O 1
ATOM 5262 N N . GLN B 1 77 ? -30.172 31.969 0.03 1 91.38 77 GLN B N 1
ATOM 5263 C CA . GLN B 1 77 ? -30.438 31.078 1.145 1 91.38 77 GLN B CA 1
ATOM 5264 C C . GLN B 1 77 ? -29.703 31.516 2.404 1 91.38 77 GLN B C 1
ATOM 5266 O O . GLN B 1 77 ? -28.656 32.156 2.324 1 91.38 77 GLN B O 1
ATOM 5271 N N . PRO B 1 78 ? -30.25 31.125 3.553 1 95.19 78 PRO B N 1
ATOM 5272 C CA . PRO B 1 78 ? -29.531 31.406 4.797 1 95.19 78 PRO B CA 1
ATOM 5273 C C . PRO B 1 78 ? -28.172 30.703 4.848 1 95.19 78 PRO B C 1
ATOM 5275 O O . PRO B 1 78 ? -28 29.625 4.281 1 95.19 78 PRO B O 1
ATOM 5278 N N . SER B 1 79 ? -27.25 31.422 5.48 1 96.25 79 SER B N 1
ATOM 5279 C CA . SER B 1 79 ? -25.906 30.859 5.566 1 96.25 79 SER B CA 1
ATOM 5280 C C . SER B 1 79 ? -25.312 31.062 6.957 1 96.25 79 SER B C 1
ATOM 5282 O O . SER B 1 79 ? -25.781 31.891 7.727 1 96.25 79 SER B O 1
ATOM 5284 N N . ARG B 1 80 ? -24.391 30.312 7.297 1 96.62 80 ARG B N 1
ATOM 5285 C CA . ARG B 1 80 ? -23.609 30.438 8.531 1 96.62 80 ARG B CA 1
ATOM 5286 C C . ARG B 1 80 ? -22.141 30.141 8.281 1 96.62 80 ARG B C 1
ATOM 5288 O O . ARG B 1 80 ? -21.781 29.562 7.262 1 96.62 80 ARG B O 1
ATOM 5295 N N . LYS B 1 81 ? -21.328 30.594 9.227 1 97.94 81 LYS B N 1
ATOM 5296 C CA . LYS B 1 81 ? -19.906 30.281 9.188 1 97.94 81 LYS B CA 1
ATOM 5297 C C . LYS B 1 81 ? -19.609 28.953 9.891 1 97.94 81 LYS B C 1
ATOM 5299 O O . LYS B 1 81 ? -20.078 28.719 11.008 1 97.94 81 LYS B O 1
ATOM 5304 N N . ILE B 1 82 ? -18.891 28.031 9.18 1 98.06 82 ILE B N 1
ATOM 5305 C CA . ILE B 1 82 ? -18.516 26.781 9.82 1 98.06 82 ILE B CA 1
ATOM 5306 C C . ILE B 1 82 ? -17.047 26.469 9.539 1 98.06 82 ILE B C 1
ATOM 5308 O O . ILE B 1 82 ? -16.438 27.062 8.648 1 98.06 82 ILE B O 1
ATOM 5312 N N . ALA B 1 83 ? -16.484 25.578 10.383 1 98.25 83 ALA B N 1
ATOM 5313 C CA . ALA B 1 83 ? -15.234 24.859 10.078 1 98.25 83 ALA B CA 1
ATOM 5314 C C . ALA B 1 83 ? -15.516 23.422 9.688 1 98.25 83 ALA B C 1
ATOM 5316 O O . ALA B 1 83 ? -16.406 22.781 10.242 1 98.25 83 ALA B O 1
ATOM 5317 N N . LEU B 1 84 ? -14.82 22.922 8.711 1 97.94 84 LEU B N 1
ATOM 5318 C CA . LEU B 1 84 ? -14.852 21.531 8.297 1 97.94 84 LEU B CA 1
ATOM 5319 C C . LEU B 1 84 ? -13.523 20.844 8.594 1 97.94 84 LEU B C 1
ATOM 5321 O O . LEU B 1 84 ? -12.461 21.344 8.219 1 97.94 84 LEU B O 1
ATOM 5325 N N . ARG B 1 85 ? -13.594 19.766 9.328 1 97.38 85 ARG B N 1
ATOM 5326 C CA . ARG B 1 85 ? -12.438 18.906 9.531 1 97.38 85 ARG B CA 1
ATOM 5327 C C . ARG B 1 85 ? -12.469 17.719 8.57 1 97.38 85 ARG B C 1
ATOM 5329 O O . ARG B 1 85 ? -13.508 17.078 8.406 1 97.38 85 ARG B O 1
ATOM 5336 N N . PHE B 1 86 ? -11.32 17.438 7.934 1 97.62 86 PHE B N 1
ATOM 5337 C CA . PHE B 1 86 ? -11.32 16.359 6.953 1 97.62 86 PHE B CA 1
ATOM 5338 C C . PHE B 1 86 ? -9.945 15.719 6.859 1 97.62 86 PHE B C 1
ATOM 5340 O O . PHE B 1 86 ? -8.961 16.266 7.352 1 97.62 86 PHE B O 1
ATOM 5347 N N . CYS B 1 87 ? -9.914 14.508 6.324 1 98 87 CYS B N 1
ATOM 5348 C CA . CYS B 1 87 ? -8.68 13.797 6.055 1 98 87 CYS B CA 1
ATOM 5349 C C . CYS B 1 87 ? -8.594 13.383 4.59 1 98 87 CYS B C 1
ATOM 5351 O O . CYS B 1 87 ? -9.602 13.406 3.875 1 98 87 CYS B O 1
ATOM 5353 N N . TYR B 1 88 ? -7.379 13.156 4.121 1 98.38 88 TYR B N 1
ATOM 5354 C CA . TYR B 1 88 ? -7.195 12.68 2.756 1 98.38 88 TYR B CA 1
ATOM 5355 C C . TYR B 1 88 ? -5.859 11.961 2.605 1 98.38 88 TYR B C 1
ATOM 5357 O O . TYR B 1 88 ? -4.918 12.227 3.352 1 98.38 88 TYR B O 1
ATOM 5365 N N . ASP B 1 89 ? -5.852 11.016 1.713 1 98.38 89 ASP B N 1
ATOM 5366 C CA . ASP B 1 89 ? -4.621 10.445 1.164 1 98.38 89 ASP B CA 1
ATOM 5367 C C . ASP B 1 89 ? -4.078 11.312 0.031 1 98.38 89 ASP B C 1
ATOM 5369 O O . ASP B 1 89 ? -4.668 11.383 -1.048 1 98.38 89 ASP B O 1
ATOM 5373 N N . GLY B 1 90 ? -2.857 11.875 0.191 1 97.94 90 GLY B N 1
ATOM 5374 C CA . GLY B 1 90 ? -2.34 12.867 -0.734 1 97.94 90 GLY B CA 1
ATOM 5375 C C . GLY B 1 90 ? -1.749 12.258 -1.993 1 97.94 90 GLY B C 1
ATOM 5376 O O . GLY B 1 90 ? -1.408 12.984 -2.934 1 97.94 90 GLY B O 1
ATOM 5377 N N . GLY B 1 91 ? -1.716 10.992 -2.086 1 95.19 91 GLY B N 1
ATOM 5378 C CA . GLY B 1 91 ? -1.016 10.32 -3.17 1 95.19 91 GLY B CA 1
ATOM 5379 C C . GLY B 1 91 ? -1.596 10.633 -4.535 1 95.19 91 GLY B C 1
ATOM 5380 O O . GLY B 1 91 ? -0.884 10.586 -5.543 1 95.19 91 GLY B O 1
ATOM 5381 N N . SER B 1 92 ? -2.832 11 -4.59 1 92.94 92 SER B N 1
ATOM 5382 C CA . SER B 1 92 ? -3.488 11.195 -5.879 1 92.94 92 SER B CA 1
ATOM 5383 C C . SER B 1 92 ? -3.834 12.664 -6.105 1 92.94 92 SER B C 1
ATOM 5385 O O . SER B 1 92 ? -4.758 12.984 -6.859 1 92.94 92 SER B O 1
ATOM 5387 N N . TYR B 1 93 ? -3.066 13.555 -5.441 1 95.62 93 TYR B N 1
ATOM 5388 C CA . TYR B 1 93 ? -3.426 14.961 -5.543 1 95.62 93 TYR B CA 1
ATOM 5389 C C . TYR B 1 93 ? -2.186 15.828 -5.746 1 95.62 93 TYR B C 1
ATOM 5391 O O . TYR B 1 93 ? -1.101 15.492 -5.266 1 95.62 93 TYR B O 1
ATOM 5399 N N . SER B 1 94 ? -2.367 16.938 -6.457 1 94.69 94 SER B N 1
ATOM 5400 C CA . SER B 1 94 ? -1.319 17.938 -6.672 1 94.69 94 SER B CA 1
ATOM 5401 C C . SER B 1 94 ? -1.222 18.891 -5.492 1 94.69 94 SER B C 1
ATOM 5403 O O . SER B 1 94 ? -1.013 20.094 -5.684 1 94.69 94 SER B O 1
ATOM 5405 N N . GLY B 1 95 ? -1.503 18.359 -4.332 1 95.75 95 GLY B N 1
ATOM 5406 C CA . GLY B 1 95 ? -1.452 19.188 -3.133 1 95.75 95 GLY B CA 1
ATOM 5407 C C . GLY B 1 95 ? -2.824 19.594 -2.627 1 95.75 95 GLY B C 1
ATOM 5408 O O . GLY B 1 95 ? -3.844 19.156 -3.168 1 95.75 95 GLY B O 1
ATOM 5409 N N . LEU B 1 96 ? -2.832 20.328 -1.589 1 96.81 96 LEU B N 1
ATOM 5410 C CA . LEU B 1 96 ? -4.078 20.766 -0.967 1 96.81 96 LEU B CA 1
ATOM 5411 C C . LEU B 1 96 ? -4.664 21.953 -1.707 1 96.81 96 LEU B C 1
ATOM 5413 O O . LEU B 1 96 ? -5.84 21.953 -2.076 1 96.81 96 LEU B O 1
ATOM 5417 N N . ALA B 1 97 ? -3.846 22.969 -1.916 1 93.56 97 ALA B N 1
ATOM 5418 C CA . ALA B 1 97 ? -4.309 24.297 -2.322 1 93.56 97 ALA B CA 1
ATOM 5419 C C . ALA B 1 97 ? -4.852 24.281 -3.748 1 93.56 97 ALA B C 1
ATOM 5421 O O . ALA B 1 97 ? -4.211 23.75 -4.656 1 93.56 97 ALA B O 1
ATOM 5422 N N . ALA B 1 98 ? -5.98 24.875 -3.836 1 91.69 98 ALA B N 1
ATOM 5423 C CA . ALA B 1 98 ? -6.598 25 -5.156 1 91.69 98 ALA B CA 1
ATOM 5424 C C . ALA B 1 98 ? -5.77 25.891 -6.07 1 91.69 98 ALA B C 1
ATOM 5426 O O . ALA B 1 98 ? -5.227 26.906 -5.629 1 91.69 98 ALA B O 1
ATOM 5427 N N . GLN B 1 99 ? -5.555 25.5 -7.219 1 81.69 99 GLN B N 1
ATOM 5428 C CA . GLN B 1 99 ? -4.945 26.312 -8.266 1 81.69 99 GLN B CA 1
ATOM 5429 C C . GLN B 1 99 ? -5.961 26.656 -9.352 1 81.69 99 GLN B C 1
ATOM 5431 O O . GLN B 1 99 ? -5.914 26.109 -10.453 1 81.69 99 GLN B O 1
ATOM 5436 N N . MET B 1 100 ? -6.824 27.578 -8.945 1 67.88 100 MET B N 1
ATOM 5437 C CA . MET B 1 100 ? -7.957 27.906 -9.812 1 67.88 100 MET B CA 1
ATOM 5438 C C . MET B 1 100 ? -7.477 28.469 -11.141 1 67.88 100 MET B C 1
ATOM 5440 O O . MET B 1 100 ? -6.641 29.359 -11.18 1 67.88 100 MET B O 1
ATOM 5444 N N . GLY B 1 101 ? -7.949 27.906 -12.086 1 63.69 101 GLY B N 1
ATOM 5445 C CA . GLY B 1 101 ? -7.641 28.375 -13.422 1 63.69 101 GLY B CA 1
ATOM 5446 C C . GLY B 1 101 ? -6.367 27.781 -13.984 1 63.69 101 GLY B C 1
ATOM 5447 O O . GLY B 1 101 ? -6.062 27.969 -15.164 1 63.69 101 GLY B O 1
ATOM 5448 N N . GLN B 1 102 ? -5.629 27.109 -13.141 1 69.44 102 GLN B N 1
ATOM 5449 C CA . GLN B 1 102 ? -4.391 26.484 -13.602 1 69.44 102 GLN B CA 1
ATOM 5450 C C . GLN B 1 102 ? -4.555 24.984 -13.766 1 69.44 102 GLN B C 1
ATOM 5452 O O . GLN B 1 102 ? -5.281 24.344 -12.992 1 69.44 102 GLN B O 1
ATOM 5457 N N . MET B 1 103 ? -4.078 24.578 -14.836 1 68.06 103 MET B N 1
ATOM 5458 C CA . MET B 1 103 ? -4.125 23.141 -15.062 1 68.06 103 MET B CA 1
ATOM 5459 C C . MET B 1 103 ? -3.047 22.422 -14.25 1 68.06 103 MET B C 1
ATOM 5461 O O . MET B 1 103 ? -1.873 22.797 -14.305 1 68.06 103 MET B O 1
ATOM 5465 N N . THR B 1 104 ? -3.477 21.609 -13.367 1 73.19 104 THR B N 1
ATOM 5466 C CA . THR B 1 104 ? -2.555 20.766 -12.602 1 73.19 104 THR B CA 1
ATOM 5467 C C . THR B 1 104 ? -2.594 19.328 -13.102 1 73.19 104 THR B C 1
ATOM 5469 O O . THR B 1 104 ? -3.611 18.875 -13.625 1 73.19 104 THR B O 1
ATOM 5472 N N . PRO B 1 105 ? -1.476 18.562 -12.992 1 75.06 105 PRO B N 1
ATOM 5473 C CA . PRO B 1 105 ? -1.452 17.172 -13.438 1 75.06 105 PRO B CA 1
ATOM 5474 C C . PRO B 1 105 ? -2.531 16.312 -12.773 1 75.06 105 PRO B C 1
ATOM 5476 O O . PRO B 1 105 ? -3.145 15.469 -13.422 1 75.06 105 PRO B O 1
ATOM 5479 N N . LEU B 1 106 ? -2.719 16.516 -11.484 1 84.25 106 LEU B N 1
ATOM 5480 C CA . LEU B 1 106 ? -3.758 15.891 -10.664 1 84.25 106 LEU B CA 1
ATOM 5481 C C . LEU B 1 106 ? -4.637 16.953 -10.008 1 84.25 106 LEU B C 1
ATOM 5483 O O . LEU B 1 106 ? -4.23 18.109 -9.883 1 84.25 106 LEU B O 1
ATOM 5487 N N . PRO B 1 107 ? -5.816 16.562 -9.711 1 91.75 107 PRO B N 1
ATOM 5488 C CA . PRO B 1 107 ? -6.629 17.547 -8.984 1 91.75 107 PRO B CA 1
ATOM 5489 C C . PRO B 1 107 ? -6.043 17.906 -7.621 1 91.75 107 PRO B C 1
ATOM 5491 O O . PRO B 1 107 ? -5.188 17.188 -7.102 1 91.75 107 PRO B O 1
ATOM 5494 N N . THR B 1 108 ? -6.41 19.094 -7.16 1 96.44 108 THR B N 1
ATOM 5495 C CA . THR B 1 108 ? -6.055 19.453 -5.789 1 96.44 108 THR B CA 1
ATOM 5496 C C . THR B 1 108 ? -7.168 19.062 -4.824 1 96.44 108 THR B C 1
ATOM 5498 O O . THR B 1 108 ? -8.32 18.891 -5.23 1 96.44 108 THR B O 1
ATOM 5501 N N . VAL B 1 109 ? -6.902 18.859 -3.596 1 97.81 109 VAL B N 1
ATOM 5502 C CA . VAL B 1 109 ? -7.867 18.453 -2.582 1 97.81 109 VAL B CA 1
ATOM 5503 C C . VAL B 1 109 ? -8.938 19.531 -2.424 1 97.81 109 VAL B C 1
ATOM 5505 O O . VAL B 1 109 ? -10.133 19.219 -2.438 1 97.81 109 VAL B O 1
ATOM 5508 N N . GLU B 1 110 ? -8.508 20.797 -2.346 1 97.75 110 GLU B N 1
ATOM 5509 C CA . GLU B 1 110 ? -9.445 21.906 -2.156 1 97.75 110 GLU B CA 1
ATOM 5510 C C . GLU B 1 110 ? -10.414 22.016 -3.33 1 97.75 110 GLU B C 1
ATOM 5512 O O . GLU B 1 110 ? -11.609 22.234 -3.135 1 97.75 110 GLU B O 1
ATOM 5517 N N . GLU B 1 111 ? -9.922 21.844 -4.488 1 95.81 111 GLU B N 1
ATOM 5518 C CA . GLU B 1 111 ? -10.797 21.922 -5.66 1 95.81 111 GLU B CA 1
ATOM 5519 C C . GLU B 1 111 ? -11.828 20.797 -5.648 1 95.81 111 GLU B C 1
ATOM 5521 O O . GLU B 1 111 ? -12.984 21 -6.023 1 95.81 111 GLU B O 1
ATOM 5526 N N . THR B 1 112 ? -11.375 19.656 -5.246 1 97 112 THR B N 1
ATOM 5527 C CA . THR B 1 112 ? -12.266 18.516 -5.18 1 97 112 THR B CA 1
ATOM 5528 C C . THR B 1 112 ? -13.367 18.734 -4.145 1 97 112 THR B C 1
ATOM 5530 O O . THR B 1 112 ? -14.539 18.438 -4.398 1 97 112 THR B O 1
ATOM 5533 N N . ILE B 1 113 ? -13.031 19.297 -3.045 1 98.25 113 ILE B N 1
ATOM 5534 C CA . ILE B 1 113 ? -14.008 19.594 -2 1 98.25 113 ILE B CA 1
ATOM 5535 C C . ILE B 1 113 ? -14.93 20.719 -2.465 1 98.25 113 ILE B C 1
ATOM 5537 O O . ILE B 1 113 ? -16.141 20.656 -2.25 1 98.25 113 ILE B O 1
ATOM 5541 N N . TRP B 1 114 ? -14.375 21.719 -3.125 1 97.19 114 TRP B N 1
ATOM 5542 C CA . TRP B 1 114 ? -15.164 22.828 -3.637 1 97.19 114 TRP B CA 1
ATOM 5543 C C . TRP B 1 114 ? -16.219 22.344 -4.625 1 97.19 114 TRP B C 1
ATOM 5545 O O . TRP B 1 114 ? -17.391 22.75 -4.539 1 97.19 114 TRP B O 1
ATOM 5555 N N . GLU B 1 115 ? -15.805 21.484 -5.477 1 96.44 115 GLU B N 1
ATOM 5556 C CA . GLU B 1 115 ? -16.734 20.922 -6.457 1 96.44 115 GLU B CA 1
ATOM 5557 C C . GLU B 1 115 ? -17.875 20.188 -5.77 1 96.44 115 GLU B C 1
ATOM 5559 O O . GLU B 1 115 ? -19.031 20.281 -6.184 1 96.44 115 GLU B O 1
ATOM 5564 N N . ALA B 1 116 ? -17.562 19.438 -4.766 1 98.31 116 ALA B N 1
ATOM 5565 C CA . ALA B 1 116 ? -18.578 18.719 -4.004 1 98.31 116 ALA B CA 1
ATOM 5566 C C . ALA B 1 116 ? -19.547 19.688 -3.334 1 98.31 116 ALA B C 1
ATOM 5568 O O . ALA B 1 116 ? -20.766 19.469 -3.334 1 98.31 116 ALA B O 1
ATOM 5569 N N . LEU B 1 117 ? -19.047 20.766 -2.785 1 98.44 117 LEU B N 1
ATOM 5570 C CA . LEU B 1 117 ? -19.859 21.797 -2.143 1 98.44 117 LEU B CA 1
ATOM 5571 C C . LEU B 1 117 ? -20.828 22.422 -3.141 1 98.44 117 LEU B C 1
ATOM 5573 O O . LEU B 1 117 ? -22 22.625 -2.828 1 98.44 117 LEU B O 1
ATOM 5577 N N . CYS B 1 118 ? -20.359 22.688 -4.309 1 97.19 118 CYS B N 1
ATOM 5578 C CA . CYS B 1 118 ? -21.172 23.281 -5.367 1 97.19 118 CYS B CA 1
ATOM 5579 C C . CYS B 1 118 ? -22.25 22.312 -5.828 1 97.19 118 CYS B C 1
ATOM 5581 O O . CYS B 1 118 ? -23.422 22.688 -5.934 1 97.19 118 CYS B O 1
ATOM 5583 N N . THR B 1 119 ? -21.812 21.094 -6.027 1 97.5 119 THR B N 1
ATOM 5584 C CA . THR B 1 119 ? -22.75 20.078 -6.488 1 97.5 119 THR B CA 1
ATOM 5585 C C . THR B 1 119 ? -23.859 19.875 -5.473 1 97.5 119 THR B C 1
ATOM 5587 O O . THR B 1 119 ? -25.016 19.672 -5.848 1 97.5 119 THR B O 1
ATOM 5590 N N . ALA B 1 120 ? -23.547 20 -4.207 1 97.75 120 ALA B N 1
ATOM 5591 C CA . ALA B 1 120 ? -24.5 19.812 -3.125 1 97.75 120 ALA B CA 1
ATOM 5592 C C . ALA B 1 120 ? -25.297 21.094 -2.867 1 97.75 120 ALA B C 1
ATOM 5594 O O . ALA B 1 120 ? -26.156 21.125 -1.987 1 97.75 120 ALA B O 1
ATOM 5595 N N . ARG B 1 121 ? -24.969 22.156 -3.521 1 96.94 121 ARG B N 1
ATOM 5596 C CA . ARG B 1 121 ? -25.625 23.469 -3.396 1 96.94 121 ARG B CA 1
ATOM 5597 C C . ARG B 1 121 ? -25.469 24.016 -1.981 1 96.94 121 ARG B C 1
ATOM 5599 O O . ARG B 1 121 ? -26.406 24.594 -1.436 1 96.94 121 ARG B O 1
ATOM 5606 N N . LEU B 1 122 ? -24.391 23.672 -1.462 1 97.88 122 LEU B N 1
ATOM 5607 C CA . LEU B 1 122 ? -24.078 24.219 -0.146 1 97.88 122 LEU B CA 1
ATOM 5608 C C . LEU B 1 122 ? -23.422 25.594 -0.269 1 97.88 122 LEU B C 1
ATOM 5610 O O . LEU B 1 122 ? -23.391 26.359 0.691 1 97.88 122 LEU B O 1
ATOM 5614 N N . VAL B 1 123 ? -22.844 25.781 -1.39 1 97.25 123 VAL B N 1
ATOM 5615 C CA . VAL B 1 123 ? -22.281 27.078 -1.771 1 97.25 123 VAL B CA 1
ATOM 5616 C C . VAL B 1 123 ? -22.719 27.422 -3.195 1 97.25 123 VAL B C 1
ATOM 5618 O O . VAL B 1 123 ? -23.141 26.547 -3.949 1 97.25 123 VAL B O 1
ATOM 5621 N N . ASP B 1 124 ? -22.609 28.734 -3.469 1 94 124 ASP B N 1
ATOM 5622 C CA . ASP B 1 124 ? -22.953 29.219 -4.801 1 94 124 ASP B CA 1
ATOM 5623 C C . ASP B 1 124 ? -21.812 28.984 -5.789 1 94 124 ASP B C 1
ATOM 5625 O O . ASP B 1 124 ? -20.734 29.562 -5.66 1 94 124 ASP B O 1
ATOM 5629 N N . ALA B 1 125 ? -22.062 28.219 -6.836 1 91.62 125 ALA B N 1
ATOM 5630 C CA . ALA B 1 125 ? -21.047 27.812 -7.809 1 91.62 125 ALA B CA 1
ATOM 5631 C C . ALA B 1 125 ? -20.562 29 -8.625 1 91.62 125 ALA B C 1
ATOM 5633 O O . ALA B 1 125 ? -19.516 28.922 -9.273 1 91.62 125 ALA B O 1
ATOM 5634 N N . THR B 1 126 ? -21.297 30.016 -8.625 1 91.06 126 THR B N 1
ATOM 5635 C CA . THR B 1 126 ? -20.922 31.203 -9.391 1 91.06 126 THR B CA 1
ATOM 5636 C C . THR B 1 126 ? -19.922 32.062 -8.617 1 91.06 126 THR B C 1
ATOM 5638 O O . THR B 1 126 ? -19.312 32.969 -9.172 1 91.06 126 THR B O 1
ATOM 5641 N N . LYS B 1 127 ? -19.766 31.75 -7.379 1 90.31 127 LYS B N 1
ATOM 5642 C CA . LYS B 1 127 ? -18.844 32.5 -6.527 1 90.31 127 LYS B CA 1
ATOM 5643 C C . LYS B 1 127 ? -17.516 31.781 -6.402 1 90.31 127 LYS B C 1
ATOM 5645 O O . LYS B 1 127 ? -17.391 30.609 -6.781 1 90.31 127 LYS B O 1
ATOM 5650 N N . SER B 1 128 ? -16.578 32.5 -5.949 1 91.5 128 SER B N 1
ATOM 5651 C CA . SER B 1 128 ? -15.25 31.953 -5.719 1 91.5 128 SER B CA 1
ATOM 5652 C C . SER B 1 128 ? -15.062 31.547 -4.262 1 91.5 128 SER B C 1
ATOM 5654 O O . SER B 1 128 ? -15.891 31.875 -3.41 1 91.5 128 SER B O 1
ATOM 5656 N N . MET B 1 129 ? -14.016 30.875 -4.012 1 94.56 129 MET B N 1
ATOM 5657 C CA . MET B 1 129 ? -13.656 30.484 -2.652 1 94.56 129 MET B CA 1
ATOM 5658 C C . MET B 1 129 ? -13.445 31.719 -1.775 1 94.56 129 MET B C 1
ATOM 5660 O O . MET B 1 129 ? -13.82 31.719 -0.6 1 94.56 129 MET B O 1
ATOM 5664 N N . ASP B 1 130 ? -12.93 32.75 -2.352 1 93.25 130 ASP B N 1
ATOM 5665 C CA . ASP B 1 130 ? -12.727 34 -1.62 1 93.25 130 ASP B CA 1
ATOM 5666 C C . ASP B 1 130 ? -14.062 34.625 -1.22 1 93.25 130 ASP B C 1
ATOM 5668 O O . ASP B 1 130 ? -14.18 35.219 -0.144 1 93.25 130 ASP B O 1
ATOM 5672 N N . ASP B 1 131 ? -15.023 34.469 -2.047 1 93.88 131 ASP B N 1
ATOM 5673 C CA . ASP B 1 131 ? -16.344 35.062 -1.807 1 93.88 131 ASP B CA 1
ATOM 5674 C C . ASP B 1 131 ? -17 34.438 -0.574 1 93.88 131 ASP B C 1
ATOM 5676 O O . ASP B 1 131 ? -17.859 35.062 0.052 1 93.88 131 ASP B O 1
ATOM 5680 N N . VAL B 1 132 ? -16.594 33.312 -0.249 1 96.25 132 VAL B N 1
ATOM 5681 C CA . VAL B 1 132 ? -17.234 32.656 0.887 1 96.25 132 VAL B CA 1
ATOM 5682 C C . VAL B 1 132 ? -16.266 32.625 2.074 1 96.25 132 VAL B C 1
ATOM 5684 O O . VAL B 1 132 ? -16.453 31.844 3.01 1 96.25 132 VAL B O 1
ATOM 5687 N N . ASP B 1 133 ? -15.164 33.344 2.037 1 96.75 133 ASP B N 1
ATOM 5688 C CA . ASP B 1 133 ? -14.18 33.469 3.105 1 96.75 133 ASP B CA 1
ATOM 5689 C C . ASP B 1 133 ? -13.492 32.125 3.4 1 96.75 133 ASP B C 1
ATOM 5691 O O . ASP B 1 133 ? -13.367 31.75 4.562 1 96.75 133 ASP B O 1
ATOM 5695 N N . TRP B 1 134 ? -13.156 31.484 2.305 1 97.38 134 TRP B N 1
ATOM 5696 C CA . TRP B 1 134 ? -12.453 30.219 2.426 1 97.38 134 TRP B CA 1
ATOM 5697 C C . TRP B 1 134 ? -11.094 30.406 3.088 1 97.38 134 TRP B C 1
ATOM 5699 O O . TRP B 1 134 ? -10.281 31.219 2.629 1 97.38 134 TRP B O 1
ATOM 5709 N N . SER B 1 135 ? -10.852 29.75 4.211 1 97.31 135 SER B N 1
ATOM 5710 C CA . SER B 1 135 ? -9.539 29.719 4.855 1 97.31 135 SER B CA 1
ATOM 5711 C C . SER B 1 135 ? -9.094 28.297 5.156 1 97.31 135 SER B C 1
ATOM 5713 O O . SER B 1 135 ? -9.93 27.422 5.406 1 97.31 135 SER B O 1
ATOM 5715 N N . ARG B 1 136 ? -7.852 28.062 5.027 1 96 136 ARG B N 1
ATOM 5716 C CA . ARG B 1 136 ? -7.285 26.75 5.32 1 96 136 ARG B CA 1
ATOM 5717 C C . ARG B 1 136 ? -6.25 26.828 6.438 1 96 136 ARG B C 1
ATOM 5719 O O . ARG B 1 136 ? -5.652 27.891 6.656 1 96 136 ARG B O 1
ATOM 5726 N N . CYS B 1 137 ? -6.047 25.766 7.113 1 93.44 137 CYS B N 1
ATOM 5727 C CA . CYS B 1 137 ? -5.133 25.766 8.25 1 93.44 137 CYS B CA 1
ATOM 5728 C C . CYS B 1 137 ? -3.688 25.625 7.789 1 93.44 137 CYS B C 1
ATOM 5730 O O . CYS B 1 137 ? -2.781 26.234 8.359 1 93.44 137 CYS B O 1
ATOM 5732 N N . GLY B 1 138 ? -3.428 24.688 6.922 1 86.44 138 GLY B N 1
ATOM 5733 C CA . GLY B 1 138 ? -2.092 24.453 6.406 1 86.44 138 GLY B CA 1
ATOM 5734 C C . GLY B 1 138 ? -2.088 23.969 4.965 1 86.44 138 GLY B C 1
ATOM 5735 O O . GLY B 1 138 ? -3.053 23.359 4.504 1 86.44 138 GLY B O 1
ATOM 5736 N N . ARG B 1 139 ? -0.987 24.359 4.246 1 88.75 139 ARG B N 1
ATOM 5737 C CA . ARG B 1 139 ? -0.819 23.875 2.883 1 88.75 139 ARG B CA 1
ATOM 5738 C C . ARG B 1 139 ? 0.062 22.625 2.854 1 88.75 139 ARG B C 1
ATOM 5740 O O . ARG B 1 139 ? 1.08 22.562 3.547 1 88.75 139 ARG B O 1
ATOM 5747 N N . THR B 1 140 ? -0.429 21.609 2.303 1 95 140 THR B N 1
ATOM 5748 C CA . THR B 1 140 ? 0.381 20.406 2.08 1 95 140 THR B CA 1
ATOM 5749 C C . THR B 1 140 ? 0.761 20.281 0.608 1 95 140 THR B C 1
ATOM 5751 O O . THR B 1 140 ? -0.044 20.594 -0.275 1 95 140 THR B O 1
ATOM 5754 N N . ASP B 1 141 ? 1.953 19.891 0.363 1 94.25 141 ASP B N 1
ATOM 5755 C CA . ASP B 1 141 ? 2.479 19.703 -0.988 1 94.25 141 ASP B CA 1
ATOM 5756 C C . ASP B 1 141 ? 1.874 18.484 -1.656 1 94.25 141 ASP B C 1
ATOM 5758 O O . ASP B 1 141 ? 1.15 17.703 -1.019 1 94.25 141 ASP B O 1
ATOM 5762 N N . ALA B 1 142 ? 2.186 18.453 -2.984 1 95.19 142 ALA B N 1
ATOM 5763 C CA . ALA B 1 142 ? 1.766 17.266 -3.742 1 95.19 142 ALA B CA 1
ATOM 5764 C C . ALA B 1 142 ? 2.277 15.984 -3.092 1 95.19 142 ALA B C 1
ATOM 5766 O O . ALA B 1 142 ? 3.439 15.914 -2.686 1 95.19 142 ALA B O 1
ATOM 5767 N N . GLY B 1 143 ? 1.379 15.016 -2.891 1 96.38 143 GLY B N 1
ATOM 5768 C CA . GLY B 1 143 ? 1.763 13.727 -2.35 1 96.38 143 GLY B CA 1
ATOM 5769 C C . GLY B 1 143 ? 1.616 13.641 -0.843 1 96.38 143 GLY B C 1
ATOM 5770 O O . GLY B 1 143 ? 1.596 12.547 -0.276 1 96.38 143 GLY B O 1
ATOM 5771 N N . VAL B 1 144 ? 1.552 14.773 -0.135 1 98.44 144 VAL B N 1
ATOM 5772 C CA . VAL B 1 144 ? 1.499 14.805 1.322 1 98.44 144 VAL B CA 1
ATOM 5773 C C . VAL B 1 144 ? 0.059 14.609 1.792 1 98.44 144 VAL B C 1
ATOM 5775 O O . VAL B 1 144 ? -0.867 15.203 1.236 1 98.44 144 VAL B O 1
ATOM 5778 N N . SER B 1 145 ? -0.134 13.75 2.807 1 98.62 145 SER B N 1
ATOM 5779 C CA . SER B 1 145 ? -1.454 13.422 3.336 1 98.62 145 SER B CA 1
ATOM 5780 C C . SER B 1 145 ? -1.796 14.289 4.543 1 98.62 145 SER B C 1
ATOM 5782 O O . SER B 1 145 ? -0.926 14.969 5.094 1 98.62 145 SER B O 1
ATOM 5784 N N . ALA B 1 146 ? -3.072 14.258 4.875 1 98.69 146 ALA B N 1
ATOM 5785 C CA . ALA B 1 146 ? -3.516 14.898 6.109 1 98.69 146 ALA B CA 1
ATOM 5786 C C . ALA B 1 146 ? -4.574 14.055 6.816 1 98.69 146 ALA B C 1
ATOM 5788 O O . ALA B 1 146 ? -5.508 13.562 6.18 1 98.69 146 ALA B O 1
ATOM 5789 N N . ALA B 1 147 ? -4.395 13.938 8.109 1 97.88 147 ALA B N 1
ATOM 5790 C CA . ALA B 1 147 ? -5.355 13.195 8.93 1 97.88 147 ALA B CA 1
ATOM 5791 C C . ALA B 1 147 ? -6.355 14.141 9.586 1 97.88 147 ALA B C 1
ATOM 5793 O O . ALA B 1 147 ? -7.477 13.734 9.914 1 97.88 147 ALA B O 1
ATOM 5794 N N . GLY B 1 148 ? -5.965 15.375 9.766 1 97.19 148 GLY B N 1
ATOM 5795 C CA . GLY B 1 148 ? -6.84 16.359 10.383 1 97.19 148 GLY B CA 1
ATOM 5796 C C . GLY B 1 148 ? -6.645 17.75 9.844 1 97.19 148 GLY B C 1
ATOM 5797 O O . GLY B 1 148 ? -6.246 18.656 10.578 1 97.19 148 GLY B O 1
ATOM 5798 N N . GLN B 1 149 ? -6.934 17.969 8.586 1 97.94 149 GLN B N 1
ATOM 5799 C CA . GLN B 1 149 ? -6.941 19.297 7.977 1 97.94 149 GLN B CA 1
ATOM 5800 C C . GLN B 1 149 ? -8.25 20.031 8.273 1 97.94 149 GLN B C 1
ATOM 5802 O O . GLN B 1 149 ? -9.258 19.406 8.609 1 97.94 149 GLN B O 1
ATOM 5807 N N . VAL B 1 150 ? -8.164 21.391 8.234 1 98.44 150 VAL B N 1
ATOM 5808 C CA . VAL B 1 150 ? -9.359 22.172 8.562 1 98.44 150 VAL B CA 1
ATOM 5809 C C . VAL B 1 150 ? -9.492 23.328 7.582 1 98.44 150 VAL B C 1
ATOM 5811 O O . VAL B 1 150 ? -8.508 24 7.254 1 98.44 150 VAL B O 1
ATOM 5814 N N . VAL B 1 151 ? -10.695 23.531 7.121 1 98.44 151 VAL B N 1
ATOM 5815 C CA . VAL B 1 151 ? -11.039 24.734 6.383 1 98.44 151 VAL B CA 1
ATOM 5816 C C . VAL B 1 151 ? -12.242 25.406 7.031 1 98.44 151 VAL B C 1
ATOM 5818 O O . VAL B 1 151 ? -12.977 24.781 7.793 1 98.44 151 VAL B O 1
ATOM 5821 N N . ALA B 1 152 ? -12.406 26.688 6.758 1 98.62 152 ALA B N 1
ATOM 5822 C CA . ALA B 1 152 ? -13.578 27.438 7.199 1 98.62 152 ALA B CA 1
ATOM 5823 C C . ALA B 1 152 ? -14.211 28.188 6.035 1 98.62 152 ALA B C 1
ATOM 5825 O O . ALA B 1 152 ? -13.516 28.609 5.109 1 98.62 152 ALA B O 1
ATOM 5826 N N . LEU B 1 153 ? -15.516 28.297 6.094 1 98.5 153 LEU B N 1
ATOM 5827 C CA . LEU B 1 153 ? -16.234 28.984 5.023 1 98.5 153 LEU B CA 1
ATOM 5828 C C . LEU B 1 153 ? -17.656 29.312 5.457 1 98.5 153 LEU B C 1
ATOM 5830 O O . LEU B 1 153 ? -18.172 28.75 6.426 1 98.5 153 LEU B O 1
ATOM 5834 N N . TRP B 1 154 ? -18.266 30.281 4.781 1 98.06 154 TRP B N 1
ATOM 5835 C CA . TRP B 1 154 ? -19.703 30.5 4.863 1 98.06 154 TRP B CA 1
ATOM 5836 C C . TRP B 1 154 ? -20.469 29.5 3.996 1 98.06 154 TRP B C 1
ATOM 5838 O O . TRP B 1 154 ? -20.125 29.297 2.828 1 98.06 154 TRP B O 1
ATOM 5848 N N . ILE B 1 155 ? -21.422 28.859 4.586 1 98 155 ILE B N 1
ATOM 5849 C CA . ILE B 1 155 ? -22.125 27.766 3.914 1 98 155 ILE B CA 1
ATOM 5850 C C . ILE B 1 155 ? -23.625 27.891 4.148 1 98 155 ILE B C 1
ATOM 5852 O O . ILE B 1 155 ? -24.062 28.516 5.121 1 98 155 ILE B O 1
ATOM 5856 N N . ARG B 1 156 ? -24.406 27.312 3.264 1 97.31 156 ARG B N 1
ATOM 5857 C CA . ARG B 1 156 ? -25.859 27.266 3.441 1 97.31 156 ARG B CA 1
ATOM 5858 C C . ARG B 1 156 ? -26.219 26.625 4.773 1 97.31 156 ARG B C 1
ATOM 5860 O O . ARG B 1 156 ? -25.609 25.625 5.18 1 97.31 156 ARG B O 1
ATOM 5867 N N . SER B 1 157 ? -27.25 27.172 5.418 1 96.12 157 SER B N 1
ATOM 5868 C CA . SER B 1 157 ? -27.672 26.688 6.738 1 96.12 157 SER B CA 1
ATOM 5869 C C . SER B 1 157 ? -29.188 26.547 6.828 1 96.12 157 SER B C 1
ATOM 5871 O O . SER B 1 157 ? -29.922 27.344 6.234 1 96.12 157 SER B O 1
ATOM 5873 N N . ARG B 1 158 ? -29.562 25.578 7.531 1 94.06 158 ARG B N 1
ATOM 5874 C CA . ARG B 1 158 ? -30.984 25.359 7.793 1 94.06 158 ARG B CA 1
ATOM 5875 C C . ARG B 1 158 ? -31.391 25.969 9.133 1 94.06 158 ARG B C 1
ATOM 5877 O O . ARG B 1 158 ? -32.531 26.422 9.297 1 94.06 158 ARG B O 1
ATOM 5884 N N . CYS B 1 159 ? -30.531 26.062 10.031 1 92.88 159 CYS B N 1
ATOM 5885 C CA . CYS B 1 159 ? -30.891 26.344 11.422 1 92.88 159 CYS B CA 1
ATOM 5886 C C . CYS B 1 159 ? -30.766 27.828 11.719 1 92.88 159 CYS B C 1
ATOM 5888 O O . CYS B 1 159 ? -31.453 28.344 12.609 1 92.88 159 CYS B O 1
ATOM 5890 N N . VAL B 1 160 ? -29.891 28.5 11.031 1 94.06 160 VAL B N 1
ATOM 5891 C CA . VAL B 1 160 ? -29.641 29.891 11.383 1 94.06 160 VAL B CA 1
ATOM 5892 C C . VAL B 1 160 ? -29.203 30.672 10.148 1 94.06 160 VAL B C 1
ATOM 5894 O O . VAL B 1 160 ? -28.562 30.125 9.25 1 94.06 160 VAL B O 1
ATOM 5897 N N . ASP B 1 161 ? -29.625 31.891 10.07 1 95.31 161 ASP B N 1
ATOM 5898 C CA . ASP B 1 161 ? -29.141 32.812 9.055 1 95.31 161 ASP B CA 1
ATOM 5899 C C . ASP B 1 161 ? -28.188 33.844 9.648 1 95.31 161 ASP B C 1
ATOM 5901 O O . ASP B 1 161 ? -28.609 34.781 10.344 1 95.31 161 ASP B O 1
ATOM 5905 N N . GLU B 1 162 ? -26.969 33.75 9.289 1 96.31 162 GLU B N 1
ATOM 5906 C CA . GLU B 1 162 ? -25.938 34.625 9.852 1 96.31 162 GLU B CA 1
ATOM 5907 C C . GLU B 1 162 ? -25.469 35.656 8.828 1 96.31 162 GLU B C 1
ATOM 5909 O O . GLU B 1 162 ? -24.438 36.312 9.016 1 96.31 162 GLU B O 1
ATOM 5914 N N . ARG B 1 163 ? -26.156 35.875 7.805 1 94.06 163 ARG B N 1
ATOM 5915 C CA . ARG B 1 163 ? -25.797 36.844 6.77 1 94.06 163 ARG B CA 1
ATOM 5916 C C . ARG B 1 163 ? -25.688 38.25 7.344 1 94.06 163 ARG B C 1
ATOM 5918 O O . ARG B 1 163 ? -24.812 39.031 6.953 1 94.06 163 ARG B O 1
ATOM 5925 N N . PRO B 1 164 ? -26.547 38.531 8.273 1 93.69 164 PRO B N 1
ATOM 5926 C CA . PRO B 1 164 ? -26.375 39.844 8.883 1 93.69 164 PRO B CA 1
ATOM 5927 C C . PRO B 1 164 ? -25.016 40.031 9.539 1 93.69 164 PRO B C 1
ATOM 5929 O O . PRO B 1 164 ? -24.453 41.125 9.523 1 93.69 164 PRO B O 1
ATOM 5932 N N . LEU B 1 165 ? -24.531 39.031 10.109 1 94.38 165 LEU B N 1
ATOM 5933 C CA . LEU B 1 165 ? -23.203 39.094 10.711 1 94.38 165 LEU B CA 1
ATOM 5934 C C . LEU B 1 165 ? -22.109 39.094 9.633 1 94.38 165 LEU B C 1
ATOM 5936 O O . LEU B 1 165 ? -21.125 39.812 9.75 1 94.38 165 LEU B O 1
ATOM 5940 N N . ARG B 1 166 ? -22.312 38.281 8.633 1 93.12 166 ARG B N 1
ATOM 5941 C CA . ARG B 1 16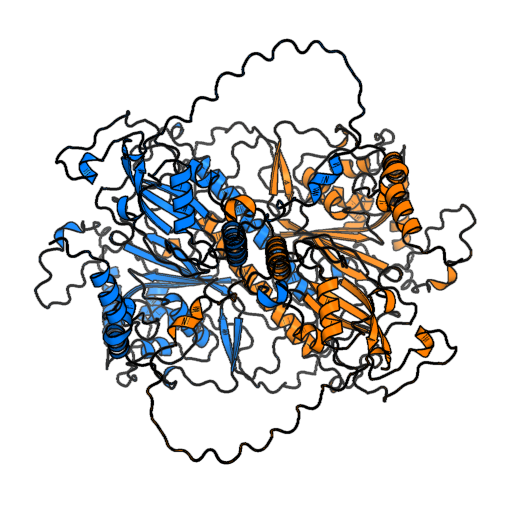6 ? -21.375 38.188 7.516 1 93.12 166 ARG B CA 1
ATOM 5942 C C . ARG B 1 166 ? -21.188 39.531 6.844 1 93.12 166 ARG B C 1
ATOM 5944 O O . ARG B 1 166 ? -20.047 39.938 6.547 1 93.12 166 ARG B O 1
ATOM 5951 N N . TYR B 1 167 ? -22.25 40.188 6.703 1 91.38 167 TYR B N 1
ATOM 5952 C CA . TYR B 1 167 ? -22.203 41.469 5.965 1 91.38 167 TYR B CA 1
ATOM 5953 C C . TYR B 1 167 ? -22.172 42.656 6.918 1 91.38 167 TYR B C 1
ATOM 5955 O O . TYR B 1 167 ? -22.297 43.812 6.488 1 91.38 167 TYR B O 1
ATOM 5963 N N . LYS B 1 168 ? -22.141 42.469 8.188 1 90.75 168 LYS B N 1
ATOM 5964 C CA . LYS B 1 168 ? -22 43.5 9.234 1 90.75 168 LYS B CA 1
ATOM 5965 C C . LYS B 1 168 ? -23.109 44.531 9.133 1 90.75 168 LYS B C 1
ATOM 5967 O O . LYS B 1 168 ? -22.844 45.719 9.117 1 90.75 168 LYS B O 1
ATOM 5972 N N . THR B 1 169 ? -24.359 44.062 9.039 1 89.31 169 THR B N 1
ATOM 5973 C CA . THR B 1 169 ? -25.484 44.969 8.914 1 89.31 169 THR B CA 1
ATOM 5974 C C . THR B 1 169 ? -25.891 45.5 10.281 1 89.31 169 THR B C 1
ATOM 5976 O O . THR B 1 169 ? -26.734 46.406 10.375 1 89.31 169 THR B O 1
ATOM 5979 N N . GLY B 1 170 ? -25.297 45 11.312 1 89.81 170 GLY B N 1
ATOM 5980 C CA . GLY B 1 170 ? -25.625 45.438 12.656 1 89.81 170 GLY B CA 1
ATOM 5981 C C . GLY B 1 170 ? -26.719 44.625 13.312 1 89.81 170 GLY B C 1
ATOM 5982 O O . GLY B 1 170 ? -26.984 44.781 14.5 1 89.81 170 GLY B O 1
ATOM 5983 N N . GLU B 1 171 ? -27.312 43.75 12.562 1 90.88 171 GLU B N 1
ATOM 5984 C CA . GLU B 1 171 ? -28.359 42.875 13.07 1 90.88 171 GLU B CA 1
ATOM 5985 C C . GLU B 1 171 ? -27.797 41.562 13.594 1 90.88 171 GLU B C 1
ATOM 5987 O O . GLU B 1 171 ? -26.688 41.188 13.219 1 90.88 171 GLU B O 1
ATOM 5992 N N . ALA B 1 172 ? -28.547 40.969 14.453 1 92.38 172 ALA B N 1
ATOM 5993 C CA . ALA B 1 172 ? -28.156 39.688 15.008 1 92.38 172 ALA B CA 1
ATOM 5994 C C . ALA B 1 172 ? -28.516 38.531 14.039 1 92.38 172 ALA B C 1
ATOM 5996 O O . ALA B 1 172 ? -29.25 38.75 13.078 1 92.38 172 ALA B O 1
ATOM 5997 N N . ALA B 1 173 ? -27.844 37.406 14.312 1 93.62 173 ALA B N 1
ATOM 5998 C CA . ALA B 1 173 ? -28.203 36.188 13.562 1 93.62 173 ALA B CA 1
ATOM 5999 C C . ALA B 1 173 ? -29.672 35.844 13.75 1 93.62 173 ALA B C 1
ATOM 6001 O O . ALA B 1 173 ? -30.219 36.031 14.844 1 93.62 173 ALA B O 1
ATOM 6002 N N . ILE B 1 174 ? -30.328 35.312 12.781 1 93.19 174 ILE B N 1
ATOM 6003 C CA . ILE B 1 174 ? -31.734 34.969 12.812 1 93.19 174 ILE B CA 1
ATOM 6004 C C . ILE B 1 174 ? -31.906 33.469 12.984 1 93.19 174 ILE B C 1
ATOM 6006 O O . ILE B 1 174 ? -31.625 32.688 12.062 1 93.19 174 ILE B O 1
ATOM 6010 N N . PRO B 1 175 ? -32.312 33.062 14.125 1 91.75 175 PRO B N 1
ATOM 6011 C CA . PRO B 1 175 ? -32.625 31.625 14.242 1 91.75 175 PRO B CA 1
ATOM 6012 C C . PRO B 1 175 ? -33.812 31.203 13.359 1 91.75 175 PRO B C 1
ATOM 6014 O O . PRO B 1 175 ? -34.844 31.891 13.32 1 91.75 175 PRO B O 1
ATOM 6017 N N . LEU B 1 176 ? -33.656 30.188 12.664 1 91.06 176 LEU B N 1
ATOM 6018 C CA . LEU B 1 176 ? -34.688 29.734 11.742 1 91.06 176 LEU B CA 1
ATOM 6019 C C . LEU B 1 176 ? -35.438 28.531 12.305 1 91.06 176 LEU B C 1
ATOM 6021 O O . LEU B 1 176 ? -36.562 28.281 11.922 1 91.06 176 LEU B O 1
ATOM 6025 N N . THR B 1 177 ? -34.719 27.703 12.977 1 86 177 THR B N 1
ATOM 6026 C CA . THR B 1 177 ? -35.344 26.531 13.602 1 86 177 THR B CA 1
ATOM 6027 C C . THR B 1 177 ? -35.031 26.484 15.094 1 86 177 THR B C 1
ATOM 6029 O O . THR B 1 177 ? -34.281 27.312 15.602 1 86 177 THR B O 1
ATOM 6032 N N . ASP B 1 178 ? -35.75 25.5 15.742 1 74.19 178 ASP B N 1
ATOM 6033 C CA . ASP B 1 178 ? -35.438 25.297 17.156 1 74.19 178 ASP B CA 1
ATOM 6034 C C . ASP B 1 178 ? -34.062 24.656 17.328 1 74.19 178 ASP B C 1
ATOM 6036 O O . ASP B 1 178 ? -33.562 24.016 16.406 1 74.19 178 ASP B O 1
ATOM 6040 N N . THR B 1 179 ? -33.5 25.047 18.391 1 57.88 179 THR B N 1
ATOM 6041 C CA . THR B 1 179 ? -32.125 24.672 18.672 1 57.88 179 THR B CA 1
ATOM 6042 C C . THR B 1 179 ? -31.938 23.156 18.578 1 57.88 179 THR B C 1
ATOM 6044 O O . THR B 1 179 ? -30.828 22.672 18.391 1 57.88 179 THR B O 1
ATOM 6047 N N . SER B 1 180 ? -32.969 22.516 18.906 1 59 180 SER B N 1
ATOM 6048 C CA . SER B 1 180 ? -32.875 21.047 18.922 1 59 180 SER B CA 1
ATOM 6049 C C . SER B 1 180 ? -32.906 20.484 17.5 1 59 180 SER B C 1
ATOM 6051 O O . SER B 1 180 ? -32.75 19.281 17.312 1 59 180 SER B O 1
ATOM 6053 N N . ASP B 1 181 ? -32.844 21.469 16.625 1 68.19 181 ASP B N 1
ATOM 6054 C CA . ASP B 1 181 ? -33.125 21.031 15.258 1 68.19 181 ASP B CA 1
ATOM 6055 C C . ASP B 1 181 ? -31.844 20.594 14.555 1 68.19 181 ASP B C 1
ATOM 6057 O O . ASP B 1 181 ? -30.734 20.828 15.039 1 68.19 181 ASP B O 1
ATOM 6061 N N . GLU B 1 182 ? -32.062 19.828 13.547 1 86.38 182 GLU B N 1
ATOM 6062 C CA . GLU B 1 182 ? -31.062 19.188 12.695 1 86.38 182 GLU B CA 1
ATOM 6063 C C . GLU B 1 182 ? -30.594 20.109 11.578 1 86.38 182 GLU B C 1
ATOM 6065 O O . GLU B 1 182 ? -31.406 20.734 10.898 1 86.38 182 GLU B O 1
ATOM 6070 N N . GLU B 1 183 ? -29.281 20.391 11.617 1 92.81 183 GLU B N 1
ATOM 6071 C CA . GLU B 1 183 ? -28.672 21.078 10.484 1 92.81 183 GLU B CA 1
ATOM 6072 C C . GLU B 1 183 ? -28.625 20.188 9.25 1 92.81 183 GLU B C 1
ATOM 6074 O O . GLU B 1 183 ? -28.922 18.984 9.328 1 92.81 183 GLU B O 1
ATOM 6079 N N . LEU B 1 184 ? -28.266 20.828 8.133 1 94.88 184 LEU B N 1
ATOM 6080 C CA . LEU B 1 184 ? -28.047 20.047 6.926 1 94.88 184 LEU B CA 1
ATOM 6081 C C . LEU B 1 184 ? -27 18.969 7.16 1 94.88 184 LEU B C 1
ATOM 6083 O O . LEU B 1 184 ? -26.047 19.172 7.91 1 94.88 184 LEU B O 1
ATOM 6087 N N . PRO B 1 185 ? -27.156 17.812 6.594 1 94.75 185 PRO B N 1
ATOM 6088 C CA . PRO B 1 185 ? -26.172 16.734 6.785 1 94.75 185 PRO B CA 1
ATOM 6089 C C . PRO B 1 185 ? -24.875 16.953 6.012 1 94.75 185 PRO B C 1
ATOM 6091 O O . PRO B 1 185 ? -24.562 16.188 5.098 1 94.75 185 PRO B O 1
ATOM 6094 N N . TYR B 1 186 ? -24.141 17.953 6.422 1 96.81 186 TYR B N 1
ATOM 6095 C CA . TYR B 1 186 ? -22.938 18.359 5.719 1 96.81 186 TYR B CA 1
ATOM 6096 C C . TYR B 1 186 ? -22.016 17.172 5.477 1 96.81 186 TYR B C 1
ATOM 6098 O O . TYR B 1 186 ? -21.594 16.922 4.344 1 96.81 186 TYR B O 1
ATOM 6106 N N . VAL B 1 187 ? -21.719 16.391 6.516 1 95.5 187 VAL B N 1
ATOM 6107 C CA . VAL B 1 187 ? -20.734 15.32 6.48 1 95.5 187 VAL B CA 1
ATOM 6108 C C . VAL B 1 187 ? -21.203 14.219 5.539 1 95.5 187 VAL B C 1
ATOM 6110 O O . VAL B 1 187 ? -20.484 13.828 4.617 1 95.5 187 VAL B O 1
ATOM 6113 N N . ALA B 1 188 ? -22.391 13.789 5.719 1 94.31 188 ALA B N 1
ATOM 6114 C CA . ALA B 1 188 ? -22.938 12.703 4.902 1 94.31 188 ALA B CA 1
ATOM 6115 C C . ALA B 1 188 ? -23.016 13.117 3.436 1 94.31 188 ALA B C 1
ATOM 6117 O O . ALA B 1 188 ? -22.641 12.344 2.549 1 94.31 188 ALA B O 1
ATOM 6118 N N . THR B 1 189 ? -23.516 14.336 3.211 1 97.06 189 THR B N 1
ATOM 6119 C CA . THR B 1 189 ? -23.719 14.828 1.851 1 97.06 189 THR B CA 1
ATOM 6120 C C . THR B 1 189 ? -22.391 14.938 1.109 1 97.06 189 THR B C 1
ATOM 6122 O O . THR B 1 189 ? -22.266 14.461 -0.023 1 97.06 189 THR B O 1
ATOM 6125 N N . LEU B 1 190 ? -21.422 15.508 1.728 1 98.19 190 LEU B N 1
ATOM 6126 C CA . LEU B 1 190 ? -20.125 15.695 1.08 1 98.19 190 LEU B CA 1
ATOM 6127 C C . LEU B 1 190 ? -19.438 14.352 0.861 1 98.19 190 LEU B C 1
ATOM 6129 O O . LEU B 1 190 ? -18.859 14.117 -0.202 1 98.19 190 LEU B O 1
ATOM 6133 N N . ASN B 1 191 ? -19.516 13.484 1.778 1 96.88 191 ASN B N 1
ATOM 6134 C CA . ASN B 1 191 ? -18.844 12.195 1.672 1 96.88 191 ASN B CA 1
ATOM 6135 C C . ASN B 1 191 ? -19.484 11.328 0.588 1 96.88 191 ASN B C 1
ATOM 6137 O O . ASN B 1 191 ? -18.828 10.43 0.051 1 96.88 191 ASN B O 1
ATOM 6141 N N . ARG B 1 192 ? -20.656 11.562 0.282 1 96.31 192 ARG B N 1
ATOM 6142 C CA . ARG B 1 192 ? -21.297 10.844 -0.817 1 96.31 192 ARG B CA 1
ATOM 6143 C C . ARG B 1 192 ? -20.734 11.289 -2.162 1 96.31 192 ARG B C 1
ATOM 6145 O O . ARG B 1 192 ? -20.672 10.5 -3.105 1 96.31 192 ARG B O 1
ATOM 6152 N N . LEU B 1 193 ? -20.312 12.492 -2.189 1 97.62 193 LEU B N 1
ATOM 6153 C CA . LEU B 1 193 ? -19.875 13.086 -3.445 1 97.62 193 LEU B CA 1
ATOM 6154 C C . LEU B 1 193 ? -18.359 12.953 -3.602 1 97.62 193 LEU B C 1
ATOM 6156 O O . LEU B 1 193 ? -17.844 12.961 -4.723 1 97.62 193 LEU B O 1
ATOM 6160 N N . LEU B 1 194 ? -17.641 12.82 -2.545 1 98.06 194 LEU B N 1
ATOM 6161 C CA . LEU B 1 194 ? -16.188 12.836 -2.555 1 98.06 194 LEU B CA 1
ATOM 6162 C C . LEU B 1 194 ? -15.625 11.445 -2.842 1 98.06 194 LEU B C 1
ATOM 6164 O O . LEU B 1 194 ? -16.25 10.438 -2.488 1 98.06 194 LEU B O 1
ATOM 6168 N N . PRO B 1 195 ? -14.43 11.383 -3.518 1 96.31 195 PRO B N 1
ATOM 6169 C CA . PRO B 1 195 ? -13.773 10.078 -3.627 1 96.31 195 PRO B CA 1
ATOM 6170 C C . PRO B 1 195 ? -13.406 9.484 -2.268 1 96.31 195 PRO B C 1
ATOM 6172 O O . PRO B 1 195 ? -13.297 10.219 -1.281 1 96.31 195 PRO B O 1
ATOM 6175 N N . PRO B 1 196 ? -13.172 8.195 -2.215 1 93.88 196 PRO B N 1
ATOM 6176 C CA . PRO B 1 196 ? -12.898 7.539 -0.933 1 93.88 196 PRO B CA 1
ATOM 6177 C C . PRO B 1 196 ? -11.609 8.031 -0.284 1 93.88 196 PRO B C 1
ATOM 6179 O O . PRO B 1 196 ? -11.406 7.832 0.917 1 93.88 196 PRO B O 1
ATOM 6182 N N . THR B 1 197 ? -10.758 8.672 -1.018 1 96.81 197 THR B N 1
ATOM 6183 C CA . THR B 1 197 ? -9.461 9.102 -0.512 1 96.81 197 THR B CA 1
ATOM 6184 C C . THR B 1 197 ? -9.586 10.43 0.24 1 96.81 197 THR B C 1
ATOM 6186 O O . THR B 1 197 ? -8.609 10.914 0.817 1 96.81 197 THR B O 1
ATOM 6189 N N . ILE B 1 198 ? -10.75 11.109 0.199 1 98.38 198 ILE B N 1
ATOM 6190 C CA . ILE B 1 198 ? -11.062 12.305 0.979 1 98.38 198 ILE B CA 1
ATOM 6191 C C . ILE B 1 198 ? -12.305 12.055 1.832 1 98.38 198 ILE B C 1
ATOM 6193 O O . ILE B 1 198 ? -13.344 11.648 1.316 1 98.38 198 ILE B O 1
ATOM 6197 N N . ARG B 1 199 ? -12.188 12.305 3.102 1 97.44 199 ARG B N 1
ATOM 6198 C CA . ARG B 1 199 ? -13.344 12.148 3.977 1 97.44 199 ARG B CA 1
ATOM 6199 C C . ARG B 1 199 ? -13.523 13.367 4.871 1 97.44 199 ARG B C 1
ATOM 6201 O O . ARG B 1 199 ? -12.562 13.836 5.488 1 97.44 199 ARG B O 1
ATOM 6208 N N . ILE B 1 200 ? -14.773 13.852 4.875 1 97.62 200 ILE B N 1
ATOM 6209 C CA . ILE B 1 200 ? -15.148 14.828 5.887 1 97.62 200 ILE B CA 1
ATOM 6210 C C . ILE B 1 200 ? -15.43 14.117 7.211 1 97.62 200 ILE B C 1
ATOM 6212 O O . ILE B 1 200 ? -16.203 13.156 7.254 1 97.62 200 ILE B O 1
ATOM 6216 N N . GLN B 1 201 ? -14.828 14.602 8.234 1 95.56 201 GLN B N 1
ATOM 6217 C CA . GLN B 1 201 ? -14.914 13.945 9.531 1 95.56 201 GLN B CA 1
ATOM 6218 C C . GLN B 1 201 ? -15.922 14.641 10.438 1 95.56 201 GLN B C 1
ATOM 6220 O O . GLN B 1 201 ? -16.641 13.984 11.203 1 95.56 201 GLN B O 1
ATOM 6225 N N . ALA B 1 202 ? -15.922 15.977 10.297 1 95.12 202 ALA B N 1
ATOM 6226 C CA . ALA B 1 202 ? -16.766 16.734 11.211 1 95.12 202 ALA B CA 1
ATOM 6227 C C . ALA B 1 202 ? -16.906 18.188 10.75 1 95.12 202 ALA B C 1
ATOM 6229 O O . ALA B 1 202 ? -16.188 18.641 9.859 1 95.12 202 ALA B O 1
ATOM 6230 N N . TRP B 1 203 ? -17.922 18.844 11.344 1 95.69 203 TRP B N 1
ATOM 6231 C CA . TRP B 1 203 ? -18.109 20.281 11.172 1 95.69 203 TRP B CA 1
ATOM 6232 C C . TRP B 1 203 ? -18.344 20.953 12.516 1 95.69 203 TRP B C 1
ATOM 6234 O O . TRP B 1 203 ? -18.609 20.297 13.516 1 95.69 203 TRP B O 1
ATOM 6244 N N . SER B 1 204 ? -18.156 22.234 12.562 1 96 204 SER B N 1
ATOM 6245 C CA . SER B 1 204 ? -18.406 23.062 13.742 1 96 204 SER B CA 1
ATOM 6246 C C . SER B 1 204 ? -18.844 24.469 13.352 1 96 204 SER B C 1
ATOM 6248 O O . SER B 1 204 ? -18.234 25.094 12.484 1 96 204 SER B O 1
ATOM 6250 N N . PRO B 1 205 ? -19.953 24.891 14.031 1 95.5 205 PRO B N 1
ATOM 6251 C CA . PRO B 1 205 ? -20.172 26.344 13.922 1 95.5 205 PRO B CA 1
ATOM 6252 C C . PRO B 1 205 ? -19.016 27.141 14.531 1 95.5 205 PRO B C 1
ATOM 6254 O O . PRO B 1 205 ? -18.453 26.75 15.555 1 95.5 205 PRO B O 1
ATOM 6257 N N . VAL B 1 206 ? -18.703 28.188 13.891 1 97.19 206 VAL B N 1
ATOM 6258 C CA . VAL B 1 206 ? -17.641 29.062 14.398 1 97.19 206 VAL B CA 1
ATOM 6259 C C . VAL B 1 206 ? -18.094 30.516 14.305 1 97.19 206 VAL B C 1
ATOM 6261 O O . VAL B 1 206 ? -19.078 30.828 13.641 1 97.19 206 VAL B O 1
ATOM 6264 N N . ARG B 1 207 ? -17.406 31.391 15.016 1 95.75 207 ARG B N 1
ATOM 6265 C CA . ARG B 1 207 ? -17.734 32.812 14.953 1 95.75 207 ARG B CA 1
ATOM 6266 C C . ARG B 1 207 ? -17.469 33.375 13.562 1 95.75 207 ARG B C 1
ATOM 6268 O O . ARG B 1 207 ? -16.609 32.875 12.836 1 95.75 207 ARG B O 1
ATOM 6275 N N . PRO B 1 208 ? -18.062 34.438 13.188 1 96.44 208 PRO B N 1
ATOM 6276 C CA . PRO B 1 208 ? -17.953 35.031 11.852 1 96.44 208 PRO B CA 1
ATOM 6277 C C . PRO B 1 208 ? -16.5 35.406 11.5 1 96.44 208 PRO B C 1
ATOM 6279 O O . PRO B 1 208 ? -16.141 35.375 10.32 1 96.44 208 PRO B O 1
ATOM 6282 N N . THR B 1 209 ? -15.648 35.688 12.469 1 96 209 THR B N 1
ATOM 6283 C CA . THR B 1 209 ? -14.289 36.156 12.211 1 96 209 THR B CA 1
ATOM 6284 C C . THR B 1 209 ? -13.297 35 12.281 1 96 209 THR B C 1
ATOM 6286 O O . THR B 1 209 ? -12.086 35.219 12.148 1 96 209 THR B O 1
ATOM 6289 N N . PHE B 1 210 ? -13.766 33.812 12.5 1 97.19 210 PHE B N 1
ATOM 6290 C CA . PHE B 1 210 ? -12.906 32.656 12.641 1 97.19 210 PHE B CA 1
ATOM 6291 C C . PHE B 1 210 ? -12.109 32.406 11.359 1 97.19 210 PHE B C 1
ATOM 6293 O O . PHE B 1 210 ? -12.664 32.469 10.258 1 97.19 210 PHE B O 1
ATOM 6300 N N . SER B 1 211 ? -10.812 32.219 11.531 1 97.38 211 SER B N 1
ATOM 6301 C CA . SER B 1 211 ? -9.93 31.797 10.445 1 97.38 211 SER B CA 1
ATOM 6302 C C . SER B 1 211 ? -9.234 30.484 10.766 1 97.38 211 SER B C 1
ATOM 6304 O O . SER B 1 211 ? -8.539 30.359 11.773 1 97.38 211 SER B O 1
ATOM 6306 N N . ALA B 1 212 ? -9.398 29.516 9.852 1 97.62 212 ALA B N 1
ATOM 6307 C CA . ALA B 1 212 ? -8.727 28.25 10.062 1 97.62 212 ALA B CA 1
ATOM 6308 C C . ALA B 1 212 ? -7.219 28.422 10.172 1 97.62 212 ALA B C 1
ATOM 6310 O O . ALA B 1 212 ? -6.543 27.656 10.867 1 97.62 212 ALA B O 1
ATOM 6311 N N . ARG B 1 213 ? -6.688 29.359 9.523 1 95.62 213 ARG B N 1
ATOM 6312 C CA . ARG B 1 213 ? -5.246 29.609 9.516 1 95.62 213 ARG B CA 1
ATOM 6313 C C . ARG B 1 213 ? -4.805 30.312 10.789 1 95.62 213 ARG B C 1
ATOM 6315 O O . ARG B 1 213 ? -3.928 29.828 11.5 1 95.62 213 ARG B O 1
ATOM 6322 N N . PHE B 1 214 ? -5.492 31.406 11.141 1 95 214 PHE B N 1
ATOM 6323 C CA . PHE B 1 214 ? -4.969 32.312 12.148 1 95 214 PHE B CA 1
ATOM 6324 C C . PHE B 1 214 ? -5.434 31.906 13.547 1 95 214 PHE B C 1
ATOM 6326 O O . PHE B 1 214 ? -4.82 32.281 14.547 1 95 214 PHE B O 1
ATOM 6333 N N . ASP B 1 215 ? -6.5 31.156 13.594 1 96.44 215 ASP B N 1
ATOM 6334 C CA . ASP B 1 215 ? -6.98 30.719 14.898 1 96.44 215 ASP B CA 1
ATOM 6335 C C . ASP B 1 215 ? -6.359 29.375 15.281 1 96.44 215 ASP B C 1
ATOM 6337 O O . ASP B 1 215 ? -6.586 28.875 16.391 1 96.44 215 ASP B O 1
ATOM 6341 N N . CYS B 1 216 ? -5.57 28.812 14.336 1 96.44 216 CYS B N 1
ATOM 6342 C CA . CYS B 1 216 ? -4.871 27.562 14.633 1 96.44 216 CYS B CA 1
ATOM 6343 C C . CYS B 1 216 ? -3.74 27.812 15.633 1 96.44 216 CYS B C 1
ATOM 6345 O O . CYS B 1 216 ? -2.92 28.703 15.438 1 96.44 216 CYS B O 1
ATOM 6347 N N . VAL B 1 217 ? -3.674 26.969 16.625 1 95.31 217 VAL B N 1
ATOM 6348 C CA . VAL B 1 217 ? -2.719 27.188 17.719 1 95.31 217 VAL B CA 1
ATOM 6349 C C . VAL B 1 217 ? -1.462 26.359 17.469 1 95.31 217 VAL B C 1
ATOM 6351 O O . VAL B 1 217 ? -0.368 26.734 17.906 1 95.31 217 VAL B O 1
ATOM 6354 N N . TYR B 1 218 ? -1.571 25.219 16.938 1 95.81 218 TYR B N 1
ATOM 6355 C CA . TYR B 1 218 ? -0.423 24.406 16.578 1 95.81 218 TYR B CA 1
ATOM 6356 C C . TYR B 1 218 ? -0.754 23.5 15.391 1 95.81 218 TYR B C 1
ATOM 6358 O O . TYR B 1 218 ? -1.927 23.266 15.094 1 95.81 218 TYR B O 1
ATOM 6366 N N . ARG B 1 219 ? 0.267 23.125 14.695 1 97 219 ARG B N 1
ATOM 6367 C CA . ARG B 1 219 ? 0.223 22.078 13.688 1 97 219 ARG B CA 1
ATOM 6368 C C . ARG B 1 219 ? 1.126 20.906 14.078 1 97 219 ARG B C 1
ATOM 6370 O O . ARG B 1 219 ? 2.256 21.109 14.531 1 97 219 ARG B O 1
ATOM 6377 N N . HIS B 1 220 ? 0.594 19.734 14.07 1 97.44 220 HIS B N 1
ATOM 6378 C CA . HIS B 1 220 ? 1.335 18.516 14.375 1 97.44 220 HIS B CA 1
ATOM 6379 C C . HIS B 1 220 ? 1.564 17.688 13.117 1 97.44 220 HIS B C 1
ATOM 6381 O O . HIS B 1 220 ? 0.607 17.266 12.461 1 97.44 220 HIS B O 1
ATOM 6387 N N . TYR B 1 221 ? 2.846 17.5 12.797 1 98.12 221 TYR B N 1
ATOM 6388 C CA . TYR B 1 221 ? 3.205 16.688 11.641 1 98.12 221 TYR B CA 1
ATOM 6389 C C . TYR B 1 221 ? 3.775 15.344 12.078 1 98.12 221 TYR B C 1
ATOM 6391 O O . TYR B 1 221 ? 4.422 15.242 13.125 1 98.12 221 TYR B O 1
ATOM 6399 N N . LYS B 1 222 ? 3.516 14.375 11.266 1 98.75 222 LYS B N 1
ATOM 6400 C CA . LYS B 1 222 ? 4.102 13.039 11.375 1 98.75 222 LYS B CA 1
ATOM 6401 C C . LYS B 1 222 ? 4.887 12.68 10.125 1 98.75 222 LYS B C 1
ATOM 6403 O O . LYS B 1 222 ? 4.453 12.961 9.008 1 98.75 222 LYS B O 1
ATOM 6408 N N . TYR B 1 223 ? 6.051 12.148 10.297 1 98.88 223 TYR B N 1
ATOM 6409 C CA . TYR B 1 223 ? 6.828 11.578 9.195 1 98.88 223 TYR B CA 1
ATOM 6410 C C . TYR B 1 223 ? 7.184 10.125 9.477 1 98.88 223 TYR B C 1
ATOM 6412 O O . TYR B 1 223 ? 7.969 9.836 10.383 1 98.88 223 TYR B O 1
ATOM 6420 N N . PHE B 1 224 ? 6.688 9.211 8.648 1 98.81 224 PHE B N 1
ATOM 6421 C CA . PHE B 1 224 ? 6.844 7.781 8.883 1 98.81 224 PHE B CA 1
ATOM 6422 C C . PHE B 1 224 ? 8.055 7.238 8.141 1 98.81 224 PHE B C 1
ATOM 6424 O O . PHE B 1 224 ? 8.32 7.633 7 1 98.81 224 PHE B O 1
ATOM 6431 N N . PHE B 1 225 ? 8.789 6.316 8.805 1 98.38 225 PHE B N 1
ATOM 6432 C CA . PHE B 1 225 ? 9.938 5.668 8.188 1 98.38 225 PHE B CA 1
ATOM 6433 C C . PHE B 1 225 ? 10.203 4.312 8.828 1 98.38 225 PHE B C 1
ATOM 6435 O O . PHE B 1 225 ? 9.82 4.078 9.977 1 98.38 225 PHE B O 1
ATOM 6442 N N . THR B 1 226 ? 10.797 3.412 8.102 1 96.44 226 THR B N 1
ATOM 6443 C CA . THR B 1 226 ? 11.203 2.133 8.672 1 96.44 226 THR B CA 1
ATOM 6444 C C . THR B 1 226 ? 12.609 2.227 9.258 1 96.44 226 THR B C 1
ATOM 6446 O O . THR B 1 226 ? 13.406 3.076 8.844 1 96.44 226 THR B O 1
ATOM 6449 N N . LEU B 1 227 ? 12.898 1.358 10.133 1 94.75 227 LEU B N 1
ATOM 6450 C CA . LEU B 1 227 ? 14.219 1.313 10.75 1 94.75 227 LEU B CA 1
ATOM 6451 C C . LEU B 1 227 ? 15.289 0.986 9.711 1 94.75 227 LEU B C 1
ATOM 6453 O O . LEU B 1 227 ? 16.453 1.361 9.875 1 94.75 227 LEU B O 1
ATOM 6457 N N . GLY B 1 228 ? 14.867 0.3 8.703 1 91.19 228 GLY B N 1
ATOM 6458 C CA . GLY B 1 228 ? 15.812 -0.153 7.691 1 91.19 228 GLY B CA 1
ATOM 6459 C C . GLY B 1 228 ? 15.945 -1.663 7.633 1 91.19 228 GLY B C 1
ATOM 6460 O O . GLY B 1 228 ? 15.609 -2.359 8.594 1 91.19 228 GLY B O 1
ATOM 6461 N N . ALA B 1 229 ? 16.469 -2.166 6.574 1 88.31 229 ALA B N 1
ATOM 6462 C CA . ALA B 1 229 ? 16.578 -3.602 6.316 1 88.31 229 ALA B CA 1
ATOM 6463 C C . ALA B 1 229 ? 17.516 -4.27 7.316 1 88.31 229 ALA B C 1
ATOM 6465 O O . ALA B 1 229 ? 18.578 -3.727 7.641 1 88.31 229 ALA B O 1
ATOM 6466 N N . PRO B 1 230 ? 17.125 -5.449 7.789 1 87.69 230 PRO B N 1
ATOM 6467 C CA . PRO B 1 230 ? 18.031 -6.211 8.648 1 87.69 230 PRO B CA 1
ATOM 6468 C C . PRO B 1 230 ? 19.156 -6.887 7.863 1 87.69 230 PRO B C 1
ATOM 6470 O O . PRO B 1 230 ? 19.203 -6.805 6.633 1 87.69 230 PRO B O 1
ATOM 6473 N N . SER B 1 231 ? 19.969 -7.582 8.547 1 81.31 231 SER B N 1
ATOM 6474 C CA . SER B 1 231 ? 21.156 -8.195 7.957 1 81.31 231 SER B CA 1
ATOM 6475 C C . SER B 1 231 ? 20.797 -9.391 7.082 1 81.31 231 SER B C 1
ATOM 6477 O O . SER B 1 231 ? 21.578 -9.812 6.238 1 81.31 231 SER B O 1
ATOM 6479 N N . THR B 1 232 ? 19.625 -9.93 7.305 1 82.56 232 THR B N 1
ATOM 6480 C CA . THR B 1 232 ? 19.203 -11.07 6.512 1 82.56 232 THR B CA 1
ATOM 6481 C C . THR B 1 232 ? 18.938 -10.664 5.066 1 82.56 232 THR B C 1
ATOM 6483 O O . THR B 1 232 ? 18.891 -11.516 4.172 1 82.56 232 THR B O 1
ATOM 6486 N N . LEU B 1 233 ? 18.656 -9.375 4.895 1 80.38 233 LEU B N 1
ATOM 6487 C CA . LEU B 1 233 ? 18.469 -8.867 3.537 1 80.38 233 LEU B CA 1
ATOM 6488 C C . LEU B 1 233 ? 19.75 -8.242 3.008 1 80.38 233 LEU B C 1
ATOM 6490 O O . LEU B 1 233 ? 20.359 -7.398 3.672 1 80.38 233 LEU B O 1
ATOM 6494 N N . VAL B 1 234 ? 20.578 -9.055 2.256 1 63.44 234 VAL B N 1
ATOM 6495 C CA . VAL B 1 234 ? 21.859 -8.555 1.767 1 63.44 234 VAL B CA 1
ATOM 6496 C C . VAL B 1 234 ? 21.625 -7.461 0.728 1 63.44 234 VAL B C 1
ATOM 6498 O O . VAL B 1 234 ? 20.938 -7.68 -0.271 1 63.44 234 VAL B O 1
ATOM 6501 N N . TRP B 1 235 ? 21.75 -6.293 1.23 1 55.03 235 TRP B N 1
ATOM 6502 C CA . TRP B 1 235 ? 21.625 -5.168 0.308 1 55.03 235 TRP B CA 1
ATOM 6503 C C . TRP B 1 235 ? 22.875 -5.027 -0.558 1 55.03 235 TRP B C 1
ATOM 6505 O O . TRP B 1 235 ? 23.812 -5.809 -0.429 1 55.03 235 TRP B O 1
ATOM 6515 N N . GLN B 1 236 ? 23.094 -3.701 -0.979 1 50.53 236 GLN B N 1
ATOM 6516 C CA . GLN B 1 236 ? 24.078 -3.277 -1.969 1 50.53 236 GLN B CA 1
ATOM 6517 C C . GLN B 1 236 ? 25.5 -3.541 -1.478 1 50.53 236 GLN B C 1
ATOM 6519 O O . GLN B 1 236 ? 25.953 -2.926 -0.51 1 50.53 236 GLN B O 1
ATOM 6524 N N . PRO B 1 237 ? 25.953 -4.707 -1.855 1 45.94 237 PRO B N 1
ATOM 6525 C CA . PRO B 1 237 ? 27.344 -5.031 -1.523 1 45.94 237 PRO B CA 1
ATOM 6526 C C . PRO B 1 237 ? 28.281 -3.828 -1.635 1 45.94 237 PRO B C 1
ATOM 6528 O O . PRO B 1 237 ? 29.312 -3.779 -0.964 1 45.94 237 PRO B O 1
ATOM 6531 N N . GLU B 1 238 ? 28.016 -2.971 -2.652 1 44.22 238 GLU B N 1
ATOM 6532 C CA . GLU B 1 238 ? 29.109 -2.027 -2.893 1 44.22 238 GLU B CA 1
ATOM 6533 C C . GLU B 1 238 ? 29.156 -0.942 -1.821 1 44.22 238 GLU B C 1
ATOM 6535 O O . GLU B 1 238 ? 29.906 0.028 -1.939 1 44.22 238 GLU B O 1
ATOM 6540 N N . SER B 1 239 ? 28.25 -1.02 -0.845 1 40.78 239 SER B N 1
ATOM 6541 C CA . SER B 1 239 ? 28.25 0.2 -0.043 1 40.78 239 SER B CA 1
ATOM 6542 C C . SER B 1 239 ? 29.344 0.164 1.014 1 40.78 239 SER B C 1
ATOM 6544 O O . SER B 1 239 ? 29.5 -0.83 1.728 1 40.78 239 SER B O 1
ATOM 6546 N N . LEU B 1 240 ? 30.422 0.919 0.789 1 39.78 240 LEU B N 1
ATOM 6547 C CA . LEU B 1 240 ? 31.422 1.211 1.803 1 39.78 240 LEU B CA 1
ATOM 6548 C C . LEU B 1 240 ? 30.766 1.526 3.145 1 39.78 240 LEU B C 1
ATOM 6550 O O . LEU B 1 240 ? 31.438 1.573 4.176 1 39.78 240 LEU B O 1
ATOM 6554 N N . SER B 1 241 ? 29.625 2.09 3.168 1 40.44 241 SER B N 1
ATOM 6555 C CA . SER B 1 241 ? 29.219 2.75 4.402 1 40.44 241 SER B CA 1
ATOM 6556 C C . SER B 1 241 ? 28.812 1.733 5.469 1 40.44 241 SER B C 1
ATOM 6558 O O . SER B 1 241 ? 28.391 0.619 5.145 1 40.44 241 SER B O 1
ATOM 6560 N N . GLN B 1 242 ? 29.391 1.906 6.621 1 42.88 242 GLN B N 1
ATOM 6561 C CA . GLN B 1 242 ? 28.969 1.3 7.883 1 42.88 242 GLN B CA 1
ATOM 6562 C C . GLN B 1 242 ? 27.453 1.162 7.949 1 42.88 242 GLN B C 1
ATOM 6564 O O . GLN B 1 242 ? 26.922 0.415 8.781 1 42.88 242 GLN B O 1
ATOM 6569 N N . PHE B 1 243 ? 26.859 2.047 7.199 1 47.5 243 PHE B N 1
ATOM 6570 C CA . PHE B 1 243 ? 25.406 1.963 7.27 1 47.5 243 PHE B CA 1
ATOM 6571 C C . PHE B 1 243 ? 24.906 0.693 6.594 1 47.5 243 PHE B C 1
ATOM 6573 O O . PHE B 1 243 ? 25.031 0.539 5.379 1 47.5 243 PHE B O 1
ATOM 6580 N N . SER B 1 244 ? 24.75 -0.265 7.461 1 58.47 244 SER B N 1
ATOM 6581 C CA . SER B 1 244 ? 24.328 -1.603 7.051 1 58.47 244 SER B CA 1
ATOM 6582 C C . SER B 1 244 ? 22.828 -1.669 6.828 1 58.47 244 SER B C 1
ATOM 6584 O O . SER B 1 244 ? 22.234 -2.754 6.828 1 58.47 244 SER B O 1
ATOM 6586 N N . GLY B 1 245 ? 22.234 -0.379 6.699 1 65.31 245 GLY B N 1
ATOM 6587 C CA . GLY B 1 245 ? 20.828 -0.406 6.297 1 65.31 245 GLY B CA 1
ATOM 6588 C C . GLY B 1 245 ? 19.891 -0.017 7.414 1 65.31 245 GLY B C 1
ATOM 6589 O O . GLY B 1 245 ? 18.781 0.457 7.152 1 65.31 245 GLY B O 1
ATOM 6590 N N . ARG B 1 246 ? 20.438 0.009 8.727 1 85.69 246 ARG B N 1
ATOM 6591 C CA . ARG B 1 246 ? 19.531 0.335 9.82 1 85.69 246 ARG B CA 1
ATOM 6592 C C . ARG B 1 246 ? 19.875 1.695 10.422 1 85.69 246 ARG B C 1
ATOM 6594 O O . ARG B 1 246 ? 21.047 2.021 10.609 1 85.69 246 ARG B O 1
ATOM 6601 N N . LEU B 1 247 ? 18.969 2.449 10.695 1 94.56 247 LEU B N 1
ATOM 6602 C CA . LEU B 1 247 ? 19.125 3.797 11.227 1 94.56 247 LEU B CA 1
ATOM 6603 C C . LEU B 1 247 ? 19.438 3.758 12.719 1 94.56 247 LEU B C 1
ATOM 6605 O O . LEU B 1 247 ? 18.922 2.895 13.438 1 94.56 247 LEU B O 1
ATOM 6609 N N . ASP B 1 248 ? 20.312 4.668 13.172 1 96.19 248 ASP B N 1
ATOM 6610 C CA . ASP B 1 248 ? 20.625 4.832 14.594 1 96.19 248 ASP B CA 1
ATOM 6611 C C . ASP B 1 248 ? 19.594 5.746 15.266 1 96.19 248 ASP B C 1
ATOM 6613 O O . ASP B 1 248 ? 19.719 6.969 15.219 1 96.19 248 ASP B O 1
ATOM 6617 N N . LEU B 1 249 ? 18.656 5.152 15.969 1 96.69 249 LEU B N 1
ATOM 6618 C CA . LEU B 1 249 ? 17.516 5.891 16.516 1 96.69 249 LEU B CA 1
ATOM 6619 C C . LEU B 1 249 ? 17.969 6.816 17.641 1 96.69 249 LEU B C 1
ATOM 6621 O O . LEU B 1 249 ? 17.438 7.918 17.797 1 96.69 249 LEU B O 1
ATOM 6625 N N . ASP B 1 250 ? 18.906 6.344 18.422 1 96.94 250 ASP B N 1
ATOM 6626 C CA . ASP B 1 250 ? 19.359 7.164 19.547 1 96.94 250 ASP B CA 1
ATOM 6627 C C . ASP B 1 250 ? 20 8.461 19.047 1 96.94 250 ASP B C 1
ATOM 6629 O O . ASP B 1 250 ? 19.75 9.531 19.609 1 96.94 250 ASP B O 1
ATOM 6633 N N . ARG B 1 251 ? 20.812 8.383 18.031 1 97.94 251 ARG B N 1
ATOM 6634 C CA . ARG B 1 251 ? 21.406 9.578 17.422 1 97.94 251 ARG B CA 1
ATOM 6635 C C . ARG B 1 251 ? 20.328 10.484 16.844 1 97.94 251 ARG B C 1
ATOM 6637 O O . ARG B 1 251 ? 20.391 11.703 16.984 1 97.94 251 ARG B O 1
ATOM 6644 N N . MET B 1 252 ? 19.359 9.883 16.188 1 98.56 252 MET B N 1
ATOM 6645 C CA . MET B 1 252 ? 18.266 10.656 15.594 1 98.56 252 MET B CA 1
ATOM 6646 C C . MET B 1 252 ? 17.453 11.367 16.672 1 98.56 252 MET B C 1
ATOM 6648 O O . MET B 1 252 ? 17.047 12.516 16.5 1 98.56 252 MET B O 1
ATOM 6652 N N . ARG B 1 253 ? 17.219 10.633 17.75 1 98.31 253 ARG B N 1
ATOM 6653 C CA . ARG B 1 253 ? 16.469 11.211 18.859 1 98.31 253 ARG B CA 1
ATOM 6654 C C . ARG B 1 253 ? 17.219 12.367 19.484 1 98.31 253 ARG B C 1
ATOM 6656 O O . ARG B 1 253 ? 16.625 13.375 19.875 1 98.31 253 ARG B O 1
ATOM 6663 N N . ASP B 1 254 ? 18.516 12.219 19.625 1 98.19 254 ASP B N 1
ATOM 6664 C CA . ASP B 1 254 ? 19.359 13.312 20.109 1 98.19 254 ASP B CA 1
ATOM 6665 C C . ASP B 1 254 ? 19.25 14.523 19.203 1 98.19 254 ASP B C 1
ATOM 6667 O O . ASP B 1 254 ? 19.062 15.648 19.672 1 98.19 254 ASP B O 1
ATOM 6671 N N . ALA B 1 255 ? 19.312 14.336 17.938 1 98.69 255 ALA B N 1
ATOM 6672 C CA . ALA B 1 255 ? 19.203 15.414 16.953 1 98.69 255 ALA B CA 1
ATOM 6673 C C . ALA B 1 255 ? 17.828 16.062 17.016 1 98.69 255 ALA B C 1
ATOM 6675 O O . ALA B 1 255 ? 17.703 17.297 16.984 1 98.69 255 ALA B O 1
ATOM 6676 N N . ALA B 1 256 ? 16.797 15.273 17.094 1 98.69 256 ALA B N 1
ATOM 6677 C CA . ALA B 1 256 ? 15.422 15.773 17.141 1 98.69 256 ALA B CA 1
ATOM 6678 C C . ALA B 1 256 ? 15.195 16.641 18.375 1 98.69 256 ALA B C 1
ATOM 6680 O O . ALA B 1 256 ? 14.508 17.672 18.297 1 98.69 256 ALA B O 1
ATOM 6681 N N . ALA B 1 257 ? 15.789 16.25 19.484 1 97.94 257 ALA B N 1
ATOM 6682 C CA . ALA B 1 257 ? 15.641 17 20.734 1 97.94 257 ALA B CA 1
ATOM 6683 C C . ALA B 1 257 ? 16.172 18.422 20.578 1 97.94 257 ALA B C 1
ATOM 6685 O O . ALA B 1 257 ? 15.68 19.344 21.219 1 97.94 257 ALA B O 1
ATOM 6686 N N . ARG B 1 258 ? 17.109 18.656 19.75 1 98.12 258 ARG B N 1
ATOM 6687 C CA . ARG B 1 258 ? 17.766 19.938 19.547 1 98.12 258 ARG B CA 1
ATOM 6688 C C . ARG B 1 258 ? 16.875 20.891 18.781 1 98.12 258 ARG B C 1
ATOM 6690 O O . ARG B 1 258 ? 17.125 22.094 18.734 1 98.12 258 ARG B O 1
ATOM 6697 N N . LEU B 1 259 ? 15.773 20.359 18.188 1 98.31 259 LEU B N 1
ATOM 6698 C CA . LEU B 1 259 ? 14.859 21.156 17.375 1 98.31 259 LEU B CA 1
ATOM 6699 C C . LEU B 1 259 ? 13.867 21.906 18.25 1 98.31 259 LEU B C 1
ATOM 6701 O O . LEU B 1 259 ? 13.219 22.859 17.812 1 98.31 259 LEU B O 1
ATOM 6705 N N . VAL B 1 260 ? 13.672 21.438 19.484 1 97.44 260 VAL B N 1
ATOM 6706 C CA . VAL B 1 260 ? 12.641 21.969 20.359 1 97.44 260 VAL B CA 1
ATOM 6707 C C . VAL B 1 260 ? 13.023 23.391 20.797 1 97.44 260 VAL B C 1
ATOM 6709 O O . VAL B 1 260 ? 14.172 23.641 21.156 1 97.44 260 VAL B O 1
ATOM 6712 N N . GLY B 1 261 ? 12.062 24.312 20.75 1 96.06 261 GLY B N 1
ATOM 6713 C CA . GLY B 1 261 ? 12.266 25.719 21.047 1 96.06 261 GLY B CA 1
ATOM 6714 C C . GLY B 1 261 ? 12.078 26.625 19.844 1 96.06 261 GLY B C 1
ATOM 6715 O O . GLY B 1 261 ? 11.625 26.188 18.797 1 96.06 261 GLY B O 1
ATOM 6716 N N . GLU B 1 262 ? 12.266 27.891 20.062 1 97.06 262 GLU B N 1
ATOM 6717 C CA . GLU B 1 262 ? 12.219 28.859 18.969 1 97.06 262 GLU B CA 1
ATOM 6718 C C . GLU B 1 262 ? 13.594 29.047 18.344 1 97.06 262 GLU B C 1
ATOM 6720 O O . GLU B 1 262 ? 14.562 29.359 19.031 1 97.06 262 GLU B O 1
ATOM 6725 N N . HIS B 1 263 ? 13.734 28.797 17.047 1 98 263 HIS B N 1
ATOM 6726 C CA . HIS B 1 263 ? 14.992 28.859 16.312 1 98 263 HIS B CA 1
ATOM 6727 C C . HIS B 1 263 ? 14.797 29.484 14.938 1 98 263 HIS B C 1
ATOM 6729 O O . HIS B 1 263 ? 13.664 29.641 14.477 1 98 263 HIS B O 1
ATOM 6735 N N . ASP B 1 264 ? 15.891 29.953 14.391 1 97.94 264 ASP B N 1
ATOM 6736 C CA . ASP B 1 264 ? 15.922 30.312 12.977 1 97.94 264 ASP B CA 1
ATOM 6737 C C . ASP B 1 264 ? 16.172 29.094 12.102 1 97.94 264 ASP B C 1
ATOM 6739 O O . ASP B 1 264 ? 17.266 28.516 12.109 1 97.94 264 ASP B O 1
ATOM 6743 N N . PHE B 1 265 ? 15.188 28.688 11.289 1 98.19 265 PHE B N 1
ATOM 6744 C CA . PHE B 1 265 ? 15.242 27.438 10.539 1 98.19 265 PHE B CA 1
ATOM 6745 C C . PHE B 1 265 ? 15.57 27.703 9.078 1 98.19 265 PHE B C 1
ATOM 6747 O O . PHE B 1 265 ? 15.242 26.891 8.211 1 98.19 265 PHE B O 1
ATOM 6754 N N . ARG B 1 266 ? 16.234 28.797 8.727 1 96.88 266 ARG B N 1
ATOM 6755 C CA . ARG B 1 266 ? 16.5 29.188 7.344 1 96.88 266 ARG B CA 1
ATOM 6756 C C . ARG B 1 266 ? 17.328 28.125 6.621 1 96.88 266 ARG B C 1
ATOM 6758 O O . ARG B 1 266 ? 17.25 28 5.398 1 96.88 266 ARG B O 1
ATOM 6765 N N . ASN B 1 267 ? 18.141 27.328 7.383 1 98.06 267 ASN B N 1
ATOM 6766 C CA . ASN B 1 267 ? 18.984 26.297 6.793 1 98.06 267 ASN B CA 1
ATOM 6767 C C . ASN B 1 267 ? 18.266 24.969 6.68 1 98.06 267 ASN B C 1
ATOM 6769 O O . ASN B 1 267 ? 18.844 23.984 6.195 1 98.06 267 ASN B O 1
ATOM 6773 N N . MET B 1 268 ? 17.016 24.859 7.156 1 98.19 268 MET B N 1
ATOM 6774 C CA . MET B 1 268 ? 16.203 23.656 7.09 1 98.19 268 MET B CA 1
ATOM 6775 C C . MET B 1 268 ? 14.836 23.953 6.488 1 98.19 268 MET B C 1
ATOM 6777 O O . MET B 1 268 ? 13.82 23.484 7 1 98.19 268 MET B O 1
ATOM 6781 N N . CYS B 1 269 ? 14.797 24.75 5.477 1 97.25 269 CYS B N 1
ATOM 6782 C CA . CYS B 1 269 ? 13.586 25.047 4.711 1 97.25 269 CYS B CA 1
ATOM 6783 C C . CYS B 1 269 ? 13.93 25.438 3.277 1 97.25 269 CYS B C 1
ATOM 6785 O O . CYS B 1 269 ? 15.102 25.422 2.891 1 97.25 269 CYS B O 1
ATOM 6787 N N . LYS B 1 270 ? 12.945 25.609 2.486 1 94.44 270 LYS B N 1
ATOM 6788 C CA . LYS B 1 270 ? 13.094 26.219 1.169 1 94.44 270 LYS B CA 1
ATOM 6789 C C . LYS B 1 270 ? 12.633 27.672 1.183 1 94.44 270 LYS B C 1
ATOM 6791 O O . LYS B 1 270 ? 11.617 28 1.811 1 94.44 270 LYS B O 1
ATOM 6796 N N . VAL B 1 271 ? 13.414 28.547 0.59 1 90.75 271 VAL B N 1
ATOM 6797 C CA . VAL B 1 271 ? 13.023 29.953 0.504 1 90.75 271 VAL B CA 1
ATOM 6798 C C . VAL B 1 271 ? 12.141 30.172 -0.721 1 90.75 271 VAL B C 1
ATOM 6800 O O . VAL B 1 271 ? 12.539 29.859 -1.847 1 90.75 271 VAL B O 1
ATOM 6803 N N . ASP B 1 272 ? 11.008 30.547 -0.487 1 85.94 272 ASP B N 1
ATOM 6804 C CA . ASP B 1 272 ? 10.102 30.953 -1.556 1 85.94 272 ASP B CA 1
ATOM 6805 C C . ASP B 1 272 ? 10.148 32.469 -1.754 1 85.94 272 ASP B C 1
ATOM 6807 O O . ASP B 1 272 ? 9.422 33.219 -1.087 1 85.94 272 ASP B O 1
ATOM 6811 N N . ALA B 1 273 ? 10.773 32.906 -2.744 1 87.31 273 ALA B N 1
ATOM 6812 C CA . ALA B 1 273 ? 11.031 34.344 -2.961 1 87.31 273 ALA B CA 1
ATOM 6813 C C . ALA B 1 273 ? 9.734 35.062 -3.271 1 87.31 273 ALA B C 1
ATOM 6815 O O . ALA B 1 273 ? 9.648 36.281 -3.059 1 87.31 273 ALA B O 1
ATOM 6816 N N . SER B 1 274 ? 8.789 34.375 -3.771 1 85.31 274 SER B N 1
ATOM 6817 C CA . SER B 1 274 ? 7.527 35.031 -4.117 1 85.31 274 SER B CA 1
ATOM 6818 C C . SER B 1 274 ? 6.793 35.5 -2.869 1 85.31 274 SER B C 1
ATOM 6820 O O . SER B 1 274 ? 5.961 36.406 -2.943 1 85.31 274 SER B O 1
ATOM 6822 N N . LYS B 1 275 ? 7.113 34.969 -1.765 1 86.75 275 LYS B N 1
ATOM 6823 C CA . LYS B 1 275 ? 6.43 35.281 -0.52 1 86.75 275 LYS B CA 1
ATOM 6824 C C . LYS B 1 275 ? 7.176 36.375 0.24 1 86.75 275 LYS B C 1
ATOM 6826 O O . LYS B 1 275 ? 6.637 36.969 1.179 1 86.75 275 LYS B O 1
ATOM 6831 N N . GLN B 1 276 ? 8.391 36.594 -0.154 1 88.38 276 GLN B N 1
ATOM 6832 C CA . GLN B 1 276 ? 9.195 37.688 0.384 1 88.38 276 GLN B CA 1
ATOM 6833 C C . GLN B 1 276 ? 9.312 37.594 1.902 1 88.38 276 GLN B C 1
ATOM 6835 O O . GLN B 1 276 ? 9.164 38.594 2.607 1 88.38 276 GLN B O 1
ATOM 6840 N N . ILE B 1 277 ? 9.461 36.406 2.35 1 89.56 277 ILE B N 1
ATOM 6841 C CA . ILE B 1 277 ? 9.562 36.219 3.791 1 89.56 277 ILE B CA 1
ATOM 6842 C C . ILE B 1 277 ? 10.953 36.656 4.27 1 89.56 277 ILE B C 1
ATOM 6844 O O . ILE B 1 277 ? 11.945 36.406 3.58 1 89.56 277 ILE B O 1
ATOM 6848 N N . THR B 1 278 ? 10.945 37.281 5.484 1 91.5 278 THR B N 1
ATOM 6849 C CA . THR B 1 278 ? 12.211 37.75 6.039 1 91.5 278 THR B CA 1
ATOM 6850 C C . THR B 1 278 ? 12.438 37.188 7.438 1 91.5 278 THR B C 1
ATOM 6852 O O . THR B 1 278 ? 13.5 37.375 8.023 1 91.5 278 THR B O 1
ATOM 6855 N N . ASN B 1 279 ? 11.414 36.594 7.949 1 94.62 279 ASN B N 1
ATOM 6856 C CA . ASN B 1 279 ? 11.508 35.969 9.266 1 94.62 279 ASN B CA 1
ATOM 6857 C C . ASN B 1 279 ? 11.484 34.438 9.172 1 94.62 279 ASN B C 1
ATOM 6859 O O . ASN B 1 279 ? 10.516 33.844 8.68 1 94.62 279 ASN B O 1
ATOM 6863 N N . PHE B 1 280 ? 12.5 33.844 9.656 1 96.56 280 PHE B N 1
ATOM 6864 C CA . PHE B 1 280 ? 12.641 32.375 9.531 1 96.56 280 PHE B CA 1
ATOM 6865 C C . PHE B 1 280 ? 12.578 31.719 10.898 1 96.56 280 PHE B C 1
ATOM 6867 O O . PHE B 1 280 ? 12.875 30.531 11.031 1 96.56 280 PHE B O 1
ATOM 6874 N N . ARG B 1 281 ? 12.281 32.469 11.93 1 97.12 281 ARG B N 1
ATOM 6875 C CA . ARG B 1 281 ? 12.148 31.922 13.273 1 97.12 281 ARG B CA 1
ATOM 6876 C C . ARG B 1 281 ? 10.797 31.234 13.445 1 97.12 281 ARG B C 1
ATOM 6878 O O . ARG B 1 281 ? 9.766 31.75 13.008 1 97.12 281 ARG B O 1
ATOM 6885 N N . ARG B 1 282 ? 10.805 30.031 13.852 1 97.25 282 ARG B N 1
ATOM 6886 C CA . ARG B 1 282 ? 9.625 29.234 14.18 1 97.25 282 ARG B CA 1
ATOM 6887 C C . ARG B 1 282 ? 9.82 28.5 15.508 1 97.25 282 ARG B C 1
ATOM 6889 O O . ARG B 1 282 ? 10.945 28.266 15.938 1 97.25 282 ARG B O 1
ATOM 6896 N N . ARG B 1 283 ? 8.75 28.188 16.125 1 96.88 283 ARG B N 1
ATOM 6897 C CA . ARG B 1 283 ? 8.789 27.484 17.406 1 96.88 283 ARG B CA 1
ATOM 6898 C C . ARG B 1 283 ? 8.312 26.047 17.266 1 96.88 283 ARG B C 1
ATOM 6900 O O . ARG B 1 283 ? 7.234 25.797 16.719 1 96.88 283 ARG B O 1
ATOM 6907 N N . ILE B 1 284 ? 9.102 25.125 17.719 1 96.88 284 ILE B N 1
ATOM 6908 C CA . ILE B 1 284 ? 8.734 23.719 17.844 1 96.88 284 ILE B CA 1
ATOM 6909 C C . ILE B 1 284 ? 8.492 23.375 19.312 1 96.88 284 ILE B C 1
ATOM 6911 O O . ILE B 1 284 ? 9.391 23.516 20.141 1 96.88 284 ILE B O 1
ATOM 6915 N N . ASP B 1 285 ? 7.297 22.891 19.625 1 92.38 285 ASP B N 1
ATOM 6916 C CA . ASP B 1 285 ? 6.918 22.625 21 1 92.38 285 ASP B CA 1
ATOM 6917 C C . ASP B 1 285 ? 7.066 21.141 21.328 1 92.38 285 ASP B C 1
ATOM 6919 O O . ASP B 1 285 ? 7.055 20.766 22.5 1 92.38 285 ASP B O 1
ATOM 6923 N N . GLY B 1 286 ? 7.195 20.359 20.359 1 95.12 286 GLY B N 1
ATOM 6924 C CA . GLY B 1 286 ? 7.383 18.938 20.562 1 95.12 286 GLY B CA 1
ATOM 6925 C C . GLY B 1 286 ? 8.055 18.25 19.391 1 95.12 286 GLY B C 1
ATOM 6926 O O . GLY B 1 286 ? 7.691 18.484 18.234 1 95.12 286 GLY B O 1
ATOM 6927 N N . ALA B 1 287 ? 9.039 17.438 19.688 1 97.69 287 ALA B N 1
ATOM 6928 C CA . ALA B 1 287 ? 9.734 16.609 18.703 1 97.69 287 ALA B CA 1
ATOM 6929 C C . ALA B 1 287 ? 10.133 15.258 19.297 1 97.69 287 ALA B C 1
ATOM 6931 O O . ALA B 1 287 ? 10.836 15.203 20.312 1 97.69 287 ALA B O 1
ATOM 6932 N N . SER B 1 288 ? 9.656 14.188 18.75 1 97.38 288 SER B N 1
ATOM 6933 C CA . SER B 1 288 ? 9.992 12.859 19.25 1 97.38 288 SER B CA 1
ATOM 6934 C C . SER B 1 288 ? 10.008 11.836 18.109 1 97.38 288 SER B C 1
ATOM 6936 O O . SER B 1 288 ? 9.383 12.039 17.078 1 97.38 288 SER B O 1
ATOM 6938 N N . ILE B 1 289 ? 10.789 10.859 18.203 1 97.75 289 ILE B N 1
ATOM 6939 C CA . ILE B 1 289 ? 10.789 9.695 17.328 1 97.75 289 ILE B CA 1
ATOM 6940 C C . ILE B 1 289 ? 10.32 8.461 18.109 1 97.75 289 ILE B C 1
ATOM 6942 O O . ILE B 1 289 ? 10.961 8.047 19.078 1 97.75 289 ILE B O 1
ATOM 6946 N N . ASP B 1 290 ? 9.258 7.887 17.656 1 96 290 ASP B N 1
ATOM 6947 C CA . ASP B 1 290 ? 8.594 6.836 18.422 1 96 290 ASP B CA 1
ATOM 6948 C C . ASP B 1 290 ? 8.273 5.633 17.547 1 96 290 ASP B C 1
ATOM 6950 O O . ASP B 1 290 ? 8.086 5.773 16.328 1 96 290 ASP B O 1
ATOM 6954 N N . PRO B 1 291 ? 8.273 4.383 18.188 1 95.25 291 PRO B N 1
ATOM 6955 C CA . PRO B 1 291 ? 7.738 3.254 17.422 1 95.25 291 PRO B CA 1
ATOM 6956 C C . PRO B 1 291 ? 6.246 3.395 17.125 1 95.25 291 PRO B C 1
ATOM 6958 O O . PRO B 1 291 ? 5.492 3.895 17.969 1 95.25 291 PRO B O 1
ATOM 6961 N N . VAL B 1 292 ? 5.867 3.02 15.961 1 95 292 VAL B N 1
ATOM 6962 C CA . VAL B 1 292 ? 4.449 3.045 15.617 1 95 292 VAL B CA 1
ATOM 6963 C C . VAL B 1 292 ? 3.752 1.819 16.203 1 95 292 VAL B C 1
ATOM 6965 O O . VAL B 1 292 ? 4.215 0.69 16.031 1 95 292 VAL B O 1
ATOM 6968 N N . CYS B 1 293 ? 2.688 2.041 16.891 1 88.19 293 CYS B N 1
ATOM 6969 C CA . CYS B 1 293 ? 1.916 0.937 17.453 1 88.19 293 CYS B CA 1
ATOM 6970 C C . CYS B 1 293 ? 1.188 0.169 16.359 1 88.19 293 CYS B C 1
ATOM 6972 O O . CYS B 1 293 ? 0.894 0.724 15.297 1 88.19 293 CYS B O 1
ATOM 6974 N N . ARG B 1 294 ? 0.952 -1.094 16.688 1 85.31 294 ARG B N 1
ATOM 6975 C CA . ARG B 1 294 ? 0.219 -1.932 15.742 1 85.31 294 ARG B CA 1
ATOM 6976 C C . ARG B 1 294 ? -1.194 -2.213 16.25 1 85.31 294 ARG B C 1
ATOM 6978 O O . ARG B 1 294 ? -1.474 -2.08 17.438 1 85.31 294 ARG B O 1
ATOM 6985 N N . GLY B 1 295 ? -2.062 -2.531 15.359 1 88.81 295 GLY B N 1
ATOM 6986 C CA . GLY B 1 295 ? -3.418 -2.914 15.719 1 88.81 295 GLY B CA 1
ATOM 6987 C C . GLY B 1 295 ? -4.332 -1.727 15.953 1 88.81 295 GLY B C 1
ATOM 6988 O O . GLY B 1 295 ? -4.043 -0.617 15.5 1 88.81 295 GLY B O 1
ATOM 6989 N N . TRP B 1 296 ? -5.426 -2.002 16.547 1 92.12 296 TRP B N 1
ATOM 6990 C CA . TRP B 1 296 ? -6.5 -1.036 16.75 1 92.12 296 TRP B CA 1
ATOM 6991 C C . TRP B 1 296 ? -6.867 -0.928 18.234 1 92.12 296 TRP B C 1
ATOM 6993 O O . TRP B 1 296 ? -8.039 -1.007 18.594 1 92.12 296 TRP B O 1
ATOM 7003 N N . SER B 1 297 ? -5.863 -0.668 19.062 1 90.44 297 SER B N 1
ATOM 7004 C CA . SER B 1 297 ? -6.105 -0.67 20.5 1 90.44 297 SER B CA 1
ATOM 7005 C C . SER B 1 297 ? -6.66 0.671 20.984 1 90.44 297 SER B C 1
ATOM 7007 O O . SER B 1 297 ? -6.258 1.724 20.469 1 90.44 297 SER B O 1
ATOM 7009 N N . ASP B 1 298 ? -7.574 0.619 21.969 1 87.62 298 ASP B N 1
ATOM 7010 C CA . ASP B 1 298 ? -8.117 1.82 22.594 1 87.62 298 ASP B CA 1
ATOM 7011 C C . ASP B 1 298 ? -7.402 2.129 23.906 1 87.62 298 ASP B C 1
ATOM 7013 O O . ASP B 1 298 ? -7.805 3.031 24.641 1 87.62 298 ASP B O 1
ATOM 7017 N N . ARG B 1 299 ? -6.363 1.332 24.172 1 89 299 ARG B N 1
ATOM 7018 C CA . ARG B 1 299 ? -5.516 1.55 25.344 1 89 299 ARG B CA 1
ATOM 7019 C C . ARG B 1 299 ? -4.055 1.257 25.031 1 89 299 ARG B C 1
ATOM 7021 O O . ARG B 1 299 ? -3.754 0.52 24.078 1 89 299 ARG B O 1
ATOM 7028 N N . PRO B 1 300 ? -3.219 1.891 25.719 1 87.44 300 PRO B N 1
ATOM 7029 C CA . PRO B 1 300 ? -1.807 1.593 25.469 1 87.44 300 PRO B CA 1
ATOM 7030 C C . PRO B 1 300 ? -1.456 0.132 25.734 1 87.44 300 PRO B C 1
ATOM 7032 O O . PRO B 1 300 ? -1.832 -0.414 26.781 1 87.44 300 PRO B O 1
ATOM 7035 N N . ILE B 1 301 ? -0.877 -0.49 24.828 1 84.94 301 ILE B N 1
ATOM 7036 C CA . ILE B 1 301 ? -0.39 -1.857 24.969 1 84.94 301 ILE B CA 1
ATOM 7037 C C . ILE B 1 301 ? 1.126 -1.887 24.797 1 84.94 301 ILE B C 1
ATOM 7039 O O . ILE B 1 301 ? 1.65 -1.387 23.797 1 84.94 301 ILE B O 1
ATOM 7043 N N . PRO B 1 302 ? 1.779 -2.367 25.797 1 80 302 PRO B N 1
ATOM 7044 C CA . PRO B 1 302 ? 3.229 -2.473 25.594 1 80 302 PRO B CA 1
ATOM 7045 C C . PRO B 1 302 ? 3.6 -3.311 24.375 1 80 302 PRO B C 1
ATOM 7047 O O . PRO B 1 302 ? 3.057 -4.402 24.188 1 80 302 PRO B O 1
ATOM 7050 N N . ALA B 1 303 ? 4.344 -2.723 23.562 1 73.94 303 ALA B N 1
ATOM 7051 C CA . ALA B 1 303 ? 4.789 -3.463 22.375 1 73.94 303 ALA B CA 1
ATOM 7052 C C . ALA B 1 303 ? 6.012 -4.32 22.703 1 73.94 303 ALA B C 1
ATOM 7054 O O . ALA B 1 303 ? 6.91 -3.885 23.422 1 73.94 303 ALA B O 1
ATOM 7055 N N . PRO B 1 304 ? 5.957 -5.57 22.172 1 77.25 304 PRO B N 1
ATOM 7056 C CA . PRO B 1 304 ? 7.184 -6.352 22.344 1 77.25 304 PRO B CA 1
ATOM 7057 C C . PRO B 1 304 ? 8.375 -5.758 21.594 1 77.25 304 PRO B C 1
ATOM 7059 O O . PRO B 1 304 ? 8.195 -5.035 20.609 1 77.25 304 PRO B O 1
ATOM 7062 N N . ASP B 1 305 ? 9.57 -6.043 22.125 1 83.38 305 ASP B N 1
ATOM 7063 C CA . ASP B 1 305 ? 10.781 -5.641 21.406 1 83.38 305 ASP B CA 1
ATOM 7064 C C . ASP B 1 305 ? 10.859 -6.301 20.031 1 83.38 305 ASP B C 1
ATOM 7066 O O . ASP B 1 305 ? 10.617 -7.504 19.906 1 83.38 305 ASP B O 1
ATOM 7070 N N . PRO B 1 306 ? 11.141 -5.484 19.125 1 85.94 306 PRO B N 1
ATOM 7071 C CA . PRO B 1 306 ? 11.266 -6.094 17.797 1 85.94 306 PRO B CA 1
ATOM 7072 C C . PRO B 1 306 ? 12.414 -7.09 17.703 1 85.94 306 PRO B C 1
ATOM 7074 O O . PRO B 1 306 ? 13.461 -6.895 18.344 1 85.94 306 PRO B O 1
ATOM 7077 N N . HIS B 1 307 ? 12.203 -8.148 16.953 1 88.69 307 HIS B N 1
ATOM 7078 C CA . HIS B 1 307 ? 13.273 -9.094 16.656 1 88.69 307 HIS B CA 1
ATOM 7079 C C . HIS B 1 307 ? 14.328 -8.461 15.75 1 88.69 307 HIS B C 1
ATOM 7081 O O . HIS B 1 307 ? 14.047 -7.492 15.039 1 88.69 307 HIS B O 1
ATOM 7087 N N . SER B 1 308 ? 15.523 -9.055 15.742 1 89.38 308 SER B N 1
ATOM 7088 C CA . SER B 1 308 ? 16.625 -8.516 14.969 1 89.38 308 SER B CA 1
ATOM 7089 C C . SER B 1 308 ? 16.344 -8.57 13.469 1 89.38 308 SER B C 1
ATOM 7091 O O . SER B 1 308 ? 16.906 -7.801 12.695 1 89.38 308 SER B O 1
ATOM 7093 N N . THR B 1 309 ? 15.438 -9.453 13.086 1 90.56 309 THR B N 1
ATOM 7094 C CA . THR B 1 309 ? 15.141 -9.609 11.664 1 90.56 309 THR B CA 1
ATOM 7095 C C . THR B 1 309 ? 13.914 -8.789 11.273 1 90.56 309 THR B C 1
ATOM 7097 O O . THR B 1 309 ? 13.508 -8.781 10.109 1 90.56 309 THR B O 1
ATOM 7100 N N . ASP B 1 310 ? 13.359 -8.055 12.289 1 91.56 310 ASP B N 1
ATOM 7101 C CA . ASP B 1 310 ? 12.203 -7.219 12 1 91.56 310 ASP B CA 1
ATOM 7102 C C . ASP B 1 310 ? 12.625 -5.887 11.383 1 91.56 310 ASP B C 1
ATOM 7104 O O . ASP B 1 310 ? 13.789 -5.508 11.461 1 91.56 310 ASP B O 1
ATOM 7108 N N . GLU B 1 311 ? 11.766 -5.309 10.727 1 93.19 311 GLU B N 1
ATOM 7109 C CA . GLU B 1 311 ? 11.914 -3.945 10.219 1 93.19 311 GLU B CA 1
ATOM 7110 C C . GLU B 1 311 ? 10.734 -3.072 10.633 1 93.19 311 GLU B C 1
ATOM 7112 O O . GLU B 1 311 ? 9.867 -2.762 9.82 1 93.19 311 GLU B O 1
ATOM 7117 N N . PRO B 1 312 ? 10.789 -2.627 11.898 1 94.5 312 PRO B N 1
ATOM 7118 C CA . PRO B 1 312 ? 9.648 -1.889 12.445 1 94.5 312 PRO B CA 1
ATOM 7119 C C . PRO B 1 312 ? 9.5 -0.494 11.844 1 94.5 312 PRO B C 1
ATOM 7121 O O . PRO B 1 312 ? 10.469 0.065 11.328 1 94.5 312 PRO B O 1
ATOM 7124 N N . MET B 1 313 ? 8.289 0.033 11.93 1 96.31 313 MET B N 1
ATOM 7125 C CA . MET B 1 313 ? 7.941 1.393 11.523 1 96.31 313 MET B CA 1
ATOM 7126 C C . MET B 1 313 ? 8.102 2.367 12.688 1 96.31 313 MET B C 1
ATOM 7128 O O . MET B 1 313 ? 7.703 2.066 13.812 1 96.31 313 MET B O 1
ATOM 7132 N N . TYR B 1 314 ? 8.695 3.492 12.375 1 97.56 314 TYR B N 1
ATOM 7133 C CA . TYR B 1 314 ? 8.836 4.59 13.328 1 97.56 314 TYR B CA 1
ATOM 7134 C C . TYR B 1 314 ? 8.219 5.871 12.773 1 97.56 314 TYR B C 1
ATOM 7136 O O . TYR B 1 314 ? 7.867 5.938 11.594 1 97.56 314 TYR B O 1
ATOM 7144 N N . VAL B 1 315 ? 8.039 6.848 13.68 1 98.56 315 VAL B N 1
ATOM 7145 C CA . VAL B 1 315 ? 7.41 8.102 13.281 1 98.56 315 VAL B CA 1
ATOM 7146 C C . VAL B 1 315 ? 8.102 9.273 13.984 1 98.56 315 VAL B C 1
ATOM 7148 O O . VAL B 1 315 ? 8.398 9.203 15.18 1 98.56 315 VAL B O 1
ATOM 7151 N N . LEU B 1 316 ? 8.508 10.273 13.172 1 98.75 316 LEU B N 1
ATOM 7152 C CA . LEU B 1 316 ? 8.828 11.578 13.75 1 98.75 316 LEU B CA 1
ATOM 7153 C C . LEU B 1 316 ? 7.559 12.367 14.055 1 98.75 316 LEU B C 1
ATOM 7155 O O . LEU B 1 316 ? 6.742 12.602 13.156 1 98.75 316 LEU B O 1
ATOM 7159 N N . ASN B 1 317 ? 7.359 12.688 15.273 1 98.38 317 ASN B N 1
ATOM 7160 C CA . ASN B 1 317 ? 6.34 13.648 15.688 1 98.38 317 ASN B CA 1
ATOM 7161 C C . ASN B 1 317 ? 6.918 15.055 15.836 1 98.38 317 ASN B C 1
ATOM 7163 O O . ASN B 1 317 ? 7.852 15.266 16.609 1 98.38 317 ASN B O 1
ATOM 7167 N N . LEU B 1 318 ? 6.391 15.945 15.055 1 98 318 LEU B N 1
ATOM 7168 C CA . LEU B 1 318 ? 6.844 17.328 15.078 1 98 318 LEU B CA 1
ATOM 7169 C C . LEU B 1 318 ? 5.664 18.297 15.227 1 98 318 LEU B C 1
ATOM 7171 O O . LEU B 1 318 ? 4.797 18.359 14.359 1 98 318 LEU B O 1
ATOM 7175 N N . ARG B 1 319 ? 5.633 18.969 16.328 1 97.56 319 ARG B N 1
ATOM 7176 C CA . ARG B 1 319 ? 4.555 19.922 16.594 1 97.56 319 ARG B CA 1
ATOM 7177 C C . ARG B 1 319 ? 5.102 21.328 16.797 1 97.56 319 ARG B C 1
ATOM 7179 O O . ARG B 1 319 ? 6.102 21.516 17.5 1 97.56 319 ARG B O 1
ATOM 7186 N N . GLY B 1 320 ? 4.535 22.281 16.109 1 96.5 320 GLY B N 1
ATOM 7187 C CA . GLY B 1 320 ? 4.93 23.688 16.203 1 96.5 320 GLY B CA 1
ATOM 7188 C C . GLY B 1 320 ? 3.807 24.641 15.859 1 96.5 320 GLY B C 1
ATOM 7189 O O . GLY B 1 320 ? 2.738 24.234 15.414 1 96.5 320 GLY B O 1
ATOM 7190 N N . SER B 1 321 ? 4.012 25.906 16.109 1 92.62 321 SER B N 1
ATOM 7191 C CA . SER B 1 321 ? 2.998 26.922 15.859 1 92.62 321 SER B CA 1
ATOM 7192 C C . SER B 1 321 ? 2.816 27.172 14.367 1 92.62 321 SER B C 1
ATOM 7194 O O . SER B 1 321 ? 1.693 27.359 13.891 1 92.62 321 SER B O 1
ATOM 7196 N N . ALA B 1 322 ? 3.906 27.172 13.68 1 94.25 322 ALA B N 1
ATOM 7197 C CA . ALA B 1 322 ? 3.947 27.359 12.234 1 94.25 322 ALA B CA 1
ATOM 7198 C C . ALA B 1 322 ? 5.207 26.734 11.641 1 94.25 322 ALA B C 1
ATOM 7200 O O . ALA B 1 322 ? 6.211 26.562 12.336 1 94.25 322 ALA B O 1
ATOM 7201 N N . PHE B 1 323 ? 5.133 26.422 10.391 1 96.12 323 PHE B N 1
ATOM 7202 C CA . PHE B 1 323 ? 6.277 25.844 9.711 1 96.12 323 PHE B CA 1
ATOM 7203 C C . PHE B 1 323 ? 6.582 26.594 8.414 1 96.12 323 PHE B C 1
ATOM 7205 O O . PHE B 1 323 ? 5.672 27.109 7.77 1 96.12 323 PHE B O 1
ATOM 7212 N N . LEU B 1 324 ? 7.844 26.625 8.086 1 96.38 324 LEU B N 1
ATOM 7213 C CA . LEU B 1 324 ? 8.297 27.188 6.82 1 96.38 324 LEU B CA 1
ATOM 7214 C C . LEU B 1 324 ? 8.094 26.203 5.676 1 96.38 324 LEU B C 1
ATOM 7216 O O . LEU B 1 324 ? 7.73 25.047 5.902 1 96.38 324 LEU B O 1
ATOM 7220 N N . TYR B 1 325 ? 8.305 26.75 4.434 1 95 325 TYR B N 1
ATOM 7221 C CA . TYR B 1 325 ? 8.125 25.953 3.23 1 95 325 TYR B CA 1
ATOM 7222 C C . TYR B 1 325 ? 9.07 24.75 3.229 1 95 325 TYR B C 1
ATOM 7224 O O . TYR B 1 325 ? 10.289 24.922 3.326 1 95 325 TYR B O 1
ATOM 7232 N N . HIS B 1 326 ? 8.516 23.531 3.195 1 97.38 326 HIS B N 1
ATOM 7233 C CA . HIS B 1 326 ? 9.219 22.266 3.121 1 97.38 326 HIS B CA 1
ATOM 7234 C C . HIS B 1 326 ? 10.039 22 4.383 1 97.38 326 HIS B C 1
ATOM 7236 O O . HIS B 1 326 ? 10.93 21.156 4.391 1 97.38 326 HIS B O 1
ATOM 7242 N N . GLN B 1 327 ? 9.828 22.688 5.426 1 98.19 327 GLN B N 1
ATOM 7243 C CA . GLN B 1 327 ? 10.656 22.641 6.629 1 98.19 327 GLN B CA 1
ATOM 7244 C C . GLN B 1 327 ? 10.719 21.219 7.191 1 98.19 327 GLN B C 1
ATOM 7246 O O . GLN B 1 327 ? 11.797 20.719 7.504 1 98.19 327 GLN B O 1
ATOM 7251 N N . VAL B 1 328 ? 9.586 20.453 7.32 1 98.62 328 VAL B N 1
ATOM 7252 C CA . VAL B 1 328 ? 9.555 19.141 7.945 1 98.62 328 VAL B CA 1
ATOM 7253 C C . VAL B 1 328 ? 10.391 18.156 7.125 1 98.62 328 VAL B C 1
ATOM 7255 O O . VAL B 1 328 ? 11.133 17.359 7.688 1 98.62 328 VAL B O 1
ATOM 7258 N N . ARG B 1 329 ? 10.312 18.234 5.848 1 98.69 329 ARG B N 1
ATOM 7259 C CA . ARG B 1 329 ? 11.055 17.312 4.98 1 98.69 329 ARG B CA 1
ATOM 7260 C C . ARG B 1 329 ? 12.555 17.609 5.031 1 98.69 329 ARG B C 1
ATOM 7262 O O . ARG B 1 329 ? 13.375 16.703 4.922 1 98.69 329 ARG B O 1
ATOM 7269 N N . HIS B 1 330 ? 12.93 18.906 5.141 1 98.69 330 HIS B N 1
ATOM 7270 C CA . HIS B 1 330 ? 14.344 19.234 5.32 1 98.69 330 HIS B CA 1
ATOM 7271 C C . HIS B 1 330 ? 14.852 18.75 6.672 1 98.69 330 HIS B C 1
ATOM 7273 O O . HIS B 1 330 ? 15.977 18.234 6.766 1 98.69 330 HIS B O 1
ATOM 7279 N N . ILE B 1 331 ? 14.055 18.922 7.68 1 98.88 331 ILE B N 1
ATOM 7280 C CA . ILE B 1 331 ? 14.414 18.406 9 1 98.88 331 ILE B CA 1
ATOM 7281 C C . ILE B 1 331 ? 14.633 16.891 8.922 1 98.88 331 ILE B C 1
ATOM 7283 O O . ILE B 1 331 ? 15.641 16.391 9.422 1 98.88 331 ILE B O 1
ATOM 7287 N N . MET B 1 332 ? 13.727 16.203 8.234 1 98.88 332 MET B N 1
ATOM 7288 C CA . MET B 1 332 ? 13.828 14.758 8.148 1 98.88 332 MET B CA 1
ATOM 7289 C C . MET B 1 332 ? 15.086 14.344 7.387 1 98.88 332 MET B C 1
ATOM 7291 O O . MET B 1 332 ? 15.711 13.336 7.723 1 98.88 332 MET B O 1
ATOM 7295 N N . ALA B 1 333 ? 15.391 15.047 6.355 1 98.69 333 ALA B N 1
ATOM 7296 C CA . ALA B 1 333 ? 16.609 14.758 5.609 1 98.69 333 ALA B CA 1
ATOM 7297 C C . ALA B 1 333 ? 17.844 14.805 6.52 1 98.69 333 ALA B C 1
ATOM 7299 O O . ALA B 1 333 ? 18.703 13.93 6.461 1 98.69 333 ALA B O 1
ATOM 7300 N N . VAL B 1 334 ? 17.922 15.836 7.355 1 98.75 334 VAL B N 1
ATOM 7301 C CA . VAL B 1 334 ? 19.031 15.984 8.289 1 98.75 334 VAL B CA 1
ATOM 7302 C C . VAL B 1 334 ? 19.016 14.836 9.289 1 98.75 334 VAL B C 1
ATOM 7304 O O . VAL B 1 334 ? 20.062 14.227 9.555 1 98.75 334 VAL B O 1
ATOM 7307 N N . LEU B 1 335 ? 17.875 14.508 9.805 1 98.81 335 LEU B N 1
ATOM 7308 C CA . LEU B 1 335 ? 17.75 13.414 10.758 1 98.81 335 LEU B CA 1
ATOM 7309 C C . LEU B 1 335 ? 18.172 12.094 10.133 1 98.81 335 LEU B C 1
ATOM 7311 O O . LEU B 1 335 ? 18.781 11.25 10.789 1 98.81 335 LEU B O 1
ATOM 7315 N N . PHE B 1 336 ? 17.844 11.891 8.883 1 98.06 336 PHE B N 1
ATOM 7316 C CA . PHE B 1 336 ? 18.25 10.688 8.164 1 98.06 336 PHE B CA 1
ATOM 7317 C C . PHE B 1 336 ? 19.781 10.609 8.055 1 98.06 336 PHE B C 1
ATOM 7319 O O . PHE B 1 336 ? 20.359 9.539 8.25 1 98.06 336 PHE B O 1
ATOM 7326 N N . MET B 1 337 ? 20.422 11.711 7.738 1 97.19 337 MET B N 1
ATOM 7327 C CA . MET B 1 337 ? 21.891 11.719 7.652 1 97.19 337 MET B CA 1
ATOM 7328 C C . MET B 1 337 ? 22.516 11.406 9.008 1 97.19 337 MET B C 1
ATOM 7330 O O . MET B 1 337 ? 23.531 10.719 9.086 1 97.19 337 MET B O 1
ATOM 7334 N N . VAL B 1 338 ? 21.875 11.914 10.07 1 97.88 338 VAL B N 1
ATOM 7335 C CA . VAL B 1 338 ? 22.344 11.609 11.422 1 97.88 338 VAL B CA 1
ATOM 7336 C C . VAL B 1 338 ? 22.141 10.133 11.727 1 97.88 338 VAL B C 1
ATOM 7338 O O . VAL B 1 338 ? 23.047 9.453 12.203 1 97.88 338 VAL B O 1
ATOM 7341 N N . GLY B 1 339 ? 20.938 9.617 11.414 1 97.12 339 GLY B N 1
ATOM 7342 C CA . GLY B 1 339 ? 20.641 8.211 11.656 1 97.12 339 GLY B CA 1
ATOM 7343 C C . GLY B 1 339 ? 21.531 7.27 10.867 1 97.12 339 GLY B C 1
ATOM 7344 O O . GLY B 1 339 ? 21.812 6.164 11.328 1 97.12 339 GLY B O 1
ATOM 7345 N N . ALA B 1 340 ? 21.922 7.73 9.711 1 93.94 340 ALA B N 1
ATOM 7346 C CA . ALA B 1 340 ? 22.812 6.938 8.859 1 93.94 340 ALA B CA 1
ATOM 7347 C C . ALA B 1 340 ? 24.266 7.094 9.289 1 93.94 340 ALA B C 1
ATOM 7349 O O . ALA B 1 340 ? 25.172 6.598 8.617 1 93.94 340 ALA B O 1
ATOM 7350 N N . ARG B 1 341 ? 24.531 7.879 10.336 1 93.56 341 ARG B N 1
ATOM 7351 C CA . ARG B 1 341 ? 25.844 8.117 10.938 1 93.56 341 ARG B CA 1
ATOM 7352 C C . ARG B 1 341 ? 26.75 8.875 9.984 1 93.56 341 ARG B C 1
ATOM 7354 O O . ARG B 1 341 ? 27.969 8.695 10.008 1 93.56 341 ARG B O 1
ATOM 7361 N N . LEU B 1 342 ? 26.156 9.57 9.094 1 93.81 342 LEU B N 1
ATOM 7362 C CA . LEU B 1 342 ? 26.906 10.43 8.188 1 93.81 342 LEU B CA 1
ATOM 7363 C C . LEU B 1 342 ? 27.188 11.789 8.836 1 93.81 342 LEU B C 1
ATOM 7365 O O . LEU B 1 342 ? 28.156 12.461 8.477 1 93.81 342 LEU B O 1
ATOM 7369 N N . GLU B 1 343 ? 26.312 12.25 9.727 1 96.88 343 GLU B N 1
ATOM 7370 C CA . GLU B 1 343 ? 26.438 13.477 10.5 1 96.88 343 GLU B CA 1
ATOM 7371 C C . GLU B 1 343 ? 26.312 13.203 12 1 96.88 343 GLU B C 1
ATOM 7373 O O . GLU B 1 343 ? 25.672 12.227 12.406 1 96.88 343 GLU B O 1
ATOM 7378 N N . ASP B 1 344 ? 26.906 14.031 12.758 1 97 344 ASP B N 1
ATOM 7379 C CA . ASP B 1 344 ? 26.688 14.008 14.203 1 97 344 ASP B CA 1
ATOM 7380 C C . ASP B 1 344 ? 25.391 14.734 14.57 1 97 344 ASP B C 1
ATOM 7382 O O . ASP B 1 344 ? 24.984 15.68 13.883 1 97 344 ASP B O 1
ATOM 7386 N N . PRO B 1 345 ? 24.75 14.305 15.688 1 98.19 345 PRO B N 1
ATOM 7387 C CA . PRO B 1 345 ? 23.531 14.992 16.109 1 98.19 345 PRO B CA 1
ATOM 7388 C C . PRO B 1 345 ? 23.719 16.5 16.25 1 98.19 345 PRO B C 1
ATOM 7390 O O . PRO B 1 345 ? 22.797 17.281 16.031 1 98.19 345 PRO B O 1
ATOM 7393 N N . SER B 1 346 ? 24.938 16.969 16.531 1 97.62 346 SER B N 1
ATOM 7394 C CA . SER B 1 346 ? 25.234 18.375 16.75 1 97.62 346 SER B CA 1
ATOM 7395 C C . SER B 1 346 ? 25.109 19.172 15.453 1 97.62 346 SER B C 1
ATOM 7397 O O . SER B 1 346 ? 25.125 20.406 15.477 1 97.62 346 SER B O 1
ATOM 7399 N N . ILE B 1 347 ? 24.922 18.453 14.367 1 98.12 347 ILE B N 1
ATOM 7400 C CA . ILE B 1 347 ? 24.734 19.141 13.094 1 98.12 347 ILE B CA 1
ATOM 7401 C C . ILE B 1 347 ? 23.484 20.031 13.156 1 98.12 347 ILE B C 1
ATOM 7403 O O . ILE B 1 347 ? 23.438 21.078 12.523 1 98.12 347 ILE B O 1
ATOM 7407 N N . VAL B 1 348 ? 22.547 19.656 13.961 1 98.62 348 VAL B N 1
ATOM 7408 C CA . VAL B 1 348 ? 21.328 20.453 14.117 1 98.62 348 VAL B CA 1
ATOM 7409 C C . VAL B 1 348 ? 21.672 21.797 14.758 1 98.62 348 VAL B C 1
ATOM 7411 O O . VAL B 1 348 ? 21.234 22.844 14.281 1 98.62 348 VAL B O 1
ATOM 7414 N N . ASP B 1 349 ? 22.531 21.781 15.773 1 98.19 349 ASP B N 1
ATOM 7415 C CA . ASP B 1 349 ? 22.984 23.016 16.406 1 98.19 349 ASP B CA 1
ATOM 7416 C C . ASP B 1 349 ? 23.719 23.891 15.391 1 98.19 349 ASP B C 1
ATOM 7418 O O . ASP B 1 349 ? 23.547 25.109 15.375 1 98.19 349 ASP B O 1
ATOM 7422 N N . GLU B 1 350 ? 24.5 23.25 14.625 1 98.06 350 GLU B N 1
ATOM 7423 C CA . GLU B 1 350 ? 25.281 24 13.633 1 98.06 350 GLU B CA 1
ATOM 7424 C C . GLU B 1 350 ? 24.359 24.688 12.633 1 98.06 350 GLU B C 1
ATOM 7426 O O . GLU B 1 350 ? 24.562 25.875 12.32 1 98.06 350 GLU B O 1
ATOM 7431 N N . LEU B 1 351 ? 23.375 24 12.164 1 98.31 351 LEU B N 1
ATOM 7432 C CA . LEU B 1 351 ? 22.469 24.531 11.156 1 98.31 351 LEU B CA 1
ATOM 7433 C C . LEU B 1 351 ? 21.578 25.641 11.734 1 98.31 351 LEU B C 1
ATOM 7435 O O . LEU B 1 351 ? 21.094 26.5 11.008 1 98.31 351 LEU B O 1
ATOM 7439 N N . LEU B 1 352 ? 21.375 25.625 13.055 1 98.19 352 LEU B N 1
ATOM 7440 C CA . LEU B 1 352 ? 20.547 26.625 13.734 1 98.19 352 LEU B CA 1
ATOM 7441 C C . LEU B 1 352 ? 21.375 27.844 14.133 1 98.19 352 LEU B C 1
ATOM 7443 O O . LEU B 1 352 ? 20.828 28.875 14.492 1 98.19 352 LEU B O 1
ATOM 7447 N N . ASN B 1 353 ? 22.703 27.703 14.086 1 97.94 353 ASN B N 1
ATOM 7448 C CA . ASN B 1 353 ? 23.594 28.797 14.453 1 97.94 353 ASN B CA 1
ATOM 7449 C C . ASN B 1 353 ? 23.828 29.75 13.289 1 97.94 353 ASN B C 1
ATOM 7451 O O . ASN B 1 353 ? 24.953 29.891 12.797 1 97.94 353 ASN B O 1
ATOM 7455 N N . VAL B 1 354 ? 22.859 30.5 12.961 1 96.88 354 VAL B N 1
ATOM 7456 C CA . VAL B 1 354 ? 22.844 31.328 11.766 1 96.88 354 VAL B CA 1
ATOM 7457 C C . VAL B 1 354 ? 23.672 32.594 12.008 1 96.88 354 VAL B C 1
ATOM 7459 O O . VAL B 1 354 ? 24.109 33.25 11.055 1 96.88 354 VAL B O 1
ATOM 7462 N N . HIS B 1 355 ? 23.891 33.031 13.18 1 95.75 355 HIS B N 1
ATOM 7463 C CA . HIS B 1 355 ? 24.828 34.062 13.625 1 95.75 355 HIS B CA 1
ATOM 7464 C C . HIS B 1 355 ? 25.531 33.656 14.906 1 95.75 355 HIS B C 1
ATOM 7466 O O . HIS B 1 355 ? 25.109 32.719 15.578 1 95.75 355 HIS B O 1
ATOM 7472 N N . THR B 1 356 ? 26.562 34.344 15.172 1 95.56 356 THR B N 1
ATOM 7473 C CA . THR B 1 356 ? 27.406 33.938 16.297 1 95.56 356 THR B CA 1
ATOM 7474 C C . THR B 1 356 ? 26.609 33.875 17.578 1 95.56 356 THR B C 1
ATOM 7476 O O . THR B 1 356 ? 25.969 34.844 17.984 1 95.56 356 THR B O 1
ATOM 7479 N N . GLY B 1 357 ? 26.5 32.688 18.141 1 95.56 357 GLY B N 1
ATOM 7480 C CA . GLY B 1 357 ? 25.891 32.5 19.453 1 95.56 357 GLY B CA 1
ATOM 7481 C C . GLY B 1 357 ? 24.406 32.219 19.391 1 95.56 357 GLY B C 1
ATOM 7482 O O . GLY B 1 357 ? 23.75 32.031 20.422 1 95.56 357 GLY B O 1
ATOM 7483 N N . ALA B 1 358 ? 23.844 32.188 18.281 1 96.38 358 ALA B N 1
ATOM 7484 C CA . ALA B 1 358 ? 22.406 32.031 18.125 1 96.38 358 ALA B CA 1
ATOM 7485 C C . ALA B 1 358 ? 21.922 30.719 18.734 1 96.38 358 ALA B C 1
ATOM 7487 O O . ALA B 1 358 ? 20.953 30.719 19.516 1 96.38 358 ALA B O 1
ATOM 7488 N N . ALA B 1 359 ? 22.578 29.656 18.453 1 96.88 359 ALA B N 1
ATOM 7489 C CA . ALA B 1 359 ? 22.172 28.328 18.938 1 96.88 359 ALA B CA 1
ATOM 7490 C C . ALA B 1 359 ? 22.266 28.266 20.469 1 96.88 359 ALA B C 1
ATOM 7492 O O . ALA B 1 359 ? 21.375 27.719 21.125 1 96.88 359 ALA B O 1
ATOM 7493 N N . ALA B 1 360 ? 23.297 28.828 20.984 1 96.75 360 ALA B N 1
ATOM 7494 C CA . ALA B 1 360 ? 23.484 28.812 22.422 1 96.75 360 ALA B CA 1
ATOM 7495 C C . ALA B 1 360 ? 22.422 29.641 23.125 1 96.75 360 ALA B C 1
ATOM 7497 O O . ALA B 1 360 ? 21.875 29.234 24.156 1 96.75 360 ALA B O 1
ATOM 7498 N N . ALA B 1 361 ? 22.172 30.828 22.609 1 96.88 361 ALA B N 1
ATOM 7499 C CA . ALA B 1 361 ? 21.156 31.688 23.188 1 96.88 361 ALA B CA 1
ATOM 7500 C C . ALA B 1 361 ? 19.781 31 23.172 1 96.88 361 ALA B C 1
ATOM 7502 O O . ALA B 1 361 ? 19.062 31.047 24.172 1 96.88 361 ALA B O 1
ATOM 7503 N N . ASP B 1 362 ? 19.484 30.406 22.078 1 96.69 362 ASP B N 1
ATOM 7504 C CA . ASP B 1 362 ? 18.203 29.703 21.969 1 96.69 362 ASP B CA 1
ATOM 7505 C C . ASP B 1 362 ? 18.125 28.547 22.969 1 96.69 362 ASP B C 1
ATOM 7507 O O . ASP B 1 362 ? 17.078 28.297 23.562 1 96.69 362 ASP B O 1
ATOM 7511 N N . ARG B 1 363 ? 19.219 27.781 23.141 1 95.62 363 ARG B N 1
ATOM 7512 C CA . ARG B 1 363 ? 19.266 26.688 24.109 1 95.62 363 ARG B CA 1
ATOM 7513 C C . ARG B 1 363 ? 18.953 27.172 25.516 1 95.62 363 ARG B C 1
ATOM 7515 O O . ARG B 1 363 ? 18.203 26.516 26.25 1 95.62 363 ARG B O 1
ATOM 7522 N N . LEU B 1 364 ? 19.5 28.281 25.828 1 95.25 364 LEU B N 1
ATOM 7523 C CA . LEU B 1 364 ? 19.266 28.859 27.156 1 95.25 364 LEU B CA 1
ATOM 7524 C C . LEU B 1 364 ? 17.781 29.203 27.328 1 95.25 364 LEU B C 1
ATOM 7526 O O . LEU B 1 364 ? 17.219 28.969 28.406 1 95.25 364 LEU B O 1
ATOM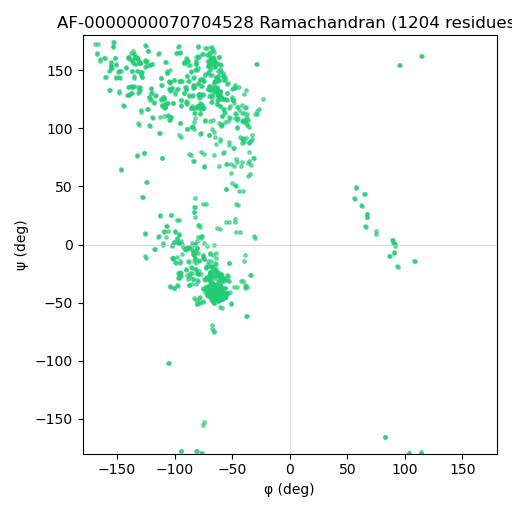 7530 N N . HIS B 1 365 ? 17.25 29.75 26.312 1 95 365 HIS B N 1
ATOM 7531 C CA . HIS B 1 365 ? 15.836 30.109 26.375 1 95 365 HIS B CA 1
ATOM 7532 C C . HIS B 1 365 ? 14.969 28.875 26.562 1 95 365 HIS B C 1
ATOM 7534 O O . HIS B 1 365 ? 13.969 28.906 27.281 1 95 365 HIS B O 1
ATOM 7540 N N . VAL B 1 366 ? 15.289 27.766 25.922 1 94.06 366 VAL B N 1
ATOM 7541 C CA . VAL B 1 366 ? 14.531 26.531 26.016 1 94.06 366 VAL B CA 1
ATOM 7542 C C . VAL B 1 366 ? 14.633 25.969 27.438 1 94.06 366 VAL B C 1
ATOM 7544 O O . VAL B 1 366 ? 13.633 25.516 28.016 1 94.06 366 VAL B O 1
ATOM 7547 N N . TRP B 1 367 ? 15.82 26.047 27.969 1 92.62 367 TRP B N 1
ATOM 7548 C CA . TRP B 1 367 ? 16.031 25.562 29.328 1 92.62 367 TRP B CA 1
ATOM 7549 C C . TRP B 1 367 ? 15.203 26.359 30.328 1 92.62 367 TRP B C 1
ATOM 7551 O O . TRP B 1 367 ? 14.578 25.781 31.234 1 92.62 367 TRP B O 1
ATOM 7561 N N . GLN B 1 368 ? 15.172 27.625 30.109 1 91.62 368 GLN B N 1
ATOM 7562 C CA . GLN B 1 368 ? 14.383 28.484 30.984 1 91.62 368 GLN B CA 1
ATOM 7563 C C . GLN B 1 368 ? 12.891 28.188 30.859 1 91.62 368 GLN B C 1
ATOM 7565 O O . GLN B 1 368 ? 12.18 28.156 31.859 1 91.62 368 GLN B O 1
ATOM 7570 N N . TRP B 1 369 ? 12.562 27.984 29.672 1 89.19 369 TRP B N 1
ATOM 7571 C CA . TRP B 1 369 ? 11.164 27.641 29.406 1 89.19 369 TRP B CA 1
ATOM 7572 C C . TRP B 1 369 ? 10.781 26.344 30.094 1 89.19 369 TRP B C 1
ATOM 7574 O O . TRP B 1 369 ? 9.742 26.25 30.75 1 89.19 369 TRP B O 1
ATOM 7584 N N . LEU B 1 370 ? 11.562 25.312 30.016 1 88.19 370 LEU B N 1
ATOM 7585 C CA . LEU B 1 370 ? 11.297 24 30.609 1 88.19 370 LEU B CA 1
ATOM 7586 C C . LEU B 1 370 ? 11.289 24.078 32.125 1 88.19 370 LEU B C 1
ATOM 7588 O O . LEU B 1 370 ? 10.477 23.422 32.781 1 88.19 370 LEU B O 1
ATOM 7592 N N . GLU B 1 371 ? 12.094 24.875 32.688 1 85.06 371 GLU B N 1
ATOM 7593 C CA . GLU B 1 371 ? 12.156 25.062 34.156 1 85.06 371 GLU B CA 1
ATOM 7594 C C . GLU B 1 371 ? 10.914 25.797 34.656 1 85.06 371 GLU B C 1
ATOM 7596 O O . GLU B 1 371 ? 10.422 25.5 35.75 1 85.06 371 GLU B O 1
ATOM 7601 N N . SER B 1 372 ? 10.516 26.656 33.906 1 84.06 372 SER B N 1
ATOM 7602 C CA . SER B 1 372 ? 9.336 27.438 34.281 1 84.06 372 SER B CA 1
ATOM 7603 C C . SER B 1 372 ? 8.086 26.562 34.281 1 84.06 372 SER B C 1
ATOM 7605 O O . SER B 1 372 ? 7.133 26.828 35.031 1 84.06 372 SER B O 1
ATOM 7607 N N . MET B 1 373 ? 8.062 25.578 33.469 1 78.69 373 MET B N 1
ATOM 7608 C CA . MET B 1 373 ? 6.926 24.672 33.406 1 78.69 373 MET B CA 1
ATOM 7609 C C . MET B 1 373 ? 6.824 23.859 34.688 1 78.69 373 MET B C 1
ATOM 7611 O O . MET B 1 373 ? 5.727 23.469 35.094 1 78.69 373 MET B O 1
ATOM 7615 N N . ASP B 1 374 ? 7.902 23.406 35.375 1 68.12 374 ASP B N 1
ATOM 7616 C CA . ASP B 1 374 ? 7.91 22.656 36.625 1 68.12 374 ASP B CA 1
ATOM 7617 C C . ASP B 1 374 ? 7.398 23.516 37.781 1 68.12 374 ASP B C 1
ATOM 7619 O O . ASP B 1 374 ? 6.711 23.016 38.688 1 68.12 374 ASP B O 1
ATOM 7623 N N . SER B 1 375 ? 7.875 24.719 37.969 1 58.66 375 SER B N 1
ATOM 7624 C CA . SER B 1 375 ? 7.488 25.578 39.094 1 58.66 375 SER B CA 1
ATOM 7625 C C . SER B 1 375 ? 6.004 25.922 39.031 1 58.66 375 SER B C 1
ATOM 7627 O O . SER B 1 375 ? 5.383 26.188 40.062 1 58.66 375 SER B O 1
ATOM 7629 N N . ASN B 1 376 ? 5.551 26.297 37.906 1 49.5 376 ASN B N 1
ATOM 7630 C CA . ASN B 1 376 ? 4.148 26.688 37.812 1 49.5 376 ASN B CA 1
ATOM 7631 C C . ASN B 1 376 ? 3.229 25.469 37.844 1 49.5 376 ASN B C 1
ATOM 7633 O O . ASN B 1 376 ? 3.27 24.656 36.906 1 49.5 376 ASN B O 1
ATOM 7637 N N . HIS B 1 377 ? 2.988 24.875 39.094 1 41.66 377 HIS B N 1
ATOM 7638 C CA . HIS B 1 377 ? 1.718 24.156 39.156 1 41.66 377 HIS B CA 1
ATOM 7639 C C . HIS B 1 377 ? 0.687 24.797 38.219 1 41.66 377 HIS B C 1
ATOM 7641 O O . HIS B 1 377 ? -0.361 25.25 38.688 1 41.66 377 HIS B O 1
ATOM 7647 N N . VAL B 1 378 ? 0.988 25.734 37.438 1 36.81 378 VAL B N 1
ATOM 7648 C CA . VAL B 1 378 ? 0.124 26.656 36.719 1 36.81 378 VAL B CA 1
ATOM 7649 C C . VAL B 1 378 ? -1.001 25.875 36.031 1 36.81 378 VAL B C 1
ATOM 7651 O O . VAL B 1 378 ? -0.756 24.859 35.406 1 36.81 378 VAL B O 1
ATOM 7654 N N . GLN B 1 379 ? -2.221 26.156 36.562 1 34.34 379 GLN B N 1
ATOM 7655 C CA . GLN B 1 379 ? -3.545 25.953 36 1 34.34 379 GLN B CA 1
ATOM 7656 C C . GLN B 1 379 ? -3.5 26.031 34.469 1 34.34 379 GLN B C 1
ATOM 7658 O O . GLN B 1 379 ? -2.592 26.625 33.906 1 34.34 379 GLN B O 1
ATOM 7663 N N . GLN B 1 380 ? -4.445 25.406 33.812 1 34.56 380 GLN B N 1
ATOM 7664 C CA . GLN B 1 380 ? -4.738 25.375 32.406 1 34.56 380 GLN B CA 1
ATOM 7665 C C . GLN B 1 380 ? -4.586 26.766 31.781 1 34.56 380 GLN B C 1
ATOM 7667 O O . GLN B 1 380 ? -5.227 27.719 32.219 1 34.56 380 GLN B O 1
ATOM 7672 N N . PRO B 1 381 ? -3.529 27.266 31.312 1 32.44 381 PRO B N 1
ATOM 7673 C CA . PRO B 1 381 ? -3.506 28.625 30.781 1 32.44 381 PRO B CA 1
ATOM 7674 C C . PRO B 1 381 ? -4.785 29 30.031 1 32.44 381 PRO B C 1
ATOM 7676 O O . PRO B 1 381 ? -5.359 28.156 29.344 1 32.44 381 PRO B O 1
ATOM 7679 N N . ALA B 1 382 ? -5.578 29.938 30.562 1 30.59 382 ALA B N 1
ATOM 7680 C CA . ALA B 1 382 ? -6.742 30.547 29.906 1 30.59 382 ALA B CA 1
ATOM 7681 C C . ALA B 1 382 ? -6.422 30.938 28.469 1 30.59 382 ALA B C 1
ATOM 7683 O O . ALA B 1 382 ? -5.34 31.469 28.203 1 30.59 382 ALA B O 1
ATOM 7684 N N . ILE B 1 383 ? -6.93 30.25 27.469 1 34.34 383 ILE B N 1
ATOM 7685 C CA . ILE B 1 383 ? -6.953 30.625 26.062 1 34.34 383 ILE B CA 1
ATOM 7686 C C . ILE B 1 383 ? -7.059 32.125 25.922 1 34.34 383 ILE B C 1
ATOM 7688 O O . ILE B 1 383 ? -8.062 32.75 26.328 1 34.34 383 ILE B O 1
ATOM 7692 N N . ILE B 1 384 ? -6.039 33.062 26.156 1 29.78 384 ILE B N 1
ATOM 7693 C CA . ILE B 1 384 ? -6.195 34.5 25.969 1 29.78 384 ILE B CA 1
ATOM 7694 C C . ILE B 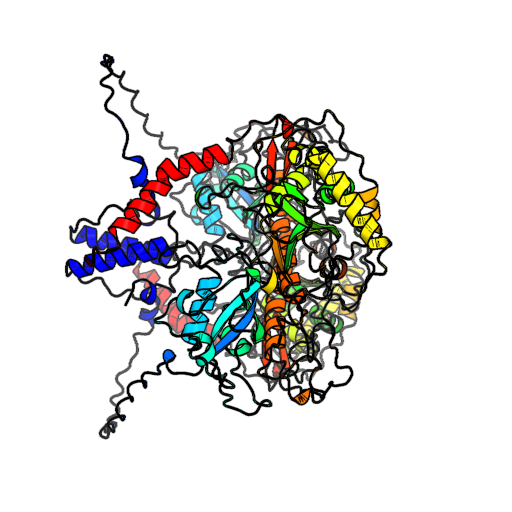1 384 ? -6.746 34.75 24.562 1 29.78 384 ILE B C 1
ATOM 7696 O O . ILE B 1 384 ? -6.27 34.188 23.578 1 29.78 384 ILE B O 1
ATOM 7700 N N . ASP B 1 385 ? -7.902 35.344 24.375 1 28.78 385 ASP B N 1
ATOM 7701 C CA . ASP B 1 385 ? -8.648 35.812 23.219 1 28.78 385 ASP B CA 1
ATOM 7702 C C . ASP B 1 385 ? -7.789 36.719 22.359 1 28.78 385 ASP B C 1
ATOM 7704 O O . ASP B 1 385 ? -7.078 37.594 22.875 1 28.78 385 ASP B O 1
ATOM 7708 N N . SER B 1 386 ? -7.348 36.344 21.156 1 34.09 386 SER B N 1
ATOM 7709 C CA . SER B 1 386 ? -6.582 37.031 20.125 1 34.09 386 SER B CA 1
ATOM 7710 C C . SER B 1 386 ? -7.031 38.5 20 1 34.09 386 SER B C 1
ATOM 7712 O O . SER B 1 386 ? -6.453 39.25 19.219 1 34.09 386 SER B O 1
ATOM 7714 N N . ALA B 1 387 ? -8.125 39.062 20.5 1 30.03 387 ALA B N 1
ATOM 7715 C CA . ALA B 1 387 ? -8.516 40.406 20.156 1 30.03 387 ALA B CA 1
ATOM 7716 C C . ALA B 1 387 ? -7.461 41.438 20.625 1 30.03 387 ALA B C 1
ATOM 7718 O O . ALA B 1 387 ? -7.391 42.531 20.109 1 30.03 387 ALA B O 1
ATOM 7719 N N . ASP B 1 388 ? -6.793 41.219 21.781 1 30.34 388 ASP B N 1
ATOM 7720 C CA . ASP B 1 388 ? -6.145 42.406 22.375 1 30.34 388 ASP B CA 1
ATOM 7721 C C . ASP B 1 388 ? -4.77 42.625 21.75 1 30.34 388 ASP B C 1
ATOM 7723 O O . ASP B 1 388 ? -3.986 43.438 22.25 1 30.34 388 ASP B O 1
ATOM 7727 N N . ARG B 1 389 ? -4.262 41.844 20.766 1 33.03 389 ARG B N 1
ATOM 7728 C CA . ARG B 1 389 ? -2.889 42.094 20.359 1 33.03 389 ARG B CA 1
ATOM 7729 C C . ARG B 1 389 ? -2.818 43.281 19.406 1 33.03 389 ARG B C 1
ATOM 7731 O O . ARG B 1 389 ? -1.765 43.562 18.828 1 33.03 389 ARG B O 1
ATOM 7738 N N . ALA B 1 390 ? -3.846 44.031 19.047 1 29.48 390 ALA B N 1
ATOM 7739 C CA . ALA B 1 390 ? -3.537 45.094 18.109 1 29.48 390 ALA B CA 1
ATOM 7740 C C . ALA B 1 390 ? -2.488 46.031 18.672 1 29.48 390 ALA B C 1
ATOM 7742 O O . ALA B 1 390 ? -1.617 46.531 17.953 1 29.48 390 ALA B O 1
ATOM 7743 N N . GLY B 1 391 ? -2.729 46.625 19.922 1 27.73 391 GLY B N 1
ATOM 7744 C CA . GLY B 1 391 ? -2.08 47.875 20.234 1 27.73 391 GLY B CA 1
ATOM 7745 C C . GLY B 1 391 ? -0.609 47.719 20.578 1 27.73 391 GLY B C 1
ATOM 7746 O O . GLY B 1 391 ? 0.147 48.688 20.531 1 27.73 391 GLY B O 1
ATOM 7747 N N . ALA B 1 392 ? -0.185 46.812 21.469 1 27.41 392 ALA B N 1
ATOM 7748 C CA . ALA B 1 392 ? 1.085 47.031 22.156 1 27.41 392 ALA B CA 1
ATOM 7749 C C . ALA B 1 392 ? 2.262 46.562 21.297 1 27.41 392 ALA B C 1
ATOM 7751 O O . ALA B 1 392 ? 2.906 45.562 21.594 1 27.41 392 ALA B O 1
ATOM 7752 N N . LEU B 1 393 ? 2.27 46.531 19.984 1 29.31 393 LEU B N 1
ATOM 7753 C CA . LEU B 1 393 ? 3.449 46.094 19.25 1 29.31 393 LEU B CA 1
ATOM 7754 C C . LEU B 1 393 ? 4.625 47.031 19.484 1 29.31 393 LEU B C 1
ATOM 7756 O O . LEU B 1 393 ? 5.668 46.906 18.844 1 29.31 393 LEU B O 1
ATOM 7760 N N . THR B 1 394 ? 4.426 48.219 20.094 1 25.41 394 THR B N 1
ATOM 7761 C CA . THR B 1 394 ? 5.586 49.094 19.938 1 25.41 394 THR B CA 1
ATOM 7762 C C . THR B 1 394 ? 6.801 48.531 20.656 1 25.41 394 THR B C 1
ATOM 7764 O O . THR B 1 394 ? 7.93 48.656 20.172 1 25.41 394 THR B O 1
ATOM 7767 N N . GLU B 1 395 ? 6.859 48.625 22.047 1 25.42 395 GLU B N 1
ATOM 7768 C CA . GLU B 1 395 ? 8.156 48.656 22.719 1 25.42 395 GLU B CA 1
ATOM 7769 C C . GLU B 1 395 ? 8.906 47.344 22.578 1 25.42 395 GLU B C 1
ATOM 7771 O O . GLU B 1 395 ? 8.297 46.312 22.359 1 25.42 395 GLU B O 1
ATOM 7776 N N . SER B 1 396 ? 10.422 47.344 22.625 1 27.05 396 SER B N 1
ATOM 7777 C CA . SER B 1 396 ? 11.562 46.469 22.328 1 27.05 396 SER B CA 1
ATOM 7778 C C . SER B 1 396 ? 11.422 45.125 23 1 27.05 396 SER B C 1
ATOM 7780 O O . SER B 1 396 ? 12.195 44.188 22.719 1 27.05 396 SER B O 1
ATOM 7782 N N . GLY B 1 397 ? 10.938 45.062 24.312 1 25.19 397 GLY B N 1
ATOM 7783 C CA . GLY B 1 397 ? 11.281 43.875 25.078 1 25.19 397 GLY B CA 1
ATOM 7784 C C . GLY B 1 397 ? 10.625 42.594 24.562 1 25.19 397 GLY B C 1
ATOM 7785 O O . GLY B 1 397 ? 9.594 42.688 23.891 1 25.19 397 GLY B O 1
ATOM 7786 N N . SER B 1 398 ? 11.414 41.469 24.312 1 28.36 398 SER B N 1
ATOM 7787 C CA . SER B 1 398 ? 11.188 40.094 23.906 1 28.36 398 SER B CA 1
ATOM 7788 C C . SER B 1 398 ? 9.961 39.5 24.594 1 28.36 398 SER B C 1
ATOM 7790 O O . SER B 1 398 ? 10.062 39 25.719 1 28.36 398 SER B O 1
ATOM 7792 N N . THR B 1 399 ? 8.812 40.219 24.641 1 26.25 399 THR B N 1
ATOM 7793 C CA . THR B 1 399 ? 7.676 39.594 25.312 1 26.25 399 THR B CA 1
ATOM 7794 C C . THR B 1 399 ? 7.352 38.25 24.672 1 26.25 399 THR B C 1
ATOM 7796 O O . THR B 1 399 ? 7.035 38.188 23.484 1 26.25 399 THR B O 1
ATOM 7799 N N . MET B 1 400 ? 8.102 37.219 25.016 1 29.38 400 MET B N 1
ATOM 7800 C CA . MET B 1 400 ? 7.605 35.844 24.75 1 29.38 400 MET B CA 1
ATOM 7801 C C . MET B 1 400 ? 6.094 35.781 24.953 1 29.38 400 MET B C 1
ATOM 7803 O O . MET B 1 400 ? 5.598 36 26.062 1 29.38 400 MET B O 1
ATOM 7807 N N . ALA B 1 401 ? 5.344 36.406 24.062 1 30.62 401 ALA B N 1
ATOM 7808 C CA . ALA B 1 401 ? 3.889 36.281 24.078 1 30.62 401 ALA B CA 1
ATOM 7809 C C . ALA B 1 401 ? 3.455 34.938 24.656 1 30.62 401 ALA B C 1
ATOM 7811 O O . ALA B 1 401 ? 4.086 33.906 24.406 1 30.62 401 ALA B O 1
ATOM 7812 N N . ARG B 1 402 ? 2.801 35 25.781 1 29.33 402 ARG B N 1
ATOM 7813 C CA . ARG B 1 402 ? 2.184 33.906 26.516 1 29.33 402 ARG B CA 1
ATOM 7814 C C . ARG B 1 402 ? 1.477 32.938 25.578 1 29.33 402 ARG B C 1
ATOM 7816 O O . ARG B 1 402 ? 0.517 33.312 24.906 1 29.33 402 ARG B O 1
ATOM 7823 N N . VAL B 1 403 ? 2.211 32.156 24.797 1 31.92 403 VAL B N 1
ATOM 7824 C CA . VAL B 1 403 ? 1.723 31 24.062 1 31.92 403 VAL B CA 1
ATOM 7825 C C . VAL B 1 403 ? 0.599 30.328 24.844 1 31.92 403 VAL B C 1
ATOM 7827 O O . VAL B 1 403 ? 0.763 30 26.016 1 31.92 403 VAL B O 1
ATOM 7830 N N . THR B 1 404 ? -0.612 30.719 24.594 1 33.47 404 THR B N 1
ATOM 7831 C CA . THR B 1 404 ? -1.74 29.906 25.031 1 33.47 404 THR B CA 1
ATOM 7832 C C . THR B 1 404 ? -1.405 28.422 24.938 1 33.47 404 THR B C 1
ATOM 7834 O O . THR B 1 404 ? -1.08 27.906 23.875 1 33.47 404 THR B O 1
ATOM 7837 N N . ALA B 1 405 ? -0.667 27.891 25.906 1 33.97 405 ALA B N 1
ATOM 7838 C CA . ALA B 1 405 ? -0.078 26.562 26.062 1 33.97 405 ALA B CA 1
ATOM 7839 C C . ALA B 1 405 ? -1.119 25.484 25.828 1 33.97 405 ALA B C 1
ATOM 7841 O O . ALA B 1 405 ? -2.021 25.281 26.656 1 33.97 405 ALA B O 1
ATOM 7842 N N . GLY B 1 406 ? -1.83 25.359 24.891 1 37.78 406 GLY B N 1
ATOM 7843 C CA . GLY B 1 406 ? -2.225 23.953 24.797 1 37.78 406 GLY B CA 1
ATOM 7844 C C . GLY B 1 406 ? -1.208 23.016 25.406 1 37.78 406 GLY B C 1
ATOM 7845 O O . GLY B 1 406 ? -0.019 23.328 25.469 1 37.78 406 GLY B O 1
ATOM 7846 N N . SER B 1 407 ? -1.58 22.234 26.531 1 44.25 407 SER B N 1
ATOM 7847 C CA . SER B 1 407 ? -0.773 21.406 27.406 1 44.25 407 SER B CA 1
ATOM 7848 C C . SER B 1 407 ? 0.361 20.734 26.641 1 44.25 407 SER B C 1
ATOM 7850 O O . SER B 1 407 ? 0.134 19.766 25.906 1 44.25 407 SER B O 1
ATOM 7852 N N . ALA B 1 408 ? 1.211 21.453 26.062 1 52.41 408 ALA B N 1
ATOM 7853 C CA . ALA B 1 408 ? 2.504 20.984 25.578 1 52.41 408 ALA B CA 1
ATOM 7854 C C . ALA B 1 408 ? 3.207 20.109 26.609 1 52.41 408 ALA B C 1
ATOM 7856 O O . ALA B 1 408 ? 4.148 20.562 27.266 1 52.41 408 ALA B O 1
ATOM 7857 N N . ALA B 1 409 ? 2.479 19.375 27.344 1 60.06 409 ALA B N 1
ATOM 7858 C CA . ALA B 1 409 ? 3.199 18.609 28.359 1 60.06 409 ALA B CA 1
ATOM 7859 C C . ALA B 1 409 ? 4.203 17.656 27.703 1 60.06 409 ALA B C 1
ATOM 7861 O O . ALA B 1 409 ? 3.822 16.781 26.922 1 60.06 409 ALA B O 1
ATOM 7862 N N . ILE B 1 410 ? 5.418 18.234 27.547 1 74.81 410 ILE B N 1
ATOM 7863 C CA . ILE B 1 410 ? 6.523 17.312 27.25 1 74.81 410 ILE B CA 1
ATOM 7864 C C . ILE B 1 410 ? 6.688 16.328 28.406 1 74.81 410 ILE B C 1
ATOM 7866 O O . ILE B 1 410 ? 6.68 16.719 29.578 1 74.81 410 ILE B O 1
ATOM 7870 N N . ASN B 1 411 ? 6.652 15.141 28.078 1 82.5 411 ASN B N 1
ATOM 7871 C CA . ASN B 1 411 ? 6.801 14.141 29.125 1 82.5 411 ASN B CA 1
ATOM 7872 C C . ASN B 1 411 ? 8.195 14.195 29.75 1 82.5 411 ASN B C 1
ATOM 7874 O O . ASN B 1 411 ? 9.086 14.875 29.234 1 82.5 411 ASN B O 1
ATOM 7878 N N . ALA B 1 412 ? 8.289 13.547 30.844 1 85 412 ALA B N 1
ATOM 7879 C CA . ALA B 1 412 ? 9.508 13.609 31.641 1 85 412 ALA B CA 1
ATOM 7880 C C . ALA B 1 412 ? 10.711 13.086 30.859 1 85 412 ALA B C 1
ATOM 7882 O O . ALA B 1 412 ? 11.805 13.648 30.938 1 85 412 ALA B O 1
ATOM 7883 N N . HIS B 1 413 ? 10.5 12.125 30.125 1 89 413 HIS B N 1
ATOM 7884 C CA . HIS B 1 413 ? 11.602 11.523 29.375 1 89 413 HIS B CA 1
ATOM 7885 C C . HIS B 1 413 ? 12.141 12.484 28.328 1 89 413 HIS B C 1
ATOM 7887 O O . HIS B 1 413 ? 13.359 12.688 28.234 1 89 413 HIS B O 1
ATOM 7893 N N . ASP B 1 414 ? 11.289 13.07 27.594 1 89.81 414 ASP B N 1
ATOM 7894 C CA . ASP B 1 414 ? 11.688 14.023 26.562 1 89.81 414 ASP B CA 1
ATOM 7895 C C . ASP B 1 414 ? 12.305 15.281 27.188 1 89.81 414 ASP B C 1
ATOM 7897 O O . ASP B 1 414 ? 13.289 15.812 26.672 1 89.81 414 ASP B O 1
ATOM 7901 N N . LYS B 1 415 ? 11.711 15.719 28.266 1 90.94 415 LYS B N 1
ATOM 7902 C CA . LYS B 1 415 ? 12.234 16.875 28.984 1 90.94 415 LYS B CA 1
ATOM 7903 C C . LYS B 1 415 ? 13.664 16.625 29.453 1 90.94 415 LYS B C 1
ATOM 7905 O O . LYS B 1 415 ? 14.539 17.484 29.25 1 90.94 415 LYS B O 1
ATOM 7910 N N . ASN B 1 416 ? 13.875 15.469 30.031 1 92.25 416 ASN B N 1
ATOM 7911 C CA . ASN B 1 416 ? 15.211 15.117 30.516 1 92.25 416 ASN B CA 1
ATOM 7912 C C . ASN B 1 416 ? 16.219 15.062 29.375 1 92.25 416 ASN B C 1
ATOM 7914 O O . ASN B 1 416 ? 17.375 15.461 29.531 1 92.25 416 ASN B O 1
ATOM 7918 N N . ARG B 1 417 ? 15.805 14.578 28.266 1 94 417 ARG B N 1
ATOM 7919 C CA . ARG B 1 417 ? 16.688 14.508 27.109 1 94 417 ARG B CA 1
ATOM 7920 C C . ARG B 1 417 ? 17.125 15.906 26.672 1 94 417 ARG B C 1
ATOM 7922 O O . ARG B 1 417 ? 18.297 16.141 26.359 1 94 417 ARG B O 1
ATOM 7929 N N . ILE B 1 418 ? 16.203 16.828 26.578 1 94.38 418 ILE B N 1
ATOM 7930 C CA . ILE B 1 418 ? 16.469 18.188 26.125 1 94.38 418 ILE B CA 1
ATOM 7931 C C . ILE B 1 418 ? 17.391 18.891 27.141 1 94.38 418 ILE B C 1
ATOM 7933 O O . ILE B 1 418 ? 18.359 19.547 26.75 1 94.38 418 ILE B O 1
ATOM 7937 N N . LEU B 1 419 ? 17.109 18.656 28.422 1 93.62 419 LEU B N 1
ATOM 7938 C CA . LEU B 1 419 ? 17.891 19.297 29.484 1 93.62 419 LEU B CA 1
ATOM 7939 C C . LEU B 1 419 ? 19.297 18.75 29.531 1 93.62 419 LEU B C 1
ATOM 7941 O O . LEU B 1 419 ? 20.219 19.406 30 1 93.62 419 LEU B O 1
ATOM 7945 N N . SER B 1 420 ? 19.422 17.516 29.062 1 95 420 SER B N 1
ATOM 7946 C CA . SER B 1 420 ? 20.719 16.859 29.109 1 95 420 SER B CA 1
ATOM 7947 C C . SER B 1 420 ? 21.594 17.234 27.922 1 95 420 SER B C 1
ATOM 7949 O O . SER B 1 420 ? 22.766 16.875 27.859 1 95 420 SER B O 1
ATOM 7951 N N . LEU B 1 421 ? 21.047 17.953 26.953 1 96.12 421 LEU B N 1
ATOM 7952 C CA . LEU B 1 421 ? 21.828 18.344 25.781 1 96.12 421 LEU B CA 1
ATOM 7953 C C . LEU B 1 421 ? 22.953 19.297 26.188 1 96.12 421 LEU B C 1
ATOM 7955 O O . LEU B 1 421 ? 22.734 20.234 26.953 1 96.12 421 LEU B O 1
ATOM 7959 N N . PRO B 1 422 ? 24.125 19.078 25.672 1 95.19 422 PRO B N 1
ATOM 7960 C CA . PRO B 1 422 ? 25.219 20.016 25.984 1 95.19 422 PRO B CA 1
ATOM 7961 C C . PRO B 1 422 ? 25.016 21.391 25.344 1 95.19 422 PRO B C 1
ATOM 7963 O O . PRO B 1 422 ? 24.391 21.5 24.297 1 95.19 422 PRO B O 1
ATOM 7966 N N . MET B 1 423 ? 25.531 22.391 26 1 95.69 423 MET B N 1
ATOM 7967 C CA . MET B 1 423 ? 25.547 23.719 25.406 1 95.69 423 MET B CA 1
ATOM 7968 C C . MET B 1 423 ? 26.406 23.75 24.141 1 95.69 423 MET B C 1
ATOM 7970 O O . MET B 1 423 ? 27.5 23.172 24.125 1 95.69 423 MET B O 1
ATOM 7974 N N . PRO B 1 424 ? 25.828 24.359 23.078 1 95.31 424 PRO B N 1
ATOM 7975 C CA . PRO B 1 424 ? 26.703 24.547 21.922 1 95.31 424 PRO B CA 1
ATOM 7976 C C . PRO B 1 424 ? 28 25.281 22.281 1 95.31 424 PRO B C 1
ATOM 7978 O O . PRO B 1 424 ? 27.969 26.234 23.078 1 95.31 424 PRO B O 1
ATOM 7981 N N . PRO B 1 425 ? 29.047 24.828 21.734 1 93.56 425 PRO B N 1
ATOM 7982 C CA . PRO B 1 425 ? 30.312 25.5 22.047 1 93.56 425 PRO B CA 1
ATOM 7983 C C . PRO B 1 425 ? 30.375 26.938 21.531 1 93.56 425 PRO B C 1
ATOM 7985 O O . PRO B 1 425 ? 29.719 27.266 20.531 1 93.56 425 PRO B O 1
ATOM 7988 N N . ASP B 1 426 ? 31.25 27.703 22.078 1 90.81 426 ASP B N 1
ATOM 7989 C CA . ASP B 1 426 ? 31.375 29.109 21.719 1 90.81 426 ASP B CA 1
ATOM 7990 C C . ASP B 1 426 ? 31.906 29.281 20.312 1 90.81 426 ASP B C 1
ATOM 7992 O O . ASP B 1 426 ? 31.609 30.266 19.625 1 90.81 426 ASP B O 1
ATOM 7996 N N . ASP B 1 427 ? 32.688 28.297 19.922 1 91.75 427 ASP B N 1
ATOM 7997 C CA . ASP B 1 427 ? 33.312 28.406 18.625 1 91.75 427 ASP B CA 1
ATOM 7998 C C . ASP B 1 427 ? 32.531 27.672 17.547 1 91.75 427 ASP B C 1
ATOM 8000 O O . ASP B 1 427 ? 33.062 27.312 16.5 1 91.75 427 ASP B O 1
ATOM 8004 N N . LEU B 1 428 ? 31.266 27.484 17.891 1 94.12 428 LEU B N 1
ATOM 8005 C CA . LEU B 1 428 ? 30.406 26.844 16.891 1 94.12 428 LEU B CA 1
ATOM 8006 C C . LEU B 1 428 ? 30.359 27.688 15.609 1 94.12 428 LEU B C 1
ATOM 8008 O O . LEU B 1 428 ? 30.062 28.875 15.656 1 94.12 428 LEU B O 1
ATOM 8012 N N . PRO B 1 429 ? 30.656 27.047 14.5 1 91.81 429 PRO B N 1
ATOM 8013 C CA . PRO B 1 429 ? 30.672 27.812 13.25 1 91.81 429 PRO B CA 1
ATOM 8014 C C . PRO B 1 429 ? 29.297 28.391 12.898 1 91.81 429 PRO B C 1
ATOM 8016 O O . PRO B 1 429 ? 28.266 27.75 13.172 1 91.81 429 PRO B O 1
ATOM 8019 N N . THR B 1 430 ? 29.375 29.594 12.344 1 95.5 430 THR B N 1
ATOM 8020 C CA . THR B 1 430 ? 28.141 30.234 11.875 1 95.5 430 THR B CA 1
ATOM 8021 C C . THR B 1 430 ? 27.797 29.766 10.461 1 95.5 430 THR B C 1
ATOM 8023 O O . THR B 1 430 ? 28.656 29.75 9.578 1 95.5 430 THR B O 1
ATOM 8026 N N . ILE B 1 431 ? 26.547 29.297 10.281 1 96.94 431 ILE B N 1
ATOM 8027 C CA . ILE B 1 431 ? 26.031 28.938 8.961 1 96.94 431 ILE B CA 1
ATOM 8028 C C . ILE B 1 431 ? 24.922 29.922 8.555 1 96.94 431 ILE B C 1
ATOM 8030 O O . ILE B 1 431 ? 23.75 29.688 8.852 1 96.94 431 ILE B O 1
ATOM 8034 N N . GLU B 1 432 ? 25.281 30.891 7.816 1 95.19 432 GLU B N 1
ATOM 8035 C CA . GLU B 1 432 ? 24.391 32 7.516 1 95.19 432 GLU B CA 1
ATOM 8036 C C . GLU B 1 432 ? 23.406 31.656 6.398 1 95.19 432 GLU B C 1
ATOM 8038 O O . GLU B 1 432 ? 22.344 32.25 6.285 1 95.19 432 GLU B O 1
ATOM 8043 N N . THR B 1 433 ? 23.938 30.766 5.527 1 95.75 433 THR B N 1
ATOM 8044 C CA . THR B 1 433 ? 23.109 30.359 4.395 1 95.75 433 THR B CA 1
ATOM 8045 C C . THR B 1 433 ? 23.062 28.844 4.266 1 95.75 433 THR B C 1
ATOM 8047 O O . THR B 1 433 ? 24 28.156 4.688 1 95.75 433 THR B O 1
ATOM 8050 N N . LYS B 1 434 ? 22.047 28.375 3.65 1 96.81 434 LYS B N 1
ATOM 8051 C CA . LYS B 1 434 ? 21.703 26.953 3.648 1 96.81 434 LYS B CA 1
ATOM 8052 C C . LYS B 1 434 ? 22.719 26.156 2.826 1 96.81 434 LYS B C 1
ATOM 8054 O O . LYS B 1 434 ? 23 26.5 1.675 1 96.81 434 LYS B O 1
ATOM 8059 N N . PRO B 1 435 ? 23.297 25.094 3.393 1 97.5 435 PRO B N 1
ATOM 8060 C CA . PRO B 1 435 ? 24.109 24.188 2.598 1 97.5 435 PRO B CA 1
ATOM 8061 C C . PRO B 1 435 ? 23.281 23.375 1.594 1 97.5 435 PRO B C 1
ATOM 8063 O O . PRO B 1 435 ? 22.078 23.188 1.785 1 97.5 435 PRO B O 1
ATOM 8066 N N . ALA B 1 436 ? 23.984 22.891 0.582 1 96.5 436 ALA B N 1
ATOM 8067 C CA . ALA B 1 436 ? 23.312 22.109 -0.455 1 96.5 436 ALA B CA 1
ATOM 8068 C C . ALA B 1 436 ? 23.016 20.688 0.026 1 96.5 436 ALA B C 1
ATOM 8070 O O . ALA B 1 436 ? 23.922 19.969 0.436 1 96.5 436 ALA B O 1
ATOM 8071 N N . TYR B 1 437 ? 21.797 20.281 0.048 1 96.5 437 TYR B N 1
ATOM 8072 C CA . TYR B 1 437 ? 21.375 18.906 0.284 1 96.5 437 TYR B CA 1
ATOM 8073 C C . TYR B 1 437 ? 19.953 18.672 -0.219 1 96.5 437 TYR B C 1
ATOM 8075 O O . TYR B 1 437 ? 19.219 19.625 -0.477 1 96.5 437 TYR B O 1
ATOM 8083 N N . GLU B 1 438 ? 19.578 17.422 -0.447 1 96.25 438 GLU B N 1
ATOM 8084 C CA . GLU B 1 438 ? 18.25 17.031 -0.929 1 96.25 438 GLU B CA 1
ATOM 8085 C C . GLU B 1 438 ? 17.297 16.781 0.232 1 96.25 438 GLU B C 1
ATOM 8087 O O . GLU B 1 438 ? 17.656 16.141 1.218 1 96.25 438 GLU B O 1
ATOM 8092 N N . MET B 1 439 ? 16.062 17.328 0.162 1 97.44 439 MET B N 1
ATOM 8093 C CA . MET B 1 439 ? 15.094 17.109 1.229 1 97.44 439 MET B CA 1
ATOM 8094 C C . MET B 1 439 ? 14.516 15.695 1.152 1 97.44 439 MET B C 1
ATOM 8096 O O . MET B 1 439 ? 14.648 15.023 0.129 1 97.44 439 MET B O 1
ATOM 8100 N N . ALA B 1 440 ? 13.883 15.258 2.24 1 98.38 440 ALA B N 1
ATOM 8101 C CA . ALA B 1 440 ? 13.297 13.922 2.33 1 98.38 440 ALA B CA 1
ATOM 8102 C C . ALA B 1 440 ? 12.047 13.812 1.461 1 98.38 440 ALA B C 1
ATOM 8104 O O . ALA B 1 440 ? 11.484 14.82 1.042 1 98.38 440 ALA B O 1
ATOM 8105 N N . ALA B 1 441 ? 11.68 12.625 1.224 1 98.19 441 ALA B N 1
ATOM 8106 C CA . ALA B 1 441 ? 10.523 12.312 0.376 1 98.19 441 ALA B CA 1
ATOM 8107 C C . ALA B 1 441 ? 9.25 12.914 0.945 1 98.19 441 ALA B C 1
ATOM 8109 O O . ALA B 1 441 ? 9.117 13.086 2.16 1 98.19 441 ALA B O 1
ATOM 8110 N N . ASP B 1 442 ? 8.266 13.172 0.117 1 97.62 442 ASP B N 1
ATOM 8111 C CA . ASP B 1 442 ? 7.023 13.852 0.489 1 97.62 442 ASP B CA 1
ATOM 8112 C C . ASP B 1 442 ? 5.988 12.852 1.006 1 97.62 442 ASP B C 1
ATOM 8114 O O . ASP B 1 442 ? 5.344 13.094 2.027 1 97.62 442 ASP B O 1
ATOM 8118 N N . ARG B 1 443 ? 5.914 11.648 0.498 1 97.81 443 ARG B N 1
ATOM 8119 C CA . ARG B 1 443 ? 4.801 10.727 0.688 1 97.81 443 ARG B CA 1
ATOM 8120 C C . ARG B 1 443 ? 4.66 10.328 2.154 1 97.81 443 ARG B C 1
ATOM 8122 O O . ARG B 1 443 ? 3.543 10.203 2.664 1 97.81 443 ARG B O 1
ATOM 8129 N N . PRO B 1 444 ? 5.777 10.195 2.889 1 98.62 444 PRO B N 1
ATOM 8130 C CA . PRO B 1 444 ? 5.648 9.75 4.277 1 98.62 444 PRO B CA 1
ATOM 8131 C C . PRO B 1 444 ? 5.129 10.844 5.203 1 98.62 444 PRO B C 1
ATOM 8133 O O . PRO B 1 444 ? 4.848 10.586 6.379 1 98.62 444 PRO B O 1
ATOM 8136 N N . LEU B 1 445 ? 5.062 12.023 4.719 1 98.75 445 LEU B N 1
ATOM 8137 C CA . LEU B 1 445 ? 4.688 13.172 5.535 1 98.75 445 LEU B CA 1
ATOM 8138 C C . LEU B 1 445 ? 3.17 13.297 5.641 1 98.75 445 LEU B C 1
ATOM 8140 O O . LEU B 1 445 ? 2.461 13.133 4.648 1 98.75 445 LEU B O 1
ATOM 8144 N N . MET B 1 446 ? 2.682 13.57 6.906 1 98.62 446 MET B N 1
ATOM 8145 C CA . MET B 1 446 ? 1.255 13.719 7.176 1 98.62 446 MET B CA 1
ATOM 8146 C C . MET B 1 446 ? 1.004 14.867 8.148 1 98.62 446 MET B C 1
ATOM 8148 O O . MET B 1 446 ? 1.664 14.961 9.188 1 98.62 446 MET B O 1
ATOM 8152 N N . LEU B 1 447 ? 0.105 15.742 7.758 1 98.31 447 LEU B N 1
ATOM 8153 C CA . LEU B 1 447 ? -0.459 16.641 8.758 1 98.31 447 LEU B CA 1
ATOM 8154 C C . LEU B 1 447 ? -1.437 15.898 9.664 1 98.31 447 LEU B C 1
ATOM 8156 O O . LEU B 1 447 ? -2.561 15.594 9.258 1 98.31 447 LEU B O 1
ATOM 8160 N N . TRP B 1 448 ? -1.048 15.648 10.852 1 97.62 448 TRP B N 1
ATOM 8161 C CA . TRP B 1 448 ? -1.822 14.812 11.766 1 97.62 448 TRP B CA 1
ATOM 8162 C C . TRP B 1 448 ? -2.986 15.602 12.359 1 97.62 448 TRP B C 1
ATOM 8164 O O . TRP B 1 448 ? -4.117 15.109 12.406 1 97.62 448 TRP B O 1
ATOM 8174 N N . GLU B 1 449 ? -2.629 16.844 12.781 1 95.31 449 GLU B N 1
ATOM 8175 C CA . GLU B 1 449 ? -3.668 17.578 13.492 1 95.31 449 GLU B CA 1
ATOM 8176 C C . GLU B 1 449 ? -3.375 19.078 13.492 1 95.31 449 GLU B C 1
ATOM 8178 O O . GLU B 1 449 ? -2.213 19.5 13.516 1 95.31 449 GLU B O 1
ATOM 8183 N N . CYS B 1 450 ? -4.453 19.797 13.406 1 96.44 450 CYS B N 1
ATOM 8184 C CA . CYS B 1 450 ? -4.465 21.234 13.68 1 96.44 450 CYS B CA 1
ATOM 8185 C C . CYS B 1 450 ? -5.199 21.531 14.984 1 96.44 450 CYS B C 1
ATOM 8187 O O . CYS B 1 450 ? -6.355 21.141 15.148 1 96.44 450 CYS B O 1
ATOM 8189 N N . GLY B 1 451 ? -4.512 22.234 15.867 1 95.75 451 GLY B N 1
ATOM 8190 C CA . GLY B 1 451 ? -5.117 22.516 17.156 1 95.75 451 GLY B CA 1
ATOM 8191 C C . GLY B 1 451 ? -5.801 23.875 17.203 1 95.75 451 GLY B C 1
ATOM 8192 O O . GLY B 1 451 ? -5.301 24.859 16.641 1 95.75 451 GLY B O 1
ATOM 8193 N N . PHE B 1 452 ? -6.957 23.891 17.875 1 96.5 452 PHE B N 1
ATOM 8194 C CA . PHE B 1 452 ? -7.723 25.109 18.109 1 96.5 452 PHE B CA 1
ATOM 8195 C C . PHE B 1 452 ? -8.125 25.219 19.578 1 96.5 452 PHE B C 1
ATOM 8197 O O . PHE B 1 452 ? -8.18 24.219 20.297 1 96.5 452 PHE B O 1
ATOM 8204 N N . HIS B 1 453 ? -8.406 26.422 19.953 1 94 453 HIS B N 1
ATOM 8205 C CA . HIS B 1 453 ? -8.961 26.609 21.281 1 94 453 HIS B CA 1
ATOM 8206 C C . HIS B 1 453 ? -10.32 25.922 21.422 1 94 453 HIS B C 1
ATOM 8208 O O . HIS B 1 453 ? -11.164 26.047 20.531 1 94 453 HIS B O 1
ATOM 8214 N N . PRO B 1 454 ? -10.539 25.219 22.516 1 90.25 454 PRO B N 1
ATOM 8215 C CA . PRO B 1 454 ? -11.781 24.469 22.672 1 90.25 454 PRO B CA 1
ATOM 8216 C C . PRO B 1 454 ? -13.023 25.359 22.625 1 90.25 454 PRO B C 1
ATOM 8218 O O . PRO B 1 454 ? -14.109 24.891 22.281 1 90.25 454 PRO B O 1
ATOM 8221 N N . SER B 1 455 ? -12.906 26.562 22.938 1 91.19 455 SER B N 1
ATOM 8222 C CA . SER B 1 455 ? -14.055 27.469 22.938 1 91.19 455 SER B CA 1
ATOM 8223 C C . SER B 1 455 ? -14.383 27.922 21.516 1 91.19 455 SER B C 1
ATOM 8225 O O . SER B 1 455 ? -15.461 28.469 21.266 1 91.19 455 SER B O 1
ATOM 8227 N N . HIS B 1 456 ? -13.477 27.688 20.609 1 94.06 456 HIS B N 1
ATOM 8228 C CA . HIS B 1 456 ? -13.664 28.219 19.266 1 94.06 456 HIS B CA 1
ATOM 8229 C C . HIS B 1 456 ? -14.297 27.172 18.344 1 94.06 456 HIS B C 1
ATOM 8231 O O . HIS B 1 456 ? -14.945 27.516 17.359 1 94.06 456 HIS B O 1
ATOM 8237 N N . VAL B 1 457 ? -14.039 25.953 18.703 1 94.56 457 VAL B N 1
ATOM 8238 C CA . VAL B 1 457 ? -14.477 24.875 17.828 1 94.56 457 VAL B CA 1
ATOM 8239 C C . VAL B 1 457 ? -15.109 23.766 18.641 1 94.56 457 VAL B C 1
ATOM 8241 O O . VAL B 1 457 ? -14.625 23.422 19.719 1 94.56 457 VAL B O 1
ATOM 8244 N N . GLN B 1 458 ? -16.219 23.266 18.156 1 91.31 458 GLN B N 1
ATOM 8245 C CA . GLN B 1 458 ? -16.875 22.078 18.688 1 91.31 458 GLN B CA 1
ATOM 8246 C C . GLN B 1 458 ? -17.234 21.109 17.562 1 91.31 458 GLN B C 1
ATOM 8248 O O . GLN B 1 458 ? -18.297 21.219 16.953 1 91.31 458 GLN B O 1
ATOM 8253 N N . TRP B 1 459 ? -16.453 20.062 17.469 1 92.12 459 TRP B N 1
ATOM 8254 C CA . TRP B 1 459 ? -16.594 19.156 16.328 1 92.12 459 TRP B CA 1
ATOM 8255 C C . TRP B 1 459 ? -17.828 18.281 16.484 1 92.12 459 TRP B C 1
ATOM 8257 O O . TRP B 1 459 ? -18.125 17.797 17.578 1 92.12 459 TRP B O 1
ATOM 8267 N N . ARG B 1 460 ? -18.531 18.062 15.375 1 88.69 460 ARG B N 1
ATOM 8268 C CA . ARG B 1 460 ? -19.656 17.141 15.32 1 88.69 460 ARG B CA 1
ATOM 8269 C C . ARG B 1 460 ? -19.766 16.484 13.945 1 88.69 460 ARG B C 1
ATOM 8271 O O . ARG B 1 460 ? -19.469 17.109 12.93 1 88.69 460 ARG B O 1
ATOM 8278 N N . ALA B 1 461 ? -20.141 15.258 13.953 1 87.94 461 ALA B N 1
ATOM 8279 C CA . ALA B 1 461 ? -20.328 14.547 12.688 1 87.94 461 ALA B CA 1
ATOM 8280 C C . ALA B 1 461 ? -21.797 14.461 12.32 1 87.94 461 ALA B C 1
ATOM 8282 O O . ALA B 1 461 ? -22.141 14.164 11.172 1 87.94 461 ALA B O 1
ATOM 8283 N N . SER B 1 462 ? -22.641 14.789 13.266 1 85.94 462 SER B N 1
ATOM 8284 C CA . SER B 1 462 ? -24.094 14.68 13.086 1 85.94 462 SER B CA 1
ATOM 8285 C C . SER B 1 462 ? -24.688 16 12.625 1 85.94 462 SER B C 1
ATOM 8287 O O . SER B 1 462 ? -23.969 16.984 12.453 1 85.94 462 SER B O 1
ATOM 8289 N N . THR B 1 463 ? -26 15.953 12.5 1 89.62 463 THR B N 1
ATOM 8290 C CA . THR B 1 463 ? -26.734 17.141 12.102 1 89.62 463 THR B CA 1
ATOM 8291 C C . THR B 1 463 ? -27.125 17.969 13.32 1 89.62 463 THR B C 1
ATOM 8293 O O . THR B 1 463 ? -27.672 19.078 13.18 1 89.62 463 THR B O 1
ATOM 8296 N N . TYR B 1 464 ? -26.797 17.438 14.398 1 85.81 464 TYR B N 1
ATOM 8297 C CA . TYR B 1 464 ? -27.125 18.188 15.602 1 85.81 464 TYR B CA 1
ATOM 8298 C C . TYR B 1 464 ? -26.391 19.516 15.633 1 85.81 464 TYR B C 1
ATOM 8300 O O . TYR B 1 464 ? -25.172 19.578 15.523 1 85.81 464 TYR B O 1
ATOM 8308 N N . ALA B 1 465 ? -27.141 20.562 15.844 1 86.5 465 ALA B N 1
ATOM 8309 C CA . ALA B 1 465 ? -26.562 21.891 15.711 1 86.5 465 ALA B CA 1
ATOM 8310 C C . ALA B 1 465 ? -26.438 22.578 17.062 1 86.5 465 ALA B C 1
ATOM 8312 O O . ALA B 1 465 ? -25.969 23.719 17.156 1 86.5 465 ALA B O 1
ATOM 8313 N N . GLY B 1 466 ? -26.828 21.875 18.094 1 81.31 466 GLY B N 1
ATOM 8314 C CA . GLY B 1 466 ? -26.75 22.453 19.422 1 81.31 466 GLY B CA 1
ATOM 8315 C C . GLY B 1 466 ? -25.375 22.391 20.047 1 81.31 466 GLY B C 1
ATOM 8316 O O . GLY B 1 466 ? -24.406 22.016 19.375 1 81.31 466 GLY B O 1
ATOM 8317 N N . PRO B 1 467 ? -25.312 22.875 21.266 1 79.19 467 PRO B N 1
ATOM 8318 C CA . PRO B 1 467 ? -24.031 22.844 21.969 1 79.19 467 PRO B CA 1
ATOM 8319 C C . PRO B 1 467 ? -23.531 21.422 22.234 1 79.19 467 PRO B C 1
ATOM 8321 O O . PRO B 1 467 ? -24.344 20.531 22.516 1 79.19 467 PRO B O 1
ATOM 8324 N N . MET B 1 468 ? -22.281 21.266 22.078 1 76.5 468 MET B N 1
ATOM 8325 C CA . MET B 1 468 ? -21.703 19.938 22.266 1 76.5 468 MET B CA 1
ATOM 8326 C C . MET B 1 468 ? -21.031 19.828 23.625 1 76.5 468 MET B C 1
ATOM 8328 O O . MET B 1 468 ? -20.547 18.766 24.016 1 76.5 468 MET B O 1
ATOM 8332 N N . SER B 1 469 ? -20.844 20.781 24.281 1 66.88 469 SER B N 1
ATOM 8333 C CA . SER B 1 469 ? -20.266 20.75 25.625 1 66.88 469 SER B CA 1
ATOM 8334 C C . SER B 1 469 ? -21.219 21.391 26.641 1 66.88 469 SER B C 1
ATOM 8336 O O . SER B 1 469 ? -21.375 22.609 26.672 1 66.88 469 SER B O 1
ATOM 8338 N N . PRO B 1 470 ? -22 20.5 27.531 1 63.5 470 PRO B N 1
ATOM 8339 C CA . PRO B 1 470 ? -21.891 19.047 27.609 1 63.5 470 PRO B CA 1
ATOM 8340 C C . PRO B 1 470 ? -22.656 18.344 26.5 1 63.5 470 PRO B C 1
ATOM 8342 O O . PRO B 1 470 ? -23.562 18.922 25.906 1 63.5 470 PRO B O 1
ATOM 8345 N N . ILE B 1 471 ? -22.156 17.203 26.141 1 63.34 471 ILE B N 1
ATOM 8346 C CA . ILE B 1 471 ? -22.891 16.406 25.156 1 63.34 471 ILE B CA 1
ATOM 8347 C C . ILE B 1 471 ? -24.328 16.172 25.641 1 63.34 471 ILE B C 1
ATOM 8349 O O . ILE B 1 471 ? -24.531 15.836 26.812 1 63.34 471 ILE B O 1
ATOM 8353 N N . PRO B 1 472 ? -25.266 16.562 24.766 1 61.44 472 PRO B N 1
ATOM 8354 C CA . PRO B 1 472 ? -26.656 16.359 25.203 1 61.44 472 PRO B CA 1
ATOM 8355 C C . PRO B 1 472 ? -26.891 14.953 25.734 1 61.44 472 PRO B C 1
ATOM 8357 O O . PRO B 1 472 ? -26.312 13.984 25.234 1 61.44 472 PRO B O 1
ATOM 8360 N N . GLN B 1 473 ? -27.406 14.867 27.016 1 54.97 473 GLN B N 1
ATOM 8361 C CA . GLN B 1 473 ? -27.688 13.625 27.719 1 54.97 473 GLN B CA 1
ATOM 8362 C C . GLN B 1 473 ? -28.484 12.664 26.844 1 54.97 473 GLN B C 1
ATOM 8364 O O . GLN B 1 473 ? -28.344 11.445 26.969 1 54.97 473 GLN B O 1
ATOM 8369 N N . ASP B 1 474 ? -29.391 13.148 26.047 1 53.81 474 ASP B N 1
ATOM 8370 C CA . ASP B 1 474 ? -30.172 12.273 25.172 1 53.81 474 ASP B CA 1
ATOM 8371 C C . ASP B 1 474 ? -29.438 12.016 23.859 1 53.81 474 ASP B C 1
ATOM 8373 O O . ASP B 1 474 ? -29.578 12.781 22.906 1 53.81 474 ASP B O 1
ATOM 8377 N N . ASP B 1 475 ? -28.469 11.141 23.984 1 55.62 475 ASP B N 1
ATOM 8378 C CA . ASP B 1 475 ? -27.547 10.727 22.922 1 55.62 475 ASP B CA 1
ATOM 8379 C C . ASP B 1 475 ? -28.297 10.273 21.688 1 55.62 475 ASP B C 1
ATOM 8381 O O . ASP B 1 475 ? -27.703 10.102 20.609 1 55.62 475 ASP B O 1
ATOM 8385 N N . ARG B 1 476 ? -29.719 9.984 21.891 1 54.5 476 ARG B N 1
ATOM 8386 C CA . ARG B 1 476 ? -30.547 9.531 20.781 1 54.5 476 ARG B CA 1
ATOM 8387 C C . ARG B 1 476 ? -30.688 10.617 19.734 1 54.5 476 ARG B C 1
ATOM 8389 O O . ARG B 1 476 ? -31.156 10.352 18.609 1 54.5 476 ARG B O 1
ATOM 8396 N N . LEU B 1 477 ? -30 11.734 20.109 1 57.44 477 LEU B N 1
ATOM 8397 C CA . LEU B 1 477 ? -30.172 12.859 19.188 1 57.44 477 LEU B CA 1
ATOM 8398 C C . LEU B 1 477 ? -29 12.945 18.219 1 57.44 477 LEU B C 1
ATOM 8400 O O . LEU B 1 477 ? -29.094 13.609 17.188 1 57.44 477 LEU B O 1
ATOM 8404 N N . ILE B 1 478 ? -27.938 12.156 18.5 1 69.62 478 ILE B N 1
ATOM 8405 C CA . ILE B 1 478 ? -26.766 12.336 17.656 1 69.62 478 ILE B CA 1
ATOM 8406 C C . ILE B 1 478 ? -26.594 11.117 16.75 1 69.62 478 ILE B C 1
ATOM 8408 O O . ILE B 1 478 ? -26.391 10 17.234 1 69.62 478 ILE B O 1
ATOM 8412 N N . ASP B 1 479 ? -26.828 11.297 15.422 1 75.94 479 ASP B N 1
ATOM 8413 C CA . ASP B 1 479 ? -26.641 10.273 14.406 1 75.94 479 ASP B CA 1
ATOM 8414 C C . ASP B 1 479 ? -25.156 10.117 14.055 1 75.94 479 ASP B C 1
ATOM 8416 O O . ASP B 1 479 ? -24.547 11.031 13.5 1 75.94 479 ASP B O 1
ATOM 8420 N N . TYR B 1 480 ? -24.656 9.008 14.391 1 77.62 480 TYR B N 1
ATOM 8421 C CA . TYR B 1 480 ? -23.234 8.773 14.172 1 77.62 480 TYR B CA 1
ATOM 8422 C C . TYR B 1 480 ? -23 7.945 12.914 1 77.62 480 TYR B C 1
ATOM 8424 O O . TYR B 1 480 ? -21.875 7.535 12.625 1 77.62 480 TYR B O 1
ATOM 8432 N N . SER B 1 481 ? -23.969 7.734 12.109 1 80.25 481 SER B N 1
ATOM 8433 C CA . SER B 1 481 ? -23.891 6.855 10.945 1 80.25 481 SER B CA 1
ATOM 8434 C C . SER B 1 481 ? -22.875 7.363 9.938 1 80.25 481 SER B C 1
ATOM 8436 O O . SER B 1 481 ? -22.141 6.578 9.336 1 80.25 481 SER B O 1
ATOM 8438 N N . SER B 1 482 ? -22.797 8.688 9.836 1 83.5 482 SER B N 1
ATOM 8439 C CA . SER B 1 482 ? -21.875 9.273 8.859 1 83.5 482 SER B CA 1
ATOM 8440 C C . SER B 1 482 ? -20.422 9.031 9.25 1 83.5 482 SER B C 1
ATOM 8442 O O . SER B 1 482 ? -19.578 8.727 8.398 1 83.5 482 SER B O 1
ATOM 8444 N N . SER B 1 483 ? -20.156 9.156 10.516 1 84.12 483 SER B N 1
ATOM 8445 C CA . SER B 1 483 ? -18.797 8.938 11 1 84.12 483 SER B CA 1
ATOM 8446 C C . SER B 1 483 ? -18.406 7.469 10.891 1 84.12 483 SER B C 1
ATOM 8448 O O . SER B 1 483 ? -17.281 7.152 10.516 1 84.12 483 SER B O 1
ATOM 8450 N N . VAL B 1 484 ? -19.281 6.656 11.148 1 82.25 484 VAL B N 1
ATOM 8451 C CA . VAL B 1 484 ? -19.047 5.219 11.094 1 82.25 484 VAL B CA 1
ATOM 8452 C C . VAL B 1 484 ? -18.781 4.793 9.648 1 82.25 484 VAL B C 1
ATOM 8454 O O . VAL B 1 484 ? -17.859 4.012 9.383 1 82.25 484 VAL B O 1
ATOM 8457 N N . ARG B 1 485 ? -19.562 5.309 8.773 1 85.06 485 ARG B N 1
ATOM 8458 C CA . ARG B 1 485 ? -19.406 4.996 7.355 1 85.06 485 ARG B CA 1
ATOM 8459 C C . ARG B 1 485 ? -18.047 5.477 6.844 1 85.06 485 ARG B C 1
ATOM 8461 O O . ARG B 1 485 ? -17.375 4.762 6.102 1 85.06 485 ARG B O 1
ATOM 8468 N N . ALA B 1 486 ? -17.688 6.648 7.254 1 88.94 486 ALA B N 1
ATOM 8469 C CA . ALA B 1 486 ? -16.391 7.188 6.848 1 88.94 486 ALA B CA 1
ATOM 8470 C C . ALA B 1 486 ? -15.25 6.32 7.367 1 88.94 486 ALA B C 1
ATOM 8472 O O . ALA B 1 486 ? -14.32 6 6.621 1 88.94 486 ALA B O 1
ATOM 8473 N N . SER B 1 487 ? -15.336 5.926 8.562 1 89.44 487 SER B N 1
ATOM 8474 C CA . SER B 1 487 ? -14.305 5.09 9.18 1 89.44 487 SER B CA 1
ATOM 8475 C C . SER B 1 487 ? -14.219 3.73 8.484 1 89.44 487 SER B C 1
ATOM 8477 O O . SER B 1 487 ? -13.117 3.221 8.25 1 89.44 487 SER B O 1
ATOM 8479 N N . SER B 1 488 ? -15.336 3.154 8.148 1 87.62 488 SER B N 1
ATOM 8480 C CA . SER B 1 488 ? -15.375 1.858 7.48 1 87.62 488 SER B CA 1
ATOM 8481 C C . SER B 1 488 ? -14.734 1.93 6.102 1 87.62 488 SER B C 1
ATOM 8483 O O . SER B 1 488 ? -14.031 1.003 5.688 1 87.62 488 SER B O 1
ATOM 8485 N N . GLN B 1 489 ? -15 3.01 5.453 1 90.81 489 GLN B N 1
ATOM 8486 C CA . GLN B 1 489 ? -14.43 3.193 4.125 1 90.81 489 GLN B CA 1
ATOM 8487 C C . GLN B 1 489 ? -12.914 3.352 4.199 1 90.81 489 GLN B C 1
ATOM 8489 O O . GLN B 1 489 ? -12.188 2.801 3.371 1 90.81 489 GLN B O 1
ATOM 8494 N N . LEU B 1 490 ? -12.461 4.07 5.168 1 94.25 490 LEU B N 1
ATOM 8495 C CA . LEU B 1 490 ? -11.023 4.234 5.367 1 94.25 490 LEU B CA 1
ATOM 8496 C C . LEU B 1 490 ? -10.383 2.912 5.773 1 94.25 490 LEU B C 1
ATOM 8498 O O . LEU B 1 490 ? -9.273 2.596 5.328 1 94.25 490 LEU B O 1
ATOM 8502 N N . HIS B 1 491 ? -11.055 2.152 6.594 1 93.69 491 HIS B N 1
ATOM 8503 C CA . HIS B 1 491 ? -10.562 0.84 6.988 1 93.69 491 HIS B CA 1
ATOM 8504 C C . HIS B 1 491 ? -10.43 -0.084 5.781 1 93.69 491 HIS B C 1
ATOM 8506 O O . HIS B 1 491 ? -9.484 -0.872 5.695 1 93.69 491 HIS B O 1
ATOM 8512 N N . ALA B 1 492 ? -11.422 -0.01 4.895 1 93.94 492 ALA B N 1
ATOM 8513 C CA . ALA B 1 492 ? -11.344 -0.791 3.662 1 93.94 492 ALA B CA 1
ATOM 8514 C C . ALA B 1 492 ? -10.102 -0.421 2.852 1 93.94 492 ALA B C 1
ATOM 8516 O O . ALA B 1 492 ? -9.422 -1.297 2.314 1 93.94 492 ALA B O 1
ATOM 8517 N N . LEU B 1 493 ? -9.805 0.875 2.795 1 95.38 493 LEU B N 1
ATOM 8518 C CA . LEU B 1 493 ? -8.609 1.329 2.102 1 95.38 493 LEU B CA 1
ATOM 8519 C C . LEU B 1 493 ? -7.352 0.809 2.791 1 95.38 493 LEU B C 1
ATOM 8521 O O . LEU B 1 493 ? -6.406 0.377 2.127 1 95.38 493 LEU B O 1
ATOM 8525 N N . TRP B 1 494 ? -7.348 0.858 4.113 1 97.25 494 TRP B N 1
ATOM 8526 C CA . TRP B 1 494 ? -6.223 0.307 4.863 1 97.25 494 TRP B CA 1
ATOM 8527 C C . TRP B 1 494 ? -6.023 -1.171 4.543 1 97.25 494 TRP B C 1
ATOM 8529 O O . TRP B 1 494 ? -4.895 -1.622 4.336 1 97.25 494 TRP B O 1
ATOM 8539 N N . THR B 1 495 ? -7.109 -1.948 4.504 1 96.81 495 THR B N 1
ATOM 8540 C CA . THR B 1 495 ? -7.043 -3.379 4.227 1 96.81 495 THR B CA 1
ATOM 8541 C C . THR B 1 495 ? -6.402 -3.641 2.867 1 96.81 495 THR B C 1
ATOM 8543 O O . THR B 1 495 ? -5.531 -4.5 2.74 1 96.81 495 THR B O 1
ATOM 8546 N N . SER B 1 496 ? -6.84 -2.896 1.915 1 97.31 496 SER B N 1
ATOM 8547 C CA . SER B 1 496 ? -6.289 -3.031 0.57 1 97.31 496 SER B CA 1
ATOM 8548 C C . SER B 1 496 ? -4.789 -2.746 0.554 1 97.31 496 SER B C 1
ATOM 8550 O O . SER B 1 496 ? -4.02 -3.482 -0.065 1 97.31 496 SER B O 1
ATOM 8552 N N . GLU B 1 497 ? -4.371 -1.667 1.248 1 97.5 497 GLU B N 1
ATOM 8553 C CA . GLU B 1 497 ? -2.957 -1.313 1.297 1 97.5 497 GLU B CA 1
ATOM 8554 C C . GLU B 1 497 ? -2.154 -2.357 2.07 1 97.5 497 GLU B C 1
ATOM 8556 O O . GLU B 1 497 ? -1.005 -2.645 1.726 1 97.5 497 GLU B O 1
ATOM 8561 N N . ALA B 1 498 ? -2.74 -2.875 3.143 1 97.88 498 ALA B N 1
ATOM 8562 C CA . ALA B 1 498 ? -2.078 -3.92 3.918 1 97.88 498 ALA B CA 1
ATOM 8563 C C . ALA B 1 498 ? -1.815 -5.156 3.062 1 97.88 498 ALA B C 1
ATOM 8565 O O . ALA B 1 498 ? -0.739 -5.754 3.135 1 97.88 498 ALA B O 1
ATOM 8566 N N . ILE B 1 499 ? -2.768 -5.527 2.301 1 98.38 499 ILE B N 1
ATOM 8567 C CA . ILE B 1 499 ? -2.633 -6.684 1.42 1 98.38 499 ILE B CA 1
ATOM 8568 C C . ILE B 1 499 ? -1.565 -6.406 0.364 1 98.38 499 ILE B C 1
ATOM 8570 O O . ILE B 1 499 ? -0.71 -7.254 0.099 1 98.38 499 ILE B O 1
ATOM 8574 N N . ARG B 1 500 ? -1.576 -5.191 -0.237 1 98 500 ARG B N 1
ATOM 8575 C CA . ARG B 1 500 ? -0.559 -4.824 -1.216 1 98 500 ARG B CA 1
ATOM 8576 C C . ARG B 1 500 ? 0.838 -4.895 -0.609 1 98 500 ARG B C 1
ATOM 8578 O O . ARG B 1 500 ? 1.781 -5.348 -1.261 1 98 500 ARG B O 1
ATOM 8585 N N . THR B 1 501 ? 0.961 -4.422 0.607 1 98 501 THR B N 1
ATOM 8586 C CA . THR B 1 501 ? 2.24 -4.469 1.308 1 98 501 THR B CA 1
ATOM 8587 C C . THR B 1 501 ? 2.73 -5.906 1.445 1 98 501 THR B C 1
ATOM 8589 O O . THR B 1 501 ? 3.91 -6.188 1.225 1 98 501 THR B O 1
ATOM 8592 N N . GLU B 1 502 ? 1.814 -6.781 1.767 1 98 502 GLU B N 1
ATOM 8593 C CA . GLU B 1 502 ? 2.18 -8.188 1.921 1 98 502 GLU B CA 1
ATOM 8594 C C . GLU B 1 502 ? 2.562 -8.812 0.582 1 98 502 GLU B C 1
ATOM 8596 O O . GLU B 1 502 ? 3.467 -9.641 0.515 1 98 502 GLU B O 1
ATOM 8601 N N . LEU B 1 503 ? 1.831 -8.469 -0.471 1 98.38 503 LEU B N 1
ATOM 8602 C CA . LEU B 1 503 ? 2.191 -8.938 -1.806 1 98.38 503 LEU B CA 1
ATOM 8603 C C . LEU B 1 503 ? 3.619 -8.531 -2.154 1 98.38 503 LEU B C 1
ATOM 8605 O O . LEU B 1 503 ? 4.402 -9.352 -2.641 1 98.38 503 LEU B O 1
ATOM 8609 N N . MET B 1 504 ? 4.004 -7.242 -1.871 1 97.5 504 MET B N 1
ATOM 8610 C CA . MET B 1 504 ? 5.355 -6.773 -2.158 1 97.5 504 MET B CA 1
ATOM 8611 C C . MET B 1 504 ? 6.383 -7.543 -1.339 1 97.5 504 MET B C 1
ATOM 8613 O O . MET B 1 504 ? 7.461 -7.879 -1.841 1 97.5 504 MET B O 1
ATOM 8617 N N . ARG B 1 505 ? 6.07 -7.812 -0.094 1 97.12 505 ARG B N 1
ATOM 8618 C CA . ARG B 1 505 ? 6.984 -8.578 0.745 1 97.12 505 ARG B CA 1
ATOM 8619 C C . ARG B 1 505 ? 7.258 -9.953 0.144 1 97.12 505 ARG B C 1
ATOM 8621 O O . ARG B 1 505 ? 8.398 -10.422 0.142 1 97.12 505 ARG B O 1
ATOM 8628 N N . HIS B 1 506 ? 6.27 -10.57 -0.369 1 97.5 506 HIS B N 1
ATOM 8629 C CA . HIS B 1 506 ? 6.422 -11.898 -0.938 1 97.5 506 HIS B CA 1
ATOM 8630 C C . HIS B 1 506 ? 7.211 -11.859 -2.242 1 97.5 506 HIS B C 1
ATOM 8632 O O . HIS B 1 506 ? 7.867 -12.828 -2.609 1 97.5 506 HIS B O 1
ATOM 8638 N N . LEU B 1 507 ? 7.133 -10.742 -3.01 1 96.94 507 LEU B N 1
ATOM 8639 C CA . LEU B 1 507 ? 8.008 -10.594 -4.168 1 96.94 507 LEU B CA 1
ATOM 8640 C C . LEU B 1 507 ? 9.477 -10.586 -3.738 1 96.94 507 LEU B C 1
ATOM 8642 O O . LEU B 1 507 ? 10.328 -11.18 -4.406 1 96.94 507 LEU B O 1
ATOM 8646 N N . VAL B 1 508 ? 9.75 -9.922 -2.619 1 94.31 508 VAL B N 1
ATOM 8647 C CA . VAL B 1 508 ? 11.109 -9.898 -2.092 1 94.31 508 VAL B CA 1
ATOM 8648 C C . VAL B 1 508 ? 11.523 -11.312 -1.674 1 94.31 508 VAL B C 1
ATOM 8650 O O . VAL B 1 508 ? 12.602 -11.781 -2.027 1 94.31 508 VAL B O 1
ATOM 8653 N N . LEU B 1 509 ? 10.664 -12.008 -0.974 1 93.94 509 LEU B N 1
ATOM 8654 C CA . LEU B 1 509 ? 10.945 -13.344 -0.464 1 93.94 509 LEU B CA 1
ATOM 8655 C C . LEU B 1 509 ? 11.188 -14.32 -1.607 1 93.94 509 LEU B C 1
ATOM 8657 O O . LEU B 1 509 ? 11.891 -15.32 -1.437 1 93.94 509 LEU B O 1
ATOM 8661 N N . ALA B 1 510 ? 10.609 -14.023 -2.762 1 94.31 510 ALA B N 1
ATOM 8662 C CA . ALA B 1 510 ? 10.727 -14.922 -3.912 1 94.31 510 ALA B CA 1
ATOM 8663 C C . ALA B 1 510 ? 11.977 -14.609 -4.723 1 94.31 510 ALA B C 1
ATOM 8665 O O . ALA B 1 510 ? 12.25 -15.266 -5.73 1 94.31 510 ALA B O 1
ATOM 8666 N N . THR B 1 511 ? 12.711 -13.594 -4.324 1 90.88 511 THR B N 1
ATOM 8667 C CA . THR B 1 511 ? 13.891 -13.156 -5.066 1 90.88 511 THR B CA 1
ATOM 8668 C C . THR B 1 511 ? 15.164 -13.438 -4.277 1 90.88 511 THR B C 1
ATOM 8670 O O . THR B 1 511 ? 15.188 -13.297 -3.051 1 90.88 511 THR B O 1
ATOM 8673 N N . ALA B 1 512 ? 16.156 -13.789 -4.961 1 80.31 512 ALA B N 1
ATOM 8674 C CA . ALA B 1 512 ? 17.422 -14.117 -4.32 1 80.31 512 ALA B CA 1
ATOM 8675 C C . ALA B 1 512 ? 18.062 -12.875 -3.695 1 80.31 512 ALA B C 1
ATOM 8677 O O . ALA B 1 512 ? 18.047 -11.797 -4.297 1 80.31 512 ALA B O 1
ATOM 8678 N N . THR B 1 513 ? 18.438 -12.898 -2.338 1 68.88 513 THR B N 1
ATOM 8679 C CA . THR B 1 513 ? 18.891 -11.734 -1.586 1 68.88 513 THR B CA 1
ATOM 8680 C C . THR B 1 513 ? 20.391 -11.797 -1.349 1 68.88 513 THR B C 1
ATOM 8682 O O . THR B 1 513 ? 20.969 -10.891 -0.746 1 68.88 513 THR B O 1
ATOM 8685 N N . GLY B 1 514 ? 21.094 -12.672 -1.979 1 62.66 514 GLY B N 1
ATOM 8686 C CA . GLY B 1 514 ? 22.5 -12.727 -1.615 1 62.66 514 GLY B CA 1
ATOM 8687 C C . GLY B 1 514 ? 23.328 -13.586 -2.549 1 62.66 514 GLY B C 1
ATOM 8688 O O . GLY B 1 514 ? 22.797 -14.242 -3.439 1 62.66 514 GLY B O 1
ATOM 8689 N N . SER B 1 515 ? 24.562 -13.414 -2.207 1 61.38 515 SER B N 1
ATOM 8690 C CA . SER B 1 515 ? 25.516 -14.219 -2.959 1 61.38 515 SER B CA 1
ATOM 8691 C C . SER B 1 515 ? 25.297 -15.711 -2.736 1 61.38 515 SER B C 1
ATOM 8693 O O . SER B 1 515 ? 25.047 -16.141 -1.61 1 61.38 515 SER B O 1
ATOM 8695 N N . GLY B 1 516 ? 25.125 -16.328 -3.723 1 61.28 516 GLY B N 1
ATOM 8696 C CA . GLY B 1 516 ? 25.062 -17.781 -3.633 1 61.28 516 GLY B CA 1
ATOM 8697 C C . GLY B 1 516 ? 23.672 -18.297 -3.387 1 61.28 516 GLY B C 1
ATOM 8698 O O . GLY B 1 516 ? 23.484 -19.484 -3.109 1 61.28 516 GLY B O 1
ATOM 8699 N N . THR B 1 517 ? 22.766 -17.406 -3.381 1 64.62 517 THR B N 1
ATOM 8700 C CA . THR B 1 517 ? 21.391 -17.891 -3.184 1 64.62 517 THR B CA 1
ATOM 8701 C C . THR B 1 517 ? 20.859 -18.516 -4.465 1 64.62 517 THR B C 1
ATOM 8703 O O . THR B 1 517 ? 20.953 -17.922 -5.543 1 64.62 517 THR B O 1
ATOM 8706 N N . SER B 1 518 ? 20.5 -19.828 -4.34 1 72.75 518 SER B N 1
ATOM 8707 C CA . SER B 1 518 ? 19.875 -20.5 -5.473 1 72.75 518 SER B CA 1
ATOM 8708 C C . SER B 1 518 ? 18.359 -20.562 -5.301 1 72.75 518 SER B C 1
ATOM 8710 O O . SER B 1 518 ? 17.859 -20.844 -4.207 1 72.75 518 SER B O 1
ATOM 8712 N N . LEU B 1 519 ? 17.703 -20.188 -6.305 1 85.44 519 LEU B N 1
ATOM 8713 C CA . LEU B 1 519 ? 16.25 -20.312 -6.293 1 85.44 519 LEU B CA 1
ATOM 8714 C C . LEU B 1 519 ? 15.828 -21.766 -6.547 1 85.44 519 LEU B C 1
ATOM 8716 O O . LEU B 1 519 ? 16.406 -22.438 -7.406 1 85.44 519 LEU B O 1
ATOM 8720 N N . PRO B 1 520 ? 14.914 -22.219 -5.82 1 84.75 520 PRO B N 1
ATOM 8721 C CA . PRO B 1 520 ? 14.477 -23.609 -6.031 1 84.75 520 PRO B CA 1
ATOM 8722 C C . PRO B 1 520 ? 13.648 -23.781 -7.305 1 84.75 520 PRO B C 1
ATOM 8724 O O . PRO B 1 520 ? 12.922 -22.859 -7.703 1 84.75 520 PRO B O 1
ATOM 8727 N N . THR B 1 521 ? 13.836 -24.953 -7.891 1 89.56 521 THR B N 1
ATOM 8728 C CA . THR B 1 521 ? 13.016 -25.297 -9.039 1 89.56 521 THR B CA 1
ATOM 8729 C C . THR B 1 521 ? 11.641 -25.812 -8.594 1 89.56 521 THR B C 1
ATOM 8731 O O . THR B 1 521 ? 10.68 -25.766 -9.359 1 89.56 521 THR B O 1
ATOM 8734 N N . CYS B 1 522 ? 11.688 -26.281 -7.43 1 90 522 CYS B N 1
ATOM 8735 C CA . CYS B 1 522 ? 10.484 -26.766 -6.773 1 90 522 CYS B CA 1
ATOM 8736 C C . CYS B 1 522 ? 10.633 -26.719 -5.258 1 90 522 CYS B C 1
ATOM 8738 O O . CYS B 1 522 ? 11.75 -26.734 -4.734 1 90 522 CYS B O 1
ATOM 8740 N N . THR B 1 523 ? 9.539 -26.594 -4.586 1 90.69 523 THR B N 1
ATOM 8741 C CA . THR B 1 523 ? 9.523 -26.594 -3.127 1 90.69 523 THR B CA 1
ATOM 8742 C C . THR B 1 523 ? 8.484 -27.578 -2.6 1 90.69 523 THR B C 1
ATOM 8744 O O . THR B 1 523 ? 7.582 -27.984 -3.334 1 90.69 523 THR B O 1
ATOM 8747 N N . SER B 1 524 ? 8.742 -28.031 -1.303 1 91.81 524 SER B N 1
ATOM 8748 C CA . SER B 1 524 ? 7.645 -28.719 -0.627 1 91.81 524 SER B CA 1
ATOM 8749 C C . SER B 1 524 ? 6.52 -27.75 -0.266 1 91.81 524 SER B C 1
ATOM 8751 O O . SER B 1 524 ? 6.742 -26.547 -0.161 1 91.81 524 SER B O 1
ATOM 8753 N N . PHE B 1 525 ? 5.316 -28.328 -0.132 1 93.31 525 PHE B N 1
ATOM 8754 C CA . PHE B 1 525 ? 4.184 -27.516 0.268 1 93.31 525 PHE B CA 1
ATOM 8755 C C . PHE B 1 525 ? 4.461 -26.812 1.591 1 93.31 525 PHE B C 1
ATOM 8757 O O . PHE B 1 525 ? 4.133 -25.641 1.758 1 93.31 525 PHE B O 1
ATOM 8764 N N . GLU B 1 526 ? 5.148 -27.453 2.535 1 90.56 526 GLU B N 1
ATOM 8765 C CA . GLU B 1 526 ? 5.453 -26.922 3.859 1 90.56 526 GLU B CA 1
ATOM 8766 C C . GLU B 1 526 ? 6.41 -25.75 3.771 1 90.56 526 GLU B C 1
ATOM 8768 O O . GLU B 1 526 ? 6.227 -24.734 4.461 1 90.56 526 GLU B O 1
ATOM 8773 N N . GLN B 1 527 ? 7.293 -25.812 2.924 1 88.62 527 GLN B N 1
ATOM 8774 C CA . GLN B 1 527 ? 8.258 -24.734 2.748 1 88.62 527 GLN B CA 1
ATOM 8775 C C . GLN B 1 527 ? 7.613 -23.531 2.084 1 88.62 527 GLN B C 1
ATOM 8777 O O . GLN B 1 527 ? 7.906 -22.391 2.447 1 88.62 527 GLN B O 1
ATOM 8782 N N . ALA B 1 528 ? 6.723 -23.844 1.177 1 92.44 528 ALA B N 1
ATOM 8783 C CA . ALA B 1 528 ? 6.148 -22.781 0.357 1 92.44 528 ALA B CA 1
ATOM 8784 C C . ALA B 1 528 ? 5.055 -22.047 1.117 1 92.44 528 ALA B C 1
ATOM 8786 O O . ALA B 1 528 ? 4.766 -20.875 0.818 1 92.44 528 ALA B O 1
ATOM 8787 N N . ARG B 1 529 ? 4.414 -22.688 2.088 1 93.69 529 ARG B N 1
ATOM 8788 C CA . ARG B 1 529 ? 3.283 -22.062 2.764 1 93.69 529 ARG B CA 1
ATOM 8789 C C . ARG B 1 529 ? 3.752 -20.938 3.695 1 93.69 529 ARG B C 1
ATOM 8791 O O . ARG B 1 529 ? 3.004 -20 3.971 1 93.69 529 ARG B O 1
ATOM 8798 N N . SER B 1 530 ? 4.984 -21 4.25 1 92.25 530 SER B N 1
ATOM 8799 C CA . SER B 1 530 ? 5.598 -19.984 5.098 1 92.25 530 SER B CA 1
ATOM 8800 C C . SER B 1 530 ? 7.027 -19.688 4.66 1 92.25 530 SER B C 1
ATOM 8802 O O . SER B 1 530 ? 7.984 -20.078 5.332 1 92.25 530 SER B O 1
ATOM 8804 N N . PRO B 1 531 ? 7.098 -18.938 3.604 1 92.69 531 PRO B N 1
ATOM 8805 C CA . PRO B 1 531 ? 8.438 -18.719 3.047 1 92.69 531 PRO B CA 1
ATOM 8806 C C . PRO B 1 531 ? 9.312 -17.859 3.951 1 92.69 531 PRO B C 1
ATOM 8808 O O . PRO B 1 531 ? 8.82 -16.953 4.625 1 92.69 531 PRO B O 1
ATOM 8811 N N . LEU B 1 532 ? 10.609 -18.172 3.939 1 91.19 532 LEU B N 1
ATOM 8812 C CA . LEU B 1 532 ? 11.648 -17.453 4.668 1 91.19 532 LEU B CA 1
ATOM 8813 C C . LEU B 1 532 ? 12.609 -16.75 3.709 1 91.19 532 LEU B C 1
ATOM 8815 O O . LEU B 1 532 ? 12.586 -17.016 2.504 1 91.19 532 LEU B O 1
ATOM 8819 N N . VAL B 1 533 ? 13.375 -15.852 4.242 1 89.19 533 VAL B N 1
ATOM 8820 C CA . VAL B 1 533 ? 14.438 -15.258 3.439 1 89.19 533 VAL B CA 1
ATOM 8821 C C . VAL B 1 533 ? 15.422 -16.344 3.004 1 89.19 533 VAL B C 1
ATOM 8823 O O . VAL B 1 533 ? 15.891 -17.125 3.828 1 89.19 533 VAL B O 1
ATOM 8826 N N . PRO B 1 534 ? 15.648 -16.391 1.684 1 79.56 534 PRO B N 1
ATOM 8827 C CA . PRO B 1 534 ? 16.578 -17.422 1.211 1 79.56 534 PRO B CA 1
ATOM 8828 C C . PRO B 1 534 ? 17.984 -17.25 1.785 1 79.56 534 PRO B C 1
ATOM 8830 O O . PRO B 1 534 ? 18.484 -16.125 1.87 1 79.56 534 PRO B O 1
ATOM 8833 N N . GLN B 1 535 ? 18.562 -18.359 2.314 1 72.94 535 GLN B N 1
ATOM 8834 C CA . GLN B 1 535 ? 19.891 -18.328 2.924 1 72.94 535 GLN B CA 1
ATOM 8835 C C . GLN B 1 535 ? 20.984 -18.562 1.885 1 72.94 535 GLN B C 1
ATOM 8837 O O . GLN B 1 535 ? 20.781 -19.297 0.917 1 72.94 535 GLN B O 1
ATOM 8842 N N . SER B 1 536 ? 22.062 -17.766 2.104 1 64.31 536 SER B N 1
ATOM 8843 C CA . SER B 1 536 ? 23.234 -18.031 1.272 1 64.31 536 SER B CA 1
ATOM 8844 C C . SER B 1 536 ? 23.844 -19.375 1.611 1 64.31 536 SER B C 1
ATOM 8846 O O . SER B 1 536 ? 23.875 -19.781 2.775 1 64.31 536 SER B O 1
ATOM 8848 N N . THR B 1 537 ? 23.953 -20.25 0.638 1 56.19 537 THR B N 1
ATOM 8849 C CA . THR B 1 537 ? 24.625 -21.531 0.839 1 56.19 537 THR B CA 1
ATOM 8850 C C . THR B 1 537 ? 26.109 -21.328 1.116 1 56.19 537 THR B C 1
ATOM 8852 O O . THR B 1 537 ? 26.797 -22.266 1.503 1 56.19 537 THR B O 1
ATOM 8855 N N . SER B 1 538 ? 26.703 -20.219 0.66 1 51.66 538 SER B N 1
ATOM 8856 C CA . SER B 1 538 ? 28.156 -20.094 0.815 1 51.66 538 SER B CA 1
ATOM 8857 C C . SER B 1 538 ? 28.516 -19.438 2.143 1 51.66 538 SER B C 1
ATOM 8859 O O . SER B 1 538 ? 27.969 -18.391 2.486 1 51.66 538 SER B O 1
ATOM 8861 N N . GLU B 1 539 ? 28.875 -20.25 3.09 1 46.97 539 GLU B N 1
ATOM 8862 C CA . GLU B 1 539 ? 29.406 -19.797 4.371 1 46.97 539 GLU B CA 1
ATOM 8863 C C . GLU B 1 539 ? 30.297 -18.562 4.199 1 46.97 539 GLU B C 1
ATOM 8865 O O . GLU B 1 539 ? 30.312 -17.672 5.059 1 46.97 539 GLU B O 1
ATOM 8870 N N . ASP B 1 540 ? 31.469 -18.688 3.404 1 42.06 540 ASP B N 1
ATOM 8871 C CA . ASP B 1 540 ? 32.719 -17.938 3.42 1 42.06 540 ASP B CA 1
ATOM 8872 C C . ASP B 1 540 ? 32.656 -16.688 2.549 1 42.06 540 ASP B C 1
ATOM 8874 O O . ASP B 1 540 ? 33.625 -15.961 2.393 1 42.06 540 ASP B O 1
ATOM 8878 N N . SER B 1 541 ? 31.906 -16.672 1.645 1 43.78 541 SER B N 1
ATOM 8879 C CA . SER B 1 541 ? 32.344 -15.703 0.635 1 43.78 541 SER B CA 1
ATOM 8880 C C . SER B 1 541 ? 32.062 -14.273 1.095 1 43.78 541 SER B C 1
ATOM 8882 O O . SER B 1 541 ? 31.094 -13.648 0.657 1 43.78 541 SER B O 1
ATOM 8884 N N . THR B 1 542 ? 32.188 -14.109 2.227 1 43.72 542 THR B N 1
ATOM 8885 C CA . THR B 1 542 ? 32.281 -12.719 2.65 1 43.72 542 THR B CA 1
ATOM 8886 C C . THR B 1 542 ? 33.344 -11.969 1.886 1 43.72 542 THR B C 1
ATOM 8888 O O . THR B 1 542 ? 34.406 -11.633 2.453 1 43.72 542 THR B O 1
ATOM 8891 N N . ALA B 1 543 ? 33.812 -12.43 0.708 1 40.78 543 ALA B N 1
ATOM 8892 C CA . ALA B 1 543 ? 34.812 -11.469 0.21 1 40.78 543 ALA B CA 1
ATOM 8893 C C . ALA B 1 543 ? 34.281 -10.039 0.361 1 40.78 543 ALA B C 1
ATOM 8895 O O . ALA B 1 543 ? 33.125 -9.758 0.079 1 40.78 543 ALA B O 1
ATOM 8896 N N . PRO B 1 544 ? 35.031 -9.336 1.158 1 41.97 544 PRO B N 1
ATOM 8897 C CA . PRO B 1 544 ? 34.688 -7.934 1.404 1 41.97 544 PRO B CA 1
ATOM 8898 C C . PRO B 1 544 ? 34.344 -7.18 0.124 1 41.97 544 PRO B C 1
ATOM 8900 O O . PRO B 1 544 ? 35.125 -7.145 -0.814 1 41.97 544 PRO B O 1
ATOM 8903 N N . VAL B 1 545 ? 33.312 -7.375 -0.499 1 45.19 545 VAL B N 1
ATOM 8904 C CA . VAL B 1 545 ? 33.031 -6.445 -1.586 1 45.19 545 VAL B CA 1
ATOM 8905 C C . VAL B 1 545 ? 33.406 -5.027 -1.174 1 45.19 545 VAL B C 1
ATOM 8907 O O . VAL B 1 545 ? 33.094 -4.578 -0.078 1 45.19 545 VAL B O 1
ATOM 8910 N N . PRO B 1 546 ? 34.469 -4.43 -1.638 1 45.59 546 PRO B N 1
ATOM 8911 C CA . PRO B 1 546 ? 34.906 -3.076 -1.279 1 45.59 546 PRO B CA 1
ATOM 8912 C C . PRO B 1 546 ? 33.719 -2.094 -1.18 1 45.59 546 PRO B C 1
ATOM 8914 O O . PRO B 1 546 ? 32.875 -2.074 -2.053 1 45.59 546 PRO B O 1
ATOM 8917 N N . ALA B 1 547 ? 33.438 -1.785 -0.028 1 51.62 547 ALA B N 1
ATOM 8918 C CA . ALA B 1 547 ? 32.375 -0.847 0.355 1 51.62 547 ALA B CA 1
ATOM 8919 C C . ALA B 1 547 ? 32.469 0.448 -0.445 1 51.62 547 ALA B C 1
ATOM 8921 O O . ALA B 1 547 ? 33.438 1.198 -0.302 1 51.62 547 ALA B O 1
ATOM 8922 N N . ARG B 1 548 ? 32 0.663 -1.658 1 58.38 548 ARG B N 1
ATOM 8923 C CA . ARG B 1 548 ? 32.406 1.79 -2.496 1 58.38 548 ARG B CA 1
ATOM 8924 C C . ARG B 1 548 ? 31.5 3.004 -2.234 1 58.38 548 ARG B C 1
ATOM 8926 O O . ARG B 1 548 ? 31.875 4.129 -2.584 1 58.38 548 ARG B O 1
ATOM 8933 N N . ALA B 1 549 ? 30.109 2.898 -1.748 1 73.31 549 ALA B N 1
ATOM 8934 C CA . ALA B 1 549 ? 29.344 4.148 -1.755 1 73.31 549 ALA B CA 1
ATOM 8935 C C . ALA B 1 549 ? 28.641 4.367 -0.423 1 73.31 549 ALA B C 1
ATOM 8937 O O . ALA B 1 549 ? 28.312 3.404 0.276 1 73.31 549 ALA B O 1
ATOM 8938 N N . HIS B 1 550 ? 28.672 5.641 0.17 1 81.12 550 HIS B N 1
ATOM 8939 C CA . HIS B 1 550 ? 27.812 6.059 1.264 1 81.12 550 HIS B CA 1
ATOM 8940 C C . HIS B 1 550 ? 26.344 6.109 0.817 1 81.12 550 HIS B C 1
ATOM 8942 O O . HIS B 1 550 ? 26.047 6.547 -0.297 1 81.12 550 HIS B O 1
ATOM 8948 N N . LEU B 1 551 ? 25.5 5.508 1.698 1 84.94 551 LEU B N 1
ATOM 8949 C CA . LEU B 1 551 ? 24.078 5.516 1.369 1 84.94 551 LEU B CA 1
ATOM 8950 C C . LEU B 1 551 ? 23.344 6.59 2.162 1 84.94 551 LEU B C 1
ATOM 8952 O O . LEU B 1 551 ? 23.391 6.598 3.395 1 84.94 551 LEU B O 1
ATOM 8956 N N . VAL B 1 552 ? 22.703 7.5 1.463 1 90.81 552 VAL B N 1
ATOM 8957 C CA . VAL B 1 552 ? 21.922 8.57 2.092 1 90.81 552 VAL B CA 1
ATOM 8958 C C . VAL B 1 552 ? 20.438 8.25 1.992 1 90.81 552 VAL B C 1
ATOM 8960 O O . VAL B 1 552 ? 19.844 8.328 0.91 1 90.81 552 VAL B O 1
ATOM 8963 N N . PRO B 1 553 ? 19.781 7.914 3.139 1 93.62 553 PRO B N 1
ATOM 8964 C CA . PRO B 1 553 ? 18.328 7.695 3.09 1 93.62 553 PRO B CA 1
ATOM 8965 C C . PRO B 1 553 ? 17.547 8.984 2.855 1 93.62 553 PRO B C 1
ATOM 8967 O O . PRO B 1 553 ? 17.859 10.023 3.451 1 93.62 553 PRO B O 1
ATOM 8970 N N . LEU B 1 554 ? 16.578 8.953 2.014 1 95.88 554 LEU B N 1
ATOM 8971 C CA . LEU B 1 554 ? 15.742 10.117 1.712 1 95.88 554 LEU B CA 1
ATOM 8972 C C . LEU B 1 554 ? 14.289 9.867 2.1 1 95.88 554 LEU B C 1
ATOM 8974 O O . LEU B 1 554 ? 13.445 10.758 1.963 1 95.88 554 LEU B O 1
ATOM 8978 N N . GLY B 1 555 ? 13.992 8.703 2.535 1 96.5 555 GLY B N 1
ATOM 8979 C CA . GLY B 1 555 ? 12.641 8.375 2.945 1 96.5 555 GLY B CA 1
ATOM 8980 C C . GLY B 1 555 ? 11.836 7.703 1.851 1 96.5 555 GLY B C 1
ATOM 8981 O O . GLY B 1 555 ? 12.188 7.781 0.672 1 96.5 555 GLY B O 1
ATOM 8982 N N . ASN B 1 556 ? 10.812 6.906 2.258 1 97.06 556 ASN B N 1
ATOM 8983 C CA . ASN B 1 556 ? 9.867 6.238 1.364 1 97.06 556 ASN B CA 1
ATOM 8984 C C . ASN B 1 556 ? 10.562 5.164 0.527 1 97.06 556 ASN B C 1
ATOM 8986 O O . ASN B 1 556 ? 10.203 4.949 -0.632 1 97.06 556 ASN B O 1
ATOM 8990 N N . GLY B 1 557 ? 11.594 4.641 0.985 1 92.69 557 GLY B N 1
ATOM 8991 C CA . GLY B 1 557 ? 12.312 3.576 0.306 1 92.69 557 GLY B CA 1
ATOM 8992 C C . GLY B 1 557 ? 13.398 4.086 -0.615 1 92.69 557 GLY B C 1
ATOM 8993 O O . GLY B 1 557 ? 14.141 3.297 -1.205 1 92.69 557 GLY B O 1
ATOM 8994 N N . THR B 1 558 ? 13.609 5.348 -0.713 1 92.06 558 THR B N 1
ATOM 8995 C CA . THR B 1 558 ? 14.594 5.934 -1.615 1 92.06 558 THR B CA 1
ATOM 8996 C C . THR B 1 558 ? 15.938 6.113 -0.909 1 92.06 558 THR B C 1
ATOM 8998 O O . THR B 1 558 ? 15.992 6.633 0.208 1 92.06 558 THR B O 1
ATOM 9001 N N . ILE B 1 559 ? 16.969 5.641 -1.564 1 88.94 559 ILE B N 1
ATOM 9002 C CA . ILE B 1 559 ? 18.328 5.766 -1.077 1 88.94 559 ILE B CA 1
ATOM 9003 C C . ILE B 1 559 ? 19.234 6.316 -2.186 1 88.94 559 ILE B C 1
ATOM 9005 O O . ILE B 1 559 ? 19.141 5.875 -3.334 1 88.94 559 ILE B O 1
ATOM 9009 N N . ARG B 1 560 ? 20.031 7.293 -1.849 1 88 560 ARG B N 1
ATOM 9010 C CA . ARG B 1 560 ? 20.984 7.871 -2.795 1 88 560 ARG B CA 1
ATOM 9011 C C . ARG B 1 560 ? 22.406 7.473 -2.451 1 88 560 ARG B C 1
ATOM 9013 O O . ARG B 1 560 ? 22.922 7.82 -1.382 1 88 560 ARG B O 1
ATOM 9020 N N . PRO B 1 561 ? 23.047 6.773 -3.352 1 82.94 561 PRO B N 1
ATOM 9021 C CA . PRO B 1 561 ? 24.453 6.438 -3.117 1 82.94 561 PRO B CA 1
ATOM 9022 C C . PRO B 1 561 ? 25.391 7.594 -3.447 1 82.94 561 PRO B C 1
ATOM 9024 O O . PRO B 1 561 ? 25.125 8.367 -4.371 1 82.94 561 PRO B O 1
ATOM 9027 N N . THR B 1 562 ? 26.375 7.77 -2.598 1 84.5 562 THR B N 1
ATOM 9028 C CA . THR B 1 562 ? 27.406 8.766 -2.855 1 84.5 562 THR B CA 1
ATOM 9029 C C . THR B 1 562 ? 28.781 8.211 -2.514 1 84.5 562 THR B C 1
ATOM 9031 O O . THR B 1 562 ? 28.969 7.598 -1.458 1 84.5 562 THR B O 1
ATOM 9034 N N . THR B 1 563 ? 29.719 8.352 -3.441 1 80.38 563 THR B N 1
ATOM 9035 C CA . THR B 1 563 ? 31.078 7.836 -3.24 1 80.38 563 THR B CA 1
ATOM 9036 C C . THR B 1 563 ? 31.859 8.727 -2.275 1 80.38 563 THR B C 1
ATOM 9038 O O . THR B 1 563 ? 32.625 8.234 -1.453 1 80.38 563 THR B O 1
ATOM 9041 N N . ARG B 1 564 ? 31.672 9.977 -2.381 1 85.5 564 ARG B N 1
ATOM 9042 C CA . ARG B 1 564 ? 32.344 10.93 -1.493 1 85.5 564 ARG B CA 1
ATOM 9043 C C . ARG B 1 564 ? 31.312 11.727 -0.693 1 85.5 564 ARG B C 1
ATOM 9045 O O . ARG B 1 564 ? 30.625 12.586 -1.245 1 85.5 564 ARG B O 1
ATOM 9052 N N . TYR B 1 565 ? 31.281 11.406 0.6 1 89.88 565 TYR B N 1
ATOM 9053 C CA . TYR B 1 565 ? 30.359 12.156 1.443 1 89.88 565 TYR B CA 1
ATOM 9054 C C . TYR B 1 565 ? 31.031 13.406 2.006 1 89.88 565 TYR B C 1
ATOM 9056 O O . TYR B 1 565 ? 32.125 13.32 2.602 1 89.88 565 TYR B O 1
ATOM 9064 N N . LYS B 1 566 ? 30.469 14.508 1.749 1 94 566 LYS B N 1
ATOM 9065 C CA . LYS B 1 566 ? 30.891 15.773 2.344 1 94 566 LYS B CA 1
ATOM 9066 C C . LYS B 1 566 ? 29.938 16.203 3.447 1 94 566 LYS B C 1
ATOM 9068 O O . LYS B 1 566 ? 28.719 16.219 3.246 1 94 566 LYS B O 1
ATOM 9073 N N . ARG B 1 567 ? 30.531 16.594 4.594 1 95.25 567 ARG B N 1
ATOM 9074 C CA . ARG B 1 567 ? 29.688 17.047 5.699 1 95.25 567 ARG B CA 1
ATOM 9075 C C . ARG B 1 567 ? 28.859 18.266 5.285 1 95.25 567 ARG B C 1
ATOM 9077 O O . ARG B 1 567 ? 29.297 19.078 4.484 1 95.25 567 ARG B O 1
ATOM 9084 N N . LEU B 1 568 ? 27.672 18.312 5.91 1 96.06 568 LEU B N 1
ATOM 9085 C CA . LEU B 1 568 ? 26.734 19.375 5.543 1 96.06 568 LEU B CA 1
ATOM 9086 C C . LEU B 1 568 ? 27.359 20.75 5.711 1 96.06 568 LEU B C 1
ATOM 9088 O O . LEU B 1 568 ? 27.266 21.594 4.824 1 96.06 568 LEU B O 1
ATOM 9092 N N . ALA B 1 569 ? 28.078 20.953 6.809 1 94.75 569 ALA B N 1
ATOM 9093 C CA . ALA B 1 569 ? 28.641 22.266 7.145 1 94.75 569 ALA B CA 1
ATOM 9094 C C . ALA B 1 569 ? 29.703 22.672 6.125 1 94.75 569 ALA B C 1
ATOM 9096 O O . ALA B 1 569 ? 30.016 23.859 6.004 1 94.75 569 ALA B O 1
ATOM 9097 N N . ALA B 1 570 ? 30.219 21.766 5.406 1 95.06 570 ALA B N 1
ATOM 9098 C CA . ALA B 1 570 ? 31.328 22.031 4.477 1 95.06 570 ALA B CA 1
ATOM 9099 C C . ALA B 1 570 ? 30.828 22.109 3.039 1 95.06 570 ALA B C 1
ATOM 9101 O O . ALA B 1 570 ? 31.594 22.344 2.113 1 95.06 570 ALA B O 1
ATOM 9102 N N . ARG B 1 571 ? 29.562 21.906 2.838 1 96.44 571 ARG B N 1
ATOM 9103 C CA . ARG B 1 571 ? 29 21.875 1.488 1 96.44 571 ARG B CA 1
ATOM 9104 C C . ARG B 1 571 ? 28.812 23.281 0.936 1 96.44 571 ARG B C 1
ATOM 9106 O O . ARG B 1 571 ? 28.828 24.266 1.689 1 96.44 571 ARG B O 1
ATOM 9113 N N . PRO B 1 572 ? 28.688 23.344 -0.402 1 95.56 572 PRO B N 1
ATOM 9114 C CA . PRO B 1 572 ? 28.391 24.656 -0.994 1 95.56 572 PRO B CA 1
ATOM 9115 C C . PRO B 1 572 ? 27.094 25.266 -0.448 1 95.56 572 PRO B C 1
ATOM 9117 O O . PRO B 1 572 ? 26.141 24.531 -0.16 1 95.56 572 PRO B O 1
ATOM 9120 N N . ARG B 1 573 ? 27.172 26.656 -0.345 1 95.62 573 ARG B N 1
ATOM 9121 C CA . ARG B 1 573 ? 26.062 27.375 0.271 1 95.62 573 ARG B CA 1
ATOM 9122 C C . ARG B 1 573 ? 25.156 28 -0.788 1 95.62 573 ARG B C 1
ATOM 9124 O O . ARG B 1 573 ? 25.625 28.391 -1.857 1 95.62 573 ARG B O 1
ATOM 9131 N N . ASP B 1 574 ? 23.953 27.953 -0.508 1 92.94 574 ASP B N 1
ATOM 9132 C CA . ASP B 1 574 ? 22.984 28.672 -1.332 1 92.94 574 ASP B CA 1
ATOM 9133 C C . ASP B 1 574 ? 23.141 30.188 -1.165 1 92.94 574 ASP B C 1
ATOM 9135 O O . ASP B 1 574 ? 23.859 30.656 -0.273 1 92.94 574 ASP B O 1
ATOM 9139 N N . VAL B 1 575 ? 22.547 30.984 -2.08 1 92.62 575 VAL B N 1
ATOM 9140 C CA . VAL B 1 575 ? 22.5 32.438 -1.922 1 92.62 575 VAL B CA 1
ATOM 9141 C C . VAL B 1 575 ? 21.578 32.812 -0.76 1 92.62 575 VAL B C 1
ATOM 9143 O O . VAL B 1 575 ? 20.719 32.031 -0.373 1 92.62 575 VAL B O 1
ATOM 9146 N N . SER B 1 576 ? 21.797 33.969 -0.204 1 92.69 576 SER B N 1
ATOM 9147 C CA . SER B 1 576 ? 21.016 34.406 0.949 1 92.69 576 SER B CA 1
ATOM 9148 C C . SER B 1 576 ? 19.547 34.625 0.566 1 92.69 576 SER B C 1
ATOM 9150 O O . SER B 1 576 ? 19.25 34.875 -0.599 1 92.69 576 SER B O 1
ATOM 9152 N N . ALA B 1 577 ? 18.703 34.531 1.585 1 91.81 577 ALA B N 1
ATOM 9153 C CA . ALA B 1 577 ? 17.281 34.781 1.377 1 91.81 577 ALA B CA 1
ATOM 9154 C C . ALA B 1 577 ? 17.047 36.188 0.887 1 91.81 577 ALA B C 1
ATOM 9156 O O . ALA B 1 577 ? 16.188 36.438 0.041 1 91.81 577 ALA B O 1
ATOM 9157 N N . ASP B 1 578 ? 17.828 37.125 1.393 1 91.5 578 ASP B N 1
ATOM 9158 C CA . ASP B 1 578 ? 17.703 38.531 0.998 1 91.5 578 ASP B CA 1
ATOM 9159 C C . ASP B 1 578 ? 17.984 38.688 -0.493 1 91.5 578 ASP B C 1
ATOM 9161 O O . ASP B 1 578 ? 17.281 39.438 -1.181 1 91.5 578 ASP B O 1
ATOM 9165 N N . VAL B 1 579 ? 19 38.062 -0.861 1 92.56 579 VAL B N 1
ATOM 9166 C CA . VAL B 1 579 ? 19.391 38.125 -2.266 1 92.56 579 VAL B CA 1
ATOM 9167 C C . VAL B 1 579 ? 18.312 37.5 -3.139 1 92.56 579 VAL B C 1
ATOM 9169 O O . VAL B 1 579 ? 17.969 38.031 -4.191 1 92.56 579 VAL B O 1
ATOM 9172 N N . LYS B 1 580 ? 17.797 36.375 -2.732 1 91.88 580 LYS B N 1
ATOM 9173 C CA . LYS B 1 580 ? 16.719 35.719 -3.469 1 91.88 580 LYS B CA 1
ATOM 9174 C C . LYS B 1 580 ? 15.484 36.594 -3.564 1 91.88 580 LYS B C 1
ATOM 9176 O O . LYS B 1 580 ? 14.883 36.719 -4.633 1 91.88 580 LYS B O 1
ATOM 9181 N N . ASN B 1 581 ? 15.141 37.156 -2.502 1 91.12 581 ASN B N 1
ATOM 9182 C CA . ASN B 1 581 ? 13.992 38.062 -2.443 1 91.12 581 ASN B CA 1
ATOM 9183 C C . ASN B 1 581 ? 14.164 39.25 -3.377 1 91.12 581 ASN B C 1
ATOM 9185 O O . ASN B 1 581 ? 13.242 39.625 -4.105 1 91.12 581 ASN B O 1
ATOM 9189 N N . GLU B 1 582 ? 15.328 39.812 -3.33 1 92 582 GLU B N 1
ATOM 9190 C CA . GLU B 1 582 ? 15.633 40.938 -4.176 1 92 582 GLU B CA 1
ATOM 9191 C C . GLU B 1 582 ? 15.562 40.594 -5.656 1 92 582 GLU B C 1
ATOM 9193 O O . GLU B 1 582 ? 14.977 41.312 -6.453 1 92 582 GLU B O 1
ATOM 9198 N N . LYS B 1 583 ? 16.188 39.531 -5.957 1 91.31 583 LYS B N 1
ATOM 9199 C CA . LYS B 1 583 ? 16.188 39.062 -7.348 1 91.31 583 LYS B CA 1
ATOM 9200 C C . LYS B 1 583 ? 14.773 38.844 -7.852 1 91.31 583 LYS B C 1
ATOM 9202 O O . LYS B 1 583 ? 14.453 39.188 -8.992 1 91.31 583 LYS B O 1
ATOM 9207 N N . TRP B 1 584 ? 14.008 38.25 -7.008 1 89.69 584 TRP B N 1
ATOM 9208 C CA . TRP B 1 584 ? 12.625 38 -7.379 1 89.69 584 TRP B CA 1
ATOM 9209 C C . TRP B 1 584 ? 11.859 39.312 -7.562 1 89.69 584 TRP B C 1
ATOM 9211 O O . TRP B 1 584 ? 11.109 39.469 -8.531 1 89.69 584 TRP B O 1
ATOM 9221 N N . ARG B 1 585 ? 12.016 40.281 -6.66 1 88.81 585 ARG B N 1
ATOM 9222 C CA . ARG B 1 585 ? 11.336 41.562 -6.715 1 88.81 585 ARG B CA 1
ATOM 9223 C C . ARG B 1 585 ? 11.688 42.312 -7.988 1 88.81 585 ARG B C 1
ATOM 9225 O O . ARG B 1 585 ? 10.82 42.938 -8.602 1 88.81 585 ARG B O 1
ATOM 9232 N N . GLU B 1 586 ? 12.859 42.125 -8.328 1 88.56 586 GLU B N 1
ATOM 9233 C CA . GLU B 1 586 ? 13.359 42.844 -9.484 1 88.56 586 GLU B CA 1
ATOM 9234 C C . GLU B 1 586 ? 13.039 42.094 -10.781 1 88.56 586 GLU B C 1
ATOM 9236 O O . GLU B 1 586 ? 13.047 42.688 -11.859 1 88.56 586 GLU B O 1
ATOM 9241 N N . GLY B 1 587 ? 12.781 40.906 -10.617 1 89.12 587 GLY B N 1
ATOM 9242 C CA . GLY B 1 587 ? 12.5 40.094 -11.797 1 89.12 587 GLY B CA 1
ATOM 9243 C C . GLY B 1 587 ? 11.031 39.75 -11.945 1 89.12 587 GLY B C 1
ATOM 9244 O O . GLY B 1 587 ? 10.219 40.562 -12.328 1 89.12 587 GLY B O 1
ATOM 9245 N N . LYS B 1 588 ? 10.711 38.5 -11.57 1 83.88 588 LYS B N 1
ATOM 9246 C CA . LYS B 1 588 ? 9.367 37.969 -11.734 1 83.88 588 LYS B CA 1
ATOM 9247 C C . LYS B 1 588 ? 8.336 38.781 -10.961 1 83.88 588 LYS B C 1
ATOM 9249 O O . LYS B 1 588 ? 7.203 38.938 -11.414 1 83.88 588 LYS B O 1
ATOM 9254 N N . GLY B 1 589 ? 8.742 39.281 -9.82 1 82.25 589 GLY B N 1
ATOM 9255 C CA . GLY B 1 589 ? 7.84 40.094 -9.023 1 82.25 589 GLY B CA 1
ATOM 9256 C C . GLY B 1 589 ? 7.426 41.375 -9.711 1 82.25 589 GLY B C 1
ATOM 9257 O O . GLY B 1 589 ? 6.254 41.75 -9.664 1 82.25 589 GLY B O 1
ATOM 9258 N N . ARG B 1 590 ? 8.328 41.906 -10.305 1 80.31 590 ARG B N 1
ATOM 9259 C CA . ARG B 1 590 ? 8.055 43.156 -11.047 1 80.31 590 ARG B CA 1
ATOM 9260 C C . ARG B 1 590 ? 7.145 42.875 -12.242 1 80.31 590 ARG B C 1
ATOM 9262 O O . ARG B 1 590 ? 6.191 43.594 -12.484 1 80.31 590 ARG B O 1
ATOM 9269 N N . ARG B 1 591 ? 7.438 41.844 -12.922 1 82.12 591 ARG B N 1
ATOM 9270 C CA . ARG B 1 591 ? 6.637 41.469 -14.086 1 82.12 591 ARG B CA 1
ATOM 9271 C C . ARG B 1 591 ? 5.195 41.156 -13.688 1 82.12 591 ARG B C 1
ATOM 9273 O O . ARG B 1 591 ? 4.258 41.562 -14.391 1 82.12 591 ARG B O 1
ATOM 9280 N N . ARG B 1 592 ? 5.082 40.469 -12.602 1 79.88 592 ARG B N 1
ATOM 9281 C CA . ARG B 1 592 ? 3.754 40.156 -12.102 1 79.88 592 ARG B CA 1
ATOM 9282 C C . ARG B 1 592 ? 3 41.406 -11.672 1 79.88 592 ARG B C 1
ATOM 9284 O O . ARG B 1 592 ? 1.799 41.531 -11.922 1 79.88 592 ARG B O 1
ATOM 9291 N N . ALA B 1 593 ? 3.664 42.344 -11.047 1 76.44 593 ALA B N 1
ATOM 9292 C CA . ALA B 1 593 ? 3.066 43.594 -10.625 1 76.44 593 ALA B CA 1
ATOM 9293 C C . ALA B 1 593 ? 2.65 44.438 -11.828 1 76.44 593 ALA B C 1
ATOM 9295 O O . ALA B 1 593 ? 1.583 45.062 -11.82 1 76.44 593 ALA B O 1
ATOM 9296 N N . GLU B 1 594 ? 3.414 44.375 -12.836 1 75.81 594 GLU B N 1
ATOM 9297 C CA . GLU B 1 594 ? 3.115 45.094 -14.062 1 75.81 594 GLU B CA 1
ATOM 9298 C C . GLU B 1 594 ? 1.902 44.5 -14.773 1 75.81 594 GLU B C 1
ATOM 9300 O O . GLU B 1 594 ? 1.065 45.25 -15.305 1 75.81 594 GLU B O 1
ATOM 9305 N N . ARG B 1 595 ? 1.828 43.25 -14.742 1 73.69 595 ARG B N 1
ATOM 9306 C CA . ARG B 1 595 ? 0.691 42.562 -15.367 1 73.69 595 ARG B CA 1
ATOM 9307 C C . ARG B 1 595 ? -0.596 42.844 -14.594 1 73.69 595 ARG B C 1
ATOM 9309 O O . ARG B 1 595 ? -1.658 43 -15.195 1 73.69 595 ARG B O 1
ATOM 9316 N N . ARG B 1 596 ? -0.518 42.844 -13.336 1 71.25 596 ARG B N 1
ATOM 9317 C CA . ARG B 1 596 ? -1.678 43.125 -12.5 1 71.25 596 ARG B CA 1
ATOM 9318 C C . ARG B 1 596 ? -2.137 44.562 -12.68 1 71.25 596 ARG B C 1
ATOM 9320 O O . ARG B 1 596 ? -3.336 44.844 -12.672 1 71.25 596 ARG B O 1
ATOM 9327 N N . GLN B 1 597 ? -1.259 45.531 -12.82 1 68.94 597 GLN B N 1
ATOM 9328 C CA . GLN B 1 597 ? -1.587 46.938 -13.047 1 68.94 597 GLN B CA 1
ATOM 9329 C C . GLN B 1 597 ? -2.207 47.125 -14.422 1 68.94 597 GLN B C 1
ATOM 9331 O O . GLN B 1 597 ? -3.09 47.969 -14.594 1 68.94 597 GLN B O 1
ATOM 9336 N N . SER B 1 598 ? -1.765 46.344 -15.32 1 66.44 598 SER B N 1
ATOM 9337 C CA . SER B 1 598 ? -2.307 46.469 -16.672 1 66.44 598 SER B CA 1
ATOM 9338 C C . SER B 1 598 ? -3.725 45.906 -16.75 1 66.44 598 SER B C 1
ATOM 9340 O O . SER B 1 598 ? -4.512 46.344 -17.594 1 66.44 598 SER B O 1
ATOM 9342 N N . HIS B 1 599 ? -4.055 44.938 -15.969 1 60.22 599 HIS B N 1
ATOM 9343 C CA . HIS B 1 599 ? -5.402 44.344 -16 1 60.22 599 HIS B CA 1
ATOM 9344 C C . HIS B 1 599 ? -6.363 45.188 -15.148 1 60.22 599 HIS B C 1
ATOM 9346 O O . HIS B 1 599 ? -7.57 44.938 -15.148 1 60.22 599 HIS B O 1
ATOM 9352 N N . THR B 1 600 ? -5.977 46.094 -14.305 1 51.06 600 THR B N 1
ATOM 9353 C CA . THR B 1 600 ? -6.891 47.031 -13.641 1 51.06 600 THR B CA 1
ATOM 9354 C C . THR B 1 600 ? -7.297 48.156 -14.586 1 51.06 600 THR B C 1
ATOM 9356 O O . THR B 1 600 ? -6.453 48.938 -15.023 1 51.06 600 THR B O 1
ATOM 9359 N N . PRO B 1 601 ? -8.469 48.062 -15.297 1 45.69 601 PRO B N 1
ATOM 9360 C CA . PRO B 1 601 ? -8.93 49.188 -16.141 1 45.69 601 PRO B CA 1
ATOM 9361 C C . PRO B 1 601 ? -8.906 50.531 -15.398 1 45.69 601 PRO B C 1
ATOM 9363 O O . PRO B 1 601 ? -9.117 50.562 -14.188 1 45.69 601 PRO B O 1
ATOM 9366 N N . ALA B 1 602 ? -8.18 51.594 -15.961 1 41.88 602 ALA B N 1
ATOM 9367 C CA . ALA B 1 602 ? -8.281 53.031 -15.625 1 41.88 602 ALA B CA 1
ATOM 9368 C C . ALA B 1 602 ? -9.734 53.469 -15.562 1 41.88 602 ALA B C 1
ATOM 9370 O O . ALA B 1 602 ? -10.375 53.656 -16.609 1 41.88 602 ALA B O 1
ATOM 9371 N N . ASP B 1 603 ? -10.602 52.844 -14.898 1 33.59 603 ASP B N 1
ATOM 9372 C CA . ASP B 1 603 ? -11.836 53.594 -14.703 1 33.59 603 ASP B CA 1
ATOM 9373 C C . ASP B 1 603 ? -11.562 54.938 -14.055 1 33.59 603 ASP B C 1
ATOM 9375 O O . ASP B 1 603 ? -11.195 55 -12.883 1 33.59 603 ASP B O 1
ATOM 9379 N N . SER B 1 604 ? -10.562 55.75 -14.531 1 25.08 604 SER B N 1
ATOM 9380 C CA . SER B 1 604 ? -11.039 57.125 -14.445 1 25.08 604 SER B CA 1
ATOM 9381 C C . SER B 1 604 ? -12.141 57.375 -15.469 1 25.08 604 SER B C 1
ATOM 9383 O O . SER B 1 604 ? -12.078 56.875 -16.594 1 25.08 604 SER B O 1
#

Secondary structure (DSSP, 8-state):
--HHHHHTT--HHHHHHHHHHHHHHHHHTT--PPP---GGGGGGGTT--------------------------GGGS-EEEEEEEEEE-GGGSS-SS--TTS--SS--HHHHHHHHHHHTTSS-TTS-TGGGT-EES----TT-EEEEEEEEEEEE-SSEE-HHHHTT-SPPPEE-S-TTSBPP-HHHHHHHHS-TTEEEEEEEE--TT--TTTTEEEEEEEEEEE----TTS---TTB-SS--S---HHHHHHHHHTT-EEEE-GGGS---GGGT----EEEEEEEEEEEPP-S--SS--PPPPPPTT---EEEEEEEES---TTHHHHHHHHHHHHHTTSS-TTHHHHHH--STTHHHHHHHHHHHHHHHHHH----------GGGGSSTT-S-S--------------HHHHHHHHTSPPPPTTPPP--SPBP-PPPPSTTEEEEEEEE-TTT---BSSSB-S--SSPPS-GGG---HHHHHHHHHHHHHHHHHHHHHHHHHHHHHTS--STTPPPPS---HHHHHS--PPPPS-SS-------B-EEEEEETTEEEEESS---GGGSPBPPPHHHHHHHHHHTHHHHHHHHHHHHS----/--HHHHHTT--HHHHHHHHHHHHHHHHHTT--PPP---GGGGGGGS---------------------------GGGS-EEEEEEEEEE-GGGSS-SS--TTS--SS--HHHHHHHHHHHTTSS-TTS-TGGGT-EES----TT-EEEEEEEEEEEE-SSEE-HHHHTT-SPPPEE-S-TTPBPP-HHHHHHHHS-TTEEEEEEEE--TT--TTTTEEEEEEEEEEE----TTS---TTB-SS--S---HHHHHHHHHTT-EEEE-GGGS---GGGT----EEEEEEEEEEEPP-S--SS--PPPPPPTT---EEEEEEEES---TTHHHHHHHHHHHHHTTSS-TTHHHHHH--STTHHHHHHHHHHHHHHHHHH----------GGGGSSTT-S-S--------------HHHHHHHHTSPPPPTTPPP--SPBP-PPPPSTTEEEEEEEE-TTT---BSSSB-S--SSPPS-GGG---HHHHHHHHHHHHHHHHHHHHHHHHHHHHHTS--STTPPPPS---HHHHHS--PPPPS-SS-------B-EEEEEETTEEEEESSPPPGGGSPBPPPHHHHHHHHHHTHHHHHHHHHHHHS----